Protein AF-A0A1E4RDW8-F1 (afdb_monomer)

Structure (mmCIF, N/CA/C/O backbone):
data_AF-A0A1E4RDW8-F1
#
_entry.id   AF-A0A1E4RDW8-F1
#
loop_
_atom_site.group_PDB
_atom_site.id
_atom_site.type_symbol
_atom_site.label_atom_id
_atom_site.label_alt_id
_atom_site.label_comp_id
_atom_site.label_asym_id
_atom_site.label_entity_id
_atom_site.label_seq_id
_atom_site.pdbx_PDB_ins_code
_atom_site.Cartn_x
_atom_site.Cartn_y
_atom_site.Cartn_z
_atom_site.occupancy
_atom_site.B_iso_or_equiv
_atom_site.auth_seq_id
_atom_site.auth_comp_id
_atom_site.auth_asym_id
_atom_site.auth_atom_id
_atom_site.pdbx_PDB_model_num
ATOM 1 N N . MET A 1 1 ? 14.165 28.467 3.053 1.00 40.53 1 MET A N 1
ATOM 2 C CA . MET A 1 1 ? 15.599 28.465 3.414 1.00 40.53 1 MET A CA 1
ATOM 3 C C . MET A 1 1 ? 16.100 27.040 3.279 1.00 40.53 1 MET A C 1
ATOM 5 O O . MET A 1 1 ? 15.473 26.153 3.844 1.00 40.53 1 MET A O 1
ATOM 9 N N . ALA A 1 2 ? 17.130 26.792 2.470 1.00 44.28 2 ALA A N 1
ATOM 10 C CA . ALA A 1 2 ? 17.708 25.456 2.365 1.00 44.28 2 ALA A CA 1
ATOM 11 C C . ALA A 1 2 ? 18.396 25.130 3.698 1.00 44.28 2 ALA A C 1
ATOM 13 O O . ALA A 1 2 ? 19.304 25.852 4.097 1.00 44.28 2 ALA A O 1
ATOM 14 N N . GLN A 1 3 ? 17.930 24.096 4.405 1.00 45.47 3 GLN A N 1
ATOM 15 C CA . GLN A 1 3 ? 18.648 23.565 5.564 1.00 45.47 3 GLN A CA 1
ATOM 16 C C . GLN A 1 3 ? 20.081 23.234 5.133 1.00 45.47 3 GLN A C 1
ATOM 18 O O . GLN A 1 3 ? 20.276 22.497 4.163 1.00 45.47 3 GLN A O 1
ATOM 23 N N . THR A 1 4 ? 21.070 23.790 5.830 1.00 51.22 4 THR A N 1
ATOM 24 C CA . THR A 1 4 ? 22.481 23.444 5.656 1.00 51.22 4 THR A CA 1
ATOM 25 C C . THR A 1 4 ? 22.629 21.947 5.925 1.00 51.22 4 THR A C 1
ATOM 27 O O . THR A 1 4 ? 22.450 21.496 7.054 1.00 51.22 4 THR A O 1
ATOM 30 N N . ARG A 1 5 ? 22.861 21.148 4.879 1.00 70.94 5 ARG A N 1
ATOM 31 C CA . ARG A 1 5 ? 23.023 19.693 5.005 1.00 70.94 5 ARG A CA 1
ATOM 32 C C . ARG A 1 5 ? 24.429 19.400 5.544 1.00 70.94 5 ARG A C 1
ATOM 34 O O . ARG A 1 5 ? 25.394 19.900 4.976 1.00 70.94 5 ARG A O 1
ATOM 41 N N . THR A 1 6 ? 24.530 18.608 6.614 1.00 83.88 6 THR A N 1
ATOM 42 C CA . THR A 1 6 ? 25.799 18.117 7.191 1.00 83.88 6 THR A CA 1
ATOM 43 C C . THR A 1 6 ? 26.046 16.649 6.809 1.00 83.88 6 THR A C 1
ATOM 45 O O . THR A 1 6 ? 25.102 15.926 6.486 1.00 83.88 6 THR A O 1
ATOM 48 N N . LEU A 1 7 ? 27.315 16.222 6.832 1.00 85.62 7 LEU A N 1
ATOM 49 C CA . LEU A 1 7 ? 27.731 14.814 6.751 1.00 85.62 7 LEU A CA 1
ATOM 50 C C . LEU A 1 7 ? 27.788 14.136 8.133 1.00 85.62 7 LEU A C 1
ATOM 52 O O . LEU A 1 7 ? 28.107 12.948 8.224 1.00 85.62 7 LEU A O 1
ATOM 56 N N . ASP A 1 8 ? 27.491 14.866 9.208 1.00 84.88 8 ASP A N 1
ATOM 57 C CA . ASP A 1 8 ? 27.353 14.296 10.546 1.00 84.88 8 ASP A CA 1
ATOM 58 C C . ASP A 1 8 ? 26.104 13.413 10.615 1.00 84.88 8 ASP A C 1
ATOM 60 O O . ASP A 1 8 ? 25.001 13.821 10.241 1.00 84.88 8 ASP A O 1
ATOM 64 N N . ARG A 1 9 ? 26.282 12.179 11.093 1.00 81.12 9 ARG A N 1
ATOM 65 C CA . ARG A 1 9 ? 25.223 11.175 11.216 1.00 81.12 9 ARG A CA 1
ATOM 66 C C . ARG A 1 9 ? 25.366 10.448 12.549 1.00 81.12 9 ARG A C 1
ATOM 68 O O . ARG A 1 9 ? 26.438 9.931 12.846 1.00 81.12 9 ARG A O 1
ATOM 75 N N . GLU A 1 10 ? 24.287 10.354 13.321 1.00 82.56 10 GLU A N 1
ATOM 76 C CA . GLU A 1 10 ? 24.226 9.408 14.441 1.00 82.56 10 GLU A CA 1
ATOM 77 C C . GLU A 1 10 ? 24.271 7.966 13.912 1.00 82.56 10 GLU A C 1
ATOM 79 O O . GLU A 1 10 ? 23.703 7.665 12.858 1.00 82.56 10 GLU A O 1
ATOM 84 N N . GLU A 1 11 ? 24.937 7.054 14.624 1.00 81.62 11 GLU A N 1
ATOM 85 C CA . GLU A 1 11 ? 24.958 5.649 14.205 1.00 81.62 11 GLU A CA 1
ATOM 86 C C . GLU A 1 11 ? 23.537 5.057 14.254 1.00 81.62 11 GLU A C 1
ATOM 88 O O . GLU A 1 11 ? 22.896 5.078 15.309 1.00 81.62 11 GLU A O 1
ATOM 93 N N . PRO A 1 12 ? 23.005 4.537 13.132 1.00 86.88 12 PRO A N 1
ATOM 94 C CA . PRO A 1 12 ? 21.623 4.087 13.072 1.00 86.88 12 PRO A CA 1
ATOM 95 C C . PRO A 1 12 ? 21.469 2.686 13.677 1.00 86.88 12 PRO A C 1
ATOM 97 O O . PRO A 1 12 ? 22.254 1.776 13.406 1.00 86.88 12 PRO A O 1
ATOM 100 N N . ASN A 1 13 ? 20.382 2.469 14.419 1.00 93.44 13 ASN A N 1
ATOM 101 C CA . ASN A 1 13 ? 20.019 1.153 14.950 1.00 93.44 13 ASN A CA 1
ATOM 102 C C . ASN A 1 13 ? 19.182 0.367 13.922 1.00 93.44 13 ASN A C 1
ATOM 104 O O . ASN A 1 13 ? 17.968 0.199 14.063 1.00 93.44 13 ASN A O 1
ATOM 108 N N . TYR A 1 14 ? 19.839 -0.077 12.848 1.00 94.38 14 TYR A N 1
ATOM 109 C CA . TYR A 1 14 ? 19.217 -0.809 11.741 1.00 94.38 14 TYR A CA 1
ATOM 110 C C . TYR A 1 14 ? 19.733 -2.252 11.652 1.00 94.38 14 TYR A C 1
ATOM 112 O O . TYR A 1 14 ? 20.933 -2.479 11.523 1.00 94.38 14 TYR A O 1
ATOM 120 N N . PHE A 1 15 ? 18.817 -3.224 11.663 1.00 95.38 15 PHE A N 1
ATOM 121 C CA . PHE A 1 15 ? 19.103 -4.667 11.726 1.00 95.38 15 PHE A CA 1
ATOM 122 C C . PHE A 1 15 ? 18.683 -5.437 10.463 1.00 95.38 15 PHE A C 1
ATOM 124 O O . PHE A 1 15 ? 18.470 -6.651 10.505 1.00 95.38 15 PHE A O 1
ATOM 131 N N . GLY A 1 16 ? 18.527 -4.745 9.333 1.00 92.94 16 GLY A N 1
ATOM 132 C CA . GLY A 1 16 ? 18.119 -5.365 8.073 1.00 92.94 16 GLY A CA 1
ATOM 133 C C . GLY A 1 16 ? 19.213 -6.231 7.442 1.00 92.94 16 GLY A C 1
ATOM 134 O O . GLY A 1 16 ? 20.399 -5.928 7.515 1.00 92.94 16 GLY A O 1
ATOM 135 N N . ALA A 1 17 ? 18.821 -7.287 6.724 1.00 87.81 17 ALA A N 1
ATOM 136 C CA . ALA A 1 17 ? 19.772 -8.200 6.077 1.00 87.81 17 ALA A CA 1
ATOM 137 C C . ALA A 1 17 ? 20.375 -7.706 4.755 1.00 87.81 17 ALA A C 1
ATOM 139 O O . ALA A 1 17 ? 20.931 -8.522 4.011 1.00 87.81 17 ALA A O 1
ATOM 140 N N . GLY A 1 18 ? 20.212 -6.437 4.400 1.00 80.88 18 GLY A N 1
ATOM 141 C CA . GLY A 1 18 ? 20.770 -5.872 3.176 1.00 80.88 18 GLY A CA 1
ATOM 142 C C . GLY A 1 18 ? 19.915 -4.746 2.577 1.00 80.88 18 GLY A C 1
ATOM 143 O O . GLY A 1 18 ? 18.688 -4.826 2.679 1.00 80.88 18 GLY A O 1
ATOM 144 N N . PRO A 1 19 ? 20.527 -3.757 1.895 1.00 83.12 19 PRO A N 1
ATOM 145 C CA . PRO A 1 19 ? 21.976 -3.527 1.796 1.00 83.12 19 PRO A CA 1
ATOM 146 C C . PRO A 1 19 ? 22.648 -3.283 3.163 1.00 83.12 19 PRO A C 1
ATOM 148 O O . PRO A 1 19 ? 21.964 -2.922 4.120 1.00 83.12 19 PRO A O 1
ATOM 151 N N . ALA A 1 20 ? 23.949 -3.565 3.268 1.00 83.38 20 ALA A N 1
ATOM 152 C CA . ALA A 1 20 ? 24.693 -3.563 4.526 1.00 83.38 20 ALA A CA 1
ATOM 153 C C . ALA A 1 20 ? 24.649 -2.188 5.196 1.00 83.38 20 ALA A C 1
ATOM 155 O O . ALA A 1 20 ? 24.786 -1.159 4.528 1.00 83.38 20 ALA A O 1
ATOM 156 N N . LEU A 1 21 ? 24.535 -2.173 6.526 1.00 91.44 21 LEU A N 1
ATOM 157 C CA . LEU A 1 21 ? 24.873 -0.976 7.280 1.00 91.44 21 LEU A CA 1
ATOM 158 C C . LEU A 1 21 ? 26.381 -0.720 7.138 1.00 91.44 21 LEU A C 1
ATOM 160 O O . LEU A 1 21 ? 27.179 -1.650 7.240 1.00 91.44 21 LEU A O 1
ATOM 164 N N . LEU A 1 22 ? 26.765 0.535 6.905 1.00 93.25 22 LEU A N 1
ATOM 165 C CA . LEU A 1 22 ? 28.161 0.951 6.785 1.00 93.25 22 LEU A CA 1
ATOM 166 C C . LEU A 1 22 ? 28.552 1.877 7.945 1.00 93.25 22 LEU A C 1
ATOM 168 O O . LEU A 1 22 ? 27.717 2.696 8.354 1.00 93.25 22 LEU A O 1
ATOM 172 N N . PRO A 1 23 ? 29.804 1.788 8.443 1.00 92.19 23 PRO A N 1
ATOM 173 C CA . PRO A 1 23 ? 30.302 2.686 9.481 1.00 92.19 23 PRO A CA 1
ATOM 174 C C . PRO A 1 23 ? 30.206 4.150 9.043 1.00 92.19 23 PRO A C 1
ATOM 176 O O . PRO A 1 23 ? 30.539 4.467 7.898 1.00 92.19 23 PRO A O 1
ATOM 179 N N . THR A 1 24 ? 29.814 5.054 9.945 1.00 91.75 24 THR A N 1
ATOM 180 C CA . THR A 1 24 ? 29.621 6.473 9.591 1.00 91.75 24 THR A CA 1
ATOM 181 C C . THR A 1 24 ? 30.886 7.106 9.018 1.00 91.75 24 THR A C 1
ATOM 183 O O . THR A 1 24 ? 30.816 7.764 7.984 1.00 91.75 24 THR A O 1
ATOM 186 N N . SER A 1 25 ? 32.057 6.818 9.592 1.00 91.81 25 SER A N 1
ATOM 187 C CA . SER A 1 25 ? 33.333 7.351 9.090 1.00 91.81 25 SER A CA 1
ATOM 188 C C . SER A 1 25 ? 33.637 6.926 7.647 1.00 91.81 25 SER A C 1
ATOM 190 O O . SER A 1 25 ? 34.225 7.685 6.885 1.00 91.81 25 SER A O 1
ATOM 192 N N . VAL A 1 26 ? 33.230 5.711 7.256 1.00 95.00 26 VAL A N 1
ATOM 193 C CA . VAL A 1 26 ? 33.410 5.214 5.884 1.00 95.00 26 VAL A CA 1
ATOM 194 C C . VAL A 1 26 ? 32.500 5.977 4.931 1.00 95.00 26 VAL A C 1
ATOM 196 O O . VAL A 1 26 ? 32.935 6.358 3.851 1.00 95.00 26 VAL A O 1
ATOM 199 N N . LEU A 1 27 ? 31.249 6.223 5.327 1.00 94.19 27 LEU A N 1
ATOM 200 C CA . LEU A 1 27 ? 30.297 6.979 4.511 1.00 94.19 27 LEU A CA 1
ATOM 201 C C . LEU A 1 27 ? 30.701 8.442 4.352 1.00 94.19 27 LEU A C 1
ATOM 203 O O . LEU A 1 27 ? 30.550 8.987 3.264 1.00 94.19 27 LEU A O 1
ATOM 207 N N . GLN A 1 28 ? 31.233 9.059 5.406 1.00 94.00 28 GLN A N 1
ATOM 208 C CA . GLN A 1 28 ? 31.757 10.421 5.353 1.00 94.00 28 GLN A CA 1
ATOM 209 C C . GLN A 1 28 ? 32.912 10.515 4.356 1.00 94.00 28 GLN A C 1
ATOM 211 O O . GLN A 1 28 ? 32.850 11.327 3.436 1.00 94.00 28 GLN A O 1
ATOM 216 N N . GLN A 1 29 ? 33.908 9.629 4.468 1.00 94.69 29 GLN A N 1
ATOM 217 C CA . GLN A 1 29 ? 35.024 9.602 3.522 1.00 94.69 29 GLN A CA 1
ATOM 218 C C . GLN A 1 29 ? 34.553 9.306 2.092 1.00 94.69 29 GLN A C 1
ATOM 220 O O . GLN A 1 29 ? 34.927 10.010 1.160 1.00 94.69 29 GLN A O 1
ATOM 225 N N . ALA A 1 30 ? 33.660 8.329 1.913 1.00 95.06 30 ALA A N 1
ATOM 226 C CA . ALA A 1 30 ? 33.104 8.003 0.605 1.00 95.06 30 ALA A CA 1
ATOM 227 C C . ALA A 1 30 ? 32.319 9.173 -0.014 1.00 95.06 30 ALA A C 1
ATOM 229 O O . ALA A 1 30 ? 32.339 9.326 -1.231 1.00 95.06 30 ALA A O 1
ATOM 230 N N . ALA A 1 31 ? 31.640 9.999 0.789 1.00 94.25 31 ALA A N 1
ATOM 231 C CA . ALA A 1 31 ? 30.944 11.188 0.305 1.00 94.25 31 ALA A CA 1
ATOM 232 C C . ALA A 1 31 ? 31.918 12.264 -0.198 1.00 94.25 31 ALA A C 1
ATOM 234 O O . ALA A 1 31 ? 31.657 12.861 -1.242 1.00 94.25 31 ALA A O 1
ATOM 235 N N . TYR A 1 32 ? 33.045 12.475 0.492 1.00 93.19 32 TYR A N 1
ATOM 236 C CA . TYR A 1 32 ? 34.114 13.355 0.008 1.00 93.19 32 TYR A CA 1
ATOM 237 C C . TYR A 1 32 ? 34.718 12.822 -1.292 1.00 93.19 32 TYR A C 1
ATOM 239 O O . TYR A 1 32 ? 34.739 13.530 -2.297 1.00 93.19 32 TYR A O 1
ATOM 247 N N . ASP A 1 33 ? 35.092 11.543 -1.307 1.00 95.19 33 ASP A N 1
ATOM 248 C CA . ASP A 1 33 ? 35.729 10.894 -2.454 1.00 95.19 33 ASP A CA 1
ATOM 249 C C . ASP A 1 33 ? 34.803 10.814 -3.679 1.00 95.19 33 ASP A C 1
ATOM 251 O O . ASP A 1 33 ? 35.267 10.775 -4.820 1.00 95.19 33 ASP A O 1
ATOM 255 N N . LEU A 1 34 ? 33.481 10.801 -3.470 1.00 95.00 34 LEU A N 1
ATOM 256 C CA . LEU A 1 34 ? 32.491 10.845 -4.547 1.00 95.00 34 LEU A CA 1
ATOM 257 C C . LEU A 1 34 ? 32.495 12.182 -5.293 1.00 95.00 34 LEU A C 1
ATOM 259 O O . LEU A 1 34 ? 32.147 12.201 -6.469 1.00 95.00 34 LEU A O 1
ATOM 263 N N . ILE A 1 35 ? 32.873 13.271 -4.625 1.00 92.62 35 ILE A N 1
ATOM 264 C CA . ILE A 1 35 ? 32.920 14.621 -5.201 1.00 92.62 35 ILE A CA 1
ATOM 265 C C . ILE A 1 35 ? 34.334 14.945 -5.685 1.00 92.62 35 ILE A C 1
ATOM 267 O O . ILE A 1 35 ? 34.505 15.531 -6.749 1.00 92.62 35 ILE A O 1
ATOM 271 N N . ASN A 1 36 ? 35.344 14.577 -4.901 1.00 91.56 36 ASN A N 1
ATOM 272 C CA . ASN A 1 36 ? 36.737 14.893 -5.168 1.00 91.56 36 ASN A CA 1
ATOM 273 C C . ASN A 1 36 ? 37.634 13.779 -4.617 1.00 91.56 36 ASN A C 1
ATOM 275 O O . ASN A 1 36 ? 37.887 13.707 -3.416 1.00 91.56 36 ASN A O 1
ATOM 279 N N . TYR A 1 37 ? 38.103 12.904 -5.499 1.00 93.12 37 TYR A N 1
ATOM 280 C CA . TYR A 1 37 ? 39.024 11.828 -5.163 1.00 93.12 37 TYR A CA 1
ATOM 281 C C . TYR A 1 37 ? 40.469 12.278 -5.394 1.00 93.12 37 TYR A C 1
ATOM 283 O O . TYR A 1 37 ? 40.802 12.744 -6.482 1.00 93.12 37 TYR A O 1
ATOM 291 N N . ASN A 1 38 ? 41.331 12.113 -4.385 1.00 87.19 38 ASN A N 1
ATOM 292 C CA . ASN A 1 38 ? 42.754 12.487 -4.428 1.00 87.19 38 ASN A CA 1
ATOM 293 C C . ASN A 1 38 ? 43.030 13.951 -4.832 1.00 87.19 38 ASN A C 1
ATOM 295 O O . ASN A 1 38 ? 44.058 14.237 -5.440 1.00 87.19 38 ASN A O 1
ATOM 299 N N . ASP A 1 39 ? 42.118 14.872 -4.512 1.00 83.56 39 ASP A N 1
ATOM 300 C CA . ASP A 1 39 ? 42.247 16.299 -4.834 1.00 83.56 39 ASP A CA 1
ATOM 301 C C . ASP A 1 39 ? 42.411 16.618 -6.333 1.00 83.56 39 ASP A C 1
ATOM 303 O O . ASP A 1 39 ? 42.896 17.685 -6.710 1.00 83.56 39 ASP A O 1
ATOM 307 N N . GLU A 1 40 ? 41.952 15.721 -7.212 1.00 83.81 40 GLU A N 1
ATOM 308 C CA . GLU A 1 40 ? 41.997 15.907 -8.669 1.00 83.81 40 GLU A CA 1
ATOM 309 C C . GLU A 1 40 ? 40.802 16.714 -9.215 1.00 83.81 40 GLU A C 1
ATOM 311 O O . GLU A 1 40 ? 40.680 16.900 -10.428 1.00 83.81 40 GLU A O 1
ATOM 316 N N . ASN A 1 41 ? 39.918 17.208 -8.336 1.00 85.94 41 ASN A N 1
ATOM 317 C CA . ASN A 1 41 ? 38.658 17.874 -8.687 1.00 85.94 41 ASN A CA 1
ATOM 318 C C . ASN A 1 41 ? 37.765 16.994 -9.591 1.00 85.94 41 ASN A C 1
ATOM 320 O O . ASN A 1 41 ? 37.103 17.482 -10.509 1.00 85.94 41 ASN A O 1
ATOM 324 N N . LEU A 1 42 ? 37.801 15.681 -9.339 1.00 90.88 42 LEU A N 1
ATOM 325 C CA . LEU A 1 42 ? 37.058 14.639 -10.044 1.00 90.88 42 LEU A CA 1
ATOM 326 C C . LEU A 1 42 ? 36.628 13.561 -9.043 1.00 90.88 42 LEU A C 1
ATOM 328 O O . LEU A 1 42 ? 37.445 13.090 -8.251 1.00 90.88 42 LEU A O 1
ATOM 332 N N . GLY A 1 43 ? 35.366 13.141 -9.075 1.00 93.69 43 GLY A N 1
ATOM 333 C CA . GLY A 1 43 ? 34.853 12.118 -8.170 1.00 93.69 43 GLY A CA 1
ATOM 334 C C . GLY A 1 43 ? 35.292 10.699 -8.538 1.00 93.69 43 GLY A C 1
ATOM 335 O O . GLY A 1 43 ? 35.398 10.342 -9.713 1.00 93.69 43 GLY A O 1
ATOM 336 N N . ILE A 1 44 ? 35.434 9.815 -7.544 1.00 93.81 44 ILE A N 1
ATOM 337 C CA . ILE A 1 44 ? 35.727 8.384 -7.774 1.00 93.81 44 ILE A CA 1
ATOM 338 C C . ILE A 1 44 ? 34.640 7.68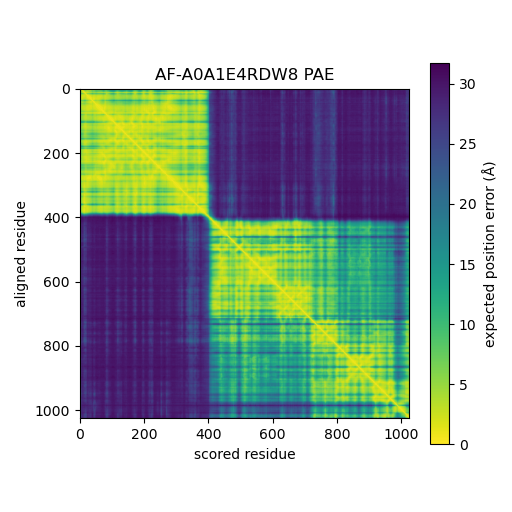8 -8.621 1.00 93.81 44 ILE A C 1
ATOM 340 O O . ILE A 1 44 ? 34.893 6.674 -9.265 1.00 93.81 44 ILE A O 1
ATOM 344 N N . GLY A 1 45 ? 33.414 8.221 -8.650 1.00 90.00 45 GLY A N 1
ATOM 345 C CA . GLY A 1 45 ? 32.336 7.718 -9.509 1.00 90.00 45 GLY A CA 1
ATOM 346 C C . GLY A 1 45 ? 32.486 8.092 -10.990 1.00 90.00 45 GLY A C 1
ATOM 347 O O . GLY A 1 45 ? 31.832 7.486 -11.836 1.00 90.00 45 GLY A O 1
ATOM 348 N N . GLU A 1 46 ? 33.336 9.071 -11.304 1.00 91.50 46 GLU A N 1
ATOM 349 C CA . GLU A 1 46 ? 33.513 9.639 -12.646 1.00 91.50 46 GLU A CA 1
ATOM 350 C C . GLU A 1 46 ? 34.755 9.087 -13.361 1.00 91.50 46 GLU A C 1
ATOM 352 O O . GLU A 1 46 ? 34.893 9.231 -14.580 1.00 91.50 46 GLU A O 1
ATOM 357 N N . ILE A 1 47 ? 35.652 8.412 -12.634 1.00 90.56 47 ILE A N 1
ATOM 358 C CA . ILE A 1 47 ? 36.852 7.817 -13.222 1.00 90.56 47 ILE A CA 1
ATOM 359 C C . ILE A 1 47 ? 36.527 6.551 -14.024 1.00 90.56 47 ILE A C 1
ATOM 361 O O . ILE A 1 47 ? 35.668 5.737 -13.681 1.00 90.56 47 ILE A O 1
ATOM 365 N N . SER A 1 48 ? 37.276 6.336 -15.107 1.00 90.44 48 SER A N 1
ATOM 366 C CA . SER A 1 48 ? 37.191 5.087 -15.869 1.00 90.44 48 SER A CA 1
ATOM 367 C C . SER A 1 48 ? 37.617 3.901 -15.001 1.00 90.44 48 SER A C 1
ATOM 369 O O . SER A 1 48 ? 38.691 3.931 -14.403 1.00 90.44 48 SER A O 1
ATOM 371 N N . HIS A 1 49 ? 36.853 2.807 -15.023 1.00 87.44 49 HIS A N 1
ATOM 372 C CA . HIS A 1 49 ? 37.190 1.546 -14.343 1.00 87.44 49 HIS A CA 1
ATOM 373 C C . HIS A 1 49 ? 38.500 0.890 -14.832 1.00 87.44 49 HIS A C 1
ATOM 375 O O . HIS A 1 49 ? 38.977 -0.057 -14.220 1.00 87.44 49 HIS A O 1
ATOM 381 N N . ARG A 1 50 ? 39.079 1.381 -15.939 1.00 90.19 50 ARG A N 1
ATOM 382 C CA . ARG A 1 50 ? 40.379 0.947 -16.492 1.00 90.19 50 ARG A CA 1
ATOM 383 C C . ARG A 1 50 ? 41.501 1.958 -16.252 1.00 90.19 50 ARG A C 1
ATOM 385 O O . ARG A 1 50 ? 42.610 1.776 -16.745 1.00 90.19 50 ARG A O 1
ATOM 392 N N . SER A 1 51 ? 41.205 3.064 -15.575 1.00 92.44 51 SER A N 1
ATOM 393 C CA . SER A 1 51 ? 42.204 4.073 -15.227 1.00 92.44 51 SER A CA 1
ATOM 394 C C . SER A 1 51 ? 43.142 3.553 -14.135 1.00 92.44 51 SER A C 1
ATOM 396 O O . SER A 1 51 ? 42.768 2.677 -13.355 1.00 92.44 51 SER A O 1
ATOM 398 N N . LYS A 1 52 ? 44.358 4.109 -14.051 1.00 92.31 52 LYS A N 1
ATOM 399 C CA . LYS A 1 52 ? 45.314 3.755 -12.988 1.00 92.31 52 LYS A CA 1
ATOM 400 C C . LYS A 1 52 ? 44.725 3.940 -11.576 1.00 92.31 52 LYS A C 1
ATOM 402 O O . LYS A 1 52 ? 44.872 3.009 -10.792 1.00 92.31 52 LYS A O 1
ATOM 407 N N . PRO A 1 53 ? 44.004 5.038 -11.253 1.00 92.50 53 PRO A N 1
ATOM 408 C CA . PRO A 1 53 ? 43.375 5.188 -9.937 1.00 92.50 53 PRO A CA 1
ATOM 409 C C . PRO A 1 53 ? 42.327 4.110 -9.631 1.00 92.50 53 PRO A C 1
ATOM 411 O O . PRO A 1 53 ? 42.277 3.608 -8.512 1.00 92.50 53 PRO A O 1
ATOM 414 N N . ALA A 1 54 ? 41.521 3.703 -10.619 1.00 92.81 54 ALA A N 1
ATOM 415 C CA . ALA A 1 54 ? 40.546 2.627 -10.436 1.00 92.81 54 ALA A CA 1
ATOM 416 C C . ALA A 1 54 ? 41.225 1.269 -10.200 1.00 92.81 54 ALA A C 1
ATOM 418 O O . ALA A 1 54 ? 40.813 0.512 -9.324 1.00 92.81 54 ALA A O 1
ATOM 419 N N . ILE A 1 55 ? 42.285 0.969 -10.954 1.00 95.06 55 ILE A N 1
ATOM 420 C CA . ILE A 1 55 ? 43.073 -0.255 -10.768 1.00 95.06 55 ILE A CA 1
ATOM 421 C C . ILE A 1 55 ? 43.711 -0.269 -9.374 1.00 95.06 55 ILE A C 1
ATOM 423 O O . ILE A 1 55 ? 43.615 -1.279 -8.686 1.00 95.06 55 ILE A O 1
ATOM 427 N N . GLN A 1 56 ? 44.247 0.865 -8.911 1.00 95.62 56 GLN A N 1
ATOM 428 C CA . GLN A 1 56 ? 44.795 0.980 -7.559 1.00 95.62 56 GLN A CA 1
ATOM 429 C C . GLN A 1 56 ? 43.741 0.671 -6.487 1.00 95.62 56 GLN A C 1
ATOM 431 O O . GLN A 1 56 ? 44.017 -0.085 -5.567 1.00 95.62 56 GLN A O 1
ATOM 436 N N . VAL A 1 57 ? 42.508 1.176 -6.627 1.00 96.56 57 VAL A N 1
ATOM 437 C CA . VAL A 1 57 ? 41.412 0.848 -5.694 1.00 96.56 57 VAL A CA 1
ATOM 438 C C . VAL A 1 57 ? 41.131 -0.656 -5.658 1.00 96.56 57 VAL A C 1
ATOM 440 O O . VAL A 1 57 ? 40.917 -1.211 -4.578 1.00 96.56 57 VAL A O 1
ATOM 443 N N . ILE A 1 58 ? 41.125 -1.324 -6.814 1.00 96.44 58 ILE A N 1
ATOM 444 C CA . ILE A 1 58 ? 40.936 -2.779 -6.907 1.00 96.44 58 ILE A CA 1
ATOM 445 C C . ILE A 1 58 ? 42.080 -3.502 -6.188 1.00 96.44 58 ILE A C 1
ATOM 447 O O . ILE A 1 58 ? 41.819 -4.376 -5.360 1.00 96.44 58 ILE A O 1
ATOM 451 N N . ASP A 1 59 ? 43.323 -3.122 -6.472 1.00 97.62 59 ASP A N 1
ATOM 452 C CA . ASP A 1 59 ? 44.521 -3.764 -5.932 1.00 97.62 59 ASP A CA 1
ATOM 453 C C . ASP A 1 59 ? 44.653 -3.554 -4.417 1.00 97.62 59 ASP A C 1
ATOM 455 O O . ASP A 1 59 ? 44.892 -4.519 -3.691 1.00 97.62 59 ASP A O 1
ATOM 459 N N . ASP A 1 60 ? 44.380 -2.346 -3.919 1.00 98.00 60 ASP A N 1
ATOM 460 C CA . ASP A 1 60 ? 44.328 -2.038 -2.485 1.00 98.00 60 ASP A CA 1
ATOM 461 C C . ASP A 1 60 ? 43.251 -2.875 -1.784 1.00 98.00 60 ASP A C 1
ATOM 463 O O . ASP A 1 60 ? 43.476 -3.450 -0.719 1.00 98.00 60 ASP A O 1
ATOM 467 N N . THR A 1 61 ? 42.073 -3.008 -2.404 1.00 98.00 61 THR A N 1
ATOM 468 C CA . THR A 1 61 ? 40.989 -3.833 -1.851 1.00 98.00 61 THR A CA 1
ATOM 469 C C . THR A 1 61 ? 41.406 -5.303 -1.778 1.00 98.00 61 THR A C 1
ATOM 471 O O . THR A 1 61 ? 41.163 -5.968 -0.768 1.00 98.00 61 THR A O 1
ATOM 474 N N . LYS A 1 62 ? 42.064 -5.826 -2.824 1.00 98.06 62 LYS A N 1
ATOM 475 C CA . LYS A 1 62 ? 42.617 -7.188 -2.825 1.00 98.06 62 LYS A CA 1
ATOM 476 C C . LYS A 1 62 ? 43.683 -7.358 -1.745 1.00 98.06 62 LYS A C 1
ATOM 478 O O . LYS A 1 62 ? 43.665 -8.373 -1.053 1.00 98.06 62 LYS A O 1
ATOM 483 N N . ALA A 1 63 ? 44.587 -6.392 -1.587 1.00 98.25 63 ALA A N 1
ATOM 484 C CA . ALA A 1 63 ? 45.639 -6.421 -0.576 1.00 98.25 63 ALA A CA 1
ATOM 485 C C . ALA A 1 63 ? 45.051 -6.460 0.842 1.00 98.25 63 ALA A C 1
ATOM 487 O O . ALA A 1 63 ? 45.433 -7.319 1.640 1.00 98.25 63 ALA A O 1
ATOM 488 N N . ASN A 1 64 ? 44.045 -5.627 1.121 1.00 98.38 64 ASN A N 1
ATOM 489 C CA . ASN A 1 64 ? 43.359 -5.625 2.410 1.00 98.38 64 ASN A CA 1
ATOM 490 C C . ASN A 1 64 ? 42.668 -6.965 2.692 1.00 98.38 64 ASN A C 1
ATOM 492 O O . ASN A 1 64 ? 42.786 -7.501 3.793 1.00 98.38 64 ASN A O 1
ATOM 496 N N . LEU A 1 65 ? 41.984 -7.547 1.698 1.00 98.00 65 LEU A N 1
ATOM 497 C CA . LEU A 1 65 ? 41.359 -8.868 1.834 1.00 98.00 65 LEU A CA 1
ATOM 498 C C . LEU A 1 65 ? 42.395 -9.973 2.078 1.00 98.00 65 LEU A C 1
ATOM 500 O O . LEU A 1 65 ? 42.184 -10.807 2.957 1.00 98.00 65 LEU A O 1
ATOM 504 N N . LYS A 1 66 ? 43.521 -9.960 1.349 1.00 97.25 66 LYS A N 1
ATOM 505 C CA . LYS A 1 66 ? 44.630 -10.906 1.554 1.00 97.25 66 LYS A CA 1
ATOM 506 C C . LYS A 1 66 ? 45.184 -10.819 2.971 1.00 97.25 66 LYS A C 1
ATOM 508 O O . LYS A 1 66 ? 45.362 -11.857 3.602 1.00 97.25 66 LYS A O 1
ATOM 513 N N . SER A 1 67 ? 45.386 -9.602 3.477 1.00 96.81 67 SER A N 1
ATOM 514 C CA . SER A 1 67 ? 45.880 -9.369 4.835 1.00 96.81 67 SER A CA 1
ATOM 515 C C . SER A 1 67 ? 44.874 -9.780 5.911 1.00 96.81 67 SER A C 1
ATOM 517 O O . SER A 1 67 ? 45.273 -10.358 6.914 1.00 96.81 67 SER A O 1
ATOM 519 N N . LEU A 1 68 ? 43.583 -9.480 5.740 1.00 97.31 68 LEU A N 1
ATOM 520 C CA . LEU A 1 68 ? 42.562 -9.790 6.747 1.00 97.31 68 LEU A CA 1
ATOM 521 C C . LEU A 1 68 ? 42.292 -11.294 6.856 1.00 97.31 68 LEU A C 1
ATOM 523 O O . LEU A 1 68 ? 42.116 -11.802 7.960 1.00 97.31 68 LEU A O 1
ATOM 527 N N . LEU A 1 69 ? 42.229 -11.993 5.720 1.00 96.69 69 LEU A N 1
ATOM 528 C CA . LEU A 1 69 ? 41.845 -13.407 5.647 1.00 96.69 69 LEU A CA 1
ATOM 529 C C . LEU A 1 69 ? 43.035 -14.372 5.582 1.00 96.69 69 LEU A C 1
ATOM 531 O O . LEU A 1 69 ? 42.810 -15.576 5.503 1.00 96.69 69 LEU A O 1
ATOM 535 N N . ASN A 1 70 ? 44.275 -13.870 5.597 1.00 96.06 70 ASN A N 1
ATOM 536 C CA . ASN A 1 70 ? 45.486 -14.670 5.383 1.00 96.06 70 ASN A CA 1
ATOM 537 C C . ASN A 1 70 ? 45.377 -15.553 4.126 1.00 96.06 70 ASN A C 1
ATOM 539 O O . ASN A 1 70 ? 45.587 -16.765 4.171 1.00 96.06 70 ASN A O 1
ATOM 543 N N . ILE A 1 71 ? 44.987 -14.943 3.004 1.00 97.75 71 ILE A N 1
ATOM 544 C CA . ILE A 1 71 ? 44.749 -15.667 1.748 1.00 97.75 71 ILE A CA 1
ATOM 545 C C . ILE A 1 71 ? 46.093 -16.187 1.213 1.00 97.75 71 ILE A C 1
ATOM 547 O O . ILE A 1 71 ? 46.982 -15.370 0.961 1.00 97.75 71 ILE A O 1
ATOM 551 N N . PRO A 1 72 ? 46.256 -17.506 1.007 1.00 96.81 72 PRO A N 1
ATOM 552 C CA . PRO A 1 72 ? 47.510 -18.070 0.517 1.00 96.81 72 PRO A CA 1
ATOM 553 C C . PRO A 1 72 ? 47.743 -17.733 -0.962 1.00 96.81 72 PRO A C 1
ATOM 555 O O . PRO A 1 72 ? 46.803 -17.521 -1.730 1.00 96.81 72 PRO A O 1
ATOM 558 N N . ASP A 1 73 ? 49.004 -17.770 -1.398 1.00 96.19 73 ASP A N 1
ATOM 559 C CA . ASP A 1 73 ? 49.390 -17.482 -2.790 1.00 96.19 73 ASP A CA 1
ATOM 560 C C . ASP A 1 73 ? 48.819 -18.477 -3.811 1.00 96.19 73 ASP A C 1
ATOM 562 O O . ASP A 1 73 ? 48.799 -18.201 -5.016 1.00 96.19 73 ASP A O 1
ATOM 566 N N . THR A 1 74 ? 48.322 -19.624 -3.345 1.00 97.12 74 THR A N 1
ATOM 567 C CA . THR A 1 74 ? 47.578 -20.599 -4.149 1.00 97.12 74 THR A CA 1
ATOM 568 C C . THR A 1 74 ? 46.222 -20.077 -4.618 1.00 97.12 74 THR A C 1
ATOM 570 O O . THR A 1 74 ? 45.625 -20.681 -5.510 1.00 97.12 74 THR A O 1
ATOM 573 N N . HIS A 1 75 ? 45.739 -18.964 -4.063 1.00 98.31 75 HIS A N 1
ATOM 574 C CA . HIS A 1 75 ? 44.434 -18.388 -4.361 1.00 98.31 75 HIS A CA 1
ATOM 575 C C . HIS A 1 75 ? 44.553 -17.012 -5.018 1.00 98.31 75 HIS A C 1
ATOM 577 O O . HIS A 1 75 ? 45.547 -16.298 -4.886 1.00 98.31 75 HIS A O 1
ATOM 583 N N . GLU A 1 76 ? 43.513 -16.644 -5.754 1.00 98.06 76 GLU A N 1
ATOM 584 C CA . GLU A 1 76 ? 43.337 -15.346 -6.385 1.00 98.06 76 GLU A CA 1
ATOM 585 C C . GLU A 1 76 ? 42.053 -14.693 -5.878 1.00 98.06 76 GLU A C 1
ATOM 587 O O . GLU A 1 76 ? 41.033 -15.356 -5.685 1.00 98.06 76 GLU A O 1
ATOM 592 N N . VAL A 1 77 ? 42.107 -13.377 -5.682 1.00 98.31 77 VAL A N 1
ATOM 593 C CA . VAL A 1 77 ? 40.948 -12.567 -5.305 1.00 98.31 77 VAL A CA 1
ATOM 594 C C . VAL A 1 77 ? 40.500 -11.794 -6.528 1.00 98.31 77 VAL A C 1
ATOM 596 O O . VAL A 1 77 ? 41.305 -11.109 -7.148 1.00 98.31 77 VAL A O 1
ATOM 599 N N . PHE A 1 78 ? 39.222 -11.845 -6.871 1.00 97.25 78 PHE A N 1
ATOM 600 C CA . PHE A 1 78 ? 38.671 -11.020 -7.941 1.00 97.25 78 PHE A CA 1
ATOM 601 C C . PHE A 1 78 ? 37.233 -10.619 -7.640 1.00 97.25 78 PHE A C 1
ATOM 603 O O . PHE A 1 78 ? 36.592 -11.135 -6.722 1.00 97.25 78 PHE A O 1
ATOM 610 N N . PHE A 1 79 ? 36.732 -9.663 -8.412 1.00 96.19 79 PHE A N 1
ATOM 611 C CA . PHE A 1 79 ? 35.410 -9.097 -8.212 1.00 96.19 79 PHE A CA 1
ATOM 612 C C . PHE A 1 79 ? 34.556 -9.251 -9.464 1.00 96.19 79 PHE A C 1
ATOM 614 O O . PHE A 1 79 ? 35.040 -9.140 -10.590 1.00 96.19 79 PHE A O 1
ATOM 621 N N . MET A 1 80 ? 33.258 -9.453 -9.266 1.00 94.12 80 MET A N 1
ATOM 622 C CA . MET A 1 80 ? 32.276 -9.406 -10.344 1.00 94.12 80 MET A CA 1
ATOM 623 C C . MET A 1 80 ? 31.083 -8.544 -9.953 1.00 94.12 80 MET A C 1
ATOM 625 O O . MET A 1 80 ? 30.759 -8.381 -8.775 1.00 94.12 80 MET A O 1
ATOM 629 N N . GLN A 1 81 ? 30.409 -8.008 -10.967 1.00 90.75 81 GLN A N 1
ATOM 630 C CA . GLN A 1 81 ? 29.167 -7.275 -10.781 1.00 90.75 81 GLN A CA 1
ATOM 631 C C . GLN A 1 81 ? 28.019 -8.234 -10.439 1.00 90.75 81 GLN A C 1
ATOM 633 O O . GLN A 1 81 ? 27.915 -9.314 -11.018 1.00 90.75 81 GLN A O 1
ATOM 638 N N . GLY A 1 82 ? 27.132 -7.813 -9.539 1.00 88.00 82 GLY A N 1
ATOM 639 C CA . GLY A 1 82 ? 25.933 -8.566 -9.162 1.00 88.00 82 GLY A CA 1
ATOM 640 C C . GLY A 1 82 ? 25.895 -8.921 -7.678 1.00 88.00 82 GLY A C 1
ATOM 641 O O . GLY A 1 82 ? 26.492 -8.234 -6.850 1.00 88.00 82 GLY A O 1
ATOM 642 N N . GLY A 1 83 ? 25.151 -9.974 -7.349 1.00 88.00 83 GLY A N 1
ATOM 643 C CA . GLY A 1 83 ? 25.000 -10.497 -5.989 1.00 88.00 83 GLY A CA 1
ATOM 644 C C . GLY A 1 83 ? 24.867 -12.021 -5.987 1.00 88.00 83 GLY A C 1
ATOM 645 O O . GLY A 1 83 ? 25.210 -12.672 -6.970 1.00 88.00 83 GLY A O 1
ATOM 646 N N . GLY A 1 84 ? 24.311 -12.587 -4.908 1.00 86.44 84 GLY A N 1
ATOM 647 C CA . GLY A 1 84 ? 24.266 -14.041 -4.698 1.00 86.44 84 GLY A CA 1
ATOM 648 C C . GLY A 1 84 ? 23.688 -14.839 -5.871 1.00 86.44 84 GLY A C 1
ATOM 649 O O . GLY A 1 84 ? 24.290 -15.819 -6.280 1.00 86.44 84 GLY A O 1
ATOM 650 N N . THR A 1 85 ? 22.596 -14.382 -6.495 1.00 89.31 85 THR A N 1
ATOM 651 C CA . THR A 1 85 ? 21.995 -15.084 -7.646 1.00 89.31 85 THR A CA 1
ATOM 652 C C . THR A 1 85 ? 22.921 -15.155 -8.855 1.00 89.31 85 THR A C 1
ATOM 654 O O . THR A 1 85 ? 22.993 -16.194 -9.496 1.00 89.31 85 THR A O 1
ATOM 657 N N . THR A 1 86 ? 23.661 -14.081 -9.146 1.00 90.44 86 THR A N 1
ATOM 658 C CA . THR A 1 86 ? 24.686 -14.087 -10.199 1.00 90.44 86 THR A CA 1
ATOM 659 C C . THR A 1 86 ? 25.802 -15.072 -9.860 1.00 90.44 86 THR A C 1
ATOM 661 O O . THR A 1 86 ? 26.255 -15.799 -10.740 1.00 90.44 86 THR A O 1
ATOM 664 N N . GLY A 1 87 ? 26.203 -15.127 -8.585 1.00 92.69 87 GLY A N 1
ATOM 665 C CA . GLY A 1 87 ? 27.200 -16.078 -8.104 1.00 92.69 87 GLY A CA 1
ATOM 666 C C . GLY A 1 87 ? 26.753 -17.533 -8.206 1.00 92.69 87 GLY A C 1
ATOM 667 O O . GLY A 1 87 ? 27.539 -18.376 -8.620 1.00 92.69 87 GLY A O 1
ATOM 668 N N . PHE A 1 88 ? 25.488 -17.841 -7.910 1.00 95.81 88 PHE A N 1
ATOM 669 C CA . PHE A 1 88 ? 24.956 -19.202 -8.047 1.00 95.81 88 PHE A CA 1
ATOM 670 C C . PHE A 1 88 ? 25.104 -19.714 -9.482 1.00 95.81 88 PHE A C 1
ATOM 672 O O . PHE A 1 88 ? 25.616 -20.813 -9.695 1.00 95.81 88 PHE A O 1
ATOM 679 N N . SER A 1 89 ? 24.751 -18.884 -10.468 1.00 94.81 89 SER A N 1
ATOM 680 C CA . SER A 1 89 ? 24.934 -19.229 -11.876 1.00 94.81 89 SER A CA 1
ATOM 681 C C . SER A 1 89 ? 26.418 -19.302 -12.259 1.00 94.81 89 SER A C 1
ATOM 683 O O . SER A 1 89 ? 26.831 -20.246 -12.923 1.00 94.81 89 SER A O 1
ATOM 685 N N . SER A 1 90 ? 27.254 -18.335 -11.859 1.00 95.62 90 SER A N 1
ATOM 686 C CA . SER A 1 90 ? 28.656 -18.299 -12.305 1.00 95.62 90 SER A CA 1
ATOM 687 C C . SER A 1 90 ? 29.492 -19.459 -11.764 1.00 95.62 90 SER A C 1
ATOM 689 O O . SER A 1 90 ? 30.358 -19.965 -12.478 1.00 95.62 90 SER A O 1
ATOM 691 N N . ILE A 1 91 ? 29.229 -19.899 -10.530 1.00 97.12 91 ILE A N 1
ATOM 692 C CA . ILE A 1 91 ? 29.944 -21.010 -9.890 1.00 97.12 91 ILE A CA 1
ATOM 693 C C . ILE A 1 91 ? 29.785 -22.287 -10.712 1.00 97.12 91 ILE A C 1
ATOM 695 O O . ILE A 1 91 ? 30.791 -22.892 -11.084 1.00 97.12 91 ILE A O 1
ATOM 699 N N . VAL A 1 92 ? 28.545 -22.667 -11.034 1.00 96.00 92 VAL A N 1
ATOM 700 C CA . VAL A 1 92 ? 28.280 -23.953 -11.688 1.00 96.00 92 VAL A CA 1
ATOM 701 C C . VAL A 1 92 ? 28.909 -24.020 -13.084 1.00 96.00 92 VAL A C 1
ATOM 703 O O . VAL A 1 92 ? 29.591 -24.994 -13.387 1.00 96.00 92 VAL A O 1
ATOM 706 N N . TYR A 1 93 ? 28.812 -22.953 -13.888 1.00 95.62 93 TYR A N 1
ATOM 707 C CA . TYR A 1 93 ? 29.437 -22.909 -15.217 1.00 95.62 93 TYR A CA 1
ATOM 708 C C . TYR A 1 93 ? 30.958 -23.105 -15.158 1.00 95.62 93 TYR A C 1
ATOM 710 O O . TYR A 1 93 ? 31.514 -23.916 -15.897 1.00 95.62 93 TYR A O 1
ATOM 718 N N . ASN A 1 94 ? 31.640 -22.367 -14.279 1.00 97.06 94 ASN A N 1
ATOM 719 C CA . ASN A 1 94 ? 33.103 -22.368 -14.243 1.00 97.06 94 ASN A CA 1
ATOM 720 C C . ASN A 1 94 ? 33.674 -23.643 -13.618 1.00 97.06 94 ASN A C 1
ATOM 722 O O . ASN A 1 94 ? 34.681 -24.162 -14.097 1.00 97.06 94 ASN A O 1
ATOM 726 N N . LEU A 1 95 ? 33.048 -24.162 -12.559 1.00 96.56 95 LEU A N 1
ATOM 727 C CA . LEU A 1 95 ? 33.566 -25.347 -11.879 1.00 96.56 95 LEU A CA 1
ATOM 728 C C . LEU A 1 95 ? 33.298 -26.634 -12.666 1.00 96.56 95 LEU A C 1
ATOM 730 O O . LEU A 1 95 ? 34.151 -27.516 -12.659 1.00 96.56 95 LEU A O 1
ATOM 734 N N . PHE A 1 96 ? 32.194 -26.727 -13.416 1.00 95.44 96 PHE A N 1
ATOM 735 C CA . PHE A 1 96 ? 32.003 -27.836 -14.360 1.00 95.44 96 PHE A CA 1
ATOM 736 C C . PHE A 1 96 ? 32.998 -27.775 -15.521 1.00 95.44 96 PHE A C 1
ATOM 738 O O . PHE A 1 96 ? 33.543 -28.809 -15.906 1.00 95.44 96 PHE A O 1
ATOM 745 N N . ALA A 1 97 ? 33.286 -26.581 -16.052 1.00 95.25 97 ALA A N 1
ATOM 746 C CA . ALA A 1 97 ? 34.311 -26.421 -17.082 1.00 95.25 97 ALA A CA 1
ATOM 747 C C . ALA A 1 97 ? 35.690 -26.878 -16.571 1.00 95.25 97 ALA A C 1
ATOM 749 O O . ALA A 1 97 ? 36.359 -27.680 -17.226 1.00 95.25 97 ALA A O 1
ATOM 750 N N . ASN A 1 98 ? 36.093 -26.449 -15.371 1.00 95.94 98 ASN A N 1
ATOM 751 C CA . ASN A 1 98 ? 37.340 -26.902 -14.751 1.00 95.94 98 ASN A CA 1
ATOM 752 C C . ASN A 1 98 ? 37.355 -28.420 -14.497 1.00 95.94 98 ASN A C 1
ATOM 754 O O . ASN A 1 98 ? 38.330 -29.096 -14.830 1.00 95.94 98 ASN A O 1
ATOM 758 N N . TYR A 1 99 ? 36.265 -28.979 -13.972 1.00 95.00 99 TYR A N 1
ATOM 759 C CA . TYR A 1 99 ? 36.161 -30.414 -13.728 1.00 95.00 99 TYR A CA 1
ATOM 760 C C . TYR A 1 99 ? 36.310 -31.230 -15.019 1.00 95.00 99 TYR A C 1
ATOM 762 O O . TYR A 1 99 ? 37.031 -32.231 -15.050 1.00 95.00 99 TYR A O 1
ATOM 770 N N . ALA A 1 100 ? 35.712 -30.767 -16.116 1.00 94.25 100 ALA A N 1
ATOM 771 C CA . ALA A 1 100 ? 35.870 -31.381 -17.428 1.00 94.25 100 ALA A CA 1
ATOM 772 C C . ALA A 1 100 ? 37.320 -31.362 -17.908 1.00 94.25 100 ALA A C 1
ATOM 774 O O . ALA A 1 100 ? 37.790 -32.343 -18.484 1.00 94.25 100 ALA A O 1
ATOM 775 N N . LYS A 1 101 ? 38.054 -30.275 -17.636 1.00 93.88 101 LYS A N 1
ATOM 776 C CA . LYS A 1 101 ? 39.488 -30.207 -17.934 1.00 93.88 101 LYS A CA 1
ATOM 777 C C . LYS A 1 101 ? 40.263 -31.260 -17.148 1.00 93.88 101 LYS A C 1
ATOM 779 O O . LYS A 1 101 ? 41.026 -32.016 -17.742 1.00 93.88 101 LYS A O 1
ATOM 784 N N . LYS A 1 102 ? 40.022 -31.344 -15.836 1.00 91.12 102 LYS A N 1
ATOM 785 C CA . LYS A 1 102 ? 40.688 -32.284 -14.919 1.00 91.12 102 LYS A CA 1
ATOM 786 C C . LYS A 1 102 ? 40.410 -33.752 -15.261 1.00 91.12 102 LYS A C 1
ATOM 788 O O . LYS A 1 102 ? 41.265 -34.604 -15.053 1.00 91.12 102 LYS A O 1
ATOM 793 N N . THR A 1 103 ? 39.224 -34.051 -15.786 1.00 91.88 103 THR A N 1
ATOM 794 C CA . THR A 1 103 ? 38.751 -35.425 -16.033 1.00 91.88 103 THR A CA 1
ATOM 795 C C . THR A 1 103 ? 38.740 -35.834 -17.504 1.00 91.88 103 THR A C 1
ATOM 797 O O . THR A 1 103 ? 38.206 -36.892 -17.840 1.00 91.88 103 THR A O 1
ATOM 800 N N . ASN A 1 104 ? 39.335 -35.021 -18.380 1.00 89.44 104 ASN A N 1
ATOM 801 C CA . ASN A 1 104 ? 39.385 -35.258 -19.822 1.00 89.44 104 ASN A CA 1
ATOM 802 C C . ASN A 1 104 ? 37.986 -35.427 -20.459 1.00 89.44 104 ASN A C 1
ATOM 804 O O . ASN A 1 104 ? 37.746 -36.343 -21.245 1.00 89.44 104 ASN A O 1
ATOM 808 N N . GLY A 1 105 ? 37.055 -34.538 -20.092 1.00 87.50 105 GLY A N 1
ATOM 809 C CA . GLY A 1 105 ? 35.745 -34.390 -20.728 1.00 87.50 105 GLY A CA 1
ATOM 810 C C . GLY A 1 105 ? 34.548 -34.997 -19.991 1.00 87.50 105 GLY A C 1
ATOM 811 O O . GLY A 1 105 ? 33.455 -35.021 -20.559 1.00 87.50 105 GLY A O 1
ATOM 812 N N . LYS A 1 106 ? 34.697 -35.481 -18.748 1.00 89.62 106 LYS A N 1
ATOM 813 C CA . LYS A 1 106 ? 33.535 -35.925 -17.954 1.00 89.62 106 LYS A CA 1
ATOM 814 C C . LYS A 1 106 ? 32.734 -34.712 -17.462 1.00 89.62 106 LYS A C 1
ATOM 816 O O . LYS A 1 106 ? 33.306 -33.691 -17.094 1.00 89.62 106 LYS A O 1
ATOM 821 N N . LYS A 1 107 ? 31.403 -34.843 -17.412 1.00 84.81 107 LYS A N 1
ATOM 822 C CA . LYS A 1 107 ? 30.507 -33.778 -16.925 1.00 84.81 107 LYS A CA 1
ATOM 823 C C . LYS A 1 107 ? 30.541 -33.616 -15.403 1.00 84.81 107 LYS A C 1
ATOM 825 O O . LYS A 1 107 ? 30.566 -32.492 -14.927 1.00 84.81 107 LYS A O 1
ATOM 830 N N . GLY A 1 108 ? 30.592 -34.720 -14.656 1.00 90.50 108 GLY A N 1
ATOM 831 C CA . GLY A 1 108 ? 30.519 -34.699 -13.190 1.00 90.50 108 GLY A CA 1
ATOM 832 C C . GLY A 1 108 ? 29.160 -34.231 -12.657 1.00 90.50 108 GLY A C 1
ATOM 833 O O . GLY A 1 108 ? 28.210 -34.058 -13.417 1.00 90.50 108 GLY A O 1
ATOM 834 N N . LYS A 1 109 ? 29.072 -34.049 -11.338 1.00 95.25 109 LYS A N 1
ATOM 835 C CA . LYS A 1 109 ? 27.897 -33.560 -10.603 1.00 95.25 109 LYS A CA 1
ATOM 836 C C . LYS A 1 109 ? 28.315 -32.531 -9.560 1.00 95.25 109 LYS A C 1
ATOM 838 O O . LYS A 1 109 ? 29.402 -32.636 -8.999 1.00 95.25 109 LYS A O 1
ATOM 843 N N . ALA A 1 110 ? 27.448 -31.580 -9.237 1.00 96.62 110 ALA A N 1
ATOM 844 C CA . ALA A 1 110 ? 27.658 -30.701 -8.089 1.00 96.62 110 ALA A CA 1
ATOM 845 C C . ALA A 1 110 ? 26.933 -31.232 -6.855 1.00 96.62 110 ALA A C 1
ATOM 847 O O . ALA A 1 110 ? 25.717 -31.427 -6.881 1.00 96.62 110 ALA A O 1
ATOM 848 N N . ALA A 1 111 ? 27.673 -31.424 -5.767 1.00 98.12 111 ALA A N 1
ATOM 849 C CA . ALA A 1 111 ? 27.107 -31.756 -4.472 1.00 98.12 111 ALA A CA 1
ATOM 850 C C . ALA A 1 111 ? 26.646 -30.477 -3.758 1.00 98.12 111 ALA A C 1
ATOM 852 O O . ALA A 1 111 ? 27.374 -29.487 -3.710 1.00 98.12 111 ALA A O 1
ATOM 853 N N . TYR A 1 112 ? 25.452 -30.494 -3.171 1.00 98.38 112 TYR A N 1
ATOM 854 C CA . TYR A 1 112 ? 24.896 -29.372 -2.412 1.00 98.38 112 TYR A CA 1
ATOM 855 C C . TYR A 1 112 ? 24.440 -29.814 -1.023 1.00 98.38 112 TYR A C 1
ATOM 857 O O . TYR A 1 112 ? 23.671 -30.769 -0.884 1.00 98.38 112 TYR A O 1
ATOM 865 N N . ALA A 1 113 ? 24.859 -29.068 -0.001 1.00 97.75 113 ALA A N 1
ATOM 866 C CA . ALA A 1 113 ? 24.291 -29.147 1.338 1.00 97.75 113 ALA A CA 1
ATOM 867 C C . ALA A 1 113 ? 23.157 -28.122 1.476 1.00 97.75 113 ALA A C 1
ATOM 869 O O . ALA A 1 113 ? 23.398 -26.918 1.571 1.00 97.75 113 ALA A O 1
ATOM 870 N N . VAL A 1 114 ? 21.907 -28.590 1.457 1.00 97.38 114 VAL A N 1
ATOM 871 C CA . VAL A 1 114 ? 20.712 -27.739 1.517 1.00 97.38 114 VAL A CA 1
ATOM 872 C C . VAL A 1 114 ? 20.265 -27.578 2.969 1.00 97.38 114 VAL A C 1
ATOM 874 O O . VAL A 1 114 ? 19.411 -28.311 3.469 1.00 97.38 114 VAL A O 1
ATOM 877 N N . THR A 1 115 ? 20.864 -26.599 3.645 1.00 95.12 115 THR A N 1
ATOM 878 C CA . THR A 1 115 ? 20.621 -26.272 5.063 1.00 95.12 115 THR A CA 1
ATOM 879 C C . THR A 1 115 ? 19.856 -24.962 5.270 1.00 95.12 115 THR A C 1
ATOM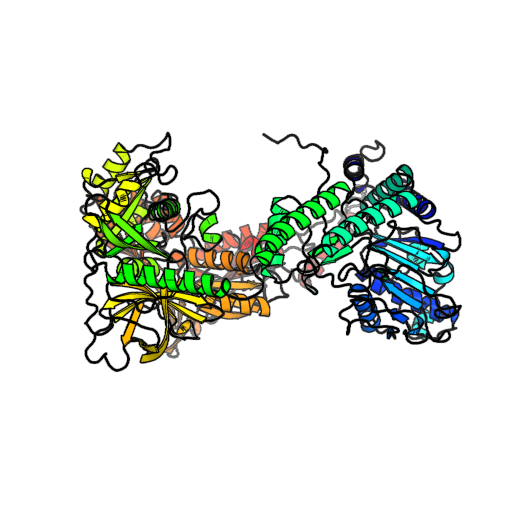 881 O O . THR A 1 115 ? 19.648 -24.522 6.401 1.00 95.12 115 THR A O 1
ATOM 884 N N . GLY A 1 116 ? 19.374 -24.351 4.186 1.00 94.06 116 GLY A N 1
ATOM 885 C CA . GLY A 1 116 ? 18.480 -23.201 4.227 1.00 94.06 116 GLY A CA 1
ATOM 886 C C . GLY A 1 116 ? 18.014 -22.736 2.849 1.00 94.06 116 GLY A C 1
ATOM 887 O O . GLY A 1 116 ? 18.031 -23.469 1.858 1.00 94.06 116 GLY A O 1
ATOM 888 N N . SER A 1 117 ? 17.537 -21.494 2.789 1.00 93.75 117 SER A N 1
ATOM 889 C CA . SER A 1 117 ? 16.900 -20.941 1.594 1.00 93.75 117 SER A CA 1
ATOM 890 C C . SER A 1 117 ? 17.898 -20.590 0.489 1.00 93.75 117 SER A C 1
ATOM 892 O O . SER A 1 117 ? 17.541 -20.680 -0.685 1.00 93.75 117 SER A O 1
ATOM 894 N N . TRP A 1 118 ? 19.114 -20.149 0.823 1.00 94.94 118 TRP A N 1
ATOM 895 C CA . TRP A 1 118 ? 20.099 -19.732 -0.181 1.00 94.94 118 TRP A CA 1
ATOM 896 C C . TRP A 1 118 ? 20.823 -20.923 -0.799 1.00 94.94 118 TRP A C 1
ATOM 898 O O . TRP A 1 118 ? 20.916 -20.992 -2.024 1.00 94.94 118 TRP A O 1
ATOM 908 N N . SER A 1 119 ? 21.216 -21.905 0.011 1.00 96.62 119 SER A N 1
ATOM 909 C CA . SER A 1 119 ? 21.734 -23.191 -0.469 1.00 96.62 119 SER A CA 1
ATOM 910 C C . SER A 1 119 ? 20.733 -23.911 -1.374 1.00 96.62 119 SER A C 1
ATOM 912 O O . SER A 1 119 ? 21.101 -24.351 -2.464 1.00 96.62 119 SER A O 1
ATOM 914 N N . LYS A 1 120 ? 19.445 -23.930 -0.995 1.00 96.38 120 LYS A N 1
ATOM 915 C CA . LYS A 1 120 ? 18.361 -24.460 -1.838 1.00 96.38 120 LYS A CA 1
ATOM 916 C C . LYS A 1 120 ? 18.270 -23.745 -3.185 1.00 96.38 120 LYS A C 1
ATOM 918 O O . LYS A 1 120 ? 18.234 -24.405 -4.216 1.00 96.38 120 LYS A O 1
ATOM 923 N N . LYS A 1 121 ? 18.259 -22.407 -3.185 1.00 96.25 121 LYS A N 1
ATOM 924 C CA . LYS A 1 121 ? 18.195 -21.611 -4.423 1.00 96.25 121 LYS A CA 1
ATOM 925 C C . LYS A 1 121 ? 19.405 -21.833 -5.324 1.00 96.25 121 LYS A C 1
ATOM 927 O O . LYS A 1 121 ? 19.244 -21.848 -6.536 1.00 96.25 121 LYS A O 1
ATOM 932 N N . SER A 1 122 ? 20.595 -21.993 -4.750 1.00 97.31 122 SER A N 1
ATOM 933 C CA . SER A 1 122 ? 21.811 -22.276 -5.517 1.00 97.31 122 SER A CA 1
ATOM 934 C C . SER A 1 122 ? 21.743 -23.654 -6.190 1.00 97.31 122 SER A C 1
ATOM 936 O O . SER A 1 122 ? 22.047 -23.774 -7.375 1.00 97.31 122 SER A O 1
ATOM 938 N N . ALA A 1 123 ? 21.248 -24.673 -5.477 1.00 98.00 123 ALA A N 1
ATOM 939 C CA . ALA A 1 123 ? 21.018 -26.007 -6.037 1.00 98.00 123 ALA A CA 1
ATOM 940 C C . ALA A 1 123 ? 19.950 -25.997 -7.149 1.00 98.00 123 ALA A C 1
ATOM 942 O O . ALA A 1 123 ? 20.154 -26.574 -8.216 1.00 98.00 123 ALA A O 1
ATOM 943 N N . GLU A 1 124 ? 18.830 -25.304 -6.923 1.00 97.69 124 GLU A N 1
ATOM 944 C CA . GLU A 1 124 ? 17.756 -25.143 -7.914 1.00 97.69 124 GLU A CA 1
ATOM 945 C C . GLU A 1 124 ? 18.236 -24.386 -9.157 1.00 97.69 124 GLU A C 1
ATOM 947 O O . GLU A 1 124 ? 17.848 -24.729 -10.269 1.00 97.69 124 GLU A O 1
ATOM 952 N N . GLU A 1 125 ? 19.102 -23.385 -8.991 1.00 97.25 125 GLU A N 1
ATOM 953 C CA . GLU A 1 125 ? 19.692 -22.651 -10.109 1.00 97.25 125 GLU A CA 1
ATOM 954 C C . GLU A 1 125 ? 20.603 -23.547 -10.955 1.00 97.25 125 GLU A C 1
ATOM 956 O O . GLU A 1 125 ? 20.482 -23.550 -12.178 1.00 97.25 125 GLU A O 1
ATOM 961 N N . ALA A 1 126 ? 21.462 -24.357 -10.330 1.00 96.38 126 ALA A N 1
ATOM 962 C CA . ALA A 1 126 ? 22.292 -25.322 -11.051 1.00 96.38 126 ALA A CA 1
ATOM 963 C C . ALA A 1 126 ? 21.443 -26.336 -11.842 1.00 96.38 126 ALA A C 1
ATOM 965 O O . ALA A 1 126 ? 21.697 -26.555 -13.028 1.00 96.38 126 ALA A O 1
ATOM 966 N N . GLN A 1 127 ? 20.379 -26.873 -11.232 1.00 96.38 127 GLN A N 1
ATOM 967 C CA . GLN A 1 127 ? 19.426 -27.760 -11.915 1.00 96.38 127 GLN A CA 1
ATOM 968 C C . GLN A 1 127 ? 18.712 -27.057 -13.074 1.00 96.38 127 GLN A C 1
ATOM 970 O O . GLN A 1 127 ? 18.614 -27.604 -14.171 1.00 96.38 127 GLN A O 1
ATOM 975 N N . ARG A 1 128 ? 18.241 -25.822 -12.859 1.00 96.56 128 ARG A N 1
ATOM 976 C CA . ARG A 1 128 ? 17.558 -25.010 -13.879 1.00 96.56 128 ARG A CA 1
ATOM 977 C C . ARG A 1 128 ? 18.453 -24.737 -15.088 1.00 96.56 128 ARG A C 1
ATOM 979 O O . ARG A 1 128 ? 17.953 -24.644 -16.205 1.00 96.56 128 ARG A O 1
ATOM 986 N N . LEU A 1 129 ? 19.759 -24.598 -14.866 1.00 94.50 129 LEU A N 1
ATOM 987 C CA . LEU A 1 129 ? 20.766 -24.412 -15.912 1.00 94.50 129 LEU A CA 1
ATOM 988 C C . LEU A 1 129 ? 21.173 -25.723 -16.614 1.00 94.50 129 LEU A C 1
ATOM 990 O O . LEU A 1 129 ? 21.967 -25.680 -17.551 1.00 94.50 129 LEU A O 1
ATOM 994 N N . GLY A 1 130 ? 20.609 -26.867 -16.212 1.00 93.38 130 GLY A N 1
ATOM 995 C CA . GLY A 1 130 ? 20.823 -28.164 -16.855 1.00 93.38 130 GLY A CA 1
ATOM 996 C C . GLY A 1 130 ? 22.045 -28.935 -16.354 1.00 93.38 130 GLY A C 1
ATOM 997 O O . GLY A 1 130 ? 22.507 -29.838 -17.050 1.00 93.38 130 GLY A O 1
ATOM 998 N N . PHE A 1 131 ? 22.579 -28.589 -15.179 1.00 94.62 131 PHE A N 1
ATOM 999 C CA . PHE A 1 131 ? 23.678 -29.322 -14.551 1.00 94.62 131 PHE A CA 1
ATOM 1000 C C . PHE A 1 131 ? 23.162 -30.401 -13.596 1.00 94.62 131 PHE A C 1
ATOM 1002 O O . PHE A 1 131 ? 22.158 -30.214 -12.904 1.00 94.62 131 PHE A O 1
ATOM 1009 N N . ASP A 1 132 ? 23.886 -31.519 -13.525 1.00 95.19 132 ASP A N 1
ATOM 1010 C CA . ASP A 1 132 ? 23.566 -32.603 -12.603 1.00 95.19 132 ASP A CA 1
ATOM 1011 C C . ASP A 1 132 ? 23.905 -32.201 -11.162 1.00 95.19 132 ASP A C 1
ATOM 1013 O O . ASP A 1 132 ? 25.032 -31.808 -10.845 1.00 95.19 132 ASP A O 1
ATOM 1017 N N . VAL A 1 133 ? 22.919 -32.325 -10.276 1.00 97.12 133 VAL A N 1
ATOM 1018 C CA . VAL A 1 133 ? 23.017 -31.933 -8.867 1.00 97.12 133 VAL A CA 1
ATOM 1019 C C . VAL A 1 133 ? 22.745 -33.133 -7.974 1.00 97.12 133 VAL A C 1
ATOM 1021 O O . VAL A 1 133 ? 21.747 -33.830 -8.154 1.00 97.12 133 VAL A O 1
ATOM 1024 N N . ASP A 1 134 ? 23.608 -33.336 -6.982 1.00 96.81 134 ASP A N 1
ATOM 1025 C CA . ASP A 1 134 ? 23.401 -34.290 -5.898 1.00 96.81 134 ASP A CA 1
ATOM 1026 C C . ASP A 1 134 ? 23.185 -33.543 -4.579 1.00 96.81 134 ASP A C 1
ATOM 1028 O O . ASP A 1 134 ? 23.965 -32.669 -4.204 1.00 96.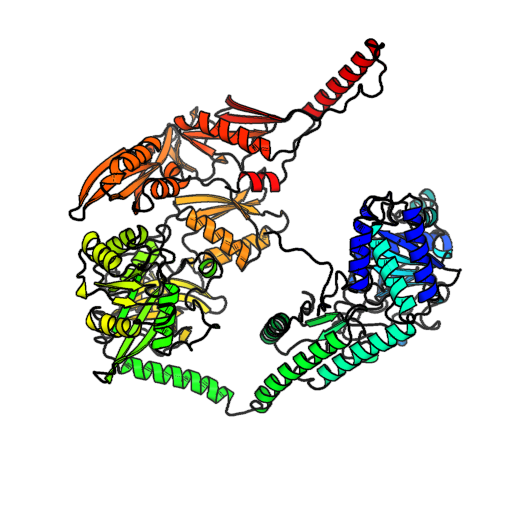81 134 ASP A O 1
ATOM 1032 N N . ILE A 1 135 ? 22.108 -33.866 -3.867 1.00 97.75 135 ILE A N 1
ATOM 1033 C CA . ILE A 1 135 ? 21.816 -33.250 -2.571 1.00 97.75 135 ILE A CA 1
ATOM 1034 C C . ILE A 1 135 ? 22.360 -34.173 -1.487 1.00 97.75 135 ILE A C 1
ATOM 1036 O O . ILE A 1 135 ? 21.772 -35.219 -1.213 1.00 97.75 135 ILE A O 1
ATOM 1040 N N . VAL A 1 136 ? 23.485 -33.791 -0.878 1.00 97.12 136 VAL A N 1
ATOM 1041 C CA . VAL A 1 136 ? 24.163 -34.635 0.123 1.00 97.12 136 VAL A CA 1
ATOM 1042 C C . VAL A 1 136 ? 23.510 -34.557 1.497 1.00 97.12 136 VAL A C 1
ATOM 1044 O O . VAL A 1 136 ? 23.548 -35.508 2.270 1.00 97.12 136 VAL A O 1
ATOM 1047 N N . VAL A 1 137 ? 22.854 -33.434 1.779 1.00 96.75 137 VAL A N 1
ATOM 1048 C CA . VAL A 1 137 ? 22.014 -33.240 2.956 1.00 96.75 137 VAL A CA 1
ATOM 1049 C C . VAL A 1 137 ? 20.906 -32.252 2.616 1.00 96.75 137 VAL A C 1
ATOM 1051 O O . VAL A 1 137 ? 21.123 -31.289 1.877 1.00 96.75 137 VAL A O 1
ATOM 1054 N N . ASN A 1 138 ? 19.708 -32.488 3.144 1.00 96.44 138 ASN A N 1
ATOM 1055 C CA . ASN A 1 138 ? 18.570 -31.592 2.995 1.00 96.44 138 ASN A CA 1
ATOM 1056 C C . ASN A 1 138 ? 17.808 -31.524 4.313 1.00 96.44 138 ASN A C 1
ATOM 1058 O O . ASN A 1 138 ? 17.182 -32.504 4.692 1.00 96.44 138 ASN A O 1
ATOM 1062 N N . THR A 1 139 ? 17.846 -30.379 4.994 1.00 93.94 139 THR A N 1
ATOM 1063 C CA . THR A 1 139 ? 17.180 -30.206 6.298 1.00 93.94 139 THR A CA 1
ATOM 1064 C C . THR A 1 139 ? 15.833 -29.491 6.188 1.00 93.94 139 THR A C 1
ATOM 1066 O O . THR A 1 139 ? 15.303 -28.969 7.171 1.00 93.94 139 THR A O 1
ATOM 1069 N N . LYS A 1 140 ? 15.248 -29.441 4.982 1.00 91.62 140 LYS A N 1
ATOM 1070 C CA . LYS A 1 140 ? 13.951 -28.793 4.727 1.00 91.62 140 LYS A CA 1
ATOM 1071 C C . LYS A 1 140 ? 12.807 -29.435 5.516 1.00 91.62 140 LYS A C 1
ATOM 1073 O O . LYS A 1 140 ? 11.911 -28.723 5.965 1.00 91.62 140 LYS A O 1
ATOM 1078 N N . ASP A 1 141 ? 12.826 -30.753 5.670 1.00 89.19 141 ASP A N 1
ATOM 1079 C CA . ASP A 1 141 ? 11.889 -31.530 6.494 1.00 89.19 141 ASP A CA 1
ATOM 1080 C C . ASP A 1 141 ? 11.937 -31.095 7.968 1.00 89.19 141 ASP A C 1
ATOM 1082 O O . ASP A 1 141 ? 10.898 -30.908 8.600 1.00 89.19 141 ASP A O 1
ATOM 1086 N N . LYS A 1 142 ? 13.137 -30.789 8.467 1.00 86.62 142 LYS A N 1
ATOM 1087 C CA . LYS A 1 142 ? 13.389 -30.197 9.786 1.00 86.62 142 LYS A CA 1
ATOM 1088 C C . LYS A 1 142 ? 13.233 -28.670 9.802 1.00 86.62 142 LYS A C 1
ATOM 1090 O O . LYS A 1 142 ? 13.733 -28.008 10.707 1.00 86.62 142 LYS A O 1
ATOM 1095 N N . LYS A 1 143 ? 12.568 -28.083 8.796 1.00 88.12 143 LYS A N 1
ATOM 1096 C CA . LYS A 1 143 ? 12.365 -26.629 8.622 1.00 88.12 143 LYS A CA 1
ATOM 1097 C C . LYS A 1 143 ? 13.659 -25.803 8.667 1.00 88.12 143 LYS A C 1
ATOM 1099 O O . LYS A 1 143 ? 13.618 -24.623 9.011 1.00 88.12 143 LYS A O 1
ATOM 1104 N N . PHE A 1 144 ? 14.786 -26.411 8.301 1.00 91.56 144 PHE A N 1
ATOM 1105 C CA . PHE A 1 144 ? 16.116 -25.817 8.407 1.00 91.56 144 PHE A CA 1
ATOM 1106 C C . PHE A 1 144 ? 16.474 -25.396 9.844 1.00 91.56 144 PHE A C 1
ATOM 1108 O O . PHE A 1 144 ? 17.082 -24.353 10.042 1.00 91.56 144 PHE A O 1
ATOM 1115 N N . ALA A 1 145 ? 16.070 -26.165 10.858 1.00 87.19 145 ALA A N 1
ATOM 1116 C CA . ALA A 1 145 ? 16.334 -25.842 12.266 1.00 87.19 145 ALA A CA 1
ATOM 1117 C C . ALA A 1 145 ? 17.745 -26.230 12.754 1.00 87.19 145 ALA A C 1
ATOM 1119 O O . ALA A 1 145 ? 18.142 -25.853 13.857 1.00 87.19 145 ALA A O 1
ATOM 1120 N N . GLU A 1 146 ? 18.492 -27.009 11.969 1.00 90.06 146 GLU A N 1
ATOM 1121 C CA . GLU A 1 146 ? 19.793 -27.551 12.363 1.00 90.06 146 GLU A CA 1
ATOM 1122 C C . GLU A 1 146 ? 20.693 -27.860 11.158 1.00 90.06 146 GLU A C 1
ATOM 1124 O O . GLU A 1 146 ? 20.234 -27.950 10.013 1.00 90.06 146 GLU A O 1
ATOM 1129 N N . ILE A 1 147 ? 21.981 -28.053 11.453 1.00 93.00 147 ILE A N 1
ATOM 1130 C CA . ILE A 1 147 ? 22.984 -28.632 10.557 1.00 93.00 147 ILE A CA 1
ATOM 1131 C C . ILE A 1 147 ? 23.383 -29.983 11.175 1.00 93.00 147 ILE A C 1
ATOM 1133 O O . ILE A 1 147 ? 23.986 -29.981 12.250 1.00 93.00 147 ILE A O 1
ATOM 1137 N N . PRO A 1 148 ? 23.020 -31.127 10.566 1.00 91.75 148 PRO A N 1
ATOM 1138 C CA . PRO A 1 148 ? 23.371 -32.438 11.101 1.00 91.75 148 PRO A CA 1
ATOM 1139 C C . PRO A 1 148 ? 24.876 -32.702 10.945 1.00 91.75 148 PRO A C 1
ATOM 1141 O O . PRO A 1 148 ? 25.504 -32.129 10.045 1.00 91.75 148 PRO A O 1
ATOM 1144 N N . PRO A 1 149 ? 25.461 -33.576 11.781 1.00 91.38 149 PRO A N 1
ATOM 1145 C CA . PRO A 1 149 ? 26.870 -33.943 11.675 1.00 91.38 149 PRO A CA 1
ATOM 1146 C C . PRO A 1 149 ? 27.177 -34.590 10.317 1.00 91.38 149 PRO A C 1
ATOM 1148 O O . PRO A 1 149 ? 26.338 -35.288 9.748 1.00 91.38 149 PRO A O 1
ATOM 1151 N N . TYR A 1 150 ? 28.401 -34.400 9.810 1.00 92.38 150 TYR A N 1
ATOM 1152 C CA . TYR A 1 150 ? 28.822 -34.898 8.489 1.00 92.38 150 TYR A CA 1
ATOM 1153 C C . TYR A 1 150 ? 28.674 -36.421 8.319 1.00 92.38 150 TYR A C 1
ATOM 1155 O O . TYR A 1 150 ? 28.470 -36.894 7.207 1.00 92.38 150 TYR A O 1
ATOM 1163 N N . SER A 1 151 ? 28.694 -37.192 9.411 1.00 90.38 151 SER A N 1
ATOM 1164 C CA . SER A 1 151 ? 28.450 -38.642 9.404 1.00 90.38 151 SER A CA 1
ATOM 1165 C C . SER A 1 151 ? 27.048 -39.045 8.931 1.00 90.38 151 SER A C 1
ATOM 1167 O O . SER A 1 151 ? 26.844 -40.191 8.542 1.00 90.38 151 SER A O 1
ATOM 1169 N N . GLU A 1 152 ? 26.074 -38.134 8.995 1.00 92.31 152 GLU A N 1
ATOM 1170 C CA . GLU A 1 152 ? 24.699 -38.362 8.528 1.00 92.31 152 GLU A CA 1
ATOM 1171 C C . GLU A 1 152 ? 24.488 -37.944 7.066 1.00 92.31 152 GLU A C 1
ATOM 1173 O O . GLU A 1 152 ? 23.421 -38.184 6.498 1.00 92.31 152 GLU A O 1
ATOM 1178 N N . TRP A 1 153 ? 25.472 -37.286 6.450 1.00 95.19 153 TRP A N 1
ATOM 1179 C CA . TRP A 1 153 ? 25.347 -36.805 5.082 1.00 95.19 153 TRP A CA 1
ATOM 1180 C C . TRP A 1 153 ? 25.611 -37.951 4.103 1.00 95.19 153 TRP A C 1
ATOM 1182 O O . TRP A 1 153 ? 26.378 -38.879 4.370 1.00 95.19 153 TRP A O 1
ATOM 1192 N N . LYS A 1 154 ? 24.978 -37.887 2.932 1.00 96.06 154 LYS A N 1
ATOM 1193 C CA . LYS A 1 154 ? 25.205 -38.858 1.863 1.00 96.06 154 LYS A CA 1
ATOM 1194 C C . LYS A 1 154 ? 26.684 -38.814 1.435 1.00 96.06 154 LYS A C 1
ATOM 1196 O O . LYS A 1 154 ? 27.173 -37.723 1.142 1.00 96.06 154 LYS A O 1
ATOM 1201 N N . PRO A 1 155 ? 27.374 -39.966 1.326 1.00 93.62 155 PRO A N 1
ATOM 1202 C CA . PRO A 1 155 ? 28.764 -40.010 0.886 1.00 93.62 155 PRO A CA 1
ATOM 1203 C C . PRO A 1 155 ? 28.978 -39.332 -0.470 1.00 93.62 155 PRO A C 1
ATOM 1205 O O . PRO A 1 155 ? 28.154 -39.464 -1.379 1.00 93.62 155 PRO A O 1
ATOM 1208 N N . ILE A 1 156 ? 30.110 -38.643 -0.605 1.00 95.06 156 ILE A N 1
ATOM 1209 C CA . ILE A 1 156 ? 30.529 -37.983 -1.842 1.00 95.06 156 ILE A CA 1
ATOM 1210 C C . ILE A 1 156 ? 31.399 -38.939 -2.659 1.00 95.06 156 ILE A C 1
ATOM 1212 O O . ILE A 1 156 ? 32.397 -39.461 -2.168 1.00 95.06 156 ILE A O 1
ATOM 1216 N N . ASP A 1 157 ? 31.047 -39.131 -3.929 1.00 92.00 157 ASP A N 1
ATOM 1217 C CA . ASP A 1 157 ? 31.872 -39.873 -4.883 1.00 92.00 157 ASP A CA 1
ATOM 1218 C C . ASP A 1 157 ? 32.938 -38.950 -5.493 1.00 92.00 157 ASP A C 1
ATOM 1220 O O . ASP A 1 157 ? 32.624 -38.043 -6.272 1.00 92.00 157 ASP A O 1
ATOM 1224 N N . ALA A 1 158 ? 34.202 -39.195 -5.141 1.00 88.88 158 ALA A N 1
ATOM 1225 C CA . ALA A 1 158 ? 35.354 -38.420 -5.597 1.00 88.88 158 ALA A CA 1
ATOM 1226 C C . ALA A 1 158 ? 35.547 -38.456 -7.123 1.00 88.88 158 ALA A C 1
ATOM 1228 O O . ALA A 1 158 ? 36.075 -37.506 -7.702 1.00 88.88 158 ALA A O 1
ATOM 1229 N N . GLU A 1 159 ? 35.114 -39.530 -7.792 1.00 88.69 159 GLU A N 1
ATOM 1230 C CA . GLU A 1 159 ? 35.318 -39.690 -9.232 1.00 88.69 159 GLU A CA 1
ATOM 1231 C C . GLU A 1 159 ? 34.262 -38.987 -10.079 1.00 88.69 159 GLU A C 1
ATOM 1233 O O . GLU A 1 159 ? 34.513 -38.755 -11.264 1.00 88.69 159 GLU A O 1
ATOM 1238 N N . SER A 1 160 ? 33.101 -38.655 -9.506 1.00 92.56 160 SER A N 1
ATOM 1239 C CA . SER A 1 160 ? 31.974 -38.054 -10.230 1.00 92.56 160 SER A CA 1
ATOM 1240 C C . SER A 1 160 ? 31.515 -36.700 -9.684 1.00 92.56 160 SER A C 1
ATOM 1242 O O . SER A 1 160 ? 30.687 -36.052 -10.323 1.00 92.56 160 SER A O 1
ATOM 1244 N N . THR A 1 161 ? 32.064 -36.224 -8.563 1.00 96.44 161 THR A N 1
ATOM 1245 C CA . THR A 1 161 ? 31.683 -34.939 -7.953 1.00 96.44 161 THR A CA 1
ATOM 1246 C C . THR A 1 161 ? 32.671 -33.827 -8.307 1.00 96.44 161 THR A C 1
ATOM 1248 O O . THR A 1 161 ? 33.868 -33.943 -8.063 1.00 96.44 161 THR A O 1
ATOM 1251 N N . ALA A 1 162 ? 32.165 -32.720 -8.851 1.00 94.88 162 ALA A N 1
ATOM 1252 C CA . ALA A 1 162 ? 32.956 -31.547 -9.206 1.00 94.88 162 ALA A CA 1
ATOM 1253 C C . ALA A 1 162 ? 33.307 -30.685 -7.987 1.00 94.88 162 ALA A C 1
ATOM 1255 O O . ALA A 1 162 ? 34.450 -30.260 -7.829 1.00 94.88 162 ALA A O 1
ATOM 1256 N N . TYR A 1 163 ? 32.326 -30.425 -7.124 1.00 97.56 163 TYR A N 1
ATOM 1257 C CA . TYR A 1 163 ? 32.493 -29.638 -5.904 1.00 97.56 163 TYR A CA 1
ATOM 1258 C C . TYR A 1 163 ? 31.375 -29.922 -4.899 1.00 97.56 163 TYR A C 1
ATOM 1260 O O . TYR A 1 163 ? 30.298 -30.383 -5.284 1.00 97.56 163 TYR A O 1
ATOM 1268 N N . LEU A 1 164 ? 31.620 -29.587 -3.629 1.00 98.19 164 LEU A N 1
ATOM 1269 C CA . LEU A 1 164 ? 30.610 -29.497 -2.574 1.00 98.19 164 LEU A CA 1
ATOM 1270 C C . LEU A 1 164 ? 30.294 -28.029 -2.290 1.00 98.19 164 LEU A C 1
ATOM 1272 O O . LEU A 1 164 ? 31.178 -27.271 -1.905 1.00 98.19 164 LEU A O 1
ATOM 1276 N N . TYR A 1 165 ? 29.033 -27.633 -2.438 1.00 98.44 165 TYR A N 1
ATOM 1277 C CA . TYR A 1 165 ? 28.559 -26.291 -2.123 1.00 98.44 165 TYR A CA 1
ATOM 1278 C C . TYR A 1 165 ? 27.862 -26.225 -0.767 1.00 98.44 165 TYR A C 1
ATOM 1280 O O . TYR A 1 165 ? 26.937 -26.996 -0.489 1.00 98.44 165 TYR A O 1
ATOM 1288 N N . VAL A 1 166 ? 28.244 -25.223 0.025 1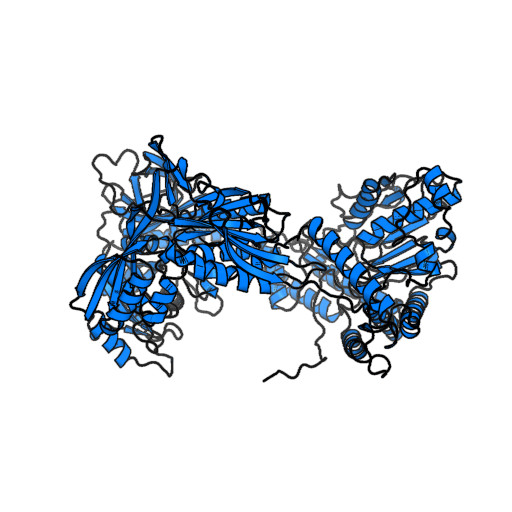.00 97.75 166 VAL A N 1
ATOM 1289 C CA . VAL A 1 166 ? 27.600 -24.844 1.285 1.00 97.75 166 VAL A CA 1
ATOM 1290 C C . VAL A 1 166 ? 27.266 -23.348 1.285 1.00 97.75 166 VAL A C 1
ATOM 1292 O O . VAL A 1 166 ? 28.016 -22.520 0.766 1.00 97.75 166 VAL A O 1
ATOM 1295 N N . CYS A 1 167 ? 26.136 -22.974 1.884 1.00 97.38 167 CYS A N 1
ATOM 1296 C CA . CYS A 1 167 ? 25.910 -21.589 2.299 1.00 97.38 167 CYS A CA 1
ATOM 1297 C C . CYS A 1 167 ? 26.385 -21.477 3.749 1.00 97.38 167 CYS A C 1
ATOM 1299 O O . CYS A 1 167 ? 25.730 -22.011 4.640 1.00 97.38 167 CYS A O 1
ATOM 1301 N N . ASP A 1 168 ? 27.536 -20.835 3.980 1.00 96.38 168 ASP A N 1
ATOM 1302 C CA . ASP A 1 168 ? 28.206 -20.840 5.290 1.00 96.38 168 ASP A CA 1
ATOM 1303 C C . ASP A 1 168 ? 27.339 -20.188 6.373 1.00 96.38 168 ASP A C 1
ATOM 1305 O O . ASP A 1 168 ? 27.377 -20.596 7.530 1.00 96.38 168 ASP A O 1
ATOM 1309 N N . ASN A 1 169 ? 26.522 -19.202 5.983 1.00 95.50 169 ASN A N 1
ATOM 1310 C CA . ASN A 1 169 ? 25.575 -18.531 6.863 1.00 95.50 169 ASN A CA 1
ATOM 1311 C C . ASN A 1 169 ? 24.245 -18.214 6.157 1.00 95.50 169 ASN A C 1
ATOM 1313 O O . ASN A 1 169 ? 24.124 -17.261 5.376 1.00 95.50 169 ASN A O 1
ATOM 1317 N N . GLU A 1 170 ? 23.213 -18.982 6.488 1.00 94.50 170 GLU A N 1
ATOM 1318 C CA . GLU A 1 170 ? 21.863 -18.888 5.941 1.00 94.50 170 GLU A CA 1
ATOM 1319 C C . GLU A 1 170 ? 21.093 -17.715 6.552 1.00 94.50 170 GLU A C 1
ATOM 1321 O O . GLU A 1 170 ? 20.422 -17.826 7.574 1.00 94.50 170 GLU A O 1
ATOM 1326 N N . THR A 1 171 ? 21.116 -16.566 5.878 1.00 92.00 171 THR A N 1
ATOM 1327 C CA . THR A 1 171 ? 20.502 -15.314 6.363 1.00 92.00 171 THR A CA 1
ATOM 1328 C C . THR A 1 171 ? 18.989 -15.386 6.620 1.00 92.00 171 THR A C 1
ATOM 1330 O O . THR A 1 171 ? 18.445 -14.535 7.321 1.00 92.00 171 THR A O 1
ATOM 1333 N N . VAL A 1 172 ? 18.273 -16.321 5.987 1.00 91.06 172 VAL A N 1
ATOM 1334 C CA . VAL A 1 172 ? 16.813 -16.458 6.154 1.00 91.06 172 VAL A CA 1
ATOM 1335 C C . VAL A 1 172 ? 16.469 -17.213 7.434 1.00 91.06 172 VAL A C 1
ATOM 1337 O O . VAL A 1 172 ? 15.537 -16.813 8.121 1.00 91.06 172 VAL A O 1
ATOM 1340 N N . HIS A 1 173 ? 17.218 -18.272 7.746 1.00 91.56 173 HIS A N 1
ATOM 1341 C CA . HIS A 1 173 ? 16.914 -19.177 8.858 1.00 91.56 173 HIS A CA 1
ATOM 1342 C C . HIS A 1 173 ? 17.809 -18.945 10.077 1.00 91.56 173 HIS A C 1
ATOM 1344 O O . HIS A 1 173 ? 17.389 -19.239 11.186 1.00 91.56 173 HIS A O 1
ATOM 1350 N N . GLY A 1 174 ? 18.994 -18.358 9.892 1.00 92.62 174 GLY A N 1
ATOM 1351 C CA . GLY A 1 174 ? 19.958 -18.111 10.961 1.00 92.62 174 GLY A CA 1
ATOM 1352 C C . GLY A 1 174 ? 20.892 -19.289 11.243 1.00 92.62 174 GLY A C 1
ATOM 1353 O O . GLY A 1 174 ? 21.428 -19.355 12.347 1.00 92.62 174 GLY A O 1
ATOM 1354 N N . ASN A 1 175 ? 21.098 -20.198 10.281 1.00 92.38 175 ASN A N 1
ATOM 1355 C CA . ASN A 1 175 ? 22.069 -21.292 10.413 1.00 92.38 175 ASN A CA 1
ATOM 1356 C C . ASN A 1 175 ? 23.463 -20.842 9.986 1.00 92.38 175 ASN A C 1
ATOM 1358 O O . ASN A 1 175 ? 23.596 -20.202 8.945 1.00 92.38 175 ASN A O 1
ATOM 1362 N N . GLU A 1 176 ? 24.490 -21.218 10.738 1.00 95.06 176 GLU A N 1
ATOM 1363 C CA . GLU A 1 176 ? 25.886 -20.945 10.413 1.00 95.06 176 GLU A CA 1
ATOM 1364 C C . GLU A 1 176 ? 26.778 -22.158 10.672 1.00 95.06 176 GLU A C 1
ATOM 1366 O O . GLU A 1 176 ? 26.752 -22.730 11.763 1.00 95.06 176 GLU A O 1
ATOM 1371 N N . TYR A 1 177 ? 27.628 -22.490 9.702 1.00 93.81 177 TYR A N 1
ATOM 1372 C CA . TYR A 1 177 ? 28.679 -23.492 9.859 1.00 93.81 177 TYR A CA 1
ATOM 1373 C C . TYR A 1 177 ? 29.794 -22.969 10.779 1.00 93.81 177 TYR A C 1
ATOM 1375 O O . TYR A 1 177 ? 30.287 -21.841 10.638 1.00 93.81 177 TYR A O 1
ATOM 1383 N N . LYS A 1 178 ? 30.199 -23.786 11.755 1.00 88.50 178 LYS A N 1
ATOM 1384 C CA . LYS A 1 178 ? 31.291 -23.460 12.694 1.00 88.50 178 LYS A CA 1
ATOM 1385 C C . LYS A 1 178 ? 32.610 -24.106 12.292 1.00 88.50 178 LYS A C 1
ATOM 1387 O O . LYS A 1 178 ? 33.671 -23.598 12.644 1.00 88.50 178 LYS A O 1
ATOM 1392 N N . ASP A 1 179 ? 32.529 -25.180 11.527 1.00 89.81 179 ASP A N 1
ATOM 1393 C CA . ASP A 1 179 ? 33.632 -26.004 11.079 1.00 89.81 179 ASP A CA 1
ATOM 1394 C C . ASP A 1 179 ? 33.455 -26.419 9.613 1.00 89.81 179 ASP A C 1
ATOM 1396 O O . ASP A 1 179 ? 32.356 -26.425 9.058 1.00 89.81 179 ASP A O 1
ATOM 1400 N N . THR A 1 180 ? 34.572 -26.754 8.977 1.00 91.56 180 THR A N 1
ATOM 1401 C CA . THR A 1 180 ? 34.605 -27.309 7.619 1.00 91.56 180 THR A CA 1
ATOM 1402 C C . THR A 1 180 ? 34.546 -28.832 7.672 1.00 91.56 180 THR A C 1
ATOM 1404 O O . THR A 1 180 ? 35.110 -29.396 8.613 1.00 91.56 180 THR A O 1
ATOM 1407 N N . PRO A 1 181 ? 33.998 -29.504 6.644 1.00 90.56 181 PRO A N 1
ATOM 1408 C CA . PRO A 1 181 ? 34.052 -30.956 6.560 1.00 90.56 181 PRO A CA 1
ATOM 1409 C C . PRO A 1 181 ? 35.491 -31.470 6.682 1.00 90.56 181 PRO A C 1
ATOM 1411 O O . PRO A 1 181 ? 36.418 -30.889 6.108 1.00 90.56 181 PRO A O 1
ATOM 1414 N N . ALA A 1 182 ? 35.676 -32.541 7.451 1.00 86.12 182 ALA A N 1
ATOM 1415 C CA . ALA A 1 182 ? 36.970 -33.189 7.603 1.00 86.12 182 ALA A CA 1
ATOM 1416 C C . ALA A 1 182 ? 37.303 -34.071 6.374 1.00 86.12 182 ALA A C 1
ATOM 1418 O O . ALA A 1 182 ? 36.407 -34.397 5.587 1.00 86.12 182 ALA A O 1
ATOM 1419 N N . PRO A 1 183 ? 38.589 -34.433 6.166 1.00 83.50 183 PRO A N 1
ATOM 1420 C CA . PRO A 1 183 ? 39.020 -35.214 4.998 1.00 83.50 183 PRO A CA 1
ATOM 1421 C C . PRO A 1 183 ? 38.407 -36.618 4.885 1.00 83.50 183 PRO A C 1
ATOM 1423 O O . PRO A 1 183 ? 38.456 -37.227 3.823 1.00 83.50 183 PRO A O 1
ATOM 1426 N N . ASP A 1 184 ? 37.856 -37.148 5.977 1.00 84.75 184 ASP A N 1
ATOM 1427 C CA . ASP A 1 184 ? 37.116 -38.412 6.009 1.00 84.75 184 ASP A CA 1
ATOM 1428 C C . ASP A 1 184 ? 35.752 -38.314 5.309 1.00 84.75 184 ASP A C 1
ATOM 1430 O O . ASP A 1 184 ? 35.290 -39.299 4.734 1.00 84.75 184 ASP A O 1
ATOM 1434 N N . TYR A 1 185 ? 35.126 -37.133 5.323 1.00 93.06 185 TYR A N 1
ATOM 1435 C CA . TYR A 1 185 ? 33.873 -36.875 4.618 1.00 93.06 185 TYR A CA 1
ATOM 1436 C C . TYR A 1 185 ? 34.076 -36.241 3.239 1.00 93.06 185 TYR A C 1
ATOM 1438 O O . TYR A 1 185 ? 33.423 -36.656 2.283 1.00 93.06 185 TYR A O 1
ATOM 1446 N N . LEU A 1 186 ? 34.933 -35.218 3.127 1.00 94.56 186 LEU A N 1
ATOM 1447 C CA . LEU A 1 186 ? 35.202 -34.534 1.859 1.00 94.56 186 LEU A CA 1
ATOM 1448 C C . LEU A 1 186 ? 36.457 -35.137 1.207 1.00 94.56 186 LEU A C 1
ATOM 1450 O O . LEU A 1 186 ? 37.564 -34.816 1.648 1.00 94.56 186 LEU A O 1
ATOM 1454 N N . PRO A 1 187 ? 36.316 -35.984 0.167 1.00 91.81 187 PRO A N 1
ATOM 1455 C CA . PRO A 1 187 ? 37.446 -36.704 -0.402 1.00 91.81 187 PRO A CA 1
ATOM 1456 C C . PRO A 1 187 ? 38.453 -35.765 -1.064 1.00 91.81 187 PRO A C 1
ATOM 1458 O O . PRO A 1 187 ? 38.086 -34.739 -1.650 1.00 91.81 187 PRO A O 1
ATOM 1461 N N . GLU A 1 188 ? 39.725 -36.161 -1.051 1.00 87.06 188 GLU A N 1
ATOM 1462 C CA . GLU A 1 188 ? 40.771 -35.430 -1.760 1.00 87.06 188 GLU A CA 1
ATOM 1463 C C . GLU A 1 188 ? 40.431 -35.313 -3.255 1.00 87.06 188 GLU A C 1
ATOM 1465 O O . GLU A 1 188 ? 40.108 -36.289 -3.933 1.00 87.06 188 GLU A O 1
ATOM 1470 N N . GLY A 1 189 ? 40.488 -34.088 -3.778 1.00 85.50 189 GLY A N 1
ATOM 1471 C CA . GLY A 1 189 ? 40.184 -33.792 -5.174 1.00 85.50 189 GLY A CA 1
ATOM 1472 C C . GLY A 1 189 ? 38.773 -33.261 -5.446 1.00 85.50 189 GLY A C 1
ATOM 1473 O O . GLY A 1 189 ? 38.560 -32.807 -6.575 1.00 85.50 189 GLY A O 1
ATOM 1474 N N . VAL A 1 190 ? 37.874 -33.247 -4.453 1.00 94.12 190 VAL A N 1
ATOM 1475 C CA . VAL A 1 190 ? 36.594 -32.518 -4.498 1.00 94.12 190 VAL A CA 1
ATOM 1476 C C . VAL A 1 190 ? 36.753 -31.179 -3.779 1.00 94.12 190 VAL A C 1
ATOM 1478 O O . VAL A 1 190 ? 37.184 -31.119 -2.631 1.00 94.12 190 VAL A O 1
ATOM 1481 N N . GLU A 1 191 ? 36.413 -30.084 -4.453 1.00 95.12 191 GLU A N 1
ATOM 1482 C CA . GLU A 1 191 ? 36.624 -28.736 -3.917 1.00 95.12 191 GLU A CA 1
ATOM 1483 C C . GLU A 1 191 ? 35.439 -28.277 -3.049 1.00 95.12 191 GLU A C 1
ATOM 1485 O O . GLU A 1 191 ? 34.276 -28.455 -3.421 1.00 95.12 191 GLU A O 1
ATOM 1490 N N . LEU A 1 192 ? 35.725 -27.642 -1.907 1.00 97.88 192 LEU A N 1
ATOM 1491 C CA . LEU A 1 192 ? 34.709 -26.995 -1.071 1.00 97.88 192 LEU A CA 1
ATOM 1492 C C . LEU A 1 192 ? 34.413 -25.582 -1.586 1.00 97.88 192 LEU A C 1
ATOM 1494 O O . LEU A 1 192 ? 35.317 -24.755 -1.732 1.00 97.88 192 LEU A O 1
ATOM 1498 N N . VAL A 1 193 ? 33.135 -25.296 -1.820 1.00 98.38 193 VAL A N 1
ATOM 1499 C CA . VAL A 1 193 ? 32.631 -24.007 -2.294 1.00 98.38 193 VAL A CA 1
ATOM 1500 C C . VAL A 1 193 ? 31.697 -23.416 -1.251 1.00 98.38 193 VAL A C 1
ATOM 1502 O O . VAL A 1 193 ? 30.716 -24.051 -0.871 1.00 98.38 193 VAL A O 1
ATOM 1505 N N . ALA A 1 194 ? 31.970 -22.189 -0.815 1.00 97.88 194 ALA A N 1
ATOM 1506 C CA . ALA A 1 194 ? 31.188 -21.532 0.225 1.00 97.88 194 ALA A CA 1
ATOM 1507 C C . ALA A 1 194 ? 30.609 -20.191 -0.237 1.00 97.88 194 ALA A C 1
ATOM 1509 O O . ALA A 1 194 ? 31.335 -19.317 -0.711 1.00 97.88 194 ALA A O 1
ATOM 1510 N N . ASP A 1 195 ? 29.303 -20.001 -0.038 1.00 97.62 195 ASP A N 1
ATOM 1511 C CA . ASP A 1 195 ? 28.698 -18.667 -0.005 1.00 97.62 195 ASP A CA 1
ATOM 1512 C C . ASP A 1 195 ? 28.805 -18.091 1.408 1.00 97.62 195 ASP A C 1
ATOM 1514 O O . ASP A 1 195 ? 28.119 -18.532 2.331 1.00 97.62 195 ASP A O 1
ATOM 1518 N N . MET A 1 196 ? 29.669 -17.089 1.554 1.00 96.94 196 MET A N 1
ATOM 1519 C CA . MET A 1 196 ? 29.933 -16.369 2.799 1.00 96.94 196 MET A CA 1
ATOM 1520 C C . MET A 1 196 ? 29.370 -14.946 2.766 1.00 96.94 196 MET A C 1
ATOM 1522 O O . MET A 1 196 ? 29.785 -14.092 3.544 1.00 96.94 196 MET A O 1
ATOM 1526 N N . SER A 1 197 ? 28.415 -14.639 1.879 1.00 95.69 197 SER A N 1
ATOM 1527 C CA . SER A 1 197 ? 27.912 -13.270 1.688 1.00 95.69 197 SER A CA 1
ATOM 1528 C C . SER A 1 197 ? 27.558 -12.575 3.006 1.00 95.69 197 SER A C 1
ATOM 1530 O O . SER A 1 197 ? 27.912 -11.419 3.222 1.00 95.69 197 SER A O 1
ATOM 1532 N N . SER A 1 198 ? 26.888 -13.277 3.921 1.00 94.94 198 SER A N 1
ATOM 1533 C CA . SER A 1 198 ? 26.380 -12.681 5.160 1.00 94.94 198 SER A CA 1
ATOM 1534 C C . SER A 1 198 ? 27.318 -12.760 6.369 1.00 94.94 198 SER A C 1
ATOM 1536 O O . SER A 1 198 ? 26.968 -12.242 7.426 1.00 94.94 198 SER A O 1
ATOM 1538 N N . ASN A 1 199 ? 28.496 -13.371 6.239 1.00 95.69 199 ASN A N 1
ATOM 1539 C CA . ASN A 1 199 ? 29.459 -13.495 7.337 1.00 95.69 199 ASN A CA 1
ATOM 1540 C C . ASN A 1 199 ? 30.938 -13.397 6.901 1.00 95.69 199 ASN A C 1
ATOM 1542 O O . ASN A 1 199 ? 31.839 -13.597 7.717 1.00 95.69 199 ASN A O 1
ATOM 1546 N N . ILE A 1 200 ? 31.218 -13.020 5.653 1.00 96.06 200 ILE A N 1
ATOM 1547 C CA . ILE A 1 200 ? 32.570 -12.703 5.184 1.00 96.06 200 ILE A CA 1
ATOM 1548 C C . ILE A 1 200 ? 33.180 -11.592 6.052 1.00 96.06 200 ILE A C 1
ATOM 1550 O O . ILE A 1 200 ? 32.506 -10.612 6.370 1.00 96.06 200 ILE A O 1
ATOM 1554 N N . LEU A 1 201 ? 34.442 -11.745 6.464 1.00 96.50 201 LEU A N 1
ATOM 1555 C CA . LEU A 1 201 ? 35.130 -10.844 7.409 1.00 96.50 201 LEU A CA 1
ATOM 1556 C C . LEU A 1 201 ? 34.443 -10.700 8.783 1.00 96.50 201 LEU A C 1
ATOM 1558 O O . LEU A 1 201 ? 34.644 -9.698 9.468 1.00 96.50 201 LEU A O 1
ATOM 1562 N N . SER A 1 202 ? 33.602 -11.654 9.194 1.00 95.44 202 SER A N 1
ATOM 1563 C CA . SER A 1 202 ? 32.993 -11.647 10.535 1.00 95.44 202 SER A CA 1
ATOM 1564 C C . SER A 1 202 ? 33.718 -12.529 11.552 1.00 95.44 202 SER A C 1
ATOM 1566 O O . SER A 1 202 ? 33.580 -12.294 12.752 1.00 95.44 202 SER A O 1
ATOM 1568 N N . LYS A 1 203 ? 34.459 -13.528 11.058 1.00 93.88 203 LYS A N 1
ATOM 1569 C CA . LYS A 1 203 ? 35.211 -14.538 11.807 1.00 93.88 203 LYS A CA 1
ATOM 1570 C C . LYS A 1 203 ? 36.476 -14.912 11.040 1.00 93.88 203 LYS A C 1
ATOM 1572 O O . LYS A 1 203 ? 36.526 -14.738 9.817 1.00 93.88 203 LYS A O 1
ATOM 1577 N N . LYS A 1 204 ? 37.476 -15.449 11.735 1.00 92.19 204 LYS A N 1
ATOM 1578 C CA . LYS A 1 204 ? 38.610 -16.101 11.081 1.00 92.19 204 LYS A CA 1
ATOM 1579 C C . LYS A 1 204 ? 38.158 -17.349 10.337 1.00 92.19 204 LYS A C 1
ATOM 1581 O O . LYS A 1 204 ? 37.343 -18.125 10.831 1.00 92.19 204 LYS A O 1
ATOM 1586 N N . ILE A 1 205 ? 38.741 -17.553 9.164 1.00 94.12 205 ILE A N 1
ATOM 1587 C CA . ILE A 1 205 ? 38.563 -18.758 8.361 1.00 94.12 205 ILE A CA 1
ATOM 1588 C C . ILE A 1 205 ? 39.920 -19.200 7.825 1.00 94.12 205 ILE A C 1
ATOM 1590 O O . ILE A 1 205 ? 40.795 -18.375 7.573 1.00 94.12 205 ILE A O 1
ATOM 1594 N N . ASP A 1 206 ? 40.077 -20.503 7.636 1.00 95.25 206 ASP A N 1
ATOM 1595 C CA . ASP A 1 206 ? 41.211 -21.061 6.911 1.00 95.25 206 ASP A CA 1
ATOM 1596 C C . ASP A 1 206 ? 40.858 -21.141 5.422 1.00 95.25 206 ASP A C 1
ATOM 1598 O O . ASP A 1 206 ? 40.166 -22.060 4.980 1.00 95.25 206 ASP A O 1
ATOM 1602 N N . VAL A 1 207 ? 41.305 -20.147 4.651 1.00 97.00 207 VAL A N 1
ATOM 1603 C CA . VAL A 1 207 ? 41.016 -20.034 3.211 1.00 97.00 207 VAL A CA 1
ATOM 1604 C C . VAL A 1 207 ? 41.586 -21.214 2.417 1.00 97.00 207 VAL A C 1
ATOM 1606 O O . VAL A 1 207 ? 41.032 -21.567 1.377 1.00 97.00 207 VAL A O 1
ATOM 1609 N N . SER A 1 208 ? 42.643 -21.873 2.911 1.00 95.44 208 SER A N 1
ATOM 1610 C CA . SER A 1 208 ? 43.289 -22.987 2.205 1.00 95.44 208 SER A CA 1
ATOM 1611 C C . SER A 1 208 ? 42.373 -24.205 2.022 1.00 95.44 208 SER A C 1
ATOM 1613 O O . SER A 1 208 ? 42.554 -24.966 1.072 1.00 95.44 208 SER A O 1
ATOM 1615 N N . LYS A 1 209 ? 41.350 -24.349 2.876 1.00 95.38 209 LYS A N 1
ATOM 1616 C CA . LYS A 1 209 ? 40.358 -25.435 2.824 1.00 95.38 209 LYS A CA 1
ATOM 1617 C C . LYS A 1 209 ? 39.281 -25.250 1.757 1.00 95.38 209 LYS A C 1
ATOM 1619 O O . LYS A 1 209 ? 38.522 -26.179 1.497 1.00 95.38 209 LYS A O 1
ATOM 1624 N N . TYR A 1 210 ? 39.182 -24.063 1.163 1.00 97.38 210 TYR A N 1
ATOM 1625 C CA . TYR A 1 210 ? 38.148 -23.741 0.186 1.00 97.38 210 TYR A CA 1
ATOM 1626 C C . TYR A 1 210 ? 38.745 -23.686 -1.214 1.00 97.38 210 TYR A C 1
ATOM 1628 O O . TYR A 1 210 ? 39.739 -22.999 -1.453 1.00 97.38 210 TYR A O 1
ATOM 1636 N N . GLY A 1 211 ? 38.098 -24.352 -2.166 1.00 97.44 211 GLY A N 1
ATOM 1637 C CA . GLY A 1 211 ? 38.387 -24.150 -3.582 1.00 97.44 211 GLY A CA 1
ATOM 1638 C C . GLY A 1 211 ? 37.857 -22.801 -4.060 1.00 97.44 211 GLY A C 1
ATOM 1639 O O . GLY A 1 211 ? 38.523 -22.103 -4.826 1.00 97.44 211 GLY A O 1
ATOM 1640 N N . LEU A 1 212 ? 36.679 -22.401 -3.568 1.00 98.38 212 LEU A N 1
ATOM 1641 C CA . LEU A 1 212 ? 36.073 -21.114 -3.888 1.00 98.38 212 LEU A CA 1
ATOM 1642 C C . LEU A 1 212 ? 35.242 -20.552 -2.727 1.00 98.38 212 LEU A C 1
ATOM 1644 O O . LEU A 1 212 ? 34.351 -21.217 -2.207 1.00 98.38 212 LEU A O 1
ATOM 1648 N N . ILE A 1 213 ? 35.462 -19.283 -2.396 1.00 98.50 213 ILE A N 1
ATOM 1649 C CA . ILE A 1 213 ? 34.579 -18.491 -1.534 1.00 98.50 213 ILE A CA 1
ATOM 1650 C C . ILE A 1 213 ? 33.922 -17.411 -2.389 1.00 98.50 213 ILE A C 1
ATOM 1652 O O . ILE A 1 213 ? 34.614 -16.674 -3.092 1.00 98.50 213 ILE A O 1
ATOM 1656 N N . MET A 1 214 ? 32.598 -17.298 -2.308 1.00 97.62 214 MET A N 1
ATOM 1657 C CA . MET A 1 214 ? 31.809 -16.236 -2.932 1.00 97.62 214 MET A CA 1
ATOM 1658 C C . MET A 1 214 ? 31.114 -15.412 -1.850 1.00 97.62 214 MET A C 1
ATOM 1660 O O . MET A 1 214 ? 30.537 -15.966 -0.917 1.00 97.62 214 MET A O 1
ATOM 1664 N N . ALA A 1 215 ? 31.165 -14.084 -1.955 1.00 97.00 215 ALA A N 1
ATOM 1665 C CA . ALA A 1 215 ? 30.490 -13.208 -1.007 1.00 97.00 215 ALA A CA 1
ATOM 1666 C C . ALA A 1 215 ? 29.988 -11.913 -1.656 1.00 97.00 215 ALA A C 1
ATOM 1668 O O . ALA A 1 215 ? 30.769 -11.076 -2.111 1.00 97.00 215 ALA A O 1
ATOM 1669 N N . GLY A 1 216 ? 28.671 -11.709 -1.661 1.00 95.38 216 GLY A N 1
ATOM 1670 C CA . GLY A 1 216 ? 28.065 -10.432 -2.032 1.00 95.38 216 GLY A CA 1
ATOM 1671 C C . GLY A 1 216 ? 28.362 -9.360 -0.983 1.00 95.38 216 GLY A C 1
ATOM 1672 O O . GLY A 1 216 ? 27.921 -9.479 0.163 1.00 95.38 216 GLY A O 1
ATOM 1673 N N . ALA A 1 217 ? 29.066 -8.292 -1.368 1.00 93.50 217 ALA A N 1
ATOM 1674 C CA . ALA A 1 217 ? 29.513 -7.253 -0.438 1.00 93.50 217 ALA A CA 1
ATOM 1675 C C . ALA A 1 217 ? 28.339 -6.575 0.292 1.00 93.50 217 ALA A C 1
ATOM 1677 O O . ALA A 1 217 ? 28.446 -6.227 1.467 1.00 93.50 217 ALA A O 1
ATOM 1678 N N . GLN A 1 218 ? 27.182 -6.480 -0.368 1.00 91.69 218 GLN A N 1
ATOM 1679 C CA . GLN A 1 218 ? 25.971 -5.796 0.093 1.00 91.69 218 GLN A CA 1
ATOM 1680 C C . GLN A 1 218 ? 25.299 -6.372 1.331 1.00 91.69 218 GLN A C 1
ATOM 1682 O O . GLN A 1 218 ? 24.265 -5.862 1.752 1.00 91.69 218 GLN A O 1
ATOM 1687 N N . LYS A 1 219 ? 25.800 -7.482 1.858 1.00 91.81 219 LYS A N 1
ATOM 1688 C CA . LYS A 1 219 ? 25.272 -8.087 3.073 1.00 91.81 219 LYS A CA 1
ATOM 1689 C C . LYS A 1 219 ? 25.997 -7.541 4.294 1.00 91.81 219 LYS A C 1
ATOM 1691 O O . LYS A 1 219 ? 25.368 -6.842 5.075 1.00 91.81 219 LYS A O 1
ATOM 1696 N N . ASN A 1 220 ? 27.294 -7.813 4.429 1.00 93.88 220 ASN A N 1
ATOM 1697 C CA . ASN A 1 220 ? 28.037 -7.504 5.653 1.00 93.88 220 ASN A CA 1
ATOM 1698 C C . ASN A 1 220 ? 28.988 -6.293 5.540 1.00 93.88 220 ASN A C 1
ATOM 1700 O O . ASN A 1 220 ? 29.235 -5.631 6.543 1.00 93.88 220 ASN A O 1
ATOM 1704 N N . ILE A 1 221 ? 29.554 -6.012 4.359 1.00 93.88 221 ILE A N 1
ATOM 1705 C CA . ILE A 1 221 ? 30.806 -5.227 4.255 1.00 93.88 221 ILE A CA 1
ATOM 1706 C C . ILE A 1 221 ? 30.831 -4.152 3.156 1.00 93.88 221 ILE A C 1
ATOM 1708 O O . ILE A 1 221 ? 31.865 -3.526 2.944 1.00 93.88 221 ILE A O 1
ATOM 1712 N N . GLY A 1 222 ? 29.736 -3.918 2.432 1.00 92.44 222 GLY A N 1
ATOM 1713 C CA . GLY A 1 222 ? 29.739 -2.998 1.293 1.00 92.44 222 GLY A CA 1
ATOM 1714 C C . GLY A 1 222 ? 28.356 -2.669 0.736 1.00 92.44 222 GLY A C 1
ATOM 1715 O O . GLY A 1 222 ? 27.330 -3.017 1.317 1.00 92.44 222 GLY A O 1
ATOM 1716 N N . LEU A 1 223 ? 28.330 -1.988 -0.414 1.00 92.19 223 LEU A N 1
ATOM 1717 C CA . LEU A 1 223 ? 27.097 -1.665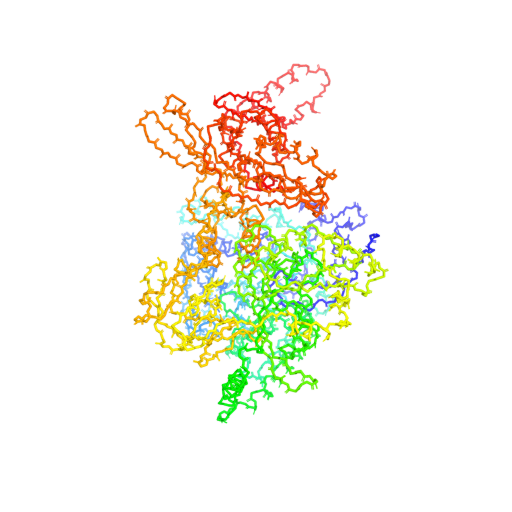 -1.140 1.00 92.19 223 LEU A CA 1
ATOM 1718 C C . LEU A 1 223 ? 26.689 -2.766 -2.132 1.00 92.19 223 LEU A C 1
ATOM 1720 O O . LEU A 1 223 ? 27.459 -3.664 -2.470 1.00 92.19 223 LEU A O 1
ATOM 1724 N N . ALA A 1 224 ? 25.451 -2.660 -2.623 1.00 91.38 224 ALA A N 1
ATOM 1725 C CA . ALA A 1 224 ? 24.925 -3.469 -3.720 1.00 91.38 224 ALA A CA 1
ATOM 1726 C C . ALA A 1 224 ? 25.771 -3.368 -4.996 1.00 91.38 224 ALA A C 1
ATOM 1728 O O . ALA A 1 224 ? 26.325 -2.320 -5.326 1.00 91.38 224 ALA A O 1
ATOM 1729 N N . GLY A 1 225 ? 25.814 -4.478 -5.737 1.00 91.12 225 GLY A N 1
ATOM 1730 C CA . GLY A 1 225 ? 26.371 -4.537 -7.086 1.00 91.12 225 GLY A CA 1
ATOM 1731 C C . GLY A 1 225 ? 27.785 -5.102 -7.197 1.00 91.12 225 GLY A C 1
ATOM 1732 O O . GLY A 1 225 ? 28.254 -5.228 -8.324 1.00 91.12 225 GLY A O 1
ATOM 1733 N N . LEU A 1 226 ? 28.439 -5.481 -6.093 1.00 93.38 226 LEU A N 1
ATOM 1734 C CA . LEU A 1 226 ? 29.777 -6.078 -6.096 1.00 93.38 226 LEU A CA 1
ATOM 1735 C C . LEU A 1 226 ? 29.799 -7.408 -5.332 1.00 93.38 226 LEU A C 1
ATOM 1737 O O . LEU A 1 226 ? 29.346 -7.490 -4.191 1.00 93.38 226 LEU A O 1
ATOM 1741 N N . THR A 1 227 ? 30.368 -8.438 -5.952 1.00 95.38 227 THR A N 1
ATOM 1742 C CA . THR A 1 227 ? 30.587 -9.758 -5.349 1.00 95.38 227 THR A CA 1
ATOM 1743 C C . THR A 1 227 ? 32.075 -10.086 -5.353 1.00 95.38 227 THR A C 1
ATOM 1745 O O . THR A 1 227 ? 32.757 -9.880 -6.357 1.00 95.38 227 THR A O 1
ATOM 1748 N N . ILE A 1 228 ? 32.561 -10.584 -4.222 1.00 97.12 228 ILE A N 1
ATOM 1749 C CA . ILE A 1 228 ? 33.941 -10.997 -3.979 1.00 97.12 228 ILE A CA 1
ATOM 1750 C C . ILE A 1 228 ? 34.051 -12.488 -4.271 1.00 97.12 228 ILE A C 1
ATOM 1752 O O . ILE A 1 228 ? 33.205 -13.264 -3.826 1.00 97.12 228 ILE A O 1
ATOM 1756 N N . TYR A 1 229 ? 35.108 -12.872 -4.977 1.00 98.19 229 TYR A N 1
ATOM 1757 C CA . TYR A 1 229 ? 35.481 -14.259 -5.203 1.00 98.19 229 TYR A CA 1
ATOM 1758 C C . TYR A 1 229 ? 36.918 -14.471 -4.736 1.00 98.19 229 TYR A C 1
ATOM 1760 O O . TYR A 1 229 ? 37.809 -13.704 -5.102 1.00 98.19 229 TYR A O 1
ATOM 1768 N N . ILE A 1 230 ? 37.136 -15.510 -3.934 1.00 98.56 230 ILE A N 1
ATOM 1769 C CA . ILE A 1 230 ? 38.463 -15.989 -3.536 1.00 98.56 230 ILE A CA 1
ATOM 1770 C C . ILE A 1 230 ? 38.567 -17.418 -4.050 1.00 98.56 230 ILE A C 1
ATOM 1772 O O . ILE A 1 230 ? 37.898 -18.305 -3.524 1.00 98.56 230 ILE A O 1
ATOM 1776 N N . ILE A 1 231 ? 39.343 -17.627 -5.109 1.00 98.38 231 ILE A N 1
ATOM 1777 C CA . ILE A 1 231 ? 39.386 -18.889 -5.851 1.00 98.38 231 ILE A CA 1
ATOM 1778 C C . ILE A 1 231 ? 40.788 -19.479 -5.844 1.00 98.38 231 ILE A C 1
ATOM 1780 O O . ILE A 1 231 ? 41.768 -18.765 -6.027 1.00 98.38 231 ILE A O 1
ATOM 1784 N N . LYS A 1 232 ? 40.902 -20.793 -5.695 1.00 97.88 232 LYS A N 1
ATOM 1785 C CA . LYS A 1 232 ? 42.155 -21.517 -5.899 1.00 97.88 232 LYS A CA 1
ATOM 1786 C C . LYS A 1 232 ? 42.572 -21.422 -7.370 1.00 97.88 232 LYS A C 1
ATOM 1788 O O . LYS A 1 232 ? 41.779 -21.704 -8.267 1.00 97.88 232 LYS A O 1
ATOM 1793 N N . LYS A 1 233 ? 43.821 -21.035 -7.641 1.00 97.69 233 LYS A N 1
ATOM 1794 C CA . LYS A 1 233 ? 44.315 -20.751 -9.003 1.00 97.69 233 LYS A CA 1
ATOM 1795 C C . LYS A 1 233 ? 44.191 -21.946 -9.952 1.00 97.69 233 LYS A C 1
ATOM 1797 O O . LYS A 1 233 ? 43.925 -21.744 -11.130 1.00 97.69 233 LYS A O 1
ATOM 1802 N N . SER A 1 234 ? 44.284 -23.176 -9.440 1.00 95.94 234 SER A N 1
ATOM 1803 C CA . SER A 1 234 ? 44.077 -24.404 -10.226 1.00 95.94 234 SER A CA 1
ATOM 1804 C C . SER A 1 234 ? 42.662 -24.540 -10.809 1.00 95.94 234 SER A C 1
ATOM 1806 O O . SER A 1 234 ? 42.463 -25.306 -11.745 1.00 95.94 234 SER A O 1
ATOM 1808 N N . LEU A 1 235 ? 41.674 -23.801 -10.288 1.00 96.50 235 LEU A N 1
ATOM 1809 C CA . LEU A 1 235 ? 40.292 -23.803 -10.789 1.00 96.50 235 LEU A CA 1
ATOM 1810 C C . LEU A 1 235 ? 40.062 -22.814 -11.942 1.00 96.50 235 LEU A C 1
ATOM 1812 O O . LEU A 1 235 ? 38.967 -22.755 -12.503 1.00 96.50 235 LEU A O 1
ATOM 1816 N N . LEU A 1 236 ? 41.087 -22.038 -12.310 1.00 96.88 236 LEU A N 1
ATOM 1817 C CA . LEU A 1 236 ? 41.062 -21.136 -13.464 1.00 96.88 236 LEU A CA 1
ATOM 1818 C C . LEU A 1 236 ? 41.463 -21.839 -14.769 1.00 96.88 236 LEU A C 1
ATOM 1820 O O . LEU A 1 236 ? 41.326 -21.262 -15.844 1.00 96.88 236 LEU A O 1
ATOM 1824 N N . GLU A 1 237 ? 41.942 -23.078 -14.704 1.00 94.69 237 GLU A N 1
ATOM 1825 C CA . GLU A 1 237 ? 42.235 -23.869 -15.896 1.00 94.69 237 GLU A CA 1
ATOM 1826 C C . GLU A 1 237 ? 40.940 -24.465 -16.456 1.00 94.69 237 GLU A C 1
ATOM 1828 O O . GLU A 1 237 ? 40.276 -25.265 -15.797 1.00 94.69 237 GLU A O 1
ATOM 1833 N N . GLN A 1 238 ? 40.562 -24.071 -17.673 1.00 94.31 238 GLN A N 1
ATOM 1834 C CA . GLN A 1 238 ? 39.345 -24.536 -18.346 1.00 94.31 238 GLN A CA 1
ATOM 1835 C C . GLN A 1 238 ? 39.664 -24.970 -19.794 1.00 94.31 238 GLN A C 1
ATOM 1837 O O . GLN A 1 238 ? 40.671 -24.525 -20.353 1.00 94.31 238 GLN A O 1
ATOM 1842 N N . PRO A 1 239 ? 38.872 -25.873 -20.405 1.00 92.69 239 PRO A N 1
ATOM 1843 C CA . PRO A 1 239 ? 39.001 -26.241 -21.815 1.00 92.69 239 PRO A CA 1
ATOM 1844 C C . PRO A 1 239 ? 38.622 -25.067 -22.729 1.00 92.69 239 PRO A C 1
ATOM 1846 O O . PRO A 1 239 ? 37.994 -24.107 -22.284 1.00 92.69 239 PRO A O 1
ATOM 1849 N N . SER A 1 240 ? 38.973 -25.148 -24.012 1.00 92.31 240 SER A N 1
ATOM 1850 C CA . SER A 1 240 ? 38.492 -24.176 -25.000 1.00 92.31 240 SER A CA 1
ATOM 1851 C C . SER A 1 240 ? 36.978 -24.298 -25.224 1.00 92.31 240 SER A C 1
ATOM 1853 O O . SER A 1 240 ? 36.379 -25.343 -24.957 1.00 92.31 240 SER A O 1
ATOM 1855 N N . ASP A 1 241 ? 36.355 -23.258 -25.786 1.00 93.25 241 ASP A N 1
ATOM 1856 C CA . ASP A 1 241 ? 34.932 -23.295 -26.149 1.00 93.25 241 ASP A CA 1
ATOM 1857 C C . ASP A 1 241 ? 34.607 -24.473 -27.092 1.00 93.25 241 ASP A C 1
ATOM 1859 O O . ASP A 1 241 ? 33.549 -25.094 -26.989 1.00 93.25 241 ASP A O 1
ATOM 1863 N N . GLU A 1 242 ? 35.525 -24.829 -27.996 1.00 93.69 242 GLU A N 1
ATOM 1864 C CA . GLU A 1 242 ? 35.382 -25.987 -28.891 1.00 93.69 242 GLU A CA 1
ATOM 1865 C C . GLU A 1 242 ? 35.391 -27.314 -28.117 1.00 93.69 242 GLU A C 1
ATOM 1867 O O . GLU A 1 242 ? 34.565 -28.193 -28.374 1.00 93.69 242 GLU A O 1
ATOM 1872 N N . GLU A 1 243 ? 36.291 -27.451 -27.139 1.00 93.12 243 GLU A N 1
ATOM 1873 C CA . GLU A 1 243 ? 36.372 -28.628 -26.271 1.00 93.12 243 GLU A CA 1
ATOM 1874 C C . GLU A 1 243 ? 35.120 -28.760 -25.389 1.00 93.12 243 GLU A C 1
ATOM 1876 O O . GLU A 1 243 ? 34.536 -29.841 -25.318 1.00 93.12 243 GLU A O 1
ATOM 1881 N N . LEU A 1 244 ? 34.654 -27.672 -24.766 1.00 92.75 244 LEU A N 1
ATOM 1882 C CA . LEU A 1 244 ? 33.439 -27.670 -23.939 1.00 92.75 244 LEU A CA 1
ATOM 1883 C C . LEU A 1 244 ? 32.197 -28.074 -24.741 1.00 92.75 244 LEU A C 1
ATOM 1885 O O . LEU A 1 244 ? 31.425 -28.930 -24.296 1.00 92.75 244 LEU A O 1
ATOM 1889 N N . ASN A 1 245 ? 32.046 -27.537 -25.956 1.00 92.88 245 ASN A N 1
ATOM 1890 C CA . ASN A 1 245 ? 30.977 -27.937 -26.870 1.00 92.88 245 ASN A CA 1
ATOM 1891 C C . ASN A 1 245 ? 31.064 -29.428 -27.227 1.00 92.88 245 ASN A C 1
ATOM 1893 O O . ASN A 1 245 ? 30.045 -30.120 -27.214 1.00 92.88 245 ASN A O 1
ATOM 1897 N N . LYS A 1 246 ? 32.272 -29.953 -27.482 1.00 92.94 246 LYS A N 1
ATOM 1898 C CA . LYS A 1 246 ? 32.495 -31.384 -27.753 1.00 92.94 246 LYS A CA 1
ATOM 1899 C C . LYS A 1 246 ? 32.112 -32.270 -26.563 1.00 92.94 246 LYS A C 1
ATOM 1901 O O . LYS A 1 246 ? 31.564 -33.350 -26.767 1.00 92.94 246 LYS A O 1
ATOM 1906 N N . TYR A 1 247 ? 32.368 -31.821 -25.336 1.00 91.31 247 TYR A N 1
ATOM 1907 C CA . TYR A 1 247 ? 31.976 -32.529 -24.111 1.00 91.31 247 TYR A CA 1
ATOM 1908 C C . TYR A 1 247 ? 30.489 -32.352 -23.754 1.00 91.31 247 TYR A C 1
ATOM 1910 O O . TYR A 1 247 ? 29.986 -32.979 -22.818 1.00 91.31 247 TYR A O 1
ATOM 1918 N N . GLY A 1 248 ? 29.756 -31.517 -24.500 1.00 89.94 248 GLY A N 1
ATOM 1919 C CA . GLY A 1 248 ? 28.362 -31.190 -24.217 1.00 89.94 248 GLY A CA 1
ATOM 1920 C C . GLY A 1 248 ? 28.196 -30.461 -22.883 1.00 89.94 248 GLY A C 1
ATOM 1921 O O . GLY A 1 248 ? 27.216 -30.708 -22.174 1.00 89.94 248 GLY A O 1
ATOM 1922 N N . ILE A 1 249 ? 29.176 -29.631 -22.520 1.00 89.69 249 ILE A N 1
ATOM 1923 C CA . ILE A 1 249 ? 29.185 -28.823 -21.302 1.00 89.69 249 ILE A CA 1
ATOM 1924 C C . ILE A 1 249 ? 28.834 -27.384 -21.684 1.00 89.69 249 ILE A C 1
ATOM 1926 O O . ILE A 1 249 ? 29.477 -26.827 -22.576 1.00 89.69 249 ILE A O 1
ATOM 1930 N N . PRO A 1 250 ? 27.817 -26.776 -21.048 1.00 90.69 250 PRO A N 1
ATOM 1931 C CA . PRO A 1 250 ? 27.416 -25.409 -21.349 1.00 90.69 250 PRO A CA 1
ATOM 1932 C C . PRO A 1 250 ? 28.570 -24.406 -21.212 1.00 90.69 250 PRO A C 1
ATOM 1934 O O . PRO A 1 250 ? 29.288 -24.406 -20.211 1.00 90.69 250 PRO A O 1
ATOM 1937 N N . LEU A 1 251 ? 28.714 -23.519 -22.201 1.00 91.06 251 LEU A N 1
ATOM 1938 C CA . LEU A 1 251 ? 29.728 -22.465 -22.179 1.00 91.06 251 LEU A CA 1
ATOM 1939 C C . LEU A 1 251 ? 29.424 -21.436 -21.078 1.00 91.06 251 LEU A C 1
ATOM 1941 O O . LEU A 1 251 ? 28.299 -20.925 -21.029 1.00 91.06 251 LEU A O 1
ATOM 1945 N N . PRO A 1 252 ? 30.409 -21.065 -20.240 1.00 90.88 252 PRO A N 1
ATOM 1946 C CA . PRO A 1 252 ? 30.262 -19.947 -19.321 1.00 90.88 252 PRO A CA 1
ATOM 1947 C C . PRO A 1 252 ? 30.009 -18.655 -20.110 1.00 90.88 252 PRO A C 1
ATOM 1949 O O . PRO A 1 252 ? 30.824 -18.294 -20.964 1.00 90.88 252 PRO A O 1
ATOM 1952 N N . PRO A 1 253 ? 28.925 -17.903 -19.835 1.00 92.31 253 PRO A N 1
ATOM 1953 C CA . PRO A 1 253 ? 28.763 -16.579 -20.417 1.00 92.31 253 PRO A CA 1
ATOM 1954 C C . PRO A 1 253 ? 30.004 -15.732 -20.138 1.00 92.31 253 PRO A C 1
ATOM 1956 O O . PRO A 1 253 ? 30.486 -15.697 -19.007 1.00 92.31 253 PRO A O 1
ATOM 1959 N N . ILE A 1 254 ? 30.503 -15.009 -21.142 1.00 90.31 254 ILE A N 1
ATOM 1960 C CA . ILE A 1 254 ? 31.801 -14.320 -21.037 1.00 90.31 254 ILE A CA 1
ATOM 1961 C C . ILE A 1 254 ? 31.870 -13.312 -19.877 1.00 90.31 254 ILE A C 1
ATOM 1963 O O . ILE A 1 254 ? 32.931 -13.084 -19.307 1.00 90.31 254 ILE A O 1
ATOM 1967 N N . ALA A 1 255 ? 30.729 -12.738 -19.480 1.00 86.25 255 ALA A N 1
ATOM 1968 C CA . ALA A 1 255 ? 30.626 -11.845 -18.325 1.00 86.25 255 ALA A CA 1
ATOM 1969 C C . ALA A 1 255 ? 30.887 -12.549 -16.977 1.00 86.25 255 ALA A C 1
ATOM 1971 O O . ALA A 1 255 ? 31.191 -11.878 -15.992 1.00 86.25 255 ALA A O 1
ATOM 1972 N N . PHE A 1 256 ? 30.758 -13.878 -16.935 1.00 90.12 256 PHE A N 1
ATOM 1973 C CA . PHE A 1 256 ? 30.947 -14.734 -15.764 1.00 90.12 256 PHE A CA 1
ATOM 1974 C C . PHE A 1 256 ? 32.138 -15.689 -15.895 1.00 90.12 256 PHE A C 1
ATOM 1976 O O . PHE A 1 256 ? 32.375 -16.477 -14.986 1.00 90.12 256 PHE A O 1
ATOM 1983 N N . HIS A 1 257 ? 32.883 -15.645 -17.000 1.00 95.31 257 HIS A N 1
ATOM 1984 C CA . HIS A 1 257 ? 34.015 -16.535 -17.240 1.00 95.31 257 HIS A CA 1
ATOM 1985 C C . HIS A 1 257 ? 35.216 -16.132 -16.366 1.00 95.31 257 HIS A C 1
ATOM 1987 O O . HIS A 1 257 ? 35.885 -15.128 -16.629 1.00 95.31 257 HIS A O 1
ATOM 1993 N N . TYR A 1 258 ? 35.484 -16.899 -15.304 1.00 96.75 258 TYR A N 1
ATOM 1994 C CA . TYR A 1 258 ? 36.465 -16.551 -14.267 1.00 96.75 258 TYR A CA 1
ATOM 1995 C C . TYR A 1 258 ? 37.878 -16.301 -14.812 1.00 96.75 258 TYR A C 1
ATOM 1997 O O . TYR A 1 258 ? 38.454 -15.274 -14.447 1.00 96.75 258 TYR A O 1
ATOM 2005 N N . PRO A 1 259 ? 38.438 -17.120 -15.725 1.00 96.94 259 PRO A N 1
ATOM 2006 C CA . PRO A 1 259 ? 39.772 -16.873 -16.278 1.00 96.94 259 PRO A CA 1
ATOM 2007 C C . PRO A 1 259 ? 39.866 -15.530 -17.017 1.00 96.94 259 PRO A C 1
ATOM 2009 O O . PRO A 1 259 ? 40.845 -14.792 -16.873 1.00 96.94 259 PRO A O 1
ATOM 2012 N N . THR A 1 260 ? 38.820 -15.153 -17.762 1.00 95.50 260 THR A N 1
ATOM 2013 C CA . THR A 1 260 ? 38.750 -13.845 -18.432 1.00 95.50 260 THR A CA 1
ATOM 2014 C C . THR A 1 260 ? 38.651 -12.703 -17.424 1.00 95.50 260 THR A C 1
ATOM 2016 O O . THR A 1 260 ? 39.344 -11.698 -17.571 1.00 95.50 260 THR A O 1
ATOM 2019 N N . VAL A 1 261 ? 37.831 -12.839 -16.381 1.00 95.00 261 VAL A N 1
ATOM 2020 C CA . VAL A 1 261 ? 37.695 -11.795 -15.353 1.00 95.00 261 VAL A CA 1
ATOM 2021 C C . VAL A 1 261 ? 39.008 -11.606 -14.583 1.00 95.00 261 VAL A C 1
ATOM 2023 O O . VAL A 1 261 ? 39.448 -10.468 -14.405 1.00 95.00 261 VAL A O 1
ATOM 2026 N N . VAL A 1 262 ? 39.669 -12.699 -14.188 1.00 96.25 262 VAL A N 1
ATOM 2027 C CA . VAL A 1 262 ? 40.949 -12.677 -13.462 1.00 96.25 262 VAL A CA 1
ATOM 2028 C C . VAL A 1 262 ? 42.068 -12.075 -14.311 1.00 96.25 262 VAL A C 1
ATOM 2030 O O . VAL A 1 262 ? 42.743 -11.155 -13.854 1.00 96.25 262 VAL A O 1
ATOM 2033 N N . SER A 1 263 ? 42.227 -12.514 -15.565 1.00 95.62 263 SER A N 1
ATOM 2034 C CA . SER A 1 263 ? 43.263 -11.987 -16.476 1.00 95.62 263 SER A CA 1
ATOM 2035 C C . SER A 1 263 ? 43.116 -10.491 -16.779 1.00 95.62 263 SER A C 1
ATOM 2037 O O . SER A 1 263 ? 44.086 -9.837 -17.148 1.00 95.62 263 SER A O 1
ATOM 2039 N N . ASN A 1 264 ? 41.919 -9.932 -16.584 1.00 94.31 264 ASN A N 1
ATOM 2040 C CA . ASN A 1 264 ? 41.629 -8.508 -16.754 1.00 94.31 264 ASN A CA 1
ATOM 2041 C C . ASN A 1 264 ? 41.542 -7.748 -15.418 1.00 94.31 264 ASN A C 1
ATOM 2043 O O . ASN A 1 264 ? 40.964 -6.663 -15.375 1.00 94.31 264 ASN A O 1
ATOM 2047 N N . ASN A 1 265 ? 42.060 -8.310 -14.322 1.00 94.25 265 ASN A N 1
ATOM 2048 C CA . ASN A 1 265 ? 42.023 -7.729 -12.977 1.00 94.25 265 ASN A CA 1
ATOM 2049 C C . ASN A 1 265 ? 40.618 -7.247 -12.551 1.00 94.25 265 ASN A C 1
ATOM 2051 O O . ASN A 1 265 ? 40.449 -6.152 -12.023 1.00 94.25 265 ASN A O 1
ATOM 2055 N N . SER A 1 266 ? 39.581 -8.051 -12.807 1.00 93.62 266 SER A N 1
ATOM 2056 C CA . SER A 1 266 ? 38.161 -7.716 -12.563 1.00 93.62 266 SER A CA 1
ATOM 2057 C C . SER A 1 266 ? 37.566 -6.620 -13.466 1.00 93.62 266 SER A C 1
ATOM 2059 O O . SER A 1 266 ? 36.361 -6.381 -13.420 1.00 93.62 266 SER A O 1
ATOM 2061 N N . ALA A 1 267 ? 38.364 -5.983 -14.328 1.00 89.88 267 ALA A N 1
ATOM 2062 C CA . ALA A 1 267 ? 37.958 -4.864 -15.182 1.00 89.88 267 ALA A CA 1
ATOM 2063 C C . ALA A 1 267 ? 37.503 -5.291 -16.593 1.00 89.88 267 ALA A C 1
ATOM 2065 O O . ALA A 1 267 ? 37.396 -4.452 -17.492 1.00 89.88 267 ALA A O 1
ATOM 2066 N N . TYR A 1 268 ? 37.247 -6.589 -16.816 1.00 88.81 268 TYR A N 1
ATOM 2067 C CA . TYR A 1 268 ? 36.683 -7.062 -18.085 1.00 88.81 268 TYR A CA 1
ATOM 2068 C C . TYR A 1 268 ? 35.292 -6.459 -18.319 1.00 88.81 268 TYR A C 1
ATOM 2070 O O . TYR A 1 268 ? 35.058 -5.814 -19.343 1.00 88.81 268 TYR A O 1
ATOM 2078 N N . ASN A 1 269 ? 34.401 -6.620 -17.335 1.00 85.62 269 ASN A N 1
ATOM 2079 C CA . ASN A 1 269 ? 33.125 -5.915 -17.275 1.00 85.62 269 ASN A CA 1
ATOM 2080 C C . ASN A 1 269 ? 33.291 -4.577 -16.526 1.00 85.62 269 ASN A C 1
ATOM 2082 O O . ASN A 1 269 ? 34.280 -4.359 -15.825 1.00 85.62 269 ASN A O 1
ATOM 2086 N N . THR A 1 270 ? 32.313 -3.679 -16.653 1.00 86.62 270 THR A N 1
ATOM 2087 C CA . THR A 1 270 ? 32.310 -2.403 -15.925 1.00 86.62 270 THR A CA 1
ATOM 2088 C C . THR A 1 270 ? 32.034 -2.654 -14.441 1.00 86.62 270 THR A C 1
ATOM 2090 O O . THR A 1 270 ? 30.885 -2.735 -14.012 1.00 86.62 270 THR A O 1
ATOM 2093 N N . ILE A 1 271 ? 33.098 -2.805 -13.653 1.00 88.50 271 ILE A N 1
ATOM 2094 C CA . ILE A 1 271 ? 33.023 -2.953 -12.197 1.00 88.50 271 ILE A CA 1
ATOM 2095 C C . ILE A 1 271 ? 32.533 -1.643 -11.548 1.00 88.50 271 ILE A C 1
ATOM 2097 O O . ILE A 1 271 ? 32.990 -0.564 -11.939 1.00 88.50 271 ILE A O 1
ATOM 2101 N N . PRO A 1 272 ? 31.612 -1.687 -10.562 1.00 91.75 272 PRO A N 1
ATOM 2102 C CA . PRO A 1 272 ? 31.173 -0.489 -9.853 1.00 91.75 272 PRO A CA 1
ATOM 2103 C C . PRO A 1 272 ? 32.294 0.015 -8.936 1.00 91.75 272 PRO A C 1
ATOM 2105 O O . PRO A 1 272 ? 32.407 -0.391 -7.778 1.00 91.75 272 PRO A O 1
ATOM 2108 N N . ILE A 1 273 ? 33.145 0.893 -9.472 1.00 93.81 273 ILE A N 1
ATOM 2109 C CA . ILE A 1 273 ? 34.383 1.303 -8.804 1.00 93.81 273 ILE A CA 1
ATOM 2110 C C . ILE A 1 273 ? 34.129 2.008 -7.469 1.00 93.81 273 ILE A C 1
ATOM 2112 O O . ILE A 1 273 ? 34.840 1.747 -6.506 1.00 93.81 273 ILE A O 1
ATOM 2116 N N . PHE A 1 274 ? 33.060 2.803 -7.360 1.00 95.25 274 PHE A N 1
ATOM 2117 C CA . PHE A 1 274 ? 32.667 3.429 -6.096 1.00 95.25 274 PHE A CA 1
ATOM 2118 C C . PHE A 1 274 ? 32.292 2.394 -5.024 1.00 95.25 274 PHE A C 1
ATOM 2120 O O . PHE A 1 274 ? 32.699 2.513 -3.871 1.00 95.25 274 PHE A O 1
ATOM 2127 N N . THR A 1 275 ? 31.584 1.325 -5.404 1.00 94.62 275 THR A N 1
ATOM 2128 C CA . THR A 1 275 ? 31.277 0.215 -4.489 1.00 94.62 275 THR A CA 1
ATOM 2129 C C . THR A 1 275 ? 32.550 -0.513 -4.052 1.00 94.62 275 THR A C 1
ATOM 2131 O O . THR A 1 275 ? 32.676 -0.867 -2.881 1.00 94.62 275 THR A O 1
ATOM 2134 N N . CYS A 1 276 ? 33.509 -0.708 -4.965 1.00 95.69 276 CYS A N 1
ATOM 2135 C CA . CYS A 1 276 ? 34.814 -1.290 -4.638 1.00 95.69 276 CYS A CA 1
ATOM 2136 C C . CYS A 1 276 ? 35.616 -0.384 -3.694 1.00 95.69 276 CYS A C 1
ATOM 2138 O O . CYS A 1 276 ? 36.215 -0.869 -2.743 1.00 95.69 276 CYS A O 1
ATOM 2140 N N . HIS A 1 277 ? 35.568 0.932 -3.900 1.00 96.62 277 HIS A N 1
ATOM 2141 C CA . HIS A 1 277 ? 36.216 1.910 -3.030 1.00 96.62 277 HIS A CA 1
ATOM 2142 C C . HIS A 1 277 ? 35.626 1.919 -1.616 1.00 96.62 277 HIS A C 1
ATOM 2144 O O . HIS A 1 277 ? 36.363 1.934 -0.637 1.00 96.62 277 HIS A O 1
ATOM 2150 N N . ILE A 1 278 ? 34.305 1.806 -1.473 1.00 97.00 278 ILE A N 1
ATOM 2151 C CA . ILE A 1 278 ? 33.685 1.637 -0.150 1.00 97.00 278 ILE A CA 1
ATOM 2152 C C . ILE A 1 278 ? 34.173 0.350 0.519 1.00 97.00 278 ILE A C 1
ATOM 2154 O O . ILE A 1 278 ? 34.512 0.370 1.699 1.00 97.00 278 ILE A O 1
ATOM 2158 N N . LEU A 1 279 ? 34.261 -0.755 -0.225 1.00 97.06 279 LEU A N 1
ATOM 2159 C CA . LEU A 1 279 ? 34.812 -2.002 0.301 1.00 97.06 279 LEU A CA 1
ATOM 2160 C C . LEU A 1 279 ? 36.287 -1.842 0.725 1.00 97.06 279 LEU A C 1
ATOM 2162 O O . LEU A 1 279 ? 36.672 -2.338 1.787 1.00 97.06 279 LEU A O 1
ATOM 2166 N N . LYS A 1 280 ? 37.096 -1.097 -0.040 1.00 97.69 280 LYS A N 1
ATOM 2167 C CA . LYS A 1 280 ? 38.464 -0.706 0.341 1.00 97.69 280 LYS A CA 1
ATOM 2168 C C . LYS A 1 280 ? 38.481 0.007 1.693 1.00 97.69 280 LYS A C 1
ATOM 2170 O O . LYS A 1 280 ? 39.222 -0.388 2.585 1.00 97.69 280 LYS A O 1
ATOM 2175 N N . LEU A 1 281 ? 37.630 1.018 1.874 1.00 98.00 281 LEU A N 1
ATOM 2176 C CA . LEU A 1 281 ? 37.541 1.790 3.118 1.00 98.00 281 LEU A CA 1
ATOM 2177 C C . LEU A 1 281 ? 37.060 0.938 4.306 1.00 98.00 281 LEU A C 1
ATOM 2179 O O . LEU A 1 281 ? 37.597 1.058 5.406 1.00 98.00 281 LEU A O 1
ATOM 2183 N N . VAL A 1 282 ? 36.076 0.053 4.101 1.00 97.69 282 VAL A N 1
ATOM 2184 C CA . VAL A 1 282 ? 35.600 -0.872 5.147 1.00 97.69 282 VAL A CA 1
ATOM 2185 C C . VAL A 1 282 ? 36.708 -1.834 5.569 1.00 97.69 282 VAL A C 1
ATOM 2187 O O . VAL A 1 282 ? 36.931 -2.026 6.762 1.00 97.69 282 VAL A O 1
ATOM 2190 N N . THR A 1 283 ? 37.409 -2.433 4.607 1.00 97.88 283 THR A N 1
ATOM 2191 C CA . THR A 1 283 ? 38.501 -3.374 4.890 1.00 97.88 283 THR A CA 1
ATOM 2192 C C . THR A 1 283 ? 39.701 -2.683 5.537 1.00 97.88 283 THR A C 1
ATOM 2194 O O . THR A 1 283 ? 40.259 -3.230 6.485 1.00 97.88 283 THR A O 1
ATOM 2197 N N . GLN A 1 284 ? 40.029 -1.454 5.127 1.00 97.94 284 GLN A N 1
ATOM 2198 C CA . GLN A 1 284 ? 41.056 -0.645 5.786 1.00 97.94 284 GLN A CA 1
ATOM 2199 C C . GLN A 1 284 ? 40.690 -0.371 7.246 1.00 97.94 284 GLN A C 1
ATOM 2201 O O . GLN A 1 284 ? 41.468 -0.654 8.148 1.00 97.94 284 GLN A O 1
ATOM 2206 N N . ARG A 1 285 ? 39.453 0.067 7.504 1.00 96.31 285 ARG A N 1
ATOM 2207 C CA . ARG A 1 285 ? 38.974 0.303 8.870 1.00 96.31 285 ARG A CA 1
ATOM 2208 C C . ARG A 1 285 ? 39.026 -0.958 9.737 1.00 96.31 285 ARG A C 1
ATOM 2210 O O . ARG A 1 285 ? 39.275 -0.857 10.935 1.00 96.31 285 ARG A O 1
ATOM 2217 N N . LEU A 1 286 ? 38.752 -2.137 9.173 1.00 96.62 286 LEU A N 1
ATOM 2218 C CA . LEU A 1 286 ? 38.886 -3.400 9.906 1.00 96.62 286 LEU A CA 1
ATOM 2219 C C . LEU A 1 286 ? 40.343 -3.665 10.301 1.00 96.62 286 LEU A C 1
ATOM 2221 O O . LEU A 1 286 ? 40.579 -4.061 11.439 1.00 96.62 286 LEU A O 1
ATOM 2225 N N . LEU A 1 287 ? 41.305 -3.412 9.406 1.00 96.81 287 LEU A N 1
ATOM 2226 C CA . LEU A 1 287 ? 42.735 -3.504 9.721 1.00 96.81 287 LEU A CA 1
ATOM 2227 C C . LEU A 1 287 ? 43.115 -2.529 10.842 1.00 96.81 287 LEU A C 1
ATOM 2229 O O . LEU A 1 287 ? 43.662 -2.957 11.859 1.00 96.81 287 LEU A O 1
ATOM 2233 N N . ASP A 1 288 ? 42.727 -1.260 10.708 1.00 96.25 288 ASP A N 1
ATOM 2234 C CA . ASP A 1 288 ? 43.026 -0.201 11.682 1.00 96.25 288 ASP A CA 1
ATOM 2235 C C . ASP A 1 288 ? 42.432 -0.504 13.069 1.00 96.25 288 ASP A C 1
ATOM 2237 O O . ASP A 1 288 ? 42.994 -0.145 14.104 1.00 96.25 288 ASP A O 1
ATOM 2241 N N . ASN A 1 289 ? 41.302 -1.214 13.107 1.00 93.81 289 ASN A N 1
ATOM 2242 C CA . ASN A 1 289 ? 40.616 -1.583 14.339 1.00 93.81 289 ASN A CA 1
ATOM 2243 C C . ASN A 1 289 ? 41.126 -2.882 14.982 1.00 93.81 289 ASN A C 1
ATOM 2245 O O . ASN A 1 289 ? 40.519 -3.322 15.957 1.00 93.81 289 ASN A O 1
ATOM 2249 N N . GLY A 1 290 ? 42.223 -3.479 14.511 1.00 92.38 290 GLY A N 1
ATOM 2250 C CA . GLY A 1 290 ? 42.797 -4.703 15.090 1.00 92.38 290 GLY A CA 1
ATOM 2251 C C . GLY A 1 290 ? 42.410 -5.997 14.365 1.00 92.38 290 GLY A C 1
ATOM 2252 O O . GLY A 1 290 ? 42.525 -7.081 14.935 1.00 92.38 290 GLY A O 1
ATOM 2253 N N . GLY A 1 291 ? 41.950 -5.897 13.115 1.00 95.00 291 GLY A N 1
ATOM 2254 C CA . GLY A 1 291 ? 41.723 -7.029 12.220 1.00 95.00 291 GLY A CA 1
ATOM 2255 C C . GLY A 1 291 ? 40.540 -7.929 12.596 1.00 95.00 291 GLY A C 1
ATOM 2256 O O . GLY A 1 291 ? 39.638 -7.558 13.352 1.00 95.00 291 GLY A O 1
ATOM 2257 N N . LEU A 1 292 ? 40.532 -9.144 12.034 1.00 95.19 292 LEU A N 1
ATOM 2258 C CA . LEU A 1 292 ? 39.419 -10.086 12.197 1.00 95.19 292 LEU A CA 1
ATOM 2259 C C . LEU A 1 292 ? 39.313 -10.692 13.599 1.00 95.19 292 LEU A C 1
ATOM 2261 O O . LEU A 1 292 ? 38.212 -11.056 13.988 1.00 95.19 292 LEU A O 1
ATOM 2265 N N . GLU A 1 293 ? 40.406 -10.775 14.365 1.00 93.50 293 GLU A N 1
ATOM 2266 C CA . GLU A 1 293 ? 40.376 -11.304 15.742 1.00 93.50 293 GLU A CA 1
ATOM 2267 C C . GLU A 1 293 ? 39.425 -10.500 16.622 1.00 93.50 293 GLU A C 1
ATOM 2269 O O . GLU A 1 293 ? 38.482 -11.039 17.203 1.00 93.50 293 GLU A O 1
ATOM 2274 N N . LYS A 1 294 ? 39.635 -9.183 16.651 1.00 95.06 294 LYS A N 1
ATOM 2275 C CA . LYS A 1 294 ? 38.809 -8.275 17.440 1.00 95.06 294 LYS A CA 1
ATOM 2276 C C . LYS A 1 294 ? 37.384 -8.200 16.898 1.00 95.06 294 LYS A C 1
ATOM 2278 O O . LYS A 1 294 ? 36.428 -8.146 17.668 1.00 95.06 294 LYS A O 1
ATOM 2283 N N . GLN A 1 295 ? 37.222 -8.209 15.573 1.00 96.25 295 GLN A N 1
ATOM 2284 C CA . GLN A 1 295 ? 35.895 -8.188 14.957 1.00 96.25 295 GLN A CA 1
ATOM 2285 C C . GLN A 1 295 ? 35.090 -9.453 15.295 1.00 96.25 295 GLN A C 1
ATOM 2287 O O . GLN A 1 295 ? 33.894 -9.356 15.574 1.00 96.25 295 GLN A O 1
ATOM 2292 N N . GLU A 1 296 ? 35.736 -10.621 15.314 1.00 96.25 296 GLU A N 1
ATOM 2293 C CA . GLU A 1 296 ? 35.122 -11.891 15.700 1.00 96.25 296 GLU A CA 1
ATOM 2294 C C . GLU A 1 296 ? 34.691 -11.886 17.167 1.00 96.25 296 GLU A C 1
ATOM 2296 O O . GLU A 1 296 ? 33.568 -12.290 17.471 1.00 96.25 296 GLU A O 1
ATOM 2301 N N . GLU A 1 297 ? 35.536 -11.381 18.070 1.00 96.56 297 GLU A N 1
ATOM 2302 C CA . GLU A 1 297 ? 35.199 -11.224 19.488 1.00 96.56 297 GLU A CA 1
ATOM 2303 C C . GLU A 1 297 ? 33.956 -10.338 19.674 1.00 96.56 297 GLU A C 1
ATOM 2305 O O . GLU A 1 297 ? 33.007 -10.719 20.365 1.00 96.56 297 GLU A O 1
ATOM 2310 N N . ILE A 1 298 ? 33.908 -9.191 18.986 1.00 96.31 298 ILE A N 1
ATOM 2311 C CA . ILE A 1 298 ? 32.762 -8.273 19.019 1.00 96.31 298 ILE A CA 1
ATOM 2312 C C . ILE A 1 298 ? 31.498 -8.954 18.480 1.00 96.31 298 ILE A C 1
ATOM 2314 O O . ILE A 1 298 ? 30.433 -8.848 19.089 1.00 96.31 298 ILE A O 1
ATOM 2318 N N . ASN A 1 299 ? 31.589 -9.655 17.348 1.00 97.00 299 ASN A N 1
ATOM 2319 C CA . ASN A 1 299 ? 30.444 -10.330 16.736 1.00 97.00 299 ASN A CA 1
ATOM 2320 C C . ASN A 1 299 ? 29.915 -11.475 17.612 1.00 97.00 299 ASN A C 1
ATOM 2322 O O . ASN A 1 299 ? 28.704 -11.570 17.812 1.00 97.00 299 ASN A O 1
ATOM 2326 N N . LYS A 1 300 ? 30.804 -12.283 18.209 1.00 96.12 300 LYS A N 1
ATOM 2327 C CA . LYS A 1 300 ? 30.427 -13.311 19.192 1.00 96.12 300 LYS A CA 1
ATOM 2328 C C . LYS A 1 300 ? 29.728 -12.691 20.393 1.00 96.12 300 LYS A C 1
ATOM 2330 O O . LYS A 1 300 ? 28.661 -13.164 20.769 1.00 96.12 300 LYS A O 1
ATOM 2335 N N . LYS A 1 301 ? 30.266 -11.595 20.940 1.00 97.50 301 LYS A N 1
ATOM 2336 C CA . LYS A 1 301 ? 29.654 -10.890 22.071 1.00 97.50 301 LYS A CA 1
ATOM 2337 C C . LYS A 1 301 ? 28.261 -10.357 21.727 1.00 97.50 301 LYS A C 1
ATOM 2339 O O . LYS A 1 301 ? 27.337 -10.571 22.505 1.00 97.50 301 LYS A O 1
ATOM 2344 N N . LYS A 1 302 ? 28.080 -9.727 20.557 1.00 97.94 302 LYS A N 1
ATOM 2345 C CA . LYS A 1 302 ? 26.766 -9.262 20.066 1.00 97.94 302 LYS A CA 1
ATOM 2346 C C . LYS A 1 302 ? 25.751 -10.405 19.981 1.00 97.94 302 LYS A C 1
ATOM 2348 O O . LYS A 1 302 ? 24.638 -10.277 20.485 1.00 97.94 302 LYS A O 1
ATOM 2353 N N . ALA A 1 303 ? 26.130 -11.517 19.354 1.00 97.19 303 ALA A N 1
ATOM 2354 C CA . ALA A 1 303 ? 25.253 -12.675 19.223 1.00 97.19 303 ALA A CA 1
ATOM 2355 C C . ALA A 1 303 ? 24.916 -13.277 20.592 1.00 97.19 303 ALA A C 1
ATOM 2357 O O . ALA A 1 303 ? 23.747 -13.523 20.880 1.00 97.19 303 ALA A O 1
ATOM 2358 N N . GLN A 1 304 ? 25.924 -13.448 21.450 1.00 96.31 304 GLN A N 1
ATOM 2359 C CA . GLN A 1 304 ? 25.782 -14.000 22.792 1.00 96.31 304 GLN A CA 1
ATOM 2360 C C . GLN A 1 304 ? 24.777 -13.203 23.627 1.00 96.31 304 GLN A C 1
ATOM 2362 O O . GLN A 1 304 ? 23.807 -13.783 24.107 1.00 96.31 304 GLN A O 1
ATOM 2367 N N . VAL A 1 305 ? 24.946 -11.880 23.758 1.00 97.25 305 VAL A N 1
ATOM 2368 C CA . VAL A 1 305 ? 24.046 -11.071 24.603 1.00 97.25 305 VAL A CA 1
ATOM 2369 C C . VAL A 1 305 ? 22.601 -11.095 24.104 1.00 97.25 305 VAL A C 1
ATOM 2371 O O . VAL A 1 305 ? 21.671 -11.080 24.915 1.00 97.25 305 VAL A O 1
ATOM 2374 N N . LEU A 1 306 ? 22.398 -11.173 22.784 1.00 97.31 306 LEU A N 1
ATOM 2375 C CA . LEU A 1 306 ? 21.069 -11.255 22.190 1.00 97.31 306 LEU A CA 1
ATOM 2376 C C . LEU A 1 306 ? 20.444 -12.639 22.395 1.00 97.31 306 LEU A C 1
ATOM 2378 O O . LEU A 1 306 ? 19.324 -12.719 22.896 1.00 97.31 306 LEU A O 1
ATOM 2382 N N . TYR A 1 307 ? 21.159 -13.726 22.091 1.00 96.50 307 TYR A N 1
ATOM 2383 C CA . TYR A 1 307 ? 20.657 -15.081 22.337 1.00 96.50 307 TYR A CA 1
ATOM 2384 C C . TYR A 1 307 ? 20.379 -15.325 23.820 1.00 96.50 307 TYR A C 1
ATOM 2386 O O . TYR A 1 307 ? 19.316 -15.845 24.143 1.00 96.50 307 TYR A O 1
ATOM 2394 N N . GLU A 1 308 ? 21.259 -14.898 24.730 1.00 94.81 308 GLU A N 1
ATOM 2395 C CA . GLU A 1 308 ? 21.035 -14.999 26.177 1.00 94.81 308 GLU A CA 1
ATOM 2396 C C . GLU A 1 308 ? 19.793 -14.216 26.623 1.00 94.81 308 GLU A C 1
ATOM 2398 O O . GLU A 1 308 ? 19.052 -14.660 27.501 1.00 94.81 308 GLU A O 1
ATOM 2403 N N . ALA A 1 309 ? 19.536 -13.044 26.034 1.00 94.25 309 ALA A N 1
ATOM 2404 C CA . ALA A 1 309 ? 18.347 -12.260 26.346 1.00 94.25 309 ALA A CA 1
ATOM 2405 C C . ALA A 1 309 ? 17.056 -12.927 25.855 1.00 94.25 309 ALA A C 1
ATOM 2407 O O . ALA A 1 309 ? 16.068 -12.927 26.590 1.00 94.25 309 ALA A O 1
ATOM 2408 N N . LEU A 1 310 ? 17.069 -13.503 24.651 1.00 94.31 310 LEU A N 1
ATOM 2409 C CA . LEU A 1 310 ? 15.920 -14.208 24.082 1.00 94.31 310 LEU A CA 1
ATOM 2410 C C . LEU A 1 310 ? 15.662 -15.536 24.815 1.00 94.31 310 LEU A C 1
ATOM 2412 O O . LEU A 1 310 ? 14.527 -15.824 25.190 1.00 94.31 310 LEU A O 1
ATOM 2416 N N . ALA A 1 311 ? 16.720 -16.298 25.110 1.00 90.88 311 ALA A N 1
ATOM 2417 C CA . ALA A 1 311 ? 16.655 -17.589 25.795 1.00 90.88 311 ALA A CA 1
ATOM 2418 C C . ALA A 1 311 ? 16.139 -17.495 27.241 1.00 90.88 311 ALA A C 1
ATOM 2420 O O . ALA A 1 311 ? 15.623 -18.478 27.765 1.00 90.88 311 ALA A O 1
ATOM 2421 N N . LYS A 1 312 ? 16.209 -16.316 27.881 1.00 90.31 312 LYS A N 1
ATOM 2422 C CA . LYS A 1 312 ? 15.571 -16.068 29.189 1.00 90.31 312 LYS A CA 1
ATOM 2423 C C . LYS A 1 312 ? 14.042 -16.151 29.148 1.00 90.31 312 LYS A C 1
ATOM 2425 O O . LYS A 1 312 ? 13.431 -16.328 30.199 1.00 90.31 312 LYS A O 1
ATOM 2430 N N . TYR A 1 313 ? 13.426 -16.035 27.970 1.00 89.56 313 TYR A N 1
ATOM 2431 C CA . TYR A 1 313 ? 11.972 -16.063 27.794 1.00 89.56 313 TYR A CA 1
ATOM 2432 C C . TYR A 1 313 ? 11.553 -17.065 26.700 1.00 89.56 313 TYR A C 1
ATOM 2434 O O . TYR A 1 313 ? 10.933 -16.670 25.713 1.00 89.56 313 TYR A O 1
ATOM 2442 N N . PRO A 1 314 ? 11.830 -18.374 26.862 1.00 84.12 314 PRO A N 1
ATOM 2443 C CA . PRO A 1 314 ? 11.688 -19.372 25.791 1.00 84.12 314 PRO A CA 1
ATOM 2444 C C . PRO A 1 314 ? 10.231 -19.623 25.362 1.00 84.12 314 PRO A C 1
ATOM 2446 O O . PRO A 1 314 ? 9.968 -20.061 24.245 1.00 84.12 314 PRO A O 1
ATOM 2449 N N . ASN A 1 315 ? 9.266 -19.313 26.235 1.00 81.31 315 ASN A N 1
ATOM 2450 C CA . ASN A 1 315 ? 7.835 -19.400 25.923 1.00 81.31 315 ASN A CA 1
ATOM 2451 C C . ASN A 1 315 ? 7.331 -18.206 25.096 1.00 81.31 315 ASN A C 1
ATOM 2453 O O . ASN A 1 315 ? 6.259 -18.292 24.500 1.00 81.31 315 ASN A O 1
ATOM 2457 N N . PHE A 1 316 ? 8.084 -17.102 25.076 1.00 86.81 316 PHE A N 1
ATOM 2458 C CA . PHE A 1 316 ? 7.730 -15.871 24.374 1.00 86.81 316 PHE A CA 1
ATOM 2459 C C . PHE A 1 316 ? 8.556 -15.698 23.097 1.00 86.81 316 PHE A C 1
ATOM 2461 O O . PHE A 1 316 ? 7.991 -15.473 22.035 1.00 86.81 316 PHE A O 1
ATOM 2468 N N . TYR A 1 317 ? 9.875 -15.884 23.167 1.00 92.69 317 TYR A N 1
ATOM 2469 C CA . TYR A 1 317 ? 10.747 -15.886 21.998 1.00 92.69 317 TYR A CA 1
ATOM 2470 C C . TYR A 1 317 ? 11.115 -17.310 21.611 1.00 92.69 317 TYR A C 1
ATOM 2472 O O . TYR A 1 317 ? 11.862 -17.990 22.315 1.00 92.69 317 TYR A O 1
ATOM 2480 N N . ARG A 1 318 ? 10.620 -17.753 20.456 1.00 91.81 318 ARG A N 1
ATOM 2481 C CA . ARG A 1 318 ? 10.976 -19.053 19.884 1.00 91.81 318 ARG A CA 1
ATOM 2482 C C . ARG A 1 318 ? 12.082 -18.874 18.858 1.00 91.81 318 ARG A C 1
ATOM 2484 O O . ARG A 1 318 ? 11.919 -18.128 17.893 1.00 91.81 318 ARG A O 1
ATOM 2491 N N . LEU A 1 319 ? 13.192 -19.577 19.059 1.00 91.94 319 LEU A N 1
ATOM 2492 C CA . LEU A 1 319 ? 14.318 -19.615 18.128 1.00 91.94 319 LEU A CA 1
ATOM 2493 C C . LEU A 1 319 ? 14.091 -20.751 17.116 1.00 91.94 319 LEU A C 1
ATOM 2495 O O . LEU A 1 319 ? 14.033 -21.906 17.538 1.00 91.94 319 LEU A O 1
ATOM 2499 N N . PRO A 1 320 ? 13.956 -20.468 15.803 1.00 87.50 320 PRO A N 1
ATOM 2500 C CA . PRO A 1 320 ? 13.767 -21.510 14.793 1.00 87.50 320 PRO A CA 1
ATOM 2501 C C . PRO A 1 320 ? 14.952 -22.472 14.691 1.00 87.50 320 PRO A C 1
ATOM 2503 O O . PRO A 1 320 ? 14.753 -23.649 14.409 1.00 87.50 320 PRO A O 1
ATOM 2506 N N . VAL A 1 321 ? 16.168 -21.979 14.946 1.00 90.19 321 VAL A N 1
ATOM 2507 C CA . VAL A 1 321 ? 17.384 -22.798 15.018 1.00 90.19 321 VAL A CA 1
ATOM 2508 C C . VAL A 1 321 ? 17.522 -23.352 16.430 1.00 90.19 321 VAL A C 1
ATOM 2510 O O . VAL A 1 321 ? 17.895 -22.642 17.374 1.00 90.19 321 VAL A O 1
ATOM 2513 N N . THR A 1 322 ? 17.175 -24.626 16.576 1.00 83.62 322 THR A N 1
ATOM 2514 C CA . THR A 1 322 ? 17.115 -25.315 17.869 1.00 83.62 322 THR A CA 1
ATOM 2515 C C . THR A 1 322 ? 18.505 -25.692 18.366 1.00 83.62 322 THR A C 1
ATOM 2517 O O . THR A 1 322 ? 18.779 -25.550 19.557 1.00 83.62 322 THR A O 1
ATOM 2520 N N . SER A 1 323 ? 19.395 -26.105 17.461 1.00 84.00 323 SER A N 1
ATOM 2521 C CA . SER A 1 323 ? 20.770 -26.476 17.791 1.00 84.00 323 SER A CA 1
ATOM 2522 C C . SER A 1 323 ? 21.645 -25.245 18.033 1.00 84.00 323 SER A C 1
ATOM 2524 O O . SER A 1 323 ? 21.852 -24.432 17.133 1.00 84.00 323 SER A O 1
ATOM 2526 N N . GLU A 1 324 ? 22.207 -25.111 19.238 1.00 84.94 324 GLU A N 1
ATOM 2527 C CA . GLU A 1 324 ? 23.070 -23.970 19.578 1.00 84.94 324 GLU A CA 1
ATOM 2528 C C . GLU A 1 324 ? 24.345 -23.924 18.735 1.00 84.94 324 GLU A C 1
ATOM 2530 O O . GLU A 1 324 ? 24.800 -22.840 18.372 1.00 84.94 324 GLU A O 1
ATOM 2535 N N . SER A 1 325 ? 24.886 -25.089 18.365 1.00 86.06 325 SER A N 1
ATOM 2536 C CA . SER A 1 325 ? 26.082 -25.182 17.525 1.00 86.06 325 SER A CA 1
ATOM 2537 C C . SER A 1 325 ? 25.843 -24.673 16.103 1.00 86.06 325 SER A C 1
ATOM 2539 O O . SER A 1 325 ? 26.787 -24.217 15.466 1.00 86.06 325 SER A O 1
ATOM 2541 N N . ALA A 1 326 ? 24.594 -24.675 15.627 1.00 90.44 326 ALA A N 1
ATOM 2542 C CA . ALA A 1 326 ? 24.223 -24.197 14.298 1.00 90.44 326 ALA A CA 1
ATOM 2543 C C . ALA A 1 326 ? 23.784 -22.721 14.275 1.00 90.44 326 ALA A C 1
ATOM 2545 O O . ALA A 1 326 ? 23.546 -22.179 13.199 1.00 90.44 326 ALA A O 1
ATOM 2546 N N . ARG A 1 327 ? 23.659 -22.041 15.424 1.00 94.06 327 ARG A N 1
ATOM 2547 C CA . ARG A 1 327 ? 23.158 -20.657 15.480 1.00 94.06 327 ARG A CA 1
ATOM 2548 C C . ARG A 1 327 ? 24.141 -19.662 14.870 1.00 94.06 327 ARG A C 1
ATOM 2550 O O . ARG A 1 327 ? 25.328 -19.641 15.198 1.00 94.06 327 ARG A O 1
ATOM 2557 N N . SER A 1 328 ? 23.623 -18.768 14.037 1.00 95.69 328 SER A N 1
ATOM 2558 C CA . SER A 1 328 ? 24.403 -17.704 13.412 1.00 95.69 328 SER A CA 1
ATOM 2559 C C . SER A 1 328 ? 24.847 -16.636 14.397 1.00 95.69 328 SER A C 1
ATOM 2561 O O . SER A 1 328 ? 24.033 -16.114 15.161 1.00 95.69 328 SER A O 1
ATOM 2563 N N . ASN A 1 329 ? 26.115 -16.236 14.290 1.00 95.69 329 ASN A N 1
ATOM 2564 C CA . ASN A 1 329 ? 26.655 -15.066 14.980 1.00 95.69 329 ASN A CA 1
ATOM 2565 C C . ASN A 1 329 ? 26.302 -13.736 14.291 1.00 95.69 329 ASN A C 1
ATOM 2567 O O . ASN A 1 329 ? 26.582 -12.673 14.836 1.00 95.69 329 ASN A O 1
ATOM 2571 N N . MET A 1 330 ? 25.704 -13.781 13.097 1.00 95.62 330 MET A N 1
ATOM 2572 C CA . MET A 1 330 ? 25.419 -12.590 12.286 1.00 95.62 330 MET A CA 1
ATOM 2573 C C . MET A 1 330 ? 23.925 -12.386 12.019 1.00 95.62 330 MET A C 1
ATOM 2575 O O . MET A 1 330 ? 23.499 -11.257 11.801 1.00 95.62 330 MET A O 1
ATOM 2579 N N . ASN A 1 331 ? 23.121 -13.451 12.022 1.00 95.75 331 ASN A N 1
ATOM 2580 C CA . ASN A 1 331 ? 21.692 -13.413 11.709 1.00 95.75 331 ASN A CA 1
ATOM 2581 C C . ASN A 1 331 ? 20.881 -14.140 12.780 1.00 95.75 331 ASN A C 1
ATOM 2583 O O . ASN A 1 331 ? 20.653 -15.344 12.685 1.00 95.75 331 ASN A O 1
ATOM 2587 N N . VAL A 1 332 ? 20.415 -13.394 13.778 1.00 96.19 332 VAL A N 1
ATOM 2588 C CA . VAL A 1 332 ? 19.602 -13.941 14.867 1.00 96.19 332 VAL A CA 1
ATOM 2589 C C . VAL A 1 332 ? 18.133 -13.907 14.461 1.00 96.19 332 VAL A C 1
ATOM 2591 O O . VAL A 1 332 ? 17.561 -12.829 14.299 1.00 96.19 332 VAL A O 1
ATOM 2594 N N . VAL A 1 333 ? 17.528 -15.079 14.272 1.00 94.88 333 VAL A N 1
ATOM 2595 C CA . VAL A 1 333 ? 16.115 -15.229 13.889 1.00 94.88 333 VAL A CA 1
ATOM 2596 C C . VAL A 1 333 ? 15.311 -15.711 15.090 1.00 94.88 333 VAL A C 1
ATOM 2598 O O . VAL A 1 333 ? 15.731 -16.622 15.802 1.00 94.88 333 VAL A O 1
ATOM 2601 N N . PHE A 1 334 ? 14.152 -15.102 15.314 1.00 94.69 334 PHE A N 1
ATOM 2602 C CA . PHE A 1 334 ? 13.231 -15.471 16.382 1.00 94.69 334 PHE A CA 1
ATOM 2603 C C . PHE A 1 334 ? 11.784 -15.198 15.959 1.00 94.69 334 PHE A C 1
ATOM 2605 O O . PHE A 1 334 ? 11.534 -14.444 15.025 1.00 94.69 334 PHE A O 1
ATOM 2612 N N . THR A 1 335 ? 10.828 -15.842 16.617 1.00 93.19 335 THR A N 1
ATOM 2613 C CA . THR A 1 335 ? 9.378 -15.705 16.376 1.00 93.19 335 THR A CA 1
ATOM 2614 C C . THR A 1 335 ? 8.671 -15.439 17.703 1.00 93.19 335 THR A C 1
ATOM 2616 O O . THR A 1 335 ? 9.195 -15.820 18.759 1.00 93.19 335 THR A O 1
ATOM 2619 N N . LEU A 1 336 ? 7.518 -14.766 17.661 1.00 91.31 336 LEU A N 1
ATOM 2620 C CA . LEU A 1 336 ? 6.636 -14.604 18.827 1.00 91.31 336 LEU A CA 1
ATOM 2621 C C . LEU A 1 336 ? 5.472 -15.613 18.756 1.00 91.31 336 LEU A C 1
ATOM 2623 O O . LEU A 1 336 ? 5.314 -16.309 17.754 1.00 91.31 336 LEU A O 1
ATOM 2627 N N . PRO A 1 337 ? 4.647 -15.756 19.813 1.00 88.06 337 PRO A N 1
ATOM 2628 C CA . PRO A 1 337 ? 3.573 -16.749 19.838 1.00 88.06 337 PRO A CA 1
ATOM 2629 C C . PRO A 1 337 ? 2.446 -16.511 18.820 1.00 88.06 337 PRO A C 1
ATOM 2631 O O . PRO A 1 337 ? 1.674 -17.435 18.572 1.00 88.06 337 PRO A O 1
ATOM 2634 N N . SER A 1 338 ? 2.331 -15.301 18.264 1.00 84.69 338 SER A N 1
ATOM 2635 C CA . SER A 1 338 ? 1.298 -14.921 17.296 1.00 84.69 338 SER A CA 1
ATOM 2636 C C . SER A 1 338 ? 1.767 -13.807 16.356 1.00 84.69 338 SER A C 1
ATOM 2638 O O . SER A 1 338 ? 2.541 -12.936 16.757 1.00 84.69 338 SER A O 1
ATOM 2640 N N . ASP A 1 339 ? 1.236 -13.795 15.132 1.00 83.50 339 ASP A N 1
ATOM 2641 C CA . ASP A 1 339 ? 1.554 -12.792 14.104 1.00 83.50 339 ASP A CA 1
ATOM 2642 C C . ASP A 1 339 ? 1.192 -11.362 14.550 1.00 83.50 339 ASP A C 1
ATOM 2644 O O . ASP A 1 339 ? 1.882 -10.400 14.212 1.00 83.50 339 ASP A O 1
ATOM 2648 N N . GLU A 1 340 ? 0.147 -11.208 15.372 1.00 82.69 340 GLU A N 1
ATOM 2649 C CA . GLU A 1 340 ? -0.228 -9.925 15.985 1.00 82.69 340 GLU A CA 1
ATOM 2650 C C . GLU A 1 340 ? 0.874 -9.387 16.906 1.00 82.69 340 GLU A C 1
ATOM 2652 O O . GLU A 1 340 ? 1.201 -8.198 16.874 1.00 82.69 340 GLU A O 1
ATOM 2657 N N . LEU A 1 341 ? 1.477 -10.264 17.717 1.00 84.25 341 LEU A N 1
ATOM 2658 C CA . LEU A 1 341 ? 2.583 -9.898 18.595 1.00 84.25 341 LEU A CA 1
ATOM 2659 C C . LEU A 1 341 ? 3.851 -9.584 17.798 1.00 84.25 341 LEU A C 1
ATOM 2661 O O . LEU A 1 341 ? 4.586 -8.678 18.181 1.00 84.25 341 LEU A O 1
ATOM 2665 N N . GLU A 1 342 ? 4.094 -10.274 16.683 1.00 89.44 342 GLU A N 1
ATOM 2666 C CA . GLU A 1 342 ? 5.197 -9.950 15.770 1.00 89.44 342 G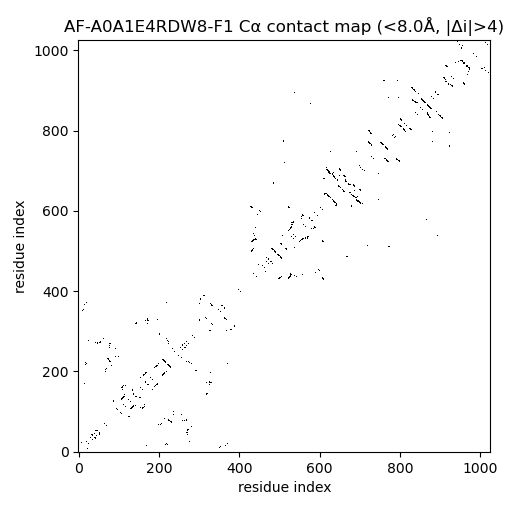LU A CA 1
ATOM 2667 C C . GLU A 1 342 ? 5.005 -8.573 15.120 1.00 89.44 342 GLU A C 1
ATOM 2669 O O . GLU A 1 342 ? 5.924 -7.750 15.121 1.00 89.44 342 GLU A O 1
ATOM 2674 N N . ALA A 1 343 ? 3.797 -8.273 14.629 1.00 87.12 343 ALA A N 1
ATOM 2675 C CA . ALA A 1 343 ? 3.460 -6.965 14.071 1.00 87.12 343 ALA A CA 1
ATOM 2676 C C . ALA A 1 343 ? 3.616 -5.847 15.114 1.00 87.12 343 ALA A C 1
ATOM 2678 O O . ALA A 1 343 ? 4.198 -4.797 14.823 1.00 87.12 343 ALA A O 1
ATOM 2679 N N . LYS A 1 344 ? 3.166 -6.098 16.350 1.00 88.06 344 LYS A N 1
ATOM 2680 C CA . LYS A 1 344 ? 3.333 -5.184 17.483 1.00 88.06 344 LYS A CA 1
ATOM 2681 C C . LYS A 1 344 ? 4.805 -4.974 17.843 1.00 88.06 344 LYS A C 1
ATOM 2683 O O . LYS A 1 344 ? 5.224 -3.827 17.970 1.00 88.06 344 LYS A O 1
ATOM 2688 N N . PHE A 1 345 ? 5.594 -6.047 17.945 1.00 92.00 345 PHE A N 1
ATOM 2689 C CA . PHE A 1 345 ? 7.035 -5.977 18.210 1.00 92.00 345 PHE A CA 1
ATOM 2690 C C . PHE A 1 345 ? 7.732 -5.089 17.178 1.00 92.00 345 PHE A C 1
ATOM 2692 O O . PHE A 1 345 ? 8.498 -4.204 17.542 1.00 92.00 345 PHE A O 1
ATOM 2699 N N . ILE A 1 346 ? 7.447 -5.296 15.887 1.00 92.50 346 ILE A N 1
ATOM 2700 C CA . ILE A 1 346 ? 8.057 -4.526 14.796 1.00 92.50 346 ILE A CA 1
ATOM 2701 C C . ILE A 1 346 ? 7.658 -3.049 14.871 1.00 92.50 346 ILE A C 1
ATOM 2703 O O . ILE A 1 346 ? 8.513 -2.180 14.688 1.00 92.50 346 ILE A O 1
ATOM 2707 N N . LYS A 1 347 ? 6.381 -2.760 15.146 1.00 91.38 347 LYS A N 1
ATOM 2708 C CA . LYS A 1 347 ? 5.881 -1.390 15.279 1.00 91.38 347 LYS A CA 1
ATOM 2709 C C . LYS A 1 347 ? 6.551 -0.663 16.448 1.00 91.38 347 LYS A C 1
ATOM 2711 O O . LYS A 1 347 ? 7.166 0.378 16.234 1.00 91.38 347 LYS A O 1
ATOM 2716 N N . GLU A 1 348 ? 6.508 -1.239 17.647 1.00 91.75 348 GLU A N 1
ATOM 2717 C CA . GLU A 1 348 ? 7.096 -0.632 18.850 1.00 91.75 348 GLU A CA 1
ATOM 2718 C C . GLU A 1 348 ? 8.625 -0.519 18.747 1.00 91.75 348 GLU A C 1
ATOM 2720 O O . GLU A 1 348 ? 9.208 0.483 19.163 1.00 91.75 348 GLU A O 1
ATOM 2725 N N . ALA A 1 349 ? 9.300 -1.499 18.137 1.00 92.00 349 ALA A N 1
ATOM 2726 C CA . ALA A 1 349 ? 10.732 -1.409 17.863 1.00 92.00 349 ALA A CA 1
ATOM 2727 C C . ALA A 1 349 ? 11.036 -0.223 16.932 1.00 92.00 349 ALA A C 1
ATOM 2729 O O . ALA A 1 349 ? 11.952 0.555 17.203 1.00 92.00 349 ALA A O 1
ATOM 2730 N N . SER A 1 350 ? 10.231 -0.028 15.880 1.00 91.81 350 SER A N 1
ATOM 2731 C CA . SER A 1 350 ? 10.370 1.101 14.955 1.00 91.81 350 SER A CA 1
ATOM 2732 C C . SER A 1 350 ? 10.155 2.453 15.642 1.00 91.81 350 SER A C 1
ATOM 2734 O O . SER A 1 350 ? 10.903 3.392 15.372 1.00 91.81 350 SER A O 1
ATOM 2736 N N . GLU A 1 351 ? 9.185 2.555 16.554 1.00 90.62 351 GLU A N 1
ATOM 2737 C CA . GLU A 1 351 ? 8.953 3.752 17.380 1.00 90.62 351 GLU A CA 1
ATOM 2738 C C . GLU A 1 351 ? 10.161 4.065 18.284 1.00 90.62 351 GLU A C 1
ATOM 2740 O O . GLU A 1 351 ? 10.497 5.228 18.500 1.00 90.62 351 GLU A O 1
ATOM 2745 N N . ASN A 1 352 ? 10.895 3.034 18.716 1.00 87.94 352 ASN A N 1
ATOM 2746 C CA . ASN A 1 352 ? 12.149 3.145 19.471 1.00 87.94 352 ASN A CA 1
ATOM 2747 C C . ASN A 1 352 ? 13.405 3.256 18.580 1.00 87.94 352 ASN A C 1
ATOM 2749 O O . ASN A 1 352 ? 14.527 3.062 19.050 1.00 87.94 352 ASN A O 1
ATOM 2753 N N . LYS A 1 353 ? 13.245 3.569 17.285 1.00 92.94 353 LYS A N 1
ATOM 2754 C CA . LYS A 1 353 ? 14.327 3.667 16.284 1.00 92.94 353 LYS A CA 1
ATOM 2755 C C . LYS A 1 353 ? 15.110 2.362 16.053 1.00 92.94 353 LYS A C 1
ATOM 2757 O O . LYS A 1 353 ? 16.182 2.407 15.456 1.00 92.94 353 LYS A O 1
ATOM 2762 N N . LEU A 1 354 ? 14.588 1.207 16.467 1.00 95.00 354 LEU A N 1
ATOM 2763 C CA . LEU A 1 354 ? 15.139 -0.126 16.203 1.00 95.00 354 LEU A CA 1
ATOM 2764 C C . LEU A 1 354 ? 14.466 -0.701 14.948 1.00 95.00 354 LEU A C 1
ATOM 2766 O O . LEU A 1 354 ? 13.398 -1.308 15.003 1.00 95.00 354 LEU A O 1
ATOM 2770 N N . THR A 1 355 ? 15.066 -0.480 13.783 1.00 94.69 355 THR A N 1
ATOM 2771 C CA . THR A 1 355 ? 14.421 -0.747 12.483 1.00 94.69 355 THR A CA 1
ATOM 2772 C C . THR A 1 355 ? 15.065 -1.921 11.739 1.00 94.69 355 THR A C 1
ATOM 2774 O O . THR A 1 355 ? 16.147 -2.386 12.085 1.00 94.69 355 THR A O 1
ATOM 2777 N N . GLY A 1 356 ? 14.396 -2.449 10.708 1.00 93.81 356 GLY A N 1
ATOM 2778 C CA . GLY A 1 356 ? 14.938 -3.537 9.875 1.00 93.81 356 GLY A CA 1
ATOM 2779 C C . GLY A 1 356 ? 14.792 -4.952 10.452 1.00 93.81 356 GLY A C 1
ATOM 2780 O O . GLY A 1 356 ? 15.368 -5.885 9.903 1.00 93.81 356 GLY A O 1
ATOM 2781 N N . LEU A 1 357 ? 14.003 -5.125 11.516 1.00 95.12 357 LEU A N 1
ATOM 2782 C CA . LEU A 1 357 ? 13.847 -6.399 12.232 1.00 95.12 357 LEU A CA 1
ATOM 2783 C C . LEU A 1 357 ? 12.867 -7.384 11.583 1.00 95.12 357 LEU A C 1
ATOM 2785 O O . LEU A 1 357 ? 12.817 -8.538 11.995 1.00 95.12 357 LEU A O 1
ATOM 2789 N N . LYS A 1 358 ? 12.079 -6.970 10.583 1.00 92.94 358 LYS A N 1
ATOM 2790 C CA . LYS A 1 358 ? 11.090 -7.849 9.939 1.00 92.94 358 LYS A CA 1
ATOM 2791 C C . LYS A 1 358 ? 11.776 -9.043 9.258 1.00 92.94 358 LYS A C 1
ATOM 2793 O O . LYS A 1 358 ? 12.704 -8.874 8.457 1.00 92.94 358 LYS A O 1
ATOM 2798 N N . GLY A 1 359 ? 11.301 -10.246 9.574 1.00 87.88 359 GLY A N 1
ATOM 2799 C CA . GLY A 1 359 ? 11.758 -11.503 8.994 1.00 87.88 359 GLY A CA 1
ATOM 2800 C C . GLY A 1 359 ? 11.451 -11.620 7.500 1.00 87.88 359 GLY A C 1
ATOM 2801 O O . GLY A 1 359 ? 10.762 -10.798 6.892 1.00 87.88 359 GLY A O 1
ATOM 2802 N N . HIS A 1 360 ? 12.005 -12.650 6.864 1.00 84.50 360 HIS A N 1
ATOM 2803 C CA . HIS A 1 360 ? 11.762 -12.891 5.443 1.00 84.50 360 HIS A CA 1
ATOM 2804 C C . HIS A 1 360 ? 10.371 -13.510 5.227 1.00 84.50 360 HIS A C 1
ATOM 2806 O O . HIS A 1 360 ? 9.955 -14.383 5.984 1.00 84.50 360 HIS A O 1
ATOM 2812 N N . ARG A 1 361 ? 9.685 -13.130 4.138 1.00 75.25 361 ARG A N 1
ATOM 2813 C CA . ARG A 1 361 ? 8.313 -13.580 3.805 1.00 75.25 361 ARG A CA 1
ATOM 2814 C C . ARG A 1 361 ? 8.088 -15.097 3.848 1.00 75.25 361 ARG A C 1
ATOM 2816 O O . ARG A 1 361 ? 6.972 -15.539 4.051 1.00 75.25 361 ARG A O 1
ATOM 2823 N N . SER A 1 362 ? 9.137 -15.888 3.613 1.00 68.12 362 SER A N 1
ATOM 2824 C CA . SER A 1 362 ? 9.055 -17.356 3.578 1.00 68.12 362 SER A CA 1
ATOM 2825 C C . SER A 1 362 ? 9.121 -18.026 4.950 1.00 68.12 362 SER A C 1
ATOM 2827 O O . SER A 1 362 ? 8.886 -19.226 5.022 1.00 68.12 362 SER A O 1
ATOM 2829 N N . VAL A 1 363 ? 9.511 -17.297 5.998 1.00 71.88 363 VAL A N 1
ATOM 2830 C CA . VAL A 1 363 ? 9.666 -17.831 7.363 1.00 71.88 363 VAL A CA 1
ATOM 2831 C C . VAL A 1 363 ? 8.852 -17.071 8.409 1.00 71.88 363 VAL A C 1
ATOM 2833 O O . VAL A 1 363 ? 8.600 -17.639 9.464 1.00 71.88 363 VAL A O 1
ATOM 2836 N N . GLY A 1 364 ? 8.419 -15.835 8.127 1.00 80.38 364 GLY A N 1
ATOM 2837 C CA . GLY A 1 364 ? 7.768 -14.983 9.131 1.00 80.38 364 GLY A CA 1
ATOM 2838 C C . GLY A 1 364 ? 8.752 -14.518 10.210 1.00 80.38 364 GLY A C 1
ATOM 2839 O O . GLY A 1 364 ? 9.969 -14.585 10.004 1.00 80.38 364 GLY A O 1
ATOM 2840 N N . GLY A 1 365 ? 8.251 -14.028 11.344 1.00 89.50 365 GLY A N 1
ATOM 2841 C CA . GLY A 1 365 ? 9.086 -13.691 12.492 1.00 89.50 365 GLY A CA 1
ATOM 2842 C C . GLY A 1 365 ? 9.902 -12.413 12.368 1.00 89.50 365 GLY A C 1
ATOM 2843 O O . GLY A 1 365 ? 9.692 -11.552 11.503 1.00 89.50 365 GLY A O 1
ATOM 2844 N N . MET A 1 366 ? 10.897 -12.323 13.248 1.00 94.56 366 MET A N 1
ATOM 2845 C CA . MET A 1 366 ? 11.893 -11.264 13.273 1.00 94.56 366 MET A CA 1
ATOM 2846 C C . MET A 1 366 ? 13.269 -11.840 12.969 1.00 94.56 366 MET A C 1
ATOM 2848 O O . MET A 1 366 ? 13.604 -12.982 13.287 1.00 94.56 366 MET A O 1
ATOM 2852 N N . ARG A 1 367 ? 14.103 -10.999 12.372 1.00 94.94 367 ARG A N 1
ATOM 2853 C CA . ARG A 1 367 ? 15.513 -11.269 12.146 1.00 94.94 367 ARG A CA 1
ATOM 2854 C C . ARG A 1 367 ? 16.312 -10.024 12.478 1.00 94.94 367 ARG A C 1
ATOM 2856 O O . ARG A 1 367 ? 16.158 -8.999 11.819 1.00 94.94 367 ARG A O 1
ATOM 2863 N N . ALA A 1 368 ? 17.230 -10.164 13.422 1.00 96.50 368 ALA A N 1
ATOM 2864 C CA . ALA A 1 368 ? 18.259 -9.179 13.687 1.00 96.50 368 ALA A CA 1
ATOM 2865 C C . ALA A 1 368 ? 19.547 -9.558 12.939 1.00 96.50 368 ALA A C 1
ATOM 2867 O O . ALA A 1 368 ? 20.280 -10.460 13.353 1.00 96.50 368 ALA A O 1
ATOM 2868 N N . SER A 1 369 ? 19.825 -8.876 11.825 1.00 96.75 369 SER A N 1
ATOM 2869 C CA . SER A 1 369 ? 21.109 -8.985 11.126 1.00 96.75 369 SER A CA 1
ATOM 2870 C C . SER A 1 369 ? 22.134 -8.064 11.787 1.00 96.75 369 SER A C 1
ATOM 2872 O O . SER A 1 369 ? 22.199 -6.870 11.509 1.00 96.75 369 SER A O 1
ATOM 2874 N N . ILE A 1 370 ? 22.935 -8.630 12.686 1.00 96.44 370 ILE A N 1
ATOM 2875 C CA . ILE A 1 370 ? 23.912 -7.938 13.541 1.00 96.44 370 ILE A CA 1
ATOM 2876 C C . ILE A 1 370 ? 25.297 -7.862 12.881 1.00 96.44 370 ILE A C 1
ATOM 2878 O O . ILE A 1 370 ? 26.322 -8.167 13.494 1.00 96.44 370 ILE A O 1
ATOM 2882 N N . TYR A 1 371 ? 25.312 -7.431 11.617 1.00 95.75 371 TYR A N 1
ATOM 2883 C CA . TYR A 1 371 ? 26.501 -7.312 10.769 1.00 95.75 371 TYR A CA 1
ATOM 2884 C C . TYR A 1 371 ? 27.619 -6.447 11.372 1.00 95.75 371 TYR A C 1
ATOM 2886 O O . TYR A 1 371 ? 27.417 -5.763 12.373 1.00 95.75 371 TYR A O 1
ATOM 2894 N N . ASN A 1 372 ? 28.820 -6.479 10.785 1.00 95.56 372 ASN A N 1
ATOM 2895 C CA . ASN A 1 372 ? 30.035 -5.887 11.366 1.00 95.56 372 ASN A CA 1
ATOM 2896 C C . ASN A 1 372 ? 29.858 -4.422 11.805 1.00 95.56 372 ASN A C 1
ATOM 2898 O O . ASN A 1 372 ? 30.339 -4.047 12.871 1.00 95.56 372 ASN A O 1
ATOM 2902 N N . ALA A 1 373 ? 29.142 -3.616 11.014 1.00 93.81 373 ALA A N 1
ATOM 2903 C CA . ALA A 1 373 ? 28.890 -2.206 11.313 1.00 93.81 373 ALA A CA 1
ATOM 2904 C C . ALA A 1 373 ? 27.829 -1.968 12.403 1.00 93.81 373 ALA A C 1
ATOM 2906 O O . ALA A 1 373 ? 27.774 -0.875 12.961 1.00 93.81 373 ALA A O 1
ATOM 2907 N N . VAL A 1 374 ? 26.992 -2.963 12.720 1.00 94.94 374 VAL A N 1
ATOM 2908 C CA . VAL A 1 374 ? 26.043 -2.873 13.836 1.00 94.94 374 VAL A CA 1
ATOM 2909 C C . VAL A 1 374 ? 26.836 -2.924 15.137 1.00 94.94 374 VAL A C 1
ATOM 2911 O O . VAL A 1 374 ? 27.561 -3.891 15.403 1.00 94.94 374 VAL A O 1
ATOM 2914 N N . THR A 1 375 ? 26.707 -1.869 15.939 1.00 94.31 375 THR A N 1
ATOM 2915 C CA . THR A 1 375 ? 27.466 -1.707 17.182 1.00 94.31 375 THR A CA 1
ATOM 2916 C C . THR A 1 375 ? 26.929 -2.607 18.295 1.00 94.31 375 THR A C 1
ATOM 2918 O O . THR A 1 375 ? 25.764 -3.009 18.278 1.00 94.31 375 THR A O 1
ATOM 2921 N N . LEU A 1 376 ? 27.766 -2.904 19.295 1.00 94.75 376 LEU A N 1
ATOM 2922 C CA . LEU A 1 376 ? 27.316 -3.619 20.494 1.00 94.75 376 LEU A CA 1
ATOM 2923 C C . LEU A 1 376 ? 26.209 -2.844 21.221 1.00 94.75 376 LEU A C 1
ATOM 2925 O O . LEU A 1 376 ? 25.210 -3.445 21.590 1.00 94.75 376 LEU A O 1
ATOM 2929 N N . ASN A 1 377 ? 26.338 -1.518 21.316 1.00 94.69 377 ASN A N 1
ATOM 2930 C CA . ASN A 1 377 ? 25.328 -0.647 21.914 1.00 94.69 377 ASN A CA 1
ATOM 2931 C C . ASN A 1 377 ? 23.965 -0.765 21.207 1.00 94.69 377 ASN A C 1
ATOM 2933 O O . ASN A 1 377 ? 22.935 -0.875 21.860 1.00 94.69 377 ASN A O 1
ATOM 2937 N N . SER A 1 378 ? 23.939 -0.818 19.869 1.00 95.38 378 SER A N 1
ATOM 2938 C CA . SER A 1 378 ? 22.695 -1.046 19.118 1.00 95.38 378 SER A CA 1
ATOM 2939 C C . SER A 1 378 ? 22.046 -2.382 19.498 1.00 95.38 378 SER A C 1
ATOM 2941 O O . SER A 1 378 ? 20.833 -2.452 19.689 1.00 95.38 378 SER A O 1
ATOM 2943 N N . VAL A 1 379 ? 22.846 -3.443 19.644 1.00 97.19 379 VAL A N 1
ATOM 2944 C CA . VAL A 1 379 ? 22.349 -4.759 20.077 1.00 97.19 379 VAL A CA 1
ATOM 2945 C C . VAL A 1 379 ? 21.876 -4.733 21.532 1.00 97.19 379 VAL A C 1
ATOM 2947 O O . VAL A 1 379 ? 20.848 -5.331 21.833 1.00 97.19 379 VAL A O 1
ATOM 2950 N N . GLU A 1 380 ? 22.561 -4.018 22.424 1.00 96.50 380 GLU A N 1
ATOM 2951 C CA . GLU A 1 380 ? 22.149 -3.835 23.823 1.00 96.50 380 GLU A CA 1
ATOM 2952 C C . GLU A 1 380 ? 20.804 -3.100 23.926 1.00 96.50 380 GLU A C 1
ATOM 2954 O O . GLU A 1 380 ? 19.921 -3.558 24.649 1.00 96.50 380 GLU A O 1
ATOM 2959 N N . LEU A 1 381 ? 20.578 -2.062 23.113 1.00 96.00 381 LEU A N 1
ATOM 2960 C CA . LEU A 1 381 ? 19.274 -1.393 23.013 1.00 96.00 381 LEU A CA 1
ATOM 2961 C C . LEU A 1 381 ? 18.165 -2.353 22.556 1.00 96.00 381 LEU A C 1
ATOM 2963 O O . LEU A 1 381 ? 17.064 -2.344 23.108 1.00 96.00 381 LEU A O 1
ATOM 2967 N N . LEU A 1 382 ? 18.452 -3.222 21.579 1.00 96.88 382 LEU A N 1
ATOM 2968 C CA . LEU A 1 382 ? 17.509 -4.258 21.147 1.00 96.88 382 LEU A CA 1
ATOM 2969 C C . LEU A 1 382 ? 17.252 -5.297 22.246 1.00 96.88 382 LEU A C 1
ATOM 2971 O O . LEU A 1 382 ? 16.120 -5.758 22.407 1.00 96.88 382 LEU A O 1
ATOM 2975 N N . VAL A 1 383 ? 18.279 -5.665 23.010 1.00 96.69 383 VAL A N 1
ATOM 2976 C CA . VAL A 1 383 ? 18.167 -6.567 24.161 1.00 96.69 383 VAL A CA 1
ATOM 2977 C C . VAL A 1 383 ? 17.282 -5.958 25.243 1.00 96.69 383 VAL A C 1
ATOM 2979 O O . VAL A 1 383 ? 16.395 -6.644 25.754 1.00 96.69 383 VAL A O 1
ATOM 2982 N N . ASP A 1 384 ? 17.480 -4.688 25.577 1.00 93.25 384 ASP A N 1
ATOM 2983 C CA . ASP A 1 384 ? 16.695 -3.998 26.598 1.00 93.25 384 ASP A CA 1
ATOM 2984 C C . ASP A 1 384 ? 15.239 -3.836 26.170 1.00 93.25 384 ASP A C 1
ATOM 2986 O O . ASP A 1 384 ? 14.338 -4.163 26.948 1.00 93.25 384 ASP A O 1
ATOM 2990 N N . PHE A 1 385 ? 14.999 -3.474 24.908 1.00 94.31 385 PHE A N 1
ATOM 2991 C CA . PHE A 1 385 ? 13.663 -3.477 24.315 1.00 94.31 385 PHE A CA 1
ATOM 2992 C C . PHE A 1 385 ? 13.010 -4.867 24.396 1.00 94.31 385 PHE A C 1
ATOM 2994 O O . PHE A 1 385 ? 11.897 -5.018 24.905 1.00 94.31 385 PHE A O 1
ATOM 3001 N N . SER A 1 386 ? 13.736 -5.914 23.991 1.00 91.88 386 SER A N 1
ATOM 3002 C CA . SER A 1 386 ? 13.234 -7.295 24.004 1.00 91.88 386 SER A CA 1
ATOM 3003 C C . SER A 1 386 ? 12.926 -7.783 25.426 1.00 91.88 386 SER A C 1
ATOM 3005 O O . SER A 1 386 ? 11.954 -8.516 25.642 1.00 91.88 386 SER A O 1
ATOM 3007 N N . ARG A 1 387 ? 13.717 -7.368 26.422 1.00 88.75 387 ARG A N 1
ATOM 3008 C CA . ARG A 1 387 ? 13.479 -7.663 27.843 1.00 88.75 387 ARG A CA 1
ATOM 3009 C C . ARG A 1 387 ? 12.281 -6.902 28.388 1.00 88.75 387 ARG A C 1
ATOM 3011 O O . ARG A 1 387 ? 11.507 -7.499 29.130 1.00 88.75 387 ARG A O 1
ATOM 3018 N N . LEU A 1 388 ? 12.131 -5.622 28.052 1.00 84.56 388 LEU A N 1
ATOM 3019 C CA . LEU A 1 388 ? 11.012 -4.796 28.499 1.00 84.56 388 LEU A CA 1
ATOM 3020 C C . LEU A 1 388 ? 9.690 -5.375 27.997 1.00 84.56 388 LEU A C 1
ATOM 3022 O O . LEU A 1 388 ? 8.789 -5.626 28.796 1.00 84.56 388 LEU A O 1
ATOM 3026 N N . LEU A 1 389 ? 9.614 -5.683 26.700 1.00 82.25 389 LEU A N 1
ATOM 3027 C CA . LEU A 1 389 ? 8.423 -6.270 26.098 1.00 82.25 389 LEU A CA 1
ATOM 3028 C C . LEU A 1 389 ? 8.094 -7.631 26.720 1.00 82.25 389 LEU A C 1
ATOM 3030 O O . LEU A 1 389 ? 6.943 -7.889 27.063 1.00 82.25 389 LEU A O 1
ATOM 3034 N N . SER A 1 390 ? 9.111 -8.467 26.954 1.00 78.12 390 SER A N 1
ATOM 3035 C CA . SER A 1 390 ? 8.919 -9.767 27.608 1.00 78.12 390 SER A CA 1
ATOM 3036 C C . SER A 1 390 ? 8.516 -9.638 29.063 1.00 78.12 390 SER A C 1
ATOM 3038 O O . SER A 1 390 ? 7.719 -10.432 29.523 1.00 78.12 390 SER A O 1
ATOM 3040 N N . ARG A 1 391 ? 9.022 -8.658 29.817 1.00 72.19 391 ARG A N 1
ATOM 3041 C CA . ARG A 1 391 ? 8.609 -8.434 31.212 1.00 72.19 391 ARG A CA 1
ATOM 3042 C C . ARG A 1 391 ? 7.183 -7.921 31.293 1.00 72.19 391 ARG A C 1
ATOM 3044 O O . ARG A 1 391 ? 6.442 -8.375 32.155 1.00 72.19 391 ARG A O 1
ATOM 3051 N N . SER A 1 392 ? 6.783 -7.043 30.380 1.00 64.44 392 SER A N 1
ATOM 3052 C CA . SER A 1 392 ? 5.391 -6.616 30.241 1.00 64.44 392 SER A CA 1
ATOM 3053 C C . SER A 1 392 ? 4.498 -7.801 29.866 1.00 64.44 392 SER A C 1
ATOM 3055 O O . SER A 1 392 ? 3.487 -8.033 30.523 1.00 64.44 392 SER A O 1
ATOM 3057 N N . ALA A 1 393 ? 4.911 -8.620 28.894 1.00 56.81 393 ALA A N 1
ATOM 3058 C CA . ALA A 1 393 ? 4.183 -9.807 28.452 1.00 56.81 393 ALA A CA 1
ATOM 3059 C C . ALA A 1 393 ? 4.159 -10.941 29.494 1.00 56.81 393 ALA A C 1
ATOM 3061 O O . ALA A 1 393 ? 3.141 -11.602 29.636 1.00 56.81 393 ALA A O 1
ATOM 3062 N N . VAL A 1 394 ? 5.230 -11.145 30.265 1.00 52.59 394 VAL A N 1
ATOM 3063 C CA . VAL A 1 394 ? 5.337 -12.142 31.346 1.00 52.59 394 VAL A CA 1
ATOM 3064 C C . VAL A 1 394 ? 4.667 -11.646 32.624 1.00 52.59 394 VAL A C 1
ATOM 3066 O O . VAL A 1 394 ? 4.110 -12.454 33.345 1.00 52.59 394 VAL A O 1
ATOM 3069 N N . SER A 1 395 ? 4.613 -10.340 32.888 1.00 45.19 395 SER A N 1
ATOM 3070 C CA . SER A 1 395 ? 3.731 -9.749 33.911 1.00 45.19 395 SER A CA 1
ATOM 3071 C C . SER A 1 395 ? 2.251 -9.941 33.541 1.00 45.19 395 SER A C 1
ATOM 3073 O O . SER A 1 395 ? 1.420 -10.240 34.398 1.00 45.19 395 SER A O 1
ATOM 3075 N N . LEU A 1 396 ? 1.932 -9.870 32.243 1.00 39.00 396 LEU A N 1
ATOM 3076 C CA . LEU A 1 396 ? 0.617 -10.196 31.678 1.00 39.00 396 LEU A CA 1
ATOM 3077 C C . LEU A 1 396 ? 0.333 -11.717 31.620 1.00 39.00 396 LEU A C 1
ATOM 3079 O O . LEU A 1 396 ? -0.828 -12.111 31.719 1.00 39.00 396 LEU A O 1
ATOM 3083 N N . ALA A 1 397 ? 1.362 -12.568 31.501 1.00 34.88 397 ALA A N 1
ATOM 3084 C CA . ALA A 1 397 ? 1.252 -14.033 31.427 1.00 34.88 397 ALA A CA 1
ATOM 3085 C C . ALA A 1 397 ? 1.375 -14.736 32.793 1.00 34.88 397 ALA A C 1
ATOM 3087 O O . ALA A 1 397 ? 0.782 -15.787 32.989 1.00 34.88 397 ALA A O 1
ATOM 3088 N N . ALA A 1 398 ? 2.049 -14.141 33.782 1.00 36.41 398 ALA A N 1
ATOM 3089 C CA . ALA A 1 398 ? 1.988 -14.551 35.189 1.00 36.41 398 ALA A CA 1
ATOM 3090 C C . ALA A 1 398 ? 0.604 -14.262 35.793 1.00 36.41 398 ALA A C 1
ATOM 3092 O O . ALA A 1 398 ? 0.217 -14.882 36.778 1.00 36.41 398 ALA A O 1
ATOM 3093 N N . LYS A 1 399 ? -0.167 -13.373 35.154 1.00 37.38 399 LYS A N 1
ATOM 3094 C CA . LYS A 1 399 ? -1.609 -13.229 35.377 1.00 37.38 399 LYS A CA 1
ATOM 3095 C C . LYS A 1 399 ? -2.455 -14.275 34.633 1.00 37.38 399 LYS A C 1
ATOM 3097 O O . LYS A 1 399 ? -3.641 -14.368 34.896 1.00 37.38 399 LYS A O 1
ATOM 3102 N N . ASN A 1 400 ? -1.875 -15.103 33.756 1.00 35.94 400 ASN A N 1
ATOM 3103 C CA . ASN A 1 400 ? -2.619 -16.050 32.919 1.00 35.94 400 ASN A CA 1
ATOM 3104 C C . ASN A 1 400 ? -1.906 -17.404 32.735 1.00 35.94 400 ASN A C 1
ATOM 3106 O O . ASN A 1 400 ? -1.390 -17.706 31.662 1.00 35.94 400 ASN A O 1
ATOM 3110 N N . VAL A 1 401 ? -1.975 -18.270 33.755 1.00 32.94 401 VAL A N 1
ATOM 3111 C CA . VAL A 1 401 ? -2.026 -19.732 33.560 1.00 32.94 401 VAL A CA 1
ATOM 3112 C C . VAL A 1 401 ? -3.150 -20.312 34.427 1.00 32.94 401 VAL A C 1
ATOM 3114 O O . VAL A 1 401 ? -2.992 -20.587 35.609 1.00 32.94 401 VAL A O 1
ATOM 3117 N N . VAL A 1 402 ? -4.276 -20.492 33.736 1.00 33.12 402 VAL A N 1
ATOM 3118 C CA . VAL A 1 402 ? -5.465 -21.320 33.985 1.00 33.12 402 VAL A CA 1
ATOM 3119 C C . VAL A 1 402 ? -6.421 -20.956 35.133 1.00 33.12 402 VAL A C 1
ATOM 3121 O O . VAL A 1 402 ? -6.170 -21.132 36.320 1.00 33.12 402 VAL A O 1
ATOM 3124 N N . SER A 1 403 ? -7.642 -20.679 34.661 1.00 36.31 403 SER A N 1
ATOM 3125 C CA . SER A 1 403 ? -8.939 -20.573 35.329 1.00 36.31 403 SER A CA 1
ATOM 3126 C C . SER A 1 403 ? -9.227 -19.225 35.992 1.00 36.31 403 SER A C 1
ATOM 3128 O O . SER A 1 403 ? -8.477 -18.735 36.819 1.00 36.31 403 SER A O 1
ATOM 3130 N N . VAL A 1 404 ? -10.374 -18.651 35.620 1.00 36.31 404 VAL A N 1
ATOM 3131 C CA . VAL A 1 404 ? -10.987 -17.396 36.091 1.00 36.31 404 VAL A CA 1
ATOM 3132 C C . VAL A 1 404 ? -10.772 -16.161 35.201 1.00 36.31 404 VAL A C 1
ATOM 3134 O O . VAL A 1 404 ? -11.787 -15.554 34.888 1.00 36.31 404 VAL A O 1
ATOM 3137 N N . GLU A 1 405 ? -9.579 -15.797 34.707 1.00 35.41 405 GLU A N 1
ATOM 3138 C CA . GLU A 1 405 ? -9.391 -14.462 34.074 1.00 35.41 405 GLU A CA 1
ATOM 3139 C C . GLU A 1 405 ? -9.840 -14.289 32.604 1.00 35.41 405 GLU A C 1
ATOM 3141 O O . GLU A 1 405 ? -10.465 -13.279 32.289 1.00 35.41 405 GLU A O 1
ATOM 3146 N N . GLU A 1 406 ? -9.674 -15.275 31.714 1.00 34.66 406 GLU A N 1
ATOM 3147 C CA . GLU A 1 406 ? -10.306 -15.224 30.375 1.00 34.66 406 GLU A CA 1
ATOM 3148 C C . GLU A 1 406 ? -11.822 -15.388 30.465 1.00 34.66 406 GLU A C 1
ATOM 3150 O O . GLU A 1 406 ? -12.556 -14.631 29.838 1.00 34.66 406 GLU A O 1
ATOM 3155 N N . LYS A 1 407 ? -12.307 -16.263 31.359 1.00 33.06 407 LYS A N 1
ATOM 3156 C CA . LYS A 1 407 ? -13.727 -16.281 31.725 1.00 33.06 407 LYS A CA 1
ATOM 3157 C C . LYS A 1 407 ? -14.177 -14.937 32.278 1.00 33.06 407 LYS A C 1
ATOM 3159 O O . LYS A 1 407 ? -15.314 -14.613 32.016 1.00 33.06 407 LYS A O 1
ATOM 3164 N N . LYS A 1 408 ? -13.333 -14.172 32.983 1.00 33.06 408 LYS A N 1
ATOM 3165 C CA . LYS A 1 408 ? -13.623 -12.823 33.500 1.00 33.06 408 LYS A CA 1
ATOM 3166 C C . LYS A 1 408 ? -13.535 -11.731 32.451 1.00 33.06 408 LYS A C 1
ATOM 3168 O O . LYS A 1 408 ? -14.225 -10.760 32.652 1.00 33.06 408 LYS A O 1
ATOM 3173 N N . LYS A 1 409 ? -12.746 -11.849 31.377 1.00 36.62 409 LYS A N 1
ATOM 3174 C CA . LYS A 1 409 ? -12.735 -10.885 30.257 1.00 36.62 409 LYS A CA 1
ATOM 3175 C C . LYS A 1 409 ? -13.864 -11.137 29.265 1.00 36.62 409 LYS A C 1
ATOM 3177 O O . LYS A 1 409 ? -14.442 -10.183 28.761 1.00 36.62 409 LYS A O 1
ATOM 3182 N N . THR A 1 410 ? -14.204 -12.400 29.007 1.00 39.53 410 THR A N 1
ATOM 3183 C CA . THR A 1 410 ? -15.427 -12.749 28.277 1.00 39.53 410 THR A CA 1
ATOM 3184 C C . THR A 1 410 ? -16.652 -12.488 29.152 1.00 39.53 410 THR A C 1
ATOM 3186 O O . THR A 1 410 ? -17.570 -11.860 28.656 1.00 39.53 410 THR A O 1
ATOM 3189 N N . LEU A 1 411 ? -16.633 -12.797 30.464 1.00 41.72 411 LEU A N 1
ATOM 3190 C CA . LEU A 1 411 ? -17.655 -12.304 31.404 1.00 41.72 411 LEU A CA 1
ATOM 3191 C C . LEU A 1 411 ? -17.636 -10.784 31.498 1.00 41.72 411 LEU A C 1
ATOM 3193 O O . LEU A 1 411 ? -18.710 -10.253 31.607 1.00 41.72 411 LEU A O 1
ATOM 3197 N N . ASP A 1 412 ? -16.510 -10.068 31.498 1.00 55.03 412 ASP A N 1
ATOM 3198 C CA . ASP A 1 412 ? -16.506 -8.597 31.609 1.00 55.03 412 ASP A CA 1
ATOM 3199 C C . ASP A 1 412 ? -17.053 -7.981 30.338 1.00 55.03 412 ASP A C 1
ATOM 3201 O O . ASP A 1 412 ? -17.764 -6.998 30.421 1.00 55.03 412 ASP A O 1
ATOM 3205 N N . ARG A 1 413 ? -16.762 -8.548 29.163 1.00 57.81 413 ARG A N 1
ATOM 3206 C CA . ARG A 1 413 ? -17.325 -8.069 27.899 1.00 57.81 413 ARG A CA 1
ATOM 3207 C C . ARG A 1 413 ? -18.793 -8.464 27.750 1.00 57.81 413 ARG A C 1
ATOM 3209 O O . ARG A 1 413 ? -19.565 -7.645 27.275 1.00 57.81 413 ARG A O 1
ATOM 3216 N N . ASP A 1 414 ? -19.185 -9.661 28.183 1.00 63.97 414 ASP A N 1
ATOM 3217 C CA . ASP A 1 414 ? -20.578 -10.120 28.193 1.00 63.97 414 ASP A CA 1
ATOM 3218 C C . ASP A 1 414 ? -21.390 -9.411 29.286 1.00 63.97 414 ASP A C 1
ATOM 3220 O O . ASP A 1 414 ? -22.543 -9.072 29.052 1.00 63.97 414 ASP A O 1
ATOM 3224 N N . ASN A 1 415 ? -20.799 -9.133 30.452 1.00 69.44 415 ASN A N 1
ATOM 3225 C CA . ASN A 1 415 ? -21.378 -8.334 31.535 1.00 69.44 415 ASN A CA 1
ATOM 3226 C C . ASN A 1 415 ? -21.445 -6.873 31.114 1.00 69.44 415 ASN A C 1
ATOM 3228 O O . ASN A 1 415 ? -22.485 -6.278 31.293 1.00 69.44 415 ASN A O 1
ATOM 3232 N N . PHE A 1 416 ? -20.415 -6.315 30.477 1.00 77.81 416 PHE A N 1
ATOM 3233 C CA . PHE A 1 416 ? -20.451 -4.959 29.932 1.00 77.81 416 PHE A CA 1
ATOM 3234 C C . PHE A 1 416 ? -21.494 -4.834 28.819 1.00 77.81 416 PHE A C 1
ATOM 3236 O O . PHE A 1 416 ? -22.299 -3.913 28.835 1.00 77.81 416 PHE A O 1
ATOM 3243 N N . ALA A 1 417 ? -21.553 -5.783 27.879 1.00 79.06 417 ALA A N 1
ATOM 3244 C CA . ALA A 1 417 ? -22.596 -5.822 26.855 1.00 79.06 417 ALA A CA 1
ATOM 3245 C C . ALA A 1 417 ? -23.988 -5.983 27.481 1.00 79.06 417 ALA A C 1
ATOM 3247 O O . ALA A 1 417 ? -24.941 -5.347 27.038 1.00 79.06 417 ALA A O 1
ATOM 3248 N N . LYS A 1 418 ? -24.110 -6.789 28.541 1.00 81.56 418 LYS A N 1
ATOM 3249 C CA . LYS A 1 418 ? -25.347 -6.951 29.306 1.00 81.56 418 LYS A CA 1
ATOM 3250 C C . LYS A 1 418 ? -25.721 -5.681 30.071 1.00 81.56 418 LYS A C 1
ATOM 3252 O O . LYS A 1 418 ? -26.883 -5.309 30.023 1.00 81.56 418 LYS A O 1
ATOM 3257 N N . ASP A 1 419 ? -24.776 -4.992 30.697 1.00 84.06 419 ASP A N 1
ATOM 3258 C CA . ASP A 1 419 ? -24.976 -3.733 31.418 1.00 84.06 419 ASP A CA 1
ATOM 3259 C C . ASP A 1 419 ? -25.404 -2.630 30.446 1.00 84.06 419 ASP A C 1
ATOM 3261 O O . ASP A 1 419 ? -26.352 -1.892 30.710 1.00 84.06 419 ASP A O 1
ATOM 3265 N N . VAL A 1 420 ? -24.764 -2.565 29.275 1.00 85.56 420 VAL A N 1
ATOM 3266 C CA . VAL A 1 420 ? -25.145 -1.665 28.183 1.00 85.56 420 VAL A CA 1
ATOM 3267 C C . VAL A 1 420 ? -26.543 -2.010 27.660 1.00 85.56 420 VAL A C 1
ATOM 3269 O O . VAL A 1 420 ? -27.375 -1.116 27.522 1.00 85.56 420 VAL A O 1
ATOM 3272 N N . GLN A 1 421 ? -26.852 -3.287 27.425 1.00 85.56 421 GLN A N 1
ATOM 3273 C CA . GLN A 1 421 ? -28.185 -3.736 27.007 1.00 85.56 421 GLN A CA 1
ATOM 3274 C C . GLN A 1 421 ? -29.255 -3.407 28.060 1.00 85.56 421 GLN A C 1
ATOM 3276 O O . GLN A 1 421 ? -30.344 -2.956 27.708 1.00 85.56 421 GLN A O 1
ATOM 3281 N N . GLU A 1 422 ? -28.969 -3.637 29.342 1.00 86.81 422 GLU A N 1
ATOM 3282 C CA . GLU A 1 422 ? -29.862 -3.316 30.455 1.00 86.81 422 GLU A CA 1
ATOM 3283 C C . GLU A 1 422 ? -30.072 -1.807 30.579 1.00 86.81 422 GLU A C 1
ATOM 3285 O O . GLU A 1 422 ? -31.192 -1.376 30.849 1.00 86.81 422 GLU A O 1
ATOM 3290 N N . ARG A 1 423 ? -29.032 -1.001 30.336 1.00 89.50 423 ARG A N 1
ATOM 3291 C CA . ARG A 1 423 ? -29.142 0.457 30.280 1.00 89.50 423 ARG A CA 1
ATOM 3292 C C . ARG A 1 423 ? -30.028 0.896 29.117 1.00 89.50 423 ARG A C 1
ATOM 3294 O O . ARG A 1 423 ? -30.993 1.609 29.356 1.00 89.50 423 ARG A O 1
ATOM 3301 N N . ILE A 1 424 ? -29.785 0.405 27.897 1.00 89.19 424 ILE A N 1
ATOM 3302 C CA . ILE A 1 424 ? -30.624 0.690 26.714 1.00 89.19 424 ILE A CA 1
ATOM 3303 C C . ILE A 1 424 ? -32.089 0.327 26.978 1.00 89.19 424 ILE A C 1
ATOM 3305 O O . ILE A 1 424 ? -32.978 1.104 26.644 1.00 89.19 424 ILE A O 1
ATOM 3309 N N . ALA A 1 425 ? -32.346 -0.826 27.603 1.00 86.88 425 ALA A N 1
ATOM 3310 C CA . ALA A 1 425 ? -33.699 -1.292 27.901 1.00 86.88 425 ALA A CA 1
ATOM 3311 C C . ALA A 1 425 ? -34.449 -0.414 28.921 1.00 86.88 425 ALA A C 1
ATOM 3313 O O . ALA A 1 425 ? -35.677 -0.456 28.963 1.00 86.88 425 ALA A O 1
ATOM 3314 N N . ARG A 1 426 ? -33.734 0.361 29.750 1.00 90.00 426 ARG A N 1
ATOM 3315 C CA . ARG A 1 426 ? -34.322 1.324 30.699 1.00 90.00 426 ARG A CA 1
ATOM 3316 C C . ARG A 1 426 ? -34.567 2.696 30.076 1.00 90.00 426 ARG A C 1
ATOM 3318 O O . ARG A 1 426 ? -35.356 3.458 30.625 1.00 90.00 426 ARG A O 1
ATOM 3325 N N . ILE A 1 427 ? -33.898 3.014 28.968 1.00 92.00 427 ILE A N 1
ATOM 3326 C CA . ILE A 1 427 ? -34.055 4.293 28.278 1.00 92.00 427 ILE A CA 1
ATOM 3327 C C . ILE A 1 427 ? -35.301 4.201 27.382 1.00 92.00 427 ILE A C 1
ATOM 3329 O O . ILE A 1 427 ? -35.329 3.367 26.471 1.00 92.00 427 ILE A O 1
ATOM 3333 N N . PRO A 1 428 ? -36.335 5.031 27.608 1.00 91.31 428 PRO A N 1
ATOM 3334 C CA . PRO A 1 428 ? -37.506 5.057 26.740 1.00 91.31 428 PRO A CA 1
ATOM 3335 C C . PRO A 1 428 ? -37.136 5.597 25.352 1.00 91.31 428 PRO A C 1
ATOM 3337 O O . PRO A 1 428 ? -36.226 6.412 25.218 1.00 91.31 428 PRO A O 1
ATOM 3340 N N . ILE A 1 429 ? -37.879 5.202 24.313 1.00 90.81 429 ILE A N 1
ATOM 3341 C CA . ILE A 1 429 ? -37.627 5.667 22.935 1.00 90.81 429 ILE A CA 1
ATOM 3342 C C . ILE A 1 429 ? -37.718 7.200 22.799 1.00 90.81 429 ILE A C 1
ATOM 3344 O O . ILE A 1 429 ? -37.021 7.799 21.984 1.00 90.81 429 ILE A O 1
ATOM 3348 N N . SER A 1 430 ? -38.500 7.858 23.666 1.00 92.44 430 SER A N 1
ATOM 3349 C CA . SER A 1 430 ? -38.567 9.323 23.783 1.00 92.44 430 SER A CA 1
ATOM 3350 C C . SER A 1 430 ? -37.223 9.974 24.122 1.00 92.44 430 SER A C 1
ATOM 3352 O O . SER A 1 430 ? -37.039 11.161 23.856 1.00 92.44 430 SER A O 1
ATOM 3354 N N . ASN A 1 431 ? -36.280 9.204 24.667 1.00 95.00 431 ASN A N 1
ATOM 3355 C CA . ASN A 1 431 ? -34.944 9.641 25.066 1.00 95.00 431 ASN A CA 1
ATOM 3356 C C . ASN A 1 431 ? -33.866 9.140 24.083 1.00 95.00 431 ASN A C 1
ATOM 3358 O O . ASN A 1 431 ? -32.674 9.159 24.394 1.00 95.00 431 ASN A O 1
ATOM 3362 N N . TYR A 1 432 ? -34.260 8.679 22.890 1.00 95.31 432 TYR A N 1
ATOM 3363 C CA . TYR A 1 432 ? -33.325 8.347 21.811 1.00 95.31 432 TYR A CA 1
ATOM 3364 C C . TYR A 1 432 ? -33.141 9.563 20.901 1.00 95.31 432 TYR A C 1
ATOM 3366 O O . TYR A 1 432 ? -34.106 10.276 20.624 1.00 95.31 432 TYR A O 1
ATOM 3374 N N . ARG A 1 433 ? -31.925 9.815 20.409 1.00 96.00 433 ARG A N 1
ATOM 3375 C CA . ARG A 1 433 ? -31.659 10.844 19.389 1.00 96.00 433 ARG A CA 1
ATOM 3376 C C . ARG A 1 433 ? -30.761 10.281 18.304 1.00 96.00 433 ARG A C 1
ATOM 3378 O O . ARG A 1 433 ? -29.639 9.873 18.590 1.00 96.00 433 ARG A O 1
ATOM 3385 N N . ASN A 1 434 ? -31.231 10.326 17.064 1.00 94.75 434 ASN A N 1
ATOM 3386 C CA . ASN A 1 434 ? -30.436 9.958 15.897 1.00 94.75 434 ASN A CA 1
ATOM 3387 C C . ASN A 1 434 ? -30.080 11.235 15.157 1.00 94.75 434 ASN A C 1
ATOM 3389 O O . ASN A 1 434 ? -30.981 11.975 14.747 1.00 94.75 434 ASN A O 1
ATOM 3393 N N . PHE A 1 435 ? -28.792 11.509 14.999 1.00 94.69 435 PHE A N 1
ATOM 3394 C CA . PHE A 1 435 ? -28.354 12.722 14.333 1.00 94.69 435 PHE A CA 1
ATOM 3395 C C . PHE A 1 435 ? -27.098 12.508 13.506 1.00 94.69 435 PHE A C 1
ATOM 3397 O O . PHE A 1 435 ? -26.270 11.644 13.795 1.00 94.69 435 PHE A O 1
ATOM 3404 N N . SER A 1 436 ? -26.956 13.323 12.468 1.00 92.12 436 SER A N 1
ATOM 3405 C CA . SER A 1 436 ? -25.755 13.359 11.643 1.00 92.12 436 SER A CA 1
ATOM 3406 C C . SER A 1 436 ? -24.968 14.648 11.848 1.00 92.12 436 SER A C 1
ATOM 3408 O O . SER A 1 436 ? -25.409 15.580 12.525 1.00 92.12 436 SER A O 1
ATOM 3410 N N . ILE A 1 437 ? -23.773 14.705 11.268 1.00 89.75 437 ILE A N 1
ATOM 3411 C CA . ILE A 1 437 ? -22.995 15.939 11.179 1.00 89.75 437 ILE A CA 1
ATOM 3412 C C . ILE A 1 437 ? -22.887 16.347 9.716 1.00 89.75 437 ILE A C 1
ATOM 3414 O O . ILE A 1 437 ? -22.497 15.553 8.858 1.00 89.75 437 ILE A O 1
ATOM 3418 N N . VAL A 1 438 ? -23.204 17.613 9.461 1.00 86.31 438 VAL A N 1
ATOM 3419 C CA . VAL A 1 438 ? -23.159 18.268 8.160 1.00 86.31 438 VAL A CA 1
ATOM 3420 C C . VAL A 1 438 ? -22.119 19.373 8.215 1.00 86.31 438 VAL A C 1
ATOM 3422 O O . VAL A 1 438 ? -22.220 20.299 9.014 1.00 86.31 438 VAL A O 1
ATOM 3425 N N . ALA A 1 439 ? -21.104 19.296 7.364 1.00 83.69 439 ALA A N 1
ATOM 3426 C CA . ALA A 1 439 ? -20.025 20.273 7.347 1.00 83.69 439 ALA A CA 1
ATOM 3427 C C . ALA A 1 439 ? -19.423 20.401 5.945 1.00 83.69 439 ALA A C 1
ATOM 3429 O O . ALA A 1 439 ? -19.507 19.474 5.138 1.00 83.69 439 ALA A O 1
ATOM 3430 N N . HIS A 1 440 ? -18.776 21.533 5.673 1.00 77.00 440 HIS A N 1
ATOM 3431 C CA . HIS A 1 440 ? -17.819 21.621 4.571 1.00 77.00 440 HIS A CA 1
ATOM 3432 C C . HIS A 1 440 ? -16.536 20.856 4.929 1.00 77.00 440 HIS A C 1
ATOM 3434 O O . HIS A 1 440 ? -16.256 20.615 6.111 1.00 77.00 440 HIS A O 1
ATOM 3440 N N . VAL A 1 441 ? -15.747 20.489 3.913 1.00 72.25 441 VAL A N 1
ATOM 3441 C CA . VAL A 1 441 ? -14.397 19.946 4.127 1.00 72.25 441 VAL A CA 1
ATOM 3442 C C . VAL A 1 441 ? -13.607 20.893 5.035 1.00 72.25 441 VAL A C 1
ATOM 3444 O O . VAL A 1 441 ? -13.750 22.112 4.971 1.00 72.25 441 VAL A O 1
ATOM 3447 N N . ASP A 1 442 ? -12.830 20.312 5.945 1.00 75.50 442 ASP A N 1
ATOM 3448 C CA . ASP A 1 442 ? -12.013 21.012 6.938 1.00 75.50 442 ASP A CA 1
ATOM 3449 C C . ASP A 1 442 ? -12.751 21.870 7.974 1.00 75.50 442 ASP A C 1
ATOM 3451 O O . ASP A 1 442 ? -12.095 22.411 8.860 1.00 75.50 442 ASP A O 1
ATOM 3455 N N . HIS A 1 443 ? -14.086 21.944 8.003 1.00 86.81 443 HIS A N 1
ATOM 3456 C CA . HIS A 1 443 ? -14.810 22.662 9.072 1.00 86.81 443 HIS A CA 1
ATOM 3457 C C . HIS A 1 443 ? -14.753 21.954 10.443 1.00 86.81 443 HIS A C 1
ATOM 3459 O O . HIS A 1 443 ? -15.236 22.488 11.442 1.00 86.81 443 HIS A O 1
ATOM 3465 N N . GLY A 1 444 ? -14.120 20.778 10.527 1.00 85.38 444 GLY A N 1
ATOM 3466 C CA . GLY A 1 444 ? -13.830 20.079 11.783 1.00 85.38 444 GLY A CA 1
ATOM 3467 C C . GLY A 1 444 ? -14.861 19.027 12.199 1.00 85.38 444 GLY A C 1
ATOM 3468 O O . GLY A 1 444 ? -15.023 18.799 13.394 1.00 85.38 444 GLY A O 1
ATOM 3469 N N . LYS A 1 445 ? -15.533 18.376 11.237 1.00 87.31 445 LYS A N 1
ATOM 3470 C CA . LYS A 1 445 ? -16.506 17.285 11.457 1.00 87.31 445 LYS A CA 1
ATOM 3471 C C . LYS A 1 445 ? -15.941 16.107 12.256 1.00 87.31 445 LYS A C 1
ATOM 3473 O O . LYS A 1 445 ? -16.471 15.792 13.321 1.00 87.31 445 LYS A O 1
ATOM 3478 N N . SER A 1 446 ? -14.847 15.498 11.793 1.00 85.31 446 SER A N 1
ATOM 3479 C CA . SER A 1 446 ? -14.241 14.345 12.475 1.00 85.31 446 SER A CA 1
ATOM 3480 C C . SER A 1 446 ? -13.731 14.726 13.867 1.00 85.31 446 SER A C 1
ATOM 3482 O O . SER A 1 446 ? -13.993 14.029 14.840 1.00 85.31 446 SER A O 1
ATOM 3484 N N . THR A 1 447 ? -13.100 15.899 13.999 1.00 87.94 447 THR A N 1
ATOM 3485 C CA . THR A 1 447 ? -12.620 16.402 15.295 1.00 87.94 447 THR A CA 1
ATOM 3486 C C . THR A 1 447 ? -13.764 16.643 16.277 1.00 87.94 447 THR A C 1
ATOM 3488 O O . THR A 1 447 ? -13.626 16.337 17.457 1.00 87.94 447 THR A O 1
ATOM 3491 N N . LEU A 1 448 ? -14.897 17.186 15.815 1.00 90.75 448 LEU A N 1
ATOM 3492 C CA . LEU A 1 448 ? -16.061 17.374 16.679 1.00 90.75 448 LEU A CA 1
ATOM 3493 C C . LEU A 1 448 ? -16.650 16.027 17.105 1.00 90.75 448 LEU A C 1
ATOM 3495 O O . LEU A 1 448 ? -16.975 15.859 18.276 1.00 90.75 448 LEU A O 1
ATOM 3499 N N . SER A 1 449 ? -16.727 15.068 16.181 1.00 90.62 449 SER A N 1
ATOM 3500 C CA . SER A 1 449 ? -17.186 13.704 16.464 1.00 90.62 449 SER A CA 1
ATOM 3501 C C . SER A 1 449 ? -16.361 13.059 17.575 1.00 90.62 449 SER A C 1
ATOM 3503 O O . SER A 1 449 ? -16.934 12.578 18.548 1.00 90.62 449 SER A O 1
ATOM 3505 N N . ASP A 1 450 ? -15.028 13.129 17.495 1.00 88.62 450 ASP A N 1
ATOM 3506 C CA . ASP A 1 450 ? -14.145 12.603 18.542 1.00 88.62 450 ASP A CA 1
ATOM 3507 C C . ASP A 1 450 ? -14.428 13.252 19.903 1.00 88.62 450 ASP A C 1
ATOM 3509 O O . ASP A 1 450 ? -14.535 12.552 20.908 1.00 88.62 450 ASP A O 1
ATOM 3513 N N . ARG A 1 451 ? -14.622 14.579 19.952 1.00 90.00 451 ARG A N 1
ATOM 3514 C CA . ARG A 1 451 ? -14.945 15.265 21.214 1.00 90.00 451 ARG A CA 1
ATOM 3515 C C . ARG A 1 451 ? -16.278 14.821 21.802 1.00 90.00 451 ARG A C 1
ATOM 3517 O O . ARG A 1 451 ? -16.376 14.684 23.017 1.00 90.00 451 ARG A O 1
ATOM 3524 N N . LEU A 1 452 ? -17.292 14.569 20.976 1.00 92.19 452 LEU A N 1
ATOM 3525 C CA . LEU A 1 452 ? -18.567 14.024 21.454 1.00 92.19 452 LEU A CA 1
ATOM 3526 C C . LEU A 1 452 ? -18.386 12.611 22.037 1.00 92.19 452 LEU A C 1
ATOM 3528 O O . LEU A 1 452 ? -18.947 12.301 23.090 1.00 92.19 452 LEU A O 1
ATOM 3532 N N . LEU A 1 453 ? -17.553 11.779 21.406 1.00 90.50 453 LEU A N 1
ATOM 3533 C CA . LEU A 1 453 ? -17.223 10.438 21.897 1.00 90.50 453 LEU A CA 1
ATOM 3534 C C . LEU A 1 453 ? -16.422 10.470 23.209 1.00 90.50 453 LEU A C 1
ATOM 3536 O O . LEU A 1 453 ? -16.654 9.643 24.090 1.00 90.50 453 LEU A O 1
ATOM 3540 N N . GLU A 1 454 ? -15.497 11.418 23.364 1.00 89.12 454 GLU A N 1
ATOM 3541 C CA . GLU A 1 454 ? -14.742 11.618 24.608 1.00 89.12 454 GLU A CA 1
ATOM 3542 C C . GLU A 1 454 ? -15.652 12.091 25.747 1.00 89.12 454 GLU A C 1
ATOM 3544 O O . GLU A 1 454 ? -15.598 11.545 26.848 1.00 89.12 454 GLU A O 1
ATOM 3549 N N . LEU A 1 455 ? -16.523 13.073 25.482 1.00 88.62 455 LEU A N 1
ATOM 3550 C CA . LEU A 1 455 ? -17.452 13.623 26.476 1.00 88.62 455 LEU A CA 1
ATOM 3551 C C . LEU A 1 455 ? -18.445 12.581 26.994 1.00 88.62 455 LEU A C 1
ATOM 3553 O O . LEU A 1 455 ? -18.836 12.620 28.158 1.00 88.62 455 LEU A O 1
ATOM 3557 N N . THR A 1 456 ? -18.842 11.639 26.142 1.00 88.44 456 THR A N 1
ATOM 3558 C CA . THR A 1 456 ? -19.742 10.538 26.513 1.00 88.44 456 THR A CA 1
ATOM 3559 C C . THR A 1 456 ? -19.007 9.319 27.075 1.00 88.44 456 THR A C 1
ATOM 3561 O O . THR A 1 456 ? -19.640 8.334 27.455 1.00 88.44 456 THR A O 1
ATOM 3564 N N . GLY A 1 457 ? -17.674 9.378 27.176 1.00 84.12 457 GLY A N 1
ATOM 3565 C CA . GLY A 1 457 ? -16.842 8.309 27.725 1.00 84.12 457 GLY A CA 1
ATOM 3566 C C . GLY A 1 457 ? -16.737 7.072 26.829 1.00 84.12 457 GLY A C 1
ATOM 3567 O O . GLY A 1 457 ? -16.303 6.020 27.299 1.00 84.12 457 GLY A O 1
ATOM 3568 N N . VAL A 1 458 ? -17.128 7.176 25.553 1.00 85.56 458 VAL A N 1
ATOM 3569 C CA . VAL A 1 458 ? -16.982 6.097 24.562 1.00 85.56 458 VAL A CA 1
ATOM 3570 C C . VAL A 1 458 ? -15.509 5.878 24.223 1.00 85.56 458 VAL A C 1
ATOM 3572 O O . VAL A 1 458 ? -15.076 4.737 24.062 1.00 85.56 458 VAL A O 1
ATOM 3575 N N . ILE A 1 459 ? -14.728 6.960 24.153 1.00 85.19 459 ILE A N 1
ATOM 3576 C CA . ILE A 1 459 ? -13.277 6.917 23.938 1.00 85.19 459 ILE A CA 1
ATOM 3577 C C . ILE A 1 459 ? -12.536 7.691 25.032 1.00 85.19 459 ILE A C 1
ATOM 3579 O O . ILE A 1 459 ? -13.072 8.613 25.640 1.00 85.19 459 ILE A O 1
ATOM 3583 N N . GLN A 1 460 ? -11.286 7.303 25.292 1.00 79.31 460 GLN A N 1
ATOM 3584 C CA . GLN A 1 460 ? -10.422 7.996 26.251 1.00 79.31 460 GLN A CA 1
ATOM 3585 C C . GLN A 1 460 ? -9.773 9.232 25.600 1.00 79.31 460 GLN A C 1
ATOM 3587 O O . GLN A 1 460 ? -9.267 9.093 24.479 1.00 79.31 460 GLN A O 1
ATOM 3592 N N . PRO A 1 461 ? -9.708 10.387 26.294 1.00 72.62 461 PRO A N 1
ATOM 3593 C CA . PRO A 1 461 ? -9.029 11.579 25.787 1.00 72.62 461 PRO A CA 1
ATOM 3594 C C . PRO A 1 461 ? -7.527 11.345 25.554 1.00 72.62 461 PRO A C 1
ATOM 3596 O O . PRO A 1 461 ? -6.839 10.820 26.431 1.00 72.62 461 PRO A O 1
ATOM 3599 N N . GLY A 1 462 ? -6.988 11.770 24.405 1.00 63.78 462 GLY A N 1
ATOM 3600 C CA . GLY A 1 462 ? -5.538 11.753 24.150 1.00 63.78 462 GLY A CA 1
ATOM 3601 C C . GLY A 1 462 ? -5.119 11.691 22.676 1.00 63.78 462 GLY A C 1
ATOM 3602 O O . GLY A 1 462 ? -5.915 11.396 21.791 1.00 63.78 462 GLY A O 1
ATOM 3603 N N . ASP A 1 463 ? -3.828 11.930 22.405 1.00 54.69 463 ASP A N 1
ATOM 3604 C CA . ASP A 1 463 ? -3.266 11.996 21.040 1.00 54.69 463 ASP A CA 1
ATOM 3605 C C . ASP A 1 463 ? -3.295 10.665 20.265 1.00 54.69 463 ASP A C 1
ATOM 3607 O O . ASP A 1 463 ? -3.147 10.668 19.043 1.00 54.69 463 ASP A O 1
ATOM 3611 N N . ALA A 1 464 ? -3.497 9.536 20.951 1.00 52.19 464 ALA A N 1
ATOM 3612 C CA . ALA A 1 464 ? -3.537 8.206 20.342 1.00 52.19 464 ALA A CA 1
ATOM 3613 C C . ALA A 1 464 ? -4.845 7.905 19.575 1.00 52.19 464 ALA A C 1
ATOM 3615 O O . ALA A 1 464 ? -4.860 6.968 18.781 1.00 52.19 464 ALA A O 1
ATOM 3616 N N . ASN A 1 465 ? -5.911 8.694 19.785 1.00 57.66 465 ASN A N 1
ATOM 3617 C CA . ASN A 1 465 ? -7.270 8.438 19.282 1.00 57.66 465 ASN A CA 1
ATOM 3618 C C . ASN A 1 465 ? -7.834 9.629 18.481 1.00 57.66 465 ASN A C 1
ATOM 3620 O O . ASN A 1 465 ? -8.936 10.096 18.752 1.00 57.66 465 ASN A O 1
ATOM 3624 N N . LYS A 1 466 ? -7.077 10.159 17.513 1.00 68.94 466 LYS A N 1
ATOM 3625 C CA . LYS A 1 466 ? -7.581 11.202 16.601 1.00 68.94 466 LYS A CA 1
ATOM 3626 C C . LYS A 1 466 ? -8.331 10.573 15.426 1.00 68.94 466 LYS A C 1
ATOM 3628 O O . LYS A 1 466 ? -7.818 9.633 14.823 1.00 68.94 466 LYS A O 1
ATOM 3633 N N . GLN A 1 467 ? -9.485 11.140 15.087 1.00 71.69 467 GLN A N 1
ATOM 3634 C CA . GLN A 1 467 ? -10.355 10.772 13.971 1.00 71.69 467 GLN A CA 1
ATOM 3635 C C . GLN A 1 467 ? -10.780 9.296 14.029 1.00 71.69 467 GLN A C 1
ATOM 3637 O O . GLN A 1 467 ? -10.496 8.508 13.128 1.00 71.69 467 GLN A O 1
ATOM 3642 N N . VAL A 1 468 ? -11.440 8.896 15.123 1.00 76.75 468 VAL A N 1
ATOM 3643 C CA . VAL A 1 468 ? -11.762 7.482 15.421 1.00 76.75 468 VAL A CA 1
ATOM 3644 C C . VAL A 1 468 ? -12.751 6.883 14.419 1.00 76.75 468 VAL A C 1
ATOM 3646 O O . VAL A 1 468 ? -12.688 5.681 14.131 1.00 76.75 468 VAL A O 1
ATOM 3649 N N . LEU A 1 469 ? -13.653 7.713 13.890 1.00 80.44 469 LEU A N 1
ATOM 3650 C CA . LEU A 1 469 ? -14.631 7.312 12.879 1.00 80.44 469 LEU A CA 1
ATOM 3651 C C . LEU A 1 469 ? -14.024 7.239 11.471 1.00 80.44 469 LEU A C 1
ATOM 3653 O O . LEU A 1 469 ? -14.506 6.449 10.671 1.00 80.44 469 LEU A O 1
ATOM 3657 N N . ASP A 1 470 ? -12.927 7.950 11.191 1.00 80.44 470 ASP A N 1
ATOM 3658 C CA . ASP A 1 470 ? -12.218 7.839 9.912 1.00 80.44 470 ASP A CA 1
ATOM 3659 C C . ASP A 1 470 ? -11.378 6.550 9.933 1.00 80.44 470 ASP A C 1
ATOM 3661 O O . ASP A 1 470 ? -10.252 6.498 10.455 1.00 80.44 470 ASP A O 1
ATOM 3665 N N . LYS A 1 471 ? -11.972 5.460 9.435 1.00 75.00 471 LYS A N 1
ATOM 3666 C CA . LYS A 1 471 ? -11.388 4.109 9.466 1.00 75.00 471 LYS A CA 1
ATOM 3667 C C . LYS A 1 471 ? -10.439 3.866 8.290 1.00 75.00 471 LYS A C 1
ATOM 3669 O O . LYS A 1 471 ? -9.577 2.996 8.407 1.00 75.00 471 LYS A O 1
ATOM 3674 N N . LEU A 1 472 ? -10.577 4.601 7.183 1.00 74.38 472 LEU A N 1
ATOM 3675 C CA . LEU A 1 472 ? -9.725 4.451 6.001 1.00 74.38 472 LEU A CA 1
ATOM 3676 C C . LEU A 1 472 ? -8.573 5.469 6.006 1.00 74.38 472 LEU A C 1
ATOM 3678 O O . LEU A 1 472 ? -8.767 6.651 6.279 1.00 74.38 472 LEU A O 1
ATOM 3682 N N . ASP A 1 473 ? -7.373 5.048 5.600 1.00 70.94 473 ASP A N 1
ATOM 3683 C CA . ASP A 1 473 ? -6.207 5.949 5.523 1.00 70.94 473 ASP A CA 1
ATOM 3684 C C . ASP A 1 473 ? -6.425 7.117 4.541 1.00 70.94 473 ASP A C 1
ATOM 3686 O O . ASP A 1 473 ? -5.944 8.230 4.759 1.00 70.94 473 ASP A O 1
ATOM 3690 N N . VAL A 1 474 ? -7.194 6.887 3.470 1.00 75.00 474 VAL A N 1
ATOM 3691 C CA . VAL A 1 474 ? -7.573 7.930 2.501 1.00 75.00 474 VAL A CA 1
ATOM 3692 C C . VAL A 1 474 ? -8.489 9.001 3.102 1.00 75.00 474 VAL A C 1
ATOM 3694 O O . VAL A 1 474 ? -8.415 10.152 2.676 1.00 75.00 474 VAL A O 1
ATOM 3697 N N . GLU A 1 475 ? -9.321 8.648 4.089 1.00 73.38 475 GLU A N 1
ATOM 3698 C CA . GLU A 1 475 ? -10.220 9.593 4.767 1.00 73.38 475 GLU A CA 1
ATOM 3699 C C . GLU A 1 475 ? -9.409 10.576 5.614 1.00 73.38 475 GLU A C 1
ATOM 3701 O O . GLU A 1 475 ? -9.572 11.793 5.505 1.00 73.38 475 GLU A O 1
ATOM 3706 N N . ARG A 1 476 ? -8.437 10.046 6.366 1.00 73.50 476 ARG A N 1
ATOM 3707 C CA . ARG A 1 476 ? -7.549 10.828 7.238 1.00 73.50 476 ARG A CA 1
ATOM 3708 C C . ARG A 1 476 ? -6.652 11.790 6.467 1.00 73.50 476 ARG A C 1
ATOM 3710 O O . ARG A 1 476 ? -6.473 12.927 6.890 1.00 73.50 476 ARG A O 1
ATOM 3717 N N . GLU A 1 477 ? -6.084 11.354 5.342 1.00 70.62 477 GLU A N 1
ATOM 3718 C CA . GLU A 1 477 ? -5.179 12.196 4.547 1.00 70.62 477 GLU A CA 1
ATOM 3719 C C . GLU A 1 477 ? -5.899 13.304 3.779 1.00 70.62 477 GLU A C 1
ATOM 3721 O O . GLU A 1 477 ? -5.390 14.421 3.693 1.00 70.62 477 GLU A O 1
ATOM 3726 N N . ARG A 1 478 ? -7.070 13.001 3.207 1.00 66.69 478 ARG A N 1
ATOM 3727 C CA . ARG A 1 478 ? -7.847 13.983 2.442 1.00 66.69 478 ARG A CA 1
ATOM 3728 C C . ARG A 1 478 ? -8.764 14.838 3.320 1.00 66.69 478 ARG A C 1
ATOM 3730 O O . ARG A 1 478 ? -9.339 15.790 2.802 1.00 66.69 478 ARG A O 1
ATOM 3737 N N . GLY A 1 479 ? -8.927 14.502 4.602 1.00 64.06 479 GLY A N 1
ATOM 3738 C CA . GLY A 1 479 ? -9.848 15.194 5.507 1.00 64.06 479 GLY A CA 1
ATOM 3739 C C . GLY A 1 479 ? -11.317 15.051 5.090 1.00 64.06 479 GLY A C 1
ATOM 3740 O O . GLY A 1 479 ? -12.123 15.948 5.343 1.00 64.06 479 GLY A O 1
ATOM 3741 N N . ILE A 1 480 ? -11.663 13.952 4.411 1.00 68.81 480 ILE A N 1
ATOM 3742 C CA . ILE A 1 480 ? -13.020 13.660 3.933 1.00 68.81 480 ILE A CA 1
ATOM 3743 C C . ILE A 1 480 ? -13.496 12.334 4.508 1.00 68.81 480 ILE A C 1
ATOM 3745 O O . ILE A 1 480 ? -12.711 11.409 4.654 1.00 68.81 480 ILE A O 1
ATOM 3749 N N . THR A 1 481 ? -14.797 12.211 4.726 1.00 65.38 481 THR A N 1
ATOM 3750 C CA . THR A 1 481 ? -15.425 10.922 5.031 1.00 65.38 481 THR A CA 1
ATOM 3751 C C . THR A 1 481 ? -15.964 10.340 3.738 1.00 65.38 481 THR A C 1
ATOM 3753 O O . THR A 1 481 ? -16.663 11.031 2.991 1.00 65.38 481 THR A O 1
ATOM 3756 N N . VAL A 1 482 ? -15.584 9.099 3.449 1.00 65.25 482 VAL A N 1
ATOM 3757 C CA . VAL A 1 482 ? -15.947 8.384 2.223 1.00 65.25 482 VAL A CA 1
ATOM 3758 C C . VAL A 1 482 ? -17.107 7.441 2.498 1.00 65.25 482 VAL A C 1
ATOM 3760 O O . VAL A 1 482 ? -17.966 7.310 1.639 1.00 65.25 482 VAL A O 1
ATOM 3763 N N . LYS A 1 483 ? -17.163 6.828 3.687 1.00 73.44 483 LYS A N 1
ATOM 3764 C CA . LYS A 1 483 ? -18.263 5.942 4.086 1.00 73.44 483 LYS A CA 1
ATOM 3765 C C . LYS A 1 483 ? -18.991 6.432 5.320 1.00 73.44 483 LYS A C 1
ATOM 3767 O O . LYS A 1 483 ? -18.378 6.973 6.234 1.00 73.44 483 LYS A O 1
ATOM 3772 N N . ALA A 1 484 ? -20.294 6.170 5.370 1.00 69.75 484 ALA A N 1
ATOM 3773 C CA . ALA A 1 484 ? -21.069 6.442 6.565 1.00 69.75 484 ALA A CA 1
ATOM 3774 C C . ALA A 1 484 ? -20.568 5.578 7.734 1.00 69.75 484 ALA A C 1
ATOM 3776 O O . ALA A 1 484 ? -20.479 4.355 7.631 1.00 69.75 484 ALA A O 1
ATOM 3777 N N . GLN A 1 485 ? -20.237 6.210 8.855 1.00 79.19 485 GLN A N 1
ATOM 3778 C CA . GLN A 1 485 ? -19.811 5.521 10.073 1.00 79.19 485 GLN A CA 1
ATOM 3779 C C . GLN A 1 485 ? -20.766 5.884 11.192 1.00 79.19 485 GLN A C 1
ATOM 3781 O O . GLN A 1 485 ? -21.136 7.044 11.344 1.00 79.19 485 GLN A O 1
ATOM 3786 N N . THR A 1 486 ? -21.188 4.904 11.987 1.00 85.81 486 THR A N 1
ATOM 3787 C CA . THR A 1 486 ? -22.056 5.173 13.134 1.00 85.81 486 THR A CA 1
ATOM 3788 C C . THR A 1 486 ? -21.352 4.871 14.440 1.00 85.81 486 THR A C 1
ATOM 3790 O O . THR A 1 486 ? -20.558 3.935 14.532 1.00 85.81 486 THR A O 1
ATOM 3793 N N . CYS A 1 487 ? -21.684 5.641 15.468 1.00 91.25 487 CYS A N 1
ATOM 3794 C CA . CYS A 1 487 ? -21.312 5.343 16.833 1.00 91.25 487 CYS A CA 1
ATOM 3795 C C . CYS A 1 487 ? -22.470 5.680 17.767 1.00 91.25 487 CYS A C 1
ATOM 3797 O O . CYS A 1 487 ? -23.114 6.723 17.645 1.00 91.25 487 CYS A O 1
ATOM 3799 N N . SER A 1 488 ? -22.742 4.776 18.698 1.00 94.06 488 SER A N 1
ATOM 3800 C CA . SER A 1 488 ? -23.708 4.991 19.765 1.00 94.06 488 SER A CA 1
ATOM 3801 C C . SER A 1 488 ? -23.005 5.622 20.959 1.00 94.06 488 SER A C 1
ATOM 3803 O O . SER A 1 488 ? -21.864 5.289 21.267 1.00 94.06 488 SER A O 1
ATOM 3805 N N . MET A 1 489 ? -23.691 6.514 21.653 1.00 94.50 489 MET A N 1
ATOM 3806 C CA . MET A 1 489 ? -23.201 7.194 22.841 1.00 94.50 489 MET A CA 1
ATOM 3807 C C . MET A 1 489 ? -24.284 7.173 23.913 1.00 94.50 489 MET A C 1
ATOM 3809 O O . MET A 1 489 ? -25.476 7.265 23.611 1.00 94.50 489 MET A O 1
ATOM 3813 N N . PHE A 1 490 ? -23.864 7.088 25.172 1.00 93.56 490 PHE A N 1
ATOM 3814 C CA . PHE A 1 490 ? -24.762 7.260 26.305 1.00 93.56 490 PHE A CA 1
ATOM 3815 C C . PHE A 1 490 ? -24.485 8.594 26.966 1.00 93.56 490 PHE A C 1
ATOM 3817 O O . PHE A 1 490 ? -23.342 8.896 27.309 1.00 93.56 490 PHE A O 1
ATOM 3824 N N . TYR A 1 491 ? -25.541 9.357 27.202 1.00 93.38 491 TYR A N 1
ATOM 3825 C CA . TYR A 1 491 ? -25.450 10.604 27.938 1.00 93.38 491 TYR A CA 1
ATOM 3826 C C . TYR A 1 491 ? -26.384 10.552 29.132 1.00 93.38 491 TYR A C 1
ATOM 3828 O O . TYR A 1 491 ? -27.547 10.183 28.995 1.00 93.38 491 TYR A O 1
ATOM 3836 N N . LYS A 1 492 ? -25.854 10.896 30.301 1.00 90.50 492 LYS A N 1
ATOM 3837 C CA . LYS A 1 492 ? -26.649 11.057 31.508 1.00 90.50 492 LYS A CA 1
ATOM 3838 C C . LYS A 1 492 ? -26.786 12.544 31.766 1.00 90.50 492 LYS A C 1
ATOM 3840 O O . LYS A 1 492 ? -25.783 13.200 32.043 1.00 90.50 492 LYS A O 1
ATOM 3845 N N . ASP A 1 493 ? -28.000 13.052 31.641 1.00 88.88 493 ASP A N 1
ATOM 3846 C CA . ASP A 1 493 ? -28.272 14.468 31.831 1.00 88.88 493 ASP A CA 1
ATOM 3847 C C . ASP A 1 493 ? -28.032 14.841 33.307 1.00 88.88 493 ASP A C 1
ATOM 3849 O O . ASP A 1 493 ? -28.652 14.249 34.194 1.00 88.88 493 ASP A O 1
ATOM 3853 N N . PRO A 1 494 ? -27.108 15.769 33.611 1.00 84.19 494 PRO A N 1
ATOM 3854 C CA . PRO A 1 494 ? -26.815 16.160 34.984 1.00 84.19 494 PRO A CA 1
ATOM 3855 C C . PRO A 1 494 ? -27.968 16.916 35.662 1.00 84.19 494 PRO A C 1
ATOM 3857 O O . PRO A 1 494 ? -28.020 16.920 36.892 1.00 84.19 494 PRO A O 1
ATOM 3860 N N . GLU A 1 495 ? -28.878 17.538 34.906 1.00 83.81 495 GLU A N 1
ATOM 3861 C CA . GLU A 1 495 ? -30.000 18.307 35.456 1.00 83.81 495 GLU A CA 1
ATOM 3862 C C . GLU A 1 495 ? -31.198 17.410 35.779 1.00 83.81 495 GLU A C 1
ATOM 3864 O O . GLU A 1 495 ? -31.740 17.462 36.885 1.00 83.81 495 GLU A O 1
ATOM 3869 N N . THR A 1 496 ? -31.596 16.556 34.833 1.00 85.69 496 THR A N 1
ATOM 3870 C CA . THR A 1 496 ? -32.757 15.661 34.989 1.00 85.69 496 THR A CA 1
ATOM 3871 C C . THR A 1 496 ? -32.392 14.294 35.573 1.00 85.69 496 THR A C 1
ATOM 3873 O O . THR A 1 496 ? -33.263 13.574 36.061 1.00 85.69 496 THR A O 1
ATOM 3876 N N . ASN A 1 497 ? -31.102 13.933 35.569 1.00 86.31 497 ASN A N 1
ATOM 3877 C CA . ASN A 1 497 ? -30.579 12.616 35.948 1.00 86.31 497 ASN A CA 1
ATOM 3878 C C . ASN A 1 497 ? -31.150 11.459 35.095 1.00 86.31 497 ASN A C 1
ATOM 3880 O O . ASN A 1 497 ? -31.037 10.291 35.482 1.00 86.31 497 ASN A O 1
ATOM 3884 N N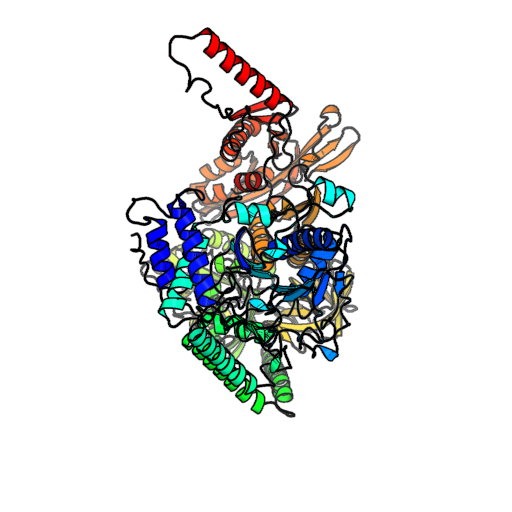 . GLU A 1 498 ? -31.722 11.773 33.928 1.00 89.50 498 GLU A N 1
ATOM 3885 C CA . GLU A 1 498 ? -32.203 10.809 32.939 1.00 89.50 498 GLU A CA 1
ATOM 3886 C C . GLU A 1 498 ? -31.076 10.336 32.009 1.00 89.50 498 GLU A C 1
ATOM 3888 O O . GLU A 1 498 ? -30.140 11.073 31.693 1.00 89.50 498 GLU A O 1
ATOM 3893 N N . ASP A 1 499 ? -31.173 9.085 31.555 1.00 92.69 499 ASP A N 1
ATOM 3894 C CA . ASP A 1 499 ? -30.269 8.523 30.553 1.00 92.69 499 ASP A CA 1
ATOM 3895 C C . ASP A 1 499 ? -30.846 8.707 29.140 1.00 92.69 499 ASP A C 1
ATOM 3897 O O . ASP A 1 499 ? -32.041 8.511 28.909 1.00 92.69 499 ASP A O 1
ATOM 3901 N N . TYR A 1 500 ? -29.966 9.022 28.192 1.00 95.06 500 TYR A N 1
ATOM 3902 C CA . TYR A 1 500 ? -30.252 9.196 26.771 1.00 95.06 500 TYR A CA 1
ATOM 3903 C C . TYR A 1 500 ? -29.356 8.288 25.927 1.00 95.06 500 TYR A C 1
ATOM 3905 O O . TYR A 1 500 ? -28.171 8.100 26.229 1.00 95.06 500 TYR A O 1
ATOM 3913 N N . LEU A 1 501 ? -29.926 7.747 24.847 1.00 95.19 501 LEU A N 1
ATOM 3914 C CA . LEU A 1 501 ? -29.200 6.990 23.827 1.00 95.19 501 LEU A CA 1
ATOM 3915 C C . LEU A 1 501 ? -29.064 7.854 22.577 1.00 95.19 501 LEU A C 1
ATOM 3917 O O . LEU A 1 501 ? -30.055 8.263 21.976 1.00 95.19 501 LEU A O 1
ATOM 3921 N N . LEU A 1 502 ? -27.828 8.123 22.182 1.00 95.75 502 LEU A N 1
ATOM 3922 C CA . LEU A 1 502 ? -27.517 8.995 21.064 1.00 95.75 502 LEU A CA 1
ATOM 3923 C C . LEU A 1 502 ? -26.843 8.174 19.966 1.00 95.75 502 LEU A C 1
ATOM 3925 O O . LEU A 1 502 ? -25.828 7.528 20.215 1.00 95.75 502 LEU A O 1
ATOM 3929 N N . HIS A 1 503 ? -27.380 8.207 18.754 1.00 94.56 503 HIS A N 1
ATOM 3930 C CA . HIS A 1 503 ? -26.768 7.603 17.579 1.00 94.56 503 HIS A CA 1
ATOM 3931 C C . HIS A 1 503 ? -26.206 8.711 16.692 1.00 94.56 503 HIS A C 1
ATOM 3933 O O . HIS A 1 503 ? -26.961 9.476 16.092 1.00 94.56 503 HIS A O 1
ATOM 3939 N N . LEU A 1 504 ? -24.876 8.788 16.620 1.00 93.25 504 LEU A N 1
ATOM 3940 C CA . LEU A 1 504 ? -24.176 9.638 15.667 1.00 93.25 504 LEU A CA 1
ATOM 3941 C C . LEU A 1 504 ? -24.002 8.865 14.360 1.00 93.25 504 LEU A C 1
ATOM 3943 O O . LEU A 1 504 ? -23.480 7.748 14.367 1.00 93.25 504 LEU A O 1
ATOM 3947 N N . VAL A 1 505 ? -24.423 9.465 13.251 1.00 88.88 505 VAL A N 1
ATOM 3948 C CA . VAL A 1 505 ? -24.172 8.976 11.891 1.00 88.88 505 VAL A CA 1
ATOM 3949 C C . VAL A 1 505 ? -23.275 9.982 11.182 1.00 88.88 505 VAL A C 1
ATOM 3951 O O . VAL A 1 505 ? -23.708 11.065 10.787 1.00 88.88 505 VAL A O 1
ATOM 3954 N N . ASP A 1 506 ? -22.000 9.644 11.047 1.00 84.25 506 ASP A N 1
ATOM 3955 C CA . ASP A 1 506 ? -21.042 10.465 10.329 1.00 84.25 506 ASP A CA 1
ATOM 3956 C C . ASP A 1 506 ? -21.211 10.271 8.820 1.00 84.25 506 ASP A C 1
ATOM 3958 O O . ASP A 1 506 ? -21.176 9.143 8.335 1.00 84.25 506 ASP A O 1
ATOM 3962 N N . THR A 1 507 ? -21.437 11.360 8.079 1.00 75.75 507 THR A N 1
ATOM 3963 C CA . THR A 1 507 ? -21.840 11.300 6.660 1.00 75.75 507 THR A CA 1
ATOM 3964 C C . THR A 1 507 ? -20.766 11.840 5.717 1.00 75.75 507 THR A C 1
ATOM 3966 O O . THR A 1 507 ? -20.030 12.758 6.102 1.00 75.75 507 THR A O 1
ATOM 3969 N N . PRO A 1 508 ? -20.652 11.318 4.481 1.00 72.31 508 PRO A N 1
ATOM 3970 C CA . PRO A 1 508 ? -19.800 11.915 3.458 1.00 72.31 508 PRO A CA 1
ATOM 3971 C C . PRO A 1 508 ? -20.182 13.371 3.147 1.00 72.31 508 PRO A C 1
ATOM 3973 O O . PRO A 1 508 ? -21.346 13.750 3.195 1.00 72.31 508 PRO A O 1
ATOM 3976 N N . GLY A 1 509 ? -19.199 14.212 2.815 1.00 62.69 509 GLY A N 1
ATOM 3977 C CA . GLY A 1 509 ? -19.425 15.642 2.533 1.00 62.69 509 GLY A CA 1
ATOM 3978 C C . GLY A 1 509 ? -19.514 16.011 1.045 1.00 62.69 509 GLY A C 1
ATOM 3979 O O . GLY A 1 509 ? -19.693 17.187 0.722 1.00 62.69 509 GLY A O 1
ATOM 3980 N N . HIS A 1 510 ? -19.334 15.045 0.135 1.00 69.12 510 HIS A N 1
ATOM 3981 C CA . HIS A 1 510 ? -19.158 15.285 -1.303 1.00 69.12 510 HIS A CA 1
ATOM 3982 C C . HIS A 1 510 ? -20.333 14.770 -2.151 1.00 69.12 510 HIS A C 1
ATOM 3984 O O . HIS A 1 510 ? -20.919 13.734 -1.849 1.00 69.12 510 HIS A O 1
ATOM 3990 N N . VAL A 1 511 ? -20.622 15.463 -3.261 1.00 60.44 511 VAL A N 1
ATOM 3991 C CA . VAL A 1 511 ? -21.764 15.195 -4.160 1.00 60.44 511 VAL A CA 1
ATOM 3992 C C . VAL A 1 511 ? -21.744 13.799 -4.796 1.00 60.44 511 VAL A C 1
ATOM 3994 O O . VAL A 1 511 ? -22.788 13.166 -4.883 1.00 60.44 511 VAL A O 1
ATOM 3997 N N . ASP A 1 512 ? -20.567 13.273 -5.158 1.00 66.75 512 ASP A N 1
ATOM 3998 C CA . ASP A 1 512 ? -20.401 11.899 -5.676 1.00 66.75 512 ASP A CA 1
ATOM 3999 C C . ASP A 1 512 ? -20.968 10.809 -4.741 1.00 66.75 512 ASP A C 1
ATOM 4001 O O . ASP A 1 512 ? -21.284 9.720 -5.213 1.00 66.75 512 ASP A O 1
ATOM 4005 N N . PHE A 1 513 ? -21.128 11.097 -3.442 1.00 71.12 513 PHE A N 1
ATOM 4006 C CA . PHE A 1 513 ? -21.681 10.175 -2.441 1.00 71.12 513 PHE A CA 1
ATOM 4007 C C . PHE A 1 513 ? -23.093 10.577 -1.983 1.00 71.12 513 PHE A C 1
ATOM 4009 O O . PHE A 1 513 ? -23.570 10.108 -0.952 1.00 71.12 513 PHE A O 1
ATOM 4016 N N . ARG A 1 514 ? -23.804 11.430 -2.736 1.00 69.75 514 ARG A N 1
ATOM 4017 C CA . ARG A 1 514 ? -25.135 11.953 -2.368 1.00 69.75 514 ARG A CA 1
ATOM 4018 C C . ARG A 1 514 ? -26.139 10.860 -2.004 1.00 69.75 514 ARG A C 1
ATOM 4020 O O . ARG A 1 514 ? -26.870 11.017 -1.029 1.00 69.75 514 ARG A O 1
ATOM 4027 N N . ALA A 1 515 ? -26.159 9.753 -2.747 1.00 69.44 515 ALA A N 1
ATOM 4028 C CA . ALA A 1 515 ? -27.053 8.635 -2.457 1.00 69.44 515 ALA A CA 1
ATOM 4029 C C . ALA A 1 515 ? -26.790 8.035 -1.059 1.00 69.44 515 ALA A C 1
ATOM 4031 O O . ALA A 1 515 ? -27.725 7.676 -0.350 1.00 69.44 515 ALA A O 1
ATOM 4032 N N . GLU A 1 516 ? -25.530 7.974 -0.619 1.00 74.44 516 GLU A N 1
ATOM 4033 C CA . GLU A 1 516 ? -25.165 7.537 0.737 1.00 74.44 516 GLU A CA 1
ATOM 4034 C C . GLU A 1 516 ? -25.512 8.588 1.795 1.00 74.44 516 GLU A C 1
ATOM 4036 O O . GLU A 1 516 ? -26.014 8.246 2.868 1.00 74.44 516 GLU A O 1
ATOM 4041 N N . VAL A 1 517 ? -25.304 9.870 1.480 1.00 77.25 517 VAL A N 1
ATOM 4042 C CA . VAL A 1 517 ? -25.643 10.995 2.363 1.00 77.25 517 VAL A CA 1
ATOM 4043 C C . VAL A 1 517 ? -27.145 11.044 2.638 1.00 77.25 517 VAL A C 1
ATOM 4045 O O . VAL A 1 517 ? -27.554 11.073 3.796 1.00 77.25 517 VAL A O 1
ATOM 4048 N N . SER A 1 518 ? -27.971 10.971 1.592 1.00 77.12 518 SER A N 1
ATOM 4049 C CA . SER A 1 518 ? -29.431 10.976 1.719 1.00 77.12 518 SER A CA 1
ATOM 4050 C C . SER A 1 518 ? -29.928 9.797 2.561 1.00 77.12 518 SER A C 1
ATOM 4052 O O . SER A 1 518 ? -30.703 9.984 3.496 1.00 77.12 518 SER A O 1
ATOM 4054 N N . ARG A 1 519 ? -29.416 8.581 2.335 1.00 77.12 519 ARG A N 1
ATOM 4055 C CA . ARG A 1 519 ? -29.813 7.411 3.141 1.00 77.12 519 ARG A CA 1
ATOM 4056 C C . ARG A 1 519 ? -29.367 7.504 4.595 1.00 77.12 519 ARG A C 1
ATOM 4058 O O . ARG A 1 519 ? -30.095 7.077 5.488 1.00 77.12 519 ARG A O 1
ATOM 4065 N N . SER A 1 520 ? -28.205 8.100 4.845 1.00 82.12 520 SER A N 1
ATOM 4066 C CA . SER A 1 520 ? -27.747 8.372 6.207 1.00 82.12 520 SER A CA 1
ATOM 4067 C C . SER A 1 520 ? -28.667 9.376 6.906 1.00 82.12 520 SER A C 1
ATOM 4069 O O . SER A 1 520 ? -29.046 9.165 8.055 1.00 82.12 520 SER A O 1
ATOM 4071 N N . TYR A 1 521 ? -29.100 10.425 6.201 1.00 85.31 521 TYR A N 1
ATOM 4072 C CA . TYR A 1 521 ? -30.066 11.404 6.711 1.00 85.31 521 TYR A CA 1
ATOM 4073 C C . TYR A 1 521 ? -31.430 10.780 6.997 1.00 85.31 521 TYR A C 1
ATOM 4075 O O . TYR A 1 521 ? -32.030 11.107 8.014 1.00 85.31 521 TYR A O 1
ATOM 4083 N N . ALA A 1 522 ? -31.874 9.818 6.185 1.00 82.44 522 ALA A N 1
ATOM 4084 C CA . ALA A 1 522 ? -33.120 9.087 6.418 1.00 82.44 522 ALA A CA 1
ATOM 4085 C C . ALA A 1 522 ? -33.129 8.274 7.731 1.00 82.44 522 ALA A C 1
ATOM 4087 O O . ALA A 1 522 ? -34.196 7.903 8.212 1.00 82.44 522 ALA A O 1
ATOM 4088 N N . SER A 1 523 ? -31.961 8.003 8.328 1.00 85.94 523 SER A N 1
ATOM 4089 C CA . SER A 1 523 ? -31.849 7.347 9.641 1.00 85.94 523 SER A CA 1
ATOM 4090 C C . SER A 1 523 ? -31.834 8.315 10.836 1.00 85.94 523 SER A C 1
ATOM 4092 O O . SER A 1 523 ? -31.821 7.871 11.990 1.00 85.94 523 SER A O 1
ATOM 4094 N N . CYS A 1 524 ? -31.851 9.627 10.575 1.00 91.00 524 CYS A N 1
ATOM 4095 C CA . CYS A 1 524 ? -31.687 10.695 11.559 1.00 91.00 524 CYS A CA 1
ATOM 4096 C C . CYS A 1 524 ? -32.963 11.538 11.718 1.00 91.00 524 CYS A C 1
ATOM 4098 O O . CYS A 1 524 ? -33.743 11.687 10.786 1.00 91.00 524 CYS A O 1
ATOM 4100 N N . GLY A 1 525 ? -33.155 12.130 12.902 1.00 90.19 525 GLY A N 1
ATOM 4101 C CA . GLY A 1 525 ? -34.191 13.144 13.160 1.00 90.19 525 GLY A CA 1
ATOM 4102 C C . GLY A 1 525 ? -33.667 14.584 13.082 1.00 90.19 525 GLY A C 1
ATOM 4103 O O . GLY A 1 525 ? -34.440 15.538 13.015 1.00 90.19 525 GLY A O 1
ATOM 4104 N N . GLY A 1 526 ? -32.345 14.764 13.089 1.00 93.69 526 GLY A N 1
ATOM 4105 C CA . GLY A 1 526 ? -31.706 16.070 12.977 1.00 93.69 526 GLY A CA 1
ATOM 4106 C C . GLY A 1 526 ? -30.235 15.980 12.592 1.00 93.69 526 GLY A C 1
ATOM 4107 O O . GLY A 1 526 ? -29.689 14.887 12.434 1.00 93.69 526 GLY A O 1
ATOM 4108 N N . ALA A 1 527 ? -29.585 17.129 12.433 1.00 93.31 527 ALA A N 1
ATOM 4109 C CA . ALA A 1 527 ? -28.167 17.192 12.114 1.00 93.31 527 ALA A CA 1
ATOM 4110 C C . ALA A 1 527 ? -27.472 18.427 12.700 1.00 93.31 527 ALA A C 1
ATOM 4112 O O . ALA A 1 527 ? -28.061 19.502 12.819 1.00 93.31 527 ALA A O 1
ATOM 4113 N N . LEU A 1 528 ? -26.190 18.278 13.032 1.00 94.62 528 LEU A N 1
ATOM 4114 C CA . LEU A 1 528 ? -25.319 19.383 13.426 1.00 94.62 528 LEU A CA 1
ATOM 4115 C C . LEU A 1 528 ? -24.756 20.058 12.172 1.00 94.62 528 LEU A C 1
ATOM 4117 O O . LEU A 1 528 ? -23.999 19.435 11.431 1.00 94.62 528 LEU A O 1
ATOM 4121 N N . LEU A 1 529 ? -25.097 21.325 11.947 1.00 93.31 529 LEU A N 1
ATOM 4122 C CA . LEU A 1 529 ? -24.601 22.127 10.830 1.00 93.31 529 LEU A CA 1
ATOM 4123 C C . LEU A 1 529 ? -23.342 22.891 11.255 1.00 93.31 529 LEU A C 1
ATOM 4125 O O . LEU A 1 529 ? -23.431 23.928 11.908 1.00 93.31 529 LEU A O 1
ATOM 4129 N N . ILE A 1 530 ? -22.165 22.389 10.885 1.00 93.31 530 ILE A N 1
ATOM 4130 C CA . ILE A 1 530 ? -20.885 22.976 11.286 1.00 93.31 530 ILE A CA 1
ATOM 4131 C C . ILE A 1 530 ? -20.429 24.061 10.303 1.00 93.31 530 ILE A C 1
ATOM 4133 O O . ILE A 1 530 ? -20.178 23.813 9.115 1.00 93.31 530 ILE A O 1
ATOM 4137 N N . VAL A 1 531 ? -20.204 25.256 10.842 1.00 91.19 531 VAL A N 1
ATOM 4138 C CA . VAL A 1 531 ? -19.641 26.414 10.143 1.00 91.19 531 VAL A CA 1
ATOM 4139 C C . VAL A 1 531 ? -18.345 26.834 10.826 1.00 91.19 531 VAL A C 1
ATOM 4141 O O . VAL A 1 531 ? -18.308 27.009 12.038 1.00 91.19 531 VAL A O 1
ATOM 4144 N N . ASP A 1 532 ? -17.264 26.982 10.067 1.00 91.12 532 ASP A N 1
ATOM 4145 C CA . ASP A 1 532 ? -15.983 27.462 10.588 1.00 91.12 532 ASP A CA 1
ATOM 4146 C C . ASP A 1 532 ? -16.072 28.968 10.897 1.00 91.12 532 ASP A C 1
ATOM 4148 O O . ASP A 1 532 ? -16.462 29.760 10.042 1.00 91.12 532 ASP A O 1
ATOM 4152 N N . ALA A 1 533 ? -15.703 29.381 12.110 1.00 91.62 533 ALA A N 1
ATOM 4153 C CA . ALA A 1 533 ? -15.754 30.773 12.546 1.00 91.62 533 ALA A CA 1
ATOM 4154 C C . ALA A 1 533 ? -14.817 31.702 11.755 1.00 91.62 533 ALA A C 1
ATOM 4156 O O . ALA A 1 533 ? -15.080 32.899 11.663 1.00 91.62 533 ALA A O 1
ATOM 4157 N N . ALA A 1 534 ? -13.712 31.189 11.209 1.00 87.38 534 ALA A N 1
ATOM 4158 C CA . ALA A 1 534 ? -12.759 31.966 10.418 1.00 87.38 534 ALA A CA 1
ATOM 4159 C C . ALA A 1 534 ? -13.166 32.041 8.938 1.00 87.38 534 ALA A C 1
ATOM 4161 O O . ALA A 1 534 ? -13.011 33.086 8.303 1.00 87.38 534 ALA A O 1
ATOM 4162 N N . GLN A 1 535 ? -13.689 30.942 8.385 1.00 82.69 535 GLN A N 1
ATOM 4163 C CA . GLN A 1 535 ? -14.045 30.861 6.961 1.00 82.69 535 GLN A CA 1
ATOM 4164 C C . GLN A 1 535 ? -15.491 31.276 6.668 1.00 82.69 535 GLN A C 1
ATOM 4166 O O . GLN A 1 535 ? -15.778 31.756 5.571 1.00 82.69 535 GLN A O 1
ATOM 4171 N N . GLY A 1 536 ? -16.396 31.113 7.631 1.00 83.38 536 GLY A N 1
ATOM 4172 C CA . GLY A 1 536 ? -17.820 31.360 7.454 1.00 83.38 536 GLY A CA 1
ATOM 4173 C C . GLY A 1 536 ? -18.535 30.268 6.657 1.00 83.38 536 GLY A C 1
ATOM 4174 O O . GLY A 1 536 ? -18.033 29.153 6.486 1.00 83.38 536 GLY A O 1
ATOM 4175 N N . VAL A 1 537 ? -19.737 30.581 6.171 1.00 82.56 537 VAL A N 1
ATOM 4176 C CA . VAL A 1 537 ? -20.544 29.646 5.373 1.00 82.56 537 VAL A CA 1
ATOM 4177 C C . VAL A 1 537 ? -19.861 29.369 4.033 1.00 82.56 537 VAL A C 1
ATOM 4179 O O . VAL A 1 537 ? -19.620 30.277 3.241 1.00 82.56 537 VAL A O 1
ATOM 4182 N N . GLN A 1 538 ? -19.570 28.093 3.779 1.00 78.94 538 GLN A N 1
ATOM 4183 C CA . GLN A 1 538 ? -18.969 27.615 2.538 1.00 78.94 538 GLN A CA 1
ATOM 4184 C C . GLN A 1 538 ? -20.000 26.885 1.682 1.00 78.94 538 GLN A C 1
ATOM 4186 O O . GLN A 1 538 ? -21.059 26.454 2.133 1.00 78.94 538 GLN A O 1
ATOM 4191 N N . ALA A 1 539 ? -19.674 26.684 0.417 1.00 65.44 539 ALA A N 1
ATOM 4192 C CA . ALA A 1 539 ? -20.639 26.188 -0.547 1.00 65.44 539 ALA A CA 1
ATOM 4193 C C . ALA A 1 539 ? -21.176 24.771 -0.319 1.00 65.44 539 ALA A C 1
ATOM 4195 O O . ALA A 1 539 ? -22.335 24.497 -0.615 1.00 65.44 539 ALA A O 1
ATOM 4196 N N . GLN A 1 540 ? -20.345 23.843 0.170 1.00 68.56 540 GLN A N 1
ATOM 4197 C CA . GLN A 1 540 ? -20.837 22.494 0.482 1.00 68.56 540 GLN A CA 1
ATOM 4198 C C . GLN A 1 540 ? -21.743 22.514 1.716 1.00 68.56 540 GLN A C 1
ATOM 4200 O O . GLN A 1 540 ? -22.691 21.738 1.768 1.00 68.56 540 GLN A O 1
ATOM 4205 N N . THR A 1 541 ? -21.500 23.427 2.667 1.00 74.50 541 THR A N 1
ATOM 4206 C CA . THR A 1 541 ? -22.416 23.666 3.790 1.00 74.50 541 THR A CA 1
ATOM 4207 C C . THR A 1 541 ? -23.798 24.040 3.267 1.00 74.50 541 THR A C 1
ATOM 4209 O O . THR A 1 541 ? -24.783 23.490 3.738 1.00 74.50 541 THR A O 1
ATOM 4212 N N . VAL A 1 542 ? -23.870 24.901 2.247 1.00 75.75 542 VAL A N 1
ATOM 4213 C CA . VAL A 1 542 ? -25.139 25.310 1.631 1.00 75.75 542 VAL A CA 1
ATOM 4214 C C . VAL A 1 542 ? -25.837 24.149 0.918 1.00 75.75 542 VAL A C 1
ATOM 4216 O O . VAL A 1 542 ? -27.016 23.903 1.152 1.00 75.75 542 VAL A O 1
ATOM 4219 N N . ALA A 1 543 ? -25.112 23.392 0.091 1.00 70.44 543 ALA A N 1
ATOM 4220 C CA . ALA A 1 543 ? -25.687 22.253 -0.627 1.00 70.44 543 ALA A CA 1
ATOM 4221 C C . ALA A 1 543 ? -26.241 21.176 0.326 1.00 70.44 543 ALA A C 1
ATOM 4223 O O . ALA A 1 543 ? -27.363 20.701 0.151 1.00 70.44 543 ALA A O 1
ATOM 4224 N N . ASN A 1 544 ? -25.476 20.820 1.362 1.00 76.62 544 ASN A N 1
ATOM 4225 C CA . ASN A 1 544 ? -25.896 19.807 2.328 1.00 76.62 544 ASN A CA 1
ATOM 4226 C C . ASN A 1 544 ? -26.988 20.324 3.277 1.00 76.62 544 ASN A C 1
ATOM 4228 O O . ASN A 1 544 ? -27.838 19.538 3.691 1.00 76.62 544 ASN A O 1
ATOM 4232 N N . PHE A 1 545 ? -27.006 21.628 3.585 1.00 83.56 545 PHE A N 1
ATOM 4233 C CA . PHE A 1 545 ? -28.097 22.267 4.322 1.00 83.56 545 PHE A CA 1
ATOM 4234 C C . PHE A 1 545 ? -29.434 22.044 3.615 1.00 83.56 545 PHE A C 1
ATOM 4236 O O . PHE A 1 545 ? -30.350 21.497 4.221 1.00 83.56 545 PHE A O 1
ATOM 4243 N N . PHE A 1 546 ? -29.536 22.395 2.328 1.00 78.19 546 PHE A N 1
ATOM 4244 C CA . PHE A 1 546 ? -30.795 22.250 1.593 1.00 78.19 546 PHE A CA 1
ATOM 4245 C C . PHE A 1 546 ? -31.218 20.789 1.439 1.00 78.19 546 PHE A C 1
ATOM 4247 O O . PHE A 1 546 ? -32.405 20.490 1.547 1.00 78.19 546 PHE A O 1
ATOM 4254 N N . LEU A 1 547 ? -30.263 19.868 1.265 1.00 75.94 547 LEU A N 1
ATOM 4255 C CA . LEU A 1 547 ? -30.562 18.438 1.255 1.00 75.94 547 LEU A CA 1
ATOM 4256 C C . LEU A 1 547 ? -31.160 17.991 2.597 1.00 75.94 547 LEU A C 1
ATOM 4258 O O . LEU A 1 547 ? -32.248 17.423 2.618 1.00 75.94 547 LEU A O 1
ATOM 4262 N N . ALA A 1 548 ? -30.499 18.292 3.715 1.00 83.25 548 ALA A N 1
ATOM 4263 C CA . ALA A 1 548 ? -30.982 17.922 5.043 1.00 83.25 548 ALA A CA 1
ATOM 4264 C C . ALA A 1 548 ? -32.331 18.587 5.384 1.00 83.25 548 ALA A C 1
ATOM 4266 O O . ALA A 1 548 ? -33.218 17.938 5.938 1.00 83.25 548 ALA A O 1
ATOM 4267 N N . TYR A 1 549 ? -32.511 19.849 4.988 1.00 83.81 549 TYR A N 1
ATOM 4268 C CA . TYR A 1 549 ? -33.757 20.596 5.147 1.00 83.81 549 TYR A CA 1
ATOM 4269 C C . TYR A 1 549 ? -34.908 19.972 4.347 1.00 83.81 549 TYR A C 1
ATOM 4271 O O . TYR A 1 549 ? -35.990 19.761 4.890 1.00 83.81 549 TYR A O 1
ATOM 4279 N N . SER A 1 550 ? -34.669 19.590 3.085 1.00 79.38 550 SER A N 1
ATOM 4280 C CA . SER A 1 550 ? -35.672 18.918 2.240 1.00 79.38 550 SER A CA 1
ATOM 4281 C C . SER A 1 550 ? -36.118 17.561 2.796 1.00 79.38 550 SER A C 1
ATOM 4283 O O . SER A 1 550 ? -37.233 17.119 2.535 1.00 79.38 550 SER A O 1
ATOM 4285 N N . MET A 1 551 ? -35.265 16.924 3.605 1.00 81.56 551 MET A N 1
ATOM 4286 C CA . MET A 1 551 ? -35.549 15.665 4.296 1.00 81.56 551 MET A CA 1
ATOM 4287 C C . MET A 1 551 ? -36.197 15.865 5.675 1.00 81.56 551 MET A C 1
ATOM 4289 O O . MET A 1 551 ? -36.413 14.893 6.395 1.00 81.56 551 MET A O 1
ATOM 4293 N N . GLY A 1 552 ? -36.515 17.108 6.054 1.00 86.06 552 GLY A N 1
ATOM 4294 C CA . GLY A 1 552 ? -37.205 17.429 7.303 1.00 86.06 552 GLY A CA 1
ATOM 4295 C C . GLY A 1 552 ? -36.347 17.287 8.563 1.00 86.06 552 GLY A C 1
ATOM 4296 O O . GLY A 1 552 ? -36.898 17.172 9.657 1.00 86.06 552 GLY A O 1
ATOM 4297 N N . LEU A 1 553 ? -35.014 17.284 8.442 1.00 90.81 553 LEU A N 1
ATOM 4298 C CA . LEU A 1 553 ? -34.120 17.204 9.597 1.00 90.81 553 LEU A CA 1
ATOM 4299 C C . LEU A 1 553 ? -34.106 18.523 10.382 1.00 90.81 553 LEU A C 1
ATOM 4301 O O . LEU A 1 553 ? -33.947 19.597 9.800 1.00 90.81 553 LEU A O 1
ATOM 4305 N N . LYS A 1 554 ? -34.173 18.455 11.720 1.00 93.88 554 LYS A N 1
ATOM 4306 C CA . LYS A 1 554 ? -33.883 19.627 12.565 1.00 93.88 554 LYS A CA 1
ATOM 4307 C C . LYS A 1 554 ? -32.385 19.932 12.522 1.00 93.88 554 LYS A C 1
ATOM 4309 O O . LYS A 1 554 ? -31.566 19.098 12.904 1.00 93.88 554 LYS A O 1
ATOM 4314 N N . LEU A 1 555 ? -32.031 21.135 12.081 1.00 93.19 555 LEU A N 1
ATOM 4315 C CA . LEU A 1 555 ? -30.644 21.577 11.960 1.00 93.19 555 LEU A CA 1
ATOM 4316 C C . LEU A 1 555 ? -30.232 22.423 13.164 1.00 93.19 555 LEU A C 1
ATOM 4318 O O . LEU A 1 555 ? -30.908 23.395 13.490 1.00 93.19 555 LEU A O 1
ATOM 4322 N N . ILE A 1 556 ? -29.122 22.052 13.804 1.00 95.38 556 ILE A N 1
ATOM 4323 C CA . ILE A 1 556 ? -28.522 22.792 14.923 1.00 95.38 556 ILE A CA 1
ATOM 4324 C C . ILE A 1 556 ? -27.230 23.454 14.424 1.00 95.38 556 ILE A C 1
ATOM 4326 O O . ILE A 1 556 ? -26.274 22.736 14.108 1.00 95.38 556 ILE A O 1
ATOM 4330 N N . PRO A 1 557 ? -27.163 24.794 14.337 1.00 95.25 557 PRO A N 1
ATOM 4331 C CA . PRO A 1 557 ? -25.975 25.488 13.856 1.00 95.25 557 PRO A CA 1
ATOM 4332 C C . PRO A 1 557 ? -24.851 25.501 14.903 1.00 95.25 557 PRO A C 1
ATOM 4334 O O . PRO A 1 557 ? -25.007 25.991 16.020 1.00 95.25 557 PRO A O 1
ATOM 4337 N N . VAL A 1 558 ? -23.677 24.995 14.522 1.00 96.56 558 VAL A N 1
ATOM 4338 C CA . VAL A 1 558 ? -22.473 24.928 15.361 1.00 96.56 558 VAL A CA 1
ATOM 4339 C C . VAL A 1 558 ? -21.359 25.749 14.714 1.00 96.56 558 VAL A C 1
ATOM 4341 O O . VAL A 1 558 ? -20.873 25.416 13.634 1.00 96.56 558 VAL A O 1
ATOM 4344 N N . ILE A 1 559 ? -20.923 26.814 15.387 1.00 96.56 559 ILE A N 1
ATOM 4345 C CA . ILE A 1 559 ? -19.849 27.696 14.919 1.00 96.56 559 ILE A CA 1
ATOM 4346 C C . ILE A 1 559 ? -18.522 27.194 15.493 1.00 96.56 559 ILE A C 1
ATOM 4348 O O . ILE A 1 559 ? -18.214 27.431 16.656 1.00 96.56 559 ILE A O 1
ATOM 4352 N N . ASN A 1 560 ? -17.751 26.456 14.700 1.00 95.31 560 ASN A N 1
ATOM 4353 C CA . ASN A 1 560 ? -16.545 25.756 15.140 1.00 95.31 560 ASN A CA 1
ATOM 4354 C C . ASN A 1 560 ? -15.262 26.586 14.938 1.00 95.31 560 ASN A C 1
ATOM 4356 O O . ASN A 1 560 ? -15.254 27.580 14.219 1.00 95.31 560 ASN A O 1
ATOM 4360 N N . LYS A 1 561 ? -14.148 26.140 15.531 1.00 94.38 561 LYS A N 1
ATOM 4361 C CA . LYS A 1 561 ? -12.809 26.762 15.458 1.00 94.38 561 LYS A CA 1
ATOM 4362 C C . LYS A 1 561 ? -12.728 28.187 16.011 1.00 94.38 561 LYS A C 1
ATOM 4364 O O . LYS A 1 561 ? -11.940 29.006 15.538 1.00 94.38 561 LYS A O 1
ATOM 4369 N N . ILE A 1 562 ? -13.491 28.473 17.064 1.00 95.00 562 ILE A N 1
ATOM 4370 C CA . ILE A 1 562 ? -13.418 29.764 17.770 1.00 95.00 562 ILE A CA 1
ATOM 4371 C C . ILE A 1 562 ? -12.059 30.022 18.448 1.00 95.00 562 ILE A C 1
ATOM 4373 O O . ILE A 1 562 ? -11.827 31.118 18.941 1.00 95.00 562 ILE A O 1
ATOM 4377 N N . ASP A 1 563 ? -11.176 29.019 18.502 1.00 92.12 563 ASP A N 1
ATOM 4378 C CA . ASP A 1 563 ? -9.814 29.128 19.035 1.00 92.12 563 ASP A CA 1
ATOM 4379 C C . ASP A 1 563 ? -8.819 29.803 18.080 1.00 92.12 563 ASP A C 1
ATOM 4381 O O . ASP A 1 563 ? -7.708 30.120 18.496 1.00 92.12 563 ASP A O 1
ATOM 4385 N N . LEU A 1 564 ? -9.174 29.998 16.807 1.00 90.38 564 LEU A N 1
ATOM 4386 C CA . LEU A 1 564 ? -8.287 30.628 15.832 1.00 90.38 564 LEU A CA 1
ATOM 4387 C C . LEU A 1 564 ? -8.267 32.152 15.997 1.00 90.38 564 LEU A C 1
ATOM 4389 O O . LEU A 1 564 ? -9.316 32.780 16.064 1.00 90.38 564 LEU A O 1
ATOM 4393 N N . ASP A 1 565 ? -7.084 32.766 15.899 1.00 87.88 565 ASP A N 1
ATOM 4394 C CA . ASP A 1 565 ? -6.934 34.235 15.929 1.00 87.88 565 ASP A CA 1
ATOM 4395 C C . ASP A 1 565 ? -7.706 34.946 14.800 1.00 87.88 565 ASP A C 1
ATOM 4397 O O . ASP A 1 565 ? -8.048 36.121 14.899 1.00 87.88 565 ASP A O 1
ATOM 4401 N N . SER A 1 566 ? -7.976 34.228 13.706 1.00 89.44 566 SER A N 1
ATOM 4402 C CA . SER A 1 566 ? -8.753 34.712 12.557 1.00 89.44 566 SER A CA 1
ATOM 4403 C C . SER A 1 566 ? -10.264 34.479 12.686 1.00 89.44 566 SER A C 1
ATOM 4405 O O . SER A 1 566 ? -11.010 34.880 11.791 1.00 89.44 566 SER A O 1
ATOM 4407 N N . ALA A 1 567 ? -10.730 33.839 13.764 1.00 91.44 567 ALA A N 1
ATOM 4408 C CA . ALA A 1 567 ? -12.140 33.536 13.969 1.00 91.44 567 ALA A CA 1
ATOM 4409 C C . ALA A 1 567 ? -12.973 34.818 14.121 1.00 91.44 567 ALA A C 1
ATOM 4411 O O . ALA A 1 567 ? -12.697 35.673 14.962 1.00 91.44 567 ALA A O 1
ATOM 4412 N N . ASN A 1 568 ? -14.046 34.927 13.340 1.00 90.62 568 ASN A N 1
ATOM 4413 C CA . ASN A 1 568 ? -15.019 36.007 13.427 1.00 90.62 568 ASN A CA 1
ATOM 4414 C C . ASN A 1 568 ? -16.410 35.430 13.717 1.00 90.62 568 ASN A C 1
ATOM 4416 O O . ASN A 1 568 ? -17.240 35.248 12.825 1.00 90.62 568 ASN A O 1
ATOM 4420 N N . ILE A 1 569 ? -16.650 35.150 14.999 1.00 93.31 569 ILE A N 1
ATOM 4421 C CA . ILE A 1 569 ? -17.886 34.523 15.486 1.00 93.31 569 ILE A CA 1
ATOM 4422 C C . ILE A 1 569 ? -19.134 35.343 15.106 1.00 93.31 569 ILE A C 1
ATOM 4424 O O . ILE A 1 569 ? -20.051 34.750 14.538 1.00 93.31 569 ILE A O 1
ATOM 4428 N N . PRO A 1 570 ? -19.195 36.679 15.332 1.00 93.44 570 PRO A N 1
ATOM 4429 C CA . PRO A 1 570 ? -20.381 37.462 14.979 1.00 93.44 570 PRO A CA 1
ATOM 4430 C C . PRO A 1 570 ? -20.726 37.384 13.491 1.00 93.44 570 PRO A C 1
ATOM 4432 O O . PRO A 1 570 ? -21.890 37.205 13.143 1.00 93.44 570 PRO A O 1
ATOM 4435 N N . LYS A 1 571 ? -19.714 37.449 12.618 1.00 88.56 571 LYS A N 1
ATOM 4436 C CA . LYS A 1 571 ? -19.909 37.352 11.169 1.00 88.56 571 LYS A CA 1
ATOM 4437 C C . LYS A 1 571 ? -20.382 35.961 10.745 1.00 88.56 571 LYS A C 1
ATOM 4439 O O . LYS A 1 571 ? -21.244 35.858 9.882 1.00 88.56 571 LYS A O 1
ATOM 4444 N N . ALA A 1 572 ? -19.832 34.895 11.326 1.00 88.88 572 ALA A N 1
ATOM 4445 C CA . ALA A 1 572 ? -20.264 33.533 11.013 1.00 88.88 572 ALA A CA 1
ATOM 4446 C C . ALA A 1 572 ? -21.728 33.292 11.429 1.00 88.88 572 ALA A C 1
ATOM 4448 O O . ALA A 1 572 ? -22.487 32.706 10.662 1.00 88.88 572 ALA A O 1
ATOM 4449 N N . ILE A 1 573 ? -22.141 33.804 12.595 1.00 93.25 573 ILE A N 1
ATOM 4450 C CA . ILE A 1 573 ? -23.539 33.763 13.058 1.00 93.25 573 ILE A CA 1
ATOM 4451 C C . ILE A 1 573 ? -24.450 34.566 12.123 1.00 93.25 573 ILE A C 1
ATOM 4453 O O . ILE A 1 573 ? -25.492 34.071 11.707 1.00 93.25 573 ILE A O 1
ATOM 4457 N N . GLU A 1 574 ? -24.042 35.780 11.745 1.00 88.81 574 GLU A N 1
ATOM 4458 C CA . GLU A 1 574 ? -24.779 36.610 10.786 1.00 88.81 574 GLU A CA 1
ATOM 4459 C C . GLU A 1 574 ? -24.963 35.904 9.440 1.00 88.81 574 GLU A C 1
ATOM 4461 O O . GLU A 1 574 ? -26.045 35.945 8.862 1.00 88.81 574 GLU A O 1
ATOM 4466 N N . GLN A 1 575 ? -23.936 35.208 8.950 1.00 82.06 575 GLN A N 1
ATOM 4467 C CA . GLN A 1 575 ? -24.035 34.437 7.715 1.00 82.06 575 GLN A CA 1
ATOM 4468 C C . GLN A 1 575 ? -24.983 33.245 7.839 1.00 82.06 575 GLN A C 1
ATOM 4470 O O . GLN A 1 575 ? -25.711 32.976 6.888 1.00 82.06 575 GLN A O 1
ATOM 4475 N N . VAL A 1 576 ? -24.988 32.539 8.974 1.00 89.00 576 VAL A N 1
ATOM 4476 C CA . VAL A 1 576 ? -25.932 31.439 9.226 1.00 89.00 576 VAL A CA 1
ATOM 4477 C C . VAL A 1 576 ? -27.369 31.954 9.234 1.00 89.00 576 VAL A C 1
ATOM 4479 O O . VAL A 1 576 ? -28.211 31.394 8.540 1.00 89.00 576 VAL A O 1
ATOM 4482 N N . GLU A 1 577 ? -27.632 33.053 9.935 1.00 88.69 577 GLU A N 1
ATOM 4483 C CA . GLU A 1 577 ? -28.951 33.690 9.965 1.00 88.69 577 GLU A CA 1
ATOM 4484 C C . GLU A 1 577 ? -29.382 34.168 8.572 1.00 88.69 577 GLU A C 1
ATOM 4486 O O . GLU A 1 577 ? -30.474 33.851 8.119 1.00 88.69 577 GLU A O 1
ATOM 4491 N N . THR A 1 578 ? -28.509 34.876 7.854 1.00 81.44 578 THR A N 1
ATOM 4492 C CA . THR A 1 578 ? -28.860 35.478 6.556 1.00 81.44 578 THR A CA 1
ATOM 4493 C C . THR A 1 578 ? -28.994 34.433 5.444 1.00 81.44 578 THR A C 1
ATOM 4495 O O . THR A 1 578 ? -29.824 34.586 4.556 1.00 81.44 578 THR A O 1
ATOM 4498 N N . THR A 1 579 ? -28.169 33.380 5.459 1.00 80.44 579 THR A N 1
ATOM 4499 C CA . THR A 1 579 ? -28.131 32.376 4.375 1.00 80.44 579 THR A CA 1
ATOM 4500 C C . THR A 1 579 ? -29.132 31.247 4.596 1.00 80.44 579 THR A C 1
ATOM 4502 O O . THR A 1 579 ? -29.677 30.714 3.632 1.00 80.44 579 THR A O 1
ATOM 4505 N N . PHE A 1 580 ? -29.332 30.841 5.853 1.00 83.62 580 PHE A N 1
ATOM 4506 C CA . PHE A 1 580 ? -30.119 29.658 6.211 1.00 83.62 580 PHE A CA 1
ATOM 4507 C C . PHE A 1 580 ? -31.397 29.982 6.984 1.00 83.62 580 PHE A C 1
ATOM 4509 O O . PHE A 1 580 ? -32.147 29.060 7.292 1.00 83.62 580 PHE A O 1
ATOM 4516 N N . GLU A 1 581 ? -31.630 31.255 7.317 1.00 85.88 581 GLU A N 1
ATOM 4517 C CA . GLU A 1 581 ? -32.783 31.716 8.105 1.00 85.88 581 GLU A CA 1
ATOM 4518 C C . GLU A 1 581 ? -32.885 31.020 9.477 1.00 85.88 581 GLU A C 1
ATOM 4520 O O . GLU A 1 581 ? -33.963 30.878 10.054 1.00 85.88 581 GLU A O 1
ATOM 4525 N N . LEU A 1 582 ? -31.742 30.577 10.018 1.00 88.44 582 LEU A N 1
ATOM 4526 C CA . LEU A 1 582 ? -31.660 29.955 11.338 1.00 88.44 582 LEU A CA 1
ATOM 4527 C C . LEU A 1 582 ? -31.458 31.028 12.424 1.00 88.44 582 LEU A C 1
ATOM 4529 O O . LEU A 1 582 ? -30.592 31.892 12.254 1.00 88.44 582 LEU A O 1
ATOM 4533 N N . PRO A 1 583 ? -32.191 30.977 13.555 1.00 89.62 583 PRO A N 1
ATOM 4534 C CA . PRO A 1 583 ? -32.082 31.987 14.606 1.00 89.62 583 PRO A CA 1
ATOM 4535 C C . PRO A 1 583 ? -30.668 32.088 15.187 1.00 89.62 583 PRO A C 1
ATOM 4537 O O . PRO A 1 583 ? -30.008 31.078 15.460 1.00 89.62 583 PRO A O 1
ATOM 4540 N N . ARG A 1 584 ? -30.212 33.318 15.445 1.00 91.94 584 ARG A N 1
ATOM 4541 C CA . ARG A 1 584 ? -28.887 33.582 16.032 1.00 91.94 584 ARG A CA 1
ATOM 4542 C C . ARG A 1 584 ? -28.715 32.929 17.395 1.00 91.94 584 ARG A C 1
ATOM 4544 O O . ARG A 1 584 ? -27.613 32.519 17.749 1.00 91.94 584 ARG A O 1
ATOM 4551 N N . GLU A 1 585 ? -29.798 32.843 18.156 1.00 89.31 585 GLU A N 1
ATOM 4552 C CA . GLU A 1 585 ? -29.832 32.289 19.506 1.00 89.31 585 GLU A CA 1
ATOM 4553 C C . GLU A 1 585 ? -29.630 30.766 19.518 1.00 89.31 585 GLU A C 1
ATOM 4555 O O . GLU A 1 585 ? -29.214 30.217 20.538 1.00 89.31 585 GLU A O 1
ATOM 4560 N N . GLU A 1 586 ? -29.881 30.086 18.392 1.00 89.81 586 GLU A N 1
ATOM 4561 C CA . GLU A 1 586 ? -29.649 28.643 18.232 1.00 89.81 586 GLU A CA 1
ATOM 4562 C C . GLU A 1 586 ? -28.181 28.318 17.887 1.00 89.81 586 GLU A C 1
ATOM 4564 O O . GLU A 1 586 ? -27.779 27.155 17.939 1.00 89.81 586 GLU A O 1
ATOM 4569 N N . CYS A 1 587 ? -27.354 29.320 17.558 1.00 93.56 587 CYS A N 1
ATOM 4570 C CA . CYS A 1 587 ? -25.957 29.117 17.172 1.00 93.56 587 CYS A CA 1
ATOM 4571 C C . CYS A 1 587 ? -25.061 28.802 18.377 1.00 93.56 587 CYS A C 1
ATOM 4573 O O . CYS A 1 587 ? -24.913 29.613 19.293 1.00 93.56 587 CYS A O 1
ATOM 4575 N N . ILE A 1 588 ? -24.378 27.654 18.338 1.00 95.81 588 ILE A N 1
ATOM 4576 C CA . ILE A 1 588 ? -23.471 27.210 19.405 1.00 95.81 588 ILE A CA 1
ATOM 4577 C C . ILE A 1 588 ? -22.009 27.465 18.998 1.00 95.81 588 ILE A C 1
ATOM 4579 O O . ILE A 1 588 ? -21.474 26.724 18.169 1.00 95.81 588 ILE A O 1
ATOM 4583 N N . PRO A 1 589 ? -21.320 28.475 19.564 1.00 95.94 589 PRO A N 1
ATOM 4584 C CA . PRO A 1 589 ? -19.896 28.684 19.324 1.00 95.94 589 PRO A CA 1
ATOM 4585 C C . PRO A 1 589 ? -19.046 27.678 20.107 1.00 95.94 589 PRO A C 1
ATOM 4587 O O . PRO A 1 589 ? -19.135 27.603 21.335 1.00 95.94 589 PRO A O 1
ATOM 4590 N N . VAL A 1 590 ? -18.194 26.931 19.401 1.00 96.62 590 VAL A N 1
ATOM 4591 C CA . VAL A 1 590 ? -17.352 25.867 19.962 1.00 96.62 590 VAL A CA 1
ATOM 4592 C C . VAL A 1 590 ? -15.947 25.838 19.358 1.00 96.62 590 VAL A C 1
ATOM 4594 O O . VAL A 1 590 ? -15.695 26.295 18.244 1.00 96.62 590 VAL A O 1
ATOM 4597 N N . SER A 1 591 ? -15.006 25.228 20.074 1.00 94.75 591 SER A N 1
ATOM 4598 C CA . SER A 1 591 ? -13.750 24.746 19.502 1.00 94.75 591 SER A CA 1
ATOM 4599 C C . SER A 1 591 ? -13.662 23.241 19.701 1.00 94.75 591 SER A C 1
ATOM 4601 O O . SER A 1 591 ? -13.362 22.762 20.793 1.00 94.75 591 SER A O 1
ATOM 4603 N N . ALA A 1 592 ? -13.859 22.477 18.625 1.00 90.94 592 ALA A N 1
ATOM 4604 C CA . ALA A 1 592 ? -13.623 21.034 18.635 1.00 90.94 592 ALA A CA 1
ATOM 4605 C C . ALA A 1 592 ? -12.157 20.689 18.969 1.00 90.94 592 ALA A C 1
ATOM 4607 O O . ALA A 1 592 ? -11.859 19.637 19.531 1.00 90.94 592 ALA A O 1
ATOM 4608 N N . LYS A 1 593 ? -11.214 21.586 18.659 1.00 88.88 593 LYS A N 1
ATOM 4609 C CA . LYS A 1 593 ? -9.791 21.365 18.926 1.00 88.88 593 LYS A CA 1
ATOM 4610 C C . LYS A 1 593 ? -9.474 21.430 20.418 1.00 88.88 593 LYS A C 1
ATOM 4612 O O . LYS A 1 593 ? -8.800 20.532 20.919 1.00 88.88 593 LYS A O 1
ATOM 4617 N N . THR A 1 594 ? -9.949 22.458 21.121 1.00 88.00 594 THR A N 1
ATOM 4618 C CA . THR A 1 594 ? -9.675 22.645 22.558 1.00 88.00 594 THR A CA 1
ATOM 4619 C C . THR A 1 594 ? -10.729 22.008 23.462 1.00 88.00 594 THR A C 1
ATOM 4621 O O . THR A 1 594 ? -10.467 21.808 24.643 1.00 88.00 594 THR A O 1
ATOM 4624 N N . GLY A 1 595 ? -11.902 21.674 22.918 1.00 87.38 595 GLY A N 1
ATOM 4625 C CA . GLY A 1 595 ? -13.069 21.197 23.662 1.00 87.38 595 GLY A CA 1
ATOM 4626 C C . GLY A 1 595 ? -13.964 22.320 24.201 1.00 87.38 595 GLY A C 1
ATOM 4627 O O . GLY A 1 595 ? -15.005 22.035 24.789 1.00 87.38 595 GLY A O 1
ATOM 4628 N N . LEU A 1 596 ? -13.603 23.593 24.001 1.00 92.44 596 LEU A N 1
ATOM 4629 C CA . LEU A 1 596 ? -14.359 24.733 24.524 1.00 92.44 596 LEU A CA 1
ATOM 4630 C C . LEU A 1 596 ? -15.780 24.781 23.937 1.00 92.44 596 LEU A C 1
ATOM 4632 O O . LEU A 1 596 ? -15.939 24.852 22.720 1.00 92.44 596 LEU A O 1
ATOM 4636 N N . GLY A 1 597 ? -16.803 24.777 24.796 1.00 90.19 597 GLY A N 1
ATOM 4637 C CA . GLY A 1 597 ? -18.215 24.926 24.419 1.00 90.19 597 GLY A CA 1
ATOM 4638 C C . GLY A 1 597 ? -18.875 23.672 23.835 1.00 90.19 597 GLY A C 1
ATOM 4639 O O . GLY A 1 597 ? -20.080 23.687 23.587 1.00 90.19 597 GLY A O 1
ATOM 4640 N N . VAL A 1 598 ? -18.120 22.587 23.625 1.00 91.88 598 VAL A N 1
ATOM 4641 C CA . VAL A 1 598 ? -18.640 21.327 23.061 1.00 91.88 598 VAL A CA 1
ATOM 4642 C C . VAL A 1 598 ? -19.612 20.638 24.028 1.00 91.88 598 VAL A C 1
ATOM 4644 O O . VAL A 1 598 ? -20.556 19.980 23.595 1.00 91.88 598 VAL A O 1
ATOM 4647 N N . ASP A 1 599 ? -19.448 20.855 25.333 1.00 90.56 599 ASP A N 1
ATOM 4648 C CA . ASP A 1 599 ? -20.330 20.373 26.402 1.00 90.56 599 ASP A CA 1
ATOM 4649 C C . ASP A 1 599 ? -21.799 20.800 26.225 1.00 90.56 599 ASP A C 1
ATOM 4651 O O . ASP A 1 599 ? -22.702 20.097 26.673 1.00 90.56 599 ASP A O 1
ATOM 4655 N N . LYS A 1 600 ? -22.053 21.897 25.498 1.00 93.00 600 LYS A N 1
ATOM 4656 C CA . LYS A 1 600 ? -23.400 22.418 25.211 1.00 93.00 600 LYS A CA 1
ATOM 4657 C C . LYS A 1 600 ? -24.114 21.702 24.063 1.00 93.00 600 LYS A C 1
ATOM 4659 O O . LYS A 1 600 ? -25.331 21.831 23.925 1.00 93.00 600 LYS A O 1
ATOM 4664 N N . ILE A 1 601 ? -23.385 20.959 23.227 1.00 95.12 601 ILE A N 1
ATOM 4665 C CA . ILE A 1 601 ? -23.945 20.346 22.015 1.00 95.12 601 ILE A CA 1
ATOM 4666 C C . ILE A 1 601 ? -24.914 19.220 22.368 1.00 95.12 601 ILE A C 1
ATOM 4668 O O . ILE A 1 601 ? -26.034 19.217 21.870 1.00 95.12 601 ILE A O 1
ATOM 4672 N N . ILE A 1 602 ? -24.516 18.285 23.237 1.00 94.44 602 ILE A N 1
ATOM 4673 C CA . ILE A 1 602 ? -25.360 17.133 23.593 1.00 94.44 602 ILE A CA 1
ATOM 4674 C C . ILE A 1 602 ? -26.682 17.564 24.258 1.00 94.44 602 ILE A C 1
ATOM 4676 O O . ILE A 1 602 ? -27.729 17.102 23.802 1.00 94.44 602 ILE A O 1
ATOM 4680 N N . PRO A 1 603 ? -26.689 18.481 25.248 1.00 93.75 603 PRO A N 1
ATOM 4681 C CA . PRO A 1 603 ? -27.934 19.036 25.780 1.00 93.75 603 PRO A CA 1
ATOM 4682 C C . PRO A 1 603 ? -28.834 19.648 24.699 1.00 93.75 603 PRO A C 1
ATOM 4684 O O . PRO A 1 603 ? -30.044 19.430 24.697 1.00 93.75 603 PRO A O 1
ATOM 4687 N N . THR A 1 604 ? -28.247 20.365 23.736 1.00 94.19 604 THR A N 1
ATOM 4688 C CA . THR A 1 604 ? -29.007 20.982 22.638 1.00 94.19 604 THR A CA 1
ATOM 4689 C C . THR A 1 604 ? -29.588 19.933 21.687 1.00 94.19 604 THR A C 1
ATOM 4691 O O . THR A 1 604 ? -30.751 20.025 21.307 1.00 94.19 604 THR A O 1
ATOM 4694 N N . VAL A 1 605 ? -28.825 18.882 21.367 1.00 94.94 605 VAL A N 1
ATOM 4695 C CA . VAL A 1 605 ? -29.306 17.719 20.601 1.00 94.94 605 VAL A CA 1
ATOM 4696 C C . VAL A 1 605 ? -30.498 17.058 21.292 1.00 94.94 605 VAL A C 1
ATOM 4698 O O . VAL A 1 605 ? -31.488 16.742 20.638 1.00 94.94 605 VAL A O 1
ATOM 4701 N N . ILE A 1 606 ? -30.432 16.868 22.609 1.00 94.19 606 ILE A N 1
ATOM 4702 C CA . ILE A 1 606 ? -31.522 16.267 23.386 1.00 94.19 606 ILE A CA 1
ATOM 4703 C C . ILE A 1 606 ? -32.780 17.141 23.349 1.00 94.19 606 ILE A C 1
ATOM 4705 O O . ILE A 1 606 ? -33.881 16.613 23.169 1.00 94.19 606 ILE A O 1
ATOM 4709 N N . ARG A 1 607 ? -32.616 18.460 23.485 1.00 92.44 607 ARG A N 1
ATOM 4710 C CA . ARG A 1 607 ? -33.716 19.430 23.495 1.00 92.44 607 ARG A CA 1
ATOM 4711 C C . ARG A 1 607 ? -34.395 19.576 22.131 1.00 92.44 607 ARG A C 1
ATOM 4713 O O . ARG A 1 607 ? -35.620 19.563 22.072 1.00 92.44 607 ARG A O 1
ATOM 4720 N N . ASP A 1 608 ? -33.610 19.721 21.064 1.00 93.12 608 ASP A N 1
ATOM 4721 C CA . ASP A 1 608 ? -34.118 20.218 19.779 1.00 93.12 608 ASP A CA 1
ATOM 4722 C C . ASP A 1 608 ? -34.367 19.112 18.748 1.00 93.12 608 ASP A C 1
ATOM 4724 O O . ASP A 1 608 ? -35.281 19.237 17.932 1.00 93.12 608 ASP A O 1
ATOM 4728 N N . ILE A 1 609 ? -33.584 18.026 18.757 1.00 94.81 609 ILE A N 1
ATOM 4729 C CA . ILE A 1 609 ? -33.780 16.922 17.806 1.00 94.81 609 ILE A CA 1
ATOM 4730 C C . ILE A 1 609 ? -34.941 16.045 18.296 1.00 94.81 609 ILE A C 1
ATOM 4732 O O . ILE A 1 609 ? -34.947 15.648 19.462 1.00 94.81 609 ILE A O 1
ATOM 4736 N N . PRO A 1 610 ? -35.927 15.709 17.446 1.00 94.06 610 PRO A N 1
ATOM 4737 C CA . PRO A 1 610 ? -37.043 14.866 17.858 1.00 94.06 610 PRO A CA 1
ATOM 4738 C C . PRO A 1 610 ? -36.594 13.418 18.131 1.00 94.06 610 PRO A C 1
ATOM 4740 O O . PRO A 1 610 ? -35.656 12.924 17.495 1.00 94.06 610 PRO A O 1
ATOM 4743 N N . PRO A 1 611 ? -37.267 12.698 19.049 1.00 94.31 611 PRO A N 1
ATOM 4744 C CA . PRO A 1 611 ? -37.073 11.261 19.188 1.00 94.31 611 PRO A CA 1
ATOM 4745 C C . PRO A 1 611 ? -37.558 10.503 17.942 1.00 94.31 611 PRO A C 1
ATOM 4747 O O . PRO A 1 611 ? -38.459 10.975 17.242 1.00 94.31 611 PRO A O 1
ATOM 4750 N N . PRO A 1 612 ? -37.016 9.303 17.673 1.00 91.69 612 PRO A N 1
ATOM 4751 C CA . PRO A 1 612 ? -37.536 8.437 16.622 1.00 91.69 612 PRO A CA 1
ATOM 4752 C C . PRO A 1 612 ? -38.981 8.002 16.924 1.00 91.69 612 PRO A C 1
ATOM 4754 O O . PRO A 1 612 ? -39.354 7.778 18.074 1.00 91.69 612 PRO A O 1
ATOM 4757 N N . THR A 1 613 ? -39.800 7.864 15.879 1.00 84.94 613 THR A N 1
ATOM 4758 C CA . THR A 1 613 ? -41.260 7.641 15.963 1.00 84.94 613 THR A CA 1
ATOM 4759 C C . THR A 1 613 ? -41.690 6.167 15.943 1.00 84.94 613 THR A C 1
ATOM 4761 O O . THR A 1 613 ? -42.885 5.870 15.922 1.00 84.94 613 THR A O 1
ATOM 4764 N N . GLY A 1 614 ? -40.726 5.247 15.926 1.00 85.69 614 GLY A N 1
ATOM 4765 C CA . GLY A 1 614 ? -40.941 3.809 15.782 1.00 85.69 614 GLY A CA 1
ATOM 4766 C C . GLY A 1 614 ? -41.628 3.127 16.964 1.00 85.69 614 GLY A C 1
ATOM 4767 O O . GLY A 1 614 ? -41.532 3.585 18.100 1.00 85.69 614 GLY A O 1
ATOM 4768 N N . ASP A 1 615 ? -42.280 1.988 16.720 1.00 88.12 615 ASP A N 1
ATOM 4769 C CA . ASP A 1 615 ? -42.888 1.170 17.780 1.00 88.12 615 ASP A CA 1
ATOM 4770 C C . ASP A 1 615 ? -42.249 -0.234 17.848 1.00 88.12 615 ASP A C 1
ATOM 4772 O O . ASP A 1 615 ? -42.372 -1.012 16.894 1.00 88.12 615 ASP A O 1
ATOM 4776 N N . PRO A 1 616 ? -41.605 -0.618 18.971 1.00 88.25 616 PRO A N 1
ATOM 4777 C CA . PRO A 1 616 ? -41.022 -1.950 19.151 1.00 88.25 616 PRO A CA 1
ATOM 4778 C C . PRO A 1 616 ? -42.017 -3.119 19.051 1.00 88.25 616 PRO A C 1
ATOM 4780 O O . PRO A 1 616 ? -41.583 -4.257 18.850 1.00 88.25 616 PRO A O 1
ATOM 4783 N N . LEU A 1 617 ? -43.322 -2.864 19.214 1.00 88.56 617 LEU A N 1
ATOM 4784 C CA . LEU A 1 617 ? -44.392 -3.868 19.165 1.00 88.56 617 LEU A CA 1
ATOM 4785 C C . LEU A 1 617 ? -44.976 -4.076 17.762 1.00 88.56 617 LEU A C 1
ATOM 4787 O O . LEU A 1 617 ? -45.660 -5.077 17.532 1.00 88.56 617 LEU A O 1
ATOM 4791 N N . LYS A 1 618 ? -44.722 -3.162 16.821 1.00 92.00 618 LYS A N 1
ATOM 4792 C CA . LYS A 1 618 ? -45.182 -3.300 15.434 1.00 92.00 618 LYS A CA 1
ATOM 4793 C C . LYS A 1 618 ? -44.393 -4.376 14.673 1.00 92.00 618 LYS A C 1
ATOM 4795 O O . LYS A 1 618 ? -43.301 -4.771 15.092 1.00 92.00 618 LYS A O 1
ATOM 4800 N N . PRO A 1 619 ? -44.927 -4.872 13.540 1.00 92.50 619 PRO A N 1
ATOM 4801 C CA . PRO A 1 619 ? -44.174 -5.733 12.637 1.00 92.50 619 PRO A CA 1
ATOM 4802 C C . PRO A 1 619 ? -42.838 -5.103 12.226 1.00 92.50 619 PRO A C 1
ATOM 4804 O O . PRO A 1 619 ? -42.759 -3.903 11.974 1.00 92.50 619 PRO A O 1
ATOM 4807 N N . LEU A 1 620 ? -41.795 -5.933 12.156 1.00 94.81 620 LEU A N 1
ATOM 4808 C CA . LEU A 1 620 ? -40.427 -5.485 11.912 1.00 94.81 620 LEU A CA 1
ATOM 4809 C C . LEU A 1 620 ? -40.291 -4.769 10.562 1.00 94.81 620 LEU A C 1
ATOM 4811 O O . LEU A 1 620 ? -40.571 -5.376 9.527 1.00 94.81 620 LEU A O 1
ATOM 4815 N N . LYS A 1 621 ? -39.759 -3.543 10.583 1.00 94.25 621 LYS A N 1
ATOM 4816 C CA . LYS A 1 621 ? -39.274 -2.820 9.400 1.00 94.25 621 LYS A CA 1
ATOM 4817 C C . LYS A 1 621 ? -37.866 -2.290 9.648 1.00 94.25 621 LYS A C 1
ATOM 4819 O O . LYS A 1 621 ? -37.645 -1.483 10.551 1.00 94.25 621 LYS A O 1
ATOM 4824 N N . LEU A 1 622 ? -36.921 -2.738 8.830 1.00 92.62 622 LEU A N 1
ATOM 4825 C CA . LEU A 1 622 ? -35.525 -2.308 8.859 1.00 92.62 622 LEU A CA 1
ATOM 4826 C C . LEU A 1 622 ? -35.181 -1.586 7.565 1.00 92.62 622 LEU A C 1
ATOM 4828 O O . LEU A 1 622 ? -35.394 -2.156 6.500 1.00 92.62 622 LEU A O 1
ATOM 4832 N N . LEU A 1 623 ? -34.589 -0.401 7.659 1.00 91.44 623 LEU A N 1
ATOM 4833 C CA . LEU A 1 623 ? -33.965 0.269 6.521 1.00 91.44 623 LEU A CA 1
ATOM 4834 C C . LEU A 1 623 ? -32.482 -0.103 6.466 1.00 91.44 623 LEU A C 1
ATOM 4836 O O . LEU A 1 623 ? -31.770 0.104 7.450 1.00 91.44 623 LEU A O 1
ATOM 4840 N N . LEU A 1 624 ? -32.004 -0.620 5.333 1.00 90.12 624 LEU A N 1
ATOM 4841 C CA . LEU A 1 624 ? -30.575 -0.834 5.104 1.00 90.12 624 LEU A CA 1
ATOM 4842 C C . LEU A 1 624 ? -29.888 0.496 4.755 1.00 90.12 624 LEU A C 1
ATOM 4844 O O . LEU A 1 624 ? -30.058 1.015 3.653 1.00 90.12 624 LEU A O 1
ATOM 4848 N N . VAL A 1 625 ? -29.109 1.036 5.694 1.00 85.94 625 VAL A N 1
ATOM 4849 C CA . VAL A 1 625 ? -28.441 2.346 5.582 1.00 85.94 625 VAL A CA 1
ATOM 4850 C C . VAL A 1 625 ? -27.104 2.232 4.850 1.00 85.94 625 VAL A C 1
ATOM 4852 O O . VAL A 1 625 ? -26.835 3.025 3.951 1.00 85.94 625 VAL A O 1
ATOM 4855 N N . ASP A 1 626 ? -26.287 1.235 5.208 1.00 84.75 626 ASP A N 1
ATOM 4856 C CA . ASP A 1 626 ? -25.006 0.927 4.554 1.00 84.75 626 ASP A CA 1
ATOM 4857 C C . ASP A 1 626 ? -24.631 -0.558 4.743 1.00 84.75 626 ASP A C 1
ATOM 4859 O O . ASP A 1 626 ? -25.238 -1.275 5.541 1.00 84.75 626 ASP A O 1
ATOM 4863 N N . SER A 1 627 ? -23.630 -1.051 4.013 1.00 85.81 627 SER A N 1
ATOM 4864 C CA . SER A 1 627 ? -23.093 -2.403 4.182 1.00 85.81 627 SER A CA 1
ATOM 4865 C C . SER A 1 627 ? -21.603 -2.498 3.854 1.00 85.81 627 SER A C 1
ATOM 4867 O O . SER A 1 627 ? -21.060 -1.749 3.038 1.00 85.81 627 SER A O 1
ATOM 4869 N N . TRP A 1 628 ? -20.930 -3.465 4.475 1.00 84.12 628 TRP A N 1
ATOM 4870 C CA . TRP A 1 628 ? -19.548 -3.815 4.153 1.00 84.12 628 TRP A CA 1
ATOM 4871 C C . TRP A 1 628 ? -19.310 -5.319 4.288 1.00 84.12 628 TRP A C 1
ATOM 4873 O O . TRP A 1 628 ? -20.086 -6.043 4.917 1.00 84.12 628 TRP A O 1
ATOM 4883 N N . HIS A 1 629 ? -18.227 -5.798 3.682 1.00 83.31 629 HIS A N 1
ATOM 4884 C CA . HIS A 1 629 ? -17.835 -7.197 3.728 1.00 83.31 629 HIS A CA 1
ATOM 4885 C C . HIS A 1 629 ? -16.773 -7.433 4.809 1.00 83.31 629 HIS A C 1
ATOM 4887 O O . HIS A 1 629 ? -15.724 -6.789 4.828 1.00 83.31 629 HIS A O 1
ATOM 4893 N N . ASP A 1 630 ? -17.029 -8.396 5.691 1.00 82.31 630 ASP A N 1
ATOM 4894 C CA . ASP A 1 630 ? -16.089 -8.898 6.689 1.00 82.31 630 ASP A CA 1
ATOM 4895 C C . ASP A 1 630 ? -15.626 -10.317 6.284 1.00 82.31 630 ASP A C 1
ATOM 4897 O O . ASP A 1 630 ? -16.472 -11.189 6.056 1.00 82.31 630 ASP A O 1
ATOM 4901 N N . PRO A 1 631 ? -14.307 -10.590 6.196 1.00 73.00 631 PRO A N 1
ATOM 4902 C CA . PRO A 1 631 ? -13.778 -11.881 5.743 1.00 73.00 631 PRO A CA 1
ATOM 4903 C C . PRO A 1 631 ? -14.265 -13.107 6.524 1.00 73.00 631 PRO A C 1
ATOM 4905 O O . PRO A 1 631 ? -14.260 -14.212 5.981 1.00 73.00 631 PRO A O 1
ATOM 4908 N N . TYR A 1 632 ? -14.654 -12.940 7.790 1.00 80.75 632 TYR A N 1
ATOM 4909 C CA . TYR A 1 632 ? -15.003 -14.055 8.671 1.00 80.75 632 TYR A CA 1
ATOM 4910 C C . TYR A 1 632 ? -16.510 -14.280 8.768 1.00 80.75 632 TYR A C 1
ATOM 4912 O O . TYR A 1 632 ? -16.964 -15.425 8.817 1.00 80.75 632 TYR A O 1
ATOM 4920 N N . VAL A 1 633 ? -17.288 -13.197 8.815 1.00 84.81 633 VAL A N 1
ATOM 4921 C CA . VAL A 1 633 ? -18.741 -13.259 9.052 1.00 84.81 633 VAL A CA 1
ATOM 4922 C C . VAL A 1 633 ? -19.580 -12.977 7.803 1.00 84.81 633 VAL A C 1
ATOM 4924 O O . VAL A 1 633 ? -20.793 -13.194 7.831 1.00 84.81 633 VAL A O 1
ATOM 4927 N N . GLY A 1 634 ? -18.950 -12.566 6.699 1.00 87.94 634 GLY A N 1
ATOM 4928 C CA . GLY A 1 634 ? -19.615 -12.193 5.454 1.00 87.94 634 GLY A CA 1
ATOM 4929 C C . GLY A 1 634 ? -20.108 -10.750 5.490 1.00 87.94 634 GLY A C 1
ATOM 4930 O O . GLY A 1 634 ? -19.431 -9.858 5.994 1.00 87.94 634 GLY A O 1
ATOM 4931 N N . VAL A 1 635 ? -21.292 -10.498 4.939 1.00 88.94 635 VAL A N 1
ATOM 4932 C CA . VAL A 1 635 ? -21.861 -9.146 4.894 1.00 88.94 635 VAL A CA 1
ATOM 4933 C C . VAL A 1 635 ? -22.294 -8.695 6.287 1.00 88.94 635 VAL A C 1
ATOM 4935 O O . VAL A 1 635 ? -23.060 -9.386 6.965 1.00 88.94 635 VAL A O 1
ATOM 4938 N N . VAL A 1 636 ? -21.871 -7.492 6.668 1.00 91.06 636 VAL A N 1
ATOM 4939 C CA . VAL A 1 636 ? -22.397 -6.753 7.815 1.00 91.06 636 VAL A CA 1
ATOM 4940 C C . VAL A 1 636 ? -23.250 -5.599 7.294 1.00 91.06 636 VAL A C 1
ATOM 4942 O O . VAL A 1 636 ? -22.823 -4.839 6.427 1.00 91.06 636 VAL A O 1
ATOM 4945 N N . MET A 1 637 ? -24.474 -5.496 7.802 1.00 91.75 637 MET A N 1
ATOM 4946 C CA . MET A 1 637 ? -25.443 -4.469 7.425 1.00 91.75 637 MET A CA 1
ATOM 4947 C C . MET A 1 637 ? -25.553 -3.430 8.533 1.00 91.75 637 MET A C 1
ATOM 4949 O O . MET A 1 637 ? -25.809 -3.806 9.674 1.00 91.75 637 MET A O 1
ATOM 4953 N N . LEU A 1 638 ? -25.424 -2.150 8.198 1.00 91.00 638 LEU A N 1
ATOM 4954 C CA . LEU A 1 638 ? -25.836 -1.040 9.048 1.00 91.00 638 LEU A CA 1
ATOM 4955 C C . LEU A 1 638 ? -27.304 -0.731 8.766 1.00 91.00 638 LEU A C 1
ATOM 4957 O O . LEU A 1 638 ? -27.668 -0.430 7.631 1.00 91.00 638 LEU A O 1
ATOM 4961 N N . VAL A 1 639 ? -28.149 -0.802 9.785 1.00 92.88 639 VAL A N 1
ATOM 4962 C CA . VAL A 1 639 ? -29.594 -0.637 9.644 1.00 92.88 639 VAL A CA 1
ATOM 4963 C C . VAL A 1 639 ? -30.141 0.420 10.588 1.00 92.88 639 VAL A C 1
ATOM 4965 O O . VAL A 1 639 ? -29.641 0.609 11.698 1.00 92.88 639 VAL A O 1
ATOM 4968 N N . HIS A 1 640 ? -31.228 1.052 10.164 1.00 93.38 640 HIS A N 1
ATOM 4969 C CA . HIS A 1 640 ? -32.114 1.802 11.039 1.00 93.38 640 HIS A CA 1
ATOM 4970 C C . HIS A 1 640 ? -33.368 0.966 11.308 1.00 93.38 640 HIS A C 1
ATOM 4972 O O . HIS A 1 640 ? -34.057 0.541 10.374 1.00 93.38 640 HIS A O 1
ATOM 4978 N N . VAL A 1 641 ? -33.643 0.683 12.581 1.00 94.69 641 VAL A N 1
ATOM 4979 C CA . VAL A 1 641 ? -34.835 -0.068 12.985 1.00 94.69 641 VAL A CA 1
ATOM 4980 C C . VAL A 1 641 ? -36.004 0.906 13.069 1.00 94.69 641 VAL A C 1
ATOM 4982 O O . VAL A 1 641 ? -36.109 1.653 14.036 1.00 94.69 641 VAL A O 1
ATOM 4985 N N . VAL A 1 642 ? -36.873 0.914 12.057 1.00 93.06 642 VAL A N 1
ATOM 4986 C CA . VAL A 1 642 ? -38.032 1.820 12.021 1.00 93.06 642 VAL A CA 1
ATOM 4987 C C . VAL A 1 642 ? -39.123 1.314 12.951 1.00 93.06 642 VAL A C 1
ATOM 4989 O O . VAL A 1 642 ? -39.584 2.054 13.804 1.00 93.06 642 VAL A O 1
ATOM 4992 N N . ASP A 1 643 ? -39.490 0.040 12.837 1.00 93.75 643 ASP A N 1
ATOM 4993 C CA . ASP A 1 643 ? -40.522 -0.592 13.662 1.00 93.75 643 ASP A CA 1
ATOM 4994 C C . ASP A 1 643 ? -40.082 -1.997 14.074 1.00 93.75 643 ASP A C 1
ATOM 4996 O O . ASP A 1 643 ? -39.318 -2.659 13.366 1.00 93.75 643 ASP A O 1
ATOM 5000 N N . GLY A 1 644 ? -40.600 -2.478 15.202 1.00 93.88 644 GLY A N 1
ATOM 5001 C CA . GLY A 1 644 ? -40.386 -3.832 15.693 1.00 93.88 644 GLY A CA 1
ATOM 5002 C C . GLY A 1 644 ? -39.038 -4.061 16.380 1.00 93.88 644 GLY A C 1
ATOM 5003 O O . GLY A 1 644 ? -38.369 -3.143 16.853 1.00 93.88 644 GLY A O 1
ATOM 5004 N N . THR A 1 645 ? -38.659 -5.336 16.488 1.00 94.00 645 THR A N 1
ATOM 5005 C CA . THR A 1 645 ? -37.454 -5.789 17.200 1.00 94.00 645 THR A CA 1
ATOM 5006 C C . THR A 1 645 ? -36.768 -6.918 16.431 1.00 94.00 645 THR A C 1
ATOM 5008 O O . THR A 1 645 ? -37.434 -7.816 15.915 1.00 94.00 645 THR A O 1
ATOM 5011 N N . VAL A 1 646 ? -35.432 -6.923 16.408 1.00 94.81 646 VAL A N 1
ATOM 5012 C CA . VAL A 1 646 ? -34.603 -7.988 15.820 1.00 94.81 646 VAL A CA 1
ATOM 5013 C C . VAL A 1 646 ? -33.769 -8.662 16.896 1.00 94.81 646 VAL A C 1
ATOM 5015 O O . VAL A 1 646 ? -33.164 -8.004 17.737 1.00 94.81 646 VAL A O 1
ATOM 5018 N N . LYS A 1 647 ? -33.670 -9.989 16.839 1.00 94.31 647 LYS A N 1
ATOM 5019 C CA . LYS A 1 647 ? -32.767 -10.786 17.676 1.00 94.31 647 LYS A CA 1
ATOM 5020 C C . LYS A 1 647 ? -32.069 -11.862 16.857 1.00 94.31 647 LYS A C 1
ATOM 5022 O O . LYS A 1 647 ? -32.547 -12.278 15.799 1.00 94.31 647 LYS A O 1
ATOM 5027 N N . LYS A 1 648 ? -30.967 -12.375 17.402 1.00 93.44 648 LYS A N 1
ATOM 5028 C CA . LYS A 1 648 ? -30.275 -13.553 16.870 1.00 93.44 648 LYS A CA 1
ATOM 5029 C C . LYS A 1 648 ? -31.251 -14.717 16.644 1.00 93.44 648 LYS A C 1
ATOM 5031 O O . LYS A 1 648 ? -32.077 -15.024 17.503 1.00 93.44 648 LYS A O 1
ATOM 5036 N N . GLY A 1 649 ? -31.134 -15.368 15.489 1.00 91.56 649 GLY A N 1
ATOM 5037 C CA . GLY A 1 649 ? -31.973 -16.489 15.065 1.00 91.56 649 GLY A CA 1
ATOM 5038 C C . GLY A 1 649 ? -33.283 -16.096 14.374 1.00 91.56 649 GLY A C 1
ATOM 5039 O O . GLY A 1 649 ? -33.981 -16.983 13.887 1.00 91.56 649 GLY A O 1
ATOM 5040 N N . MET A 1 650 ? -33.628 -14.805 14.303 1.00 94.25 650 MET A N 1
ATOM 5041 C CA . MET A 1 650 ? -34.746 -14.359 13.468 1.00 94.25 650 MET A CA 1
ATOM 5042 C C . MET A 1 650 ? -34.430 -14.532 11.984 1.00 94.25 650 MET A C 1
ATOM 5044 O O . MET A 1 650 ? -33.278 -14.435 11.561 1.00 94.25 650 MET A O 1
ATOM 5048 N N . LYS A 1 651 ? -35.482 -14.765 11.201 1.00 94.38 651 LYS A N 1
ATOM 5049 C CA . LYS A 1 651 ? -35.407 -14.846 9.746 1.00 94.38 651 LYS A CA 1
ATOM 5050 C C . LYS A 1 651 ? -35.866 -13.528 9.149 1.00 94.38 651 LYS A C 1
ATOM 5052 O O . LYS A 1 651 ? -36.996 -13.112 9.409 1.00 94.38 651 LYS A O 1
ATOM 5057 N N . LEU A 1 652 ? -34.999 -12.895 8.373 1.00 94.75 652 LEU A N 1
ATOM 5058 C CA . LEU A 1 652 ? -35.303 -11.676 7.637 1.00 94.75 652 LEU A CA 1
ATOM 5059 C C . LEU A 1 652 ? -35.697 -12.006 6.200 1.00 94.75 652 LEU A C 1
ATOM 5061 O O . LEU A 1 652 ? -35.203 -12.982 5.631 1.00 94.75 652 LEU A O 1
ATOM 5065 N N . LEU A 1 653 ? -36.572 -11.185 5.631 1.00 93.75 653 LEU A N 1
ATOM 5066 C CA . LEU A 1 653 ? -36.962 -11.199 4.226 1.00 93.75 653 LEU A CA 1
ATOM 5067 C C . LEU A 1 653 ? -36.642 -9.828 3.626 1.00 93.75 653 LEU A C 1
ATOM 5069 O O . LEU A 1 653 ? -37.073 -8.819 4.177 1.00 93.75 653 LEU A O 1
ATOM 5073 N N . SER A 1 654 ? -35.888 -9.807 2.531 1.00 92.81 654 SER A N 1
ATOM 5074 C CA . SER A 1 654 ? -35.661 -8.599 1.725 1.00 92.81 654 SER A CA 1
ATOM 5075 C C . SER A 1 654 ? -36.926 -8.271 0.933 1.00 92.81 654 SER A C 1
ATOM 5077 O O . SER A 1 654 ? -37.436 -9.146 0.234 1.00 92.81 654 SER A O 1
ATOM 5079 N N . ALA A 1 655 ? -37.419 -7.035 1.042 1.00 90.44 655 ALA A N 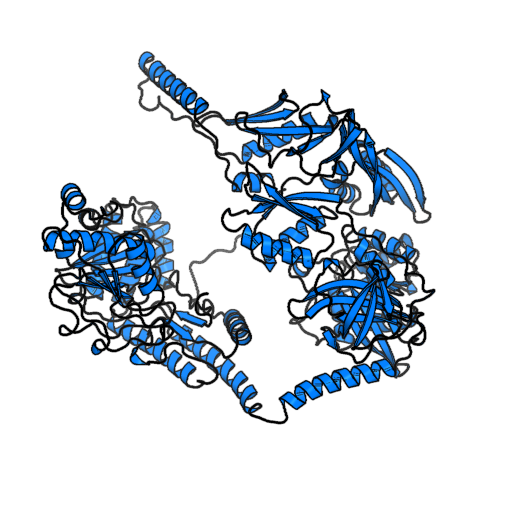1
ATOM 5080 C CA . ALA A 1 655 ? -38.594 -6.560 0.315 1.00 90.44 655 ALA A CA 1
ATOM 5081 C C . ALA A 1 655 ? -38.339 -6.467 -1.193 1.00 90.44 655 ALA A C 1
ATOM 5083 O O . ALA A 1 655 ? -39.250 -6.676 -1.986 1.00 90.44 655 ALA A O 1
ATOM 5084 N N . HIS A 1 656 ? -37.102 -6.155 -1.586 1.00 86.94 656 HIS A N 1
ATOM 5085 C CA . HIS A 1 656 ? -36.740 -6.026 -2.991 1.00 86.94 656 HIS A CA 1
ATOM 5086 C C . HIS A 1 656 ? -36.466 -7.372 -3.679 1.00 86.94 656 HIS A C 1
ATOM 5088 O O . HIS A 1 656 ? -36.883 -7.592 -4.813 1.00 86.94 656 HIS A O 1
ATOM 5094 N N . SER A 1 657 ? -35.720 -8.270 -3.026 1.00 87.06 657 SER A N 1
ATOM 5095 C CA . SER A 1 657 ? -35.216 -9.499 -3.662 1.00 87.06 657 SER A CA 1
ATOM 5096 C C . SER A 1 657 ? -35.992 -10.770 -3.305 1.00 87.06 657 SER A C 1
ATOM 5098 O O . SER A 1 657 ? -35.665 -11.837 -3.828 1.00 87.06 657 SER A O 1
ATOM 5100 N N . ASP A 1 658 ? -36.948 -10.691 -2.372 1.00 88.44 658 ASP A N 1
ATOM 5101 C CA . ASP A 1 658 ? -37.681 -11.825 -1.783 1.00 88.44 658 ASP A CA 1
ATOM 5102 C C . ASP A 1 658 ? -36.784 -12.920 -1.167 1.00 88.44 658 ASP A C 1
ATOM 5104 O O . ASP A 1 658 ? -37.203 -14.055 -0.897 1.00 88.44 658 ASP A O 1
ATOM 5108 N N . ARG A 1 659 ? -35.514 -12.594 -0.901 1.00 90.94 659 ARG A N 1
ATOM 5109 C CA . ARG A 1 659 ? -34.543 -13.527 -0.323 1.00 90.94 659 ARG A CA 1
ATOM 5110 C C . ARG A 1 659 ? -34.609 -13.550 1.192 1.00 90.94 659 ARG A C 1
ATOM 5112 O O . ARG A 1 659 ? -34.860 -12.543 1.853 1.00 90.94 659 ARG A O 1
ATOM 5119 N N . ARG A 1 660 ? -34.337 -14.736 1.736 1.00 93.12 660 ARG A N 1
ATOM 5120 C CA . ARG A 1 660 ? -34.431 -15.041 3.165 1.00 93.12 660 ARG A CA 1
ATOM 5121 C C . ARG A 1 660 ? -33.047 -15.172 3.776 1.00 93.12 660 ARG A C 1
ATOM 5123 O O . ARG A 1 660 ? -32.202 -15.874 3.224 1.00 93.12 660 ARG A O 1
ATOM 5130 N N . TYR A 1 661 ? -32.865 -14.583 4.952 1.00 94.06 661 TYR A N 1
ATOM 5131 C CA . TYR A 1 661 ? -31.592 -14.598 5.667 1.00 94.06 661 TYR A CA 1
ATOM 5132 C C . TYR A 1 661 ? -31.778 -14.917 7.150 1.00 94.06 661 TYR A C 1
ATOM 5134 O O . TYR A 1 661 ? -32.745 -14.477 7.770 1.00 94.06 661 TYR A O 1
ATOM 5142 N N . ASP A 1 662 ? -30.842 -15.669 7.731 1.00 93.31 662 ASP A N 1
ATOM 5143 C CA . ASP A 1 662 ? -30.871 -16.054 9.144 1.00 93.31 662 ASP A CA 1
ATOM 5144 C C . ASP A 1 662 ? -29.925 -15.163 9.955 1.00 93.31 662 ASP A C 1
ATOM 5146 O O . ASP A 1 662 ? -28.701 -15.294 9.859 1.00 93.31 662 ASP A O 1
ATOM 5150 N N . VAL A 1 663 ? -30.479 -14.317 10.824 1.00 95.19 663 VAL A N 1
ATOM 5151 C CA . VAL A 1 663 ? -29.703 -13.397 11.665 1.00 95.19 663 VAL A CA 1
ATOM 5152 C C . VAL A 1 663 ? -28.763 -14.171 12.588 1.00 95.19 663 VAL A C 1
ATOM 5154 O O . VAL A 1 663 ? -29.197 -14.900 13.484 1.00 95.19 663 VAL A O 1
ATOM 5157 N N . LYS A 1 664 ? -27.456 -13.997 12.389 1.00 94.50 664 LYS A N 1
ATOM 5158 C CA . LYS A 1 664 ? -26.393 -14.610 13.197 1.00 94.50 664 LYS A CA 1
ATOM 5159 C C . LYS A 1 664 ? -26.033 -13.763 14.407 1.00 94.50 664 LYS A C 1
ATOM 5161 O O . LYS A 1 664 ? -25.763 -14.322 15.471 1.00 94.50 664 LYS A O 1
ATOM 5166 N N . GLU A 1 665 ? -26.078 -12.447 14.249 1.00 94.81 665 GLU A N 1
ATOM 5167 C CA . GLU A 1 665 ? -25.719 -11.472 15.274 1.00 94.81 665 GLU A CA 1
ATOM 5168 C C . GLU A 1 665 ? -26.432 -10.143 15.014 1.00 94.81 665 GLU A C 1
ATOM 5170 O O . GLU A 1 665 ? -26.718 -9.799 13.865 1.00 94.81 665 GLU A O 1
ATOM 5175 N N . VAL A 1 666 ? -26.714 -9.416 16.091 1.00 95.44 666 VAL A N 1
ATOM 5176 C CA . VAL A 1 666 ? -27.165 -8.022 16.074 1.00 95.44 666 VAL A CA 1
ATOM 5177 C C . VAL A 1 666 ? -26.367 -7.256 17.120 1.00 95.44 666 VAL A C 1
ATOM 5179 O O . VAL A 1 666 ? -25.949 -7.847 18.118 1.00 95.44 666 VAL A O 1
ATOM 5182 N N . GLY A 1 667 ? -26.167 -5.960 16.927 1.00 94.50 667 GLY A N 1
ATOM 5183 C CA . GLY A 1 667 ? -25.461 -5.136 17.901 1.00 94.50 667 GLY A CA 1
ATOM 5184 C C . GLY A 1 667 ? -25.429 -3.663 17.534 1.00 94.50 667 GLY A C 1
ATOM 5185 O O . GLY A 1 667 ? -26.021 -3.248 16.544 1.00 94.50 667 GLY A O 1
ATOM 5186 N N . ILE A 1 668 ? -24.719 -2.872 18.329 1.00 93.31 668 ILE A N 1
ATOM 5187 C CA . ILE A 1 668 ? -24.469 -1.449 18.056 1.00 93.31 668 ILE A CA 1
ATOM 5188 C C . ILE A 1 668 ? -22.968 -1.200 17.898 1.00 93.31 668 ILE A C 1
ATOM 5190 O O . ILE A 1 668 ? -22.145 -2.017 18.315 1.00 93.31 668 ILE A O 1
ATOM 5194 N N . MET A 1 669 ? -22.608 -0.064 17.311 1.00 90.75 669 MET A N 1
ATOM 5195 C CA . MET A 1 669 ? -21.221 0.406 17.258 1.00 90.75 669 MET A CA 1
ATOM 5196 C C . MET A 1 669 ? -20.923 1.241 18.513 1.00 90.75 669 MET A C 1
ATOM 5198 O O . MET A 1 669 ? -21.617 2.230 18.743 1.00 90.75 669 MET A O 1
ATOM 5202 N N . TYR A 1 670 ? -19.955 0.833 19.344 1.00 88.25 670 TYR A N 1
ATOM 5203 C CA . TYR A 1 670 ? -19.611 1.486 20.621 1.00 88.25 670 TYR A CA 1
ATOM 5204 C C . TYR A 1 670 ? -18.124 1.303 21.032 1.00 88.25 670 TYR A C 1
ATOM 5206 O O . TYR A 1 670 ? -17.810 0.460 21.874 1.00 88.25 670 TYR A O 1
ATOM 5214 N N . PRO A 1 671 ? -17.166 2.057 20.456 1.00 79.44 671 PRO A N 1
ATOM 5215 C CA . PRO A 1 671 ? -17.200 2.592 19.094 1.00 79.44 671 PRO A CA 1
ATOM 5216 C C . PRO A 1 671 ? -17.030 1.485 18.036 1.00 79.44 671 PRO A C 1
ATOM 5218 O O . PRO A 1 671 ? -17.412 1.662 16.884 1.00 79.44 671 PRO A O 1
ATOM 5221 N N . ASP A 1 672 ? -16.505 0.321 18.429 1.00 84.88 672 ASP A N 1
ATOM 5222 C CA . ASP A 1 672 ? -16.441 -0.883 17.598 1.00 84.88 672 ASP A CA 1
ATOM 5223 C C . ASP A 1 672 ? -17.661 -1.794 17.848 1.00 84.88 672 ASP A C 1
ATOM 5225 O O . ASP A 1 672 ? -18.511 -1.508 18.692 1.00 84.88 672 ASP A O 1
ATOM 5229 N N . LYS A 1 673 ? -17.767 -2.912 17.117 1.00 88.81 673 LYS A N 1
ATOM 5230 C CA . LYS A 1 673 ? -18.907 -3.842 17.210 1.00 88.81 673 LYS A CA 1
ATOM 5231 C C . LYS A 1 673 ? -19.109 -4.361 18.645 1.00 88.81 673 LYS A C 1
ATOM 5233 O O . LYS A 1 673 ? -18.283 -5.120 19.168 1.00 88.81 673 LYS A O 1
ATOM 5238 N N . LEU A 1 674 ? -20.250 -4.013 19.244 1.00 90.62 674 LEU A N 1
ATOM 5239 C CA . LEU A 1 674 ? -20.720 -4.523 20.532 1.00 90.62 674 LEU A CA 1
ATOM 5240 C C . LEU A 1 674 ? -21.969 -5.398 20.314 1.00 90.62 674 LEU A C 1
ATOM 5242 O O . LEU A 1 674 ? -23.037 -4.860 20.009 1.00 90.62 674 LEU A O 1
ATOM 5246 N N . PRO A 1 675 ? -21.849 -6.739 20.396 1.00 91.75 675 PRO A N 1
ATOM 5247 C CA . PRO A 1 675 ? -22.982 -7.650 20.234 1.00 91.75 675 PRO A CA 1
ATOM 5248 C C . PRO A 1 675 ? -24.069 -7.415 21.284 1.00 91.75 675 PRO A C 1
ATOM 5250 O O . PRO A 1 675 ? -23.775 -7.253 22.466 1.00 91.75 675 PRO A O 1
ATOM 5253 N N . MET A 1 676 ? -25.324 -7.445 20.842 1.00 91.19 676 MET A N 1
ATOM 5254 C CA . MET A 1 676 ? -26.517 -7.238 21.661 1.00 91.19 676 MET A CA 1
ATOM 5255 C C . MET A 1 676 ? -27.439 -8.455 21.604 1.00 91.19 676 MET A C 1
ATOM 5257 O O . MET A 1 676 ? -27.410 -9.265 20.674 1.00 91.19 676 MET A O 1
ATOM 5261 N N . LYS A 1 677 ? -28.305 -8.592 22.611 1.00 90.75 677 LYS A N 1
ATOM 5262 C CA . LYS A 1 677 ? -29.330 -9.646 22.638 1.00 90.75 677 LYS A CA 1
ATOM 5263 C C . LYS A 1 677 ? -30.424 -9.367 21.610 1.00 90.75 677 LYS A C 1
ATOM 5265 O O . LYS A 1 677 ? -30.920 -10.291 20.957 1.00 90.75 677 LYS A O 1
ATOM 5270 N N . ASN A 1 678 ? -30.821 -8.106 21.509 1.00 92.88 678 ASN A N 1
ATOM 5271 C CA . ASN A 1 678 ? -31.766 -7.604 20.529 1.00 92.88 678 ASN A CA 1
ATOM 5272 C C . ASN A 1 678 ? -31.467 -6.135 20.212 1.00 92.88 678 ASN A C 1
ATOM 5274 O O . ASN A 1 678 ? -30.764 -5.458 20.961 1.00 92.88 678 ASN A O 1
ATOM 5278 N N . ILE A 1 679 ? -32.020 -5.680 19.097 1.00 94.19 679 ILE A N 1
ATOM 5279 C CA . ILE A 1 679 ? -32.105 -4.273 18.711 1.00 94.19 679 ILE A CA 1
ATOM 5280 C C . ILE A 1 679 ? -33.571 -3.961 18.404 1.00 94.19 679 ILE A C 1
ATOM 5282 O O . ILE A 1 679 ? -34.295 -4.837 17.923 1.00 94.19 679 ILE A O 1
ATOM 5286 N N . GLN A 1 680 ? -34.023 -2.754 18.713 1.00 94.62 680 GLN A N 1
ATOM 5287 C CA . GLN A 1 680 ? -35.433 -2.359 18.690 1.00 94.62 680 GLN A CA 1
ATOM 5288 C C . GLN A 1 680 ? -35.647 -1.035 17.956 1.00 94.62 680 GLN A C 1
ATOM 5290 O O . GLN A 1 680 ? -34.684 -0.340 17.626 1.00 94.62 680 GLN A O 1
ATOM 5295 N N . ALA A 1 681 ? -36.916 -0.712 17.704 1.00 94.81 681 ALA A N 1
ATOM 5296 C CA . ALA A 1 681 ? -37.336 0.502 17.018 1.00 94.81 681 ALA A CA 1
ATOM 5297 C C . ALA A 1 681 ? -36.634 1.763 17.555 1.00 94.81 681 ALA A C 1
ATOM 5299 O O . ALA A 1 681 ? -36.446 1.939 18.760 1.00 94.81 681 ALA A O 1
ATOM 5300 N N . GLY A 1 682 ? -36.224 2.624 16.628 1.00 91.75 682 GLY A N 1
ATOM 5301 C CA . GLY A 1 682 ? -35.476 3.850 16.871 1.00 91.75 682 GLY A CA 1
ATOM 5302 C C . GLY A 1 682 ? -33.954 3.701 16.845 1.00 91.75 682 GLY A C 1
ATOM 5303 O O . GLY A 1 682 ? -33.274 4.708 16.664 1.00 91.75 682 GLY A O 1
ATOM 5304 N N . GLN A 1 683 ? -33.396 2.491 16.965 1.00 94.31 683 GLN A N 1
ATOM 5305 C CA . GLN A 1 683 ? -31.941 2.307 17.002 1.00 94.31 683 GLN A CA 1
ATOM 5306 C C . GLN A 1 683 ? -31.294 2.317 15.610 1.00 94.31 683 GLN A C 1
ATOM 5308 O O . GLN A 1 683 ? -31.852 1.798 14.638 1.00 94.31 683 GLN A O 1
ATOM 5313 N N . VAL A 1 684 ? -30.069 2.845 15.538 1.00 93.25 684 VAL A N 1
ATOM 5314 C CA . VAL A 1 684 ? -29.140 2.633 14.417 1.00 93.25 684 VAL A CA 1
ATOM 5315 C C . VAL A 1 684 ? -28.112 1.587 14.853 1.00 93.25 684 VAL A C 1
ATOM 5317 O O . VAL A 1 684 ? -27.420 1.755 15.857 1.00 93.25 684 VAL A O 1
ATOM 5320 N N . ALA A 1 685 ? -28.066 0.461 14.147 1.00 94.00 685 ALA A N 1
ATOM 5321 C CA . ALA A 1 685 ? -27.449 -0.771 14.633 1.00 94.00 685 ALA A CA 1
ATOM 5322 C C . ALA A 1 685 ? -26.851 -1.603 13.493 1.00 94.00 685 ALA A C 1
ATOM 5324 O O . ALA A 1 685 ? -27.214 -1.422 12.336 1.00 94.00 685 ALA A O 1
ATOM 5325 N N . TYR A 1 686 ? -25.969 -2.554 13.810 1.00 94.44 686 TYR A N 1
ATOM 5326 C CA . TYR A 1 686 ? -25.482 -3.522 12.829 1.00 94.44 686 TYR A CA 1
ATOM 5327 C C . TYR A 1 686 ? -26.201 -4.873 12.948 1.00 94.44 686 TYR A C 1
ATOM 5329 O O . TYR A 1 686 ? -26.577 -5.321 14.035 1.00 94.44 686 TYR A O 1
ATOM 5337 N N . ILE A 1 687 ? -26.353 -5.553 11.812 1.00 95.25 687 ILE A N 1
ATOM 5338 C CA . ILE A 1 687 ? -26.886 -6.911 11.699 1.00 95.25 687 ILE A CA 1
ATOM 5339 C C . ILE A 1 687 ? -25.929 -7.753 10.857 1.00 95.25 687 ILE A C 1
ATOM 5341 O O . ILE A 1 687 ? -25.472 -7.325 9.798 1.00 95.25 687 ILE A O 1
ATOM 5345 N N . ILE A 1 688 ? -25.684 -8.989 11.292 1.00 94.94 688 ILE A N 1
ATOM 5346 C CA . ILE A 1 688 ? -25.016 -10.023 10.495 1.00 94.94 688 ILE A CA 1
ATOM 5347 C C . ILE A 1 688 ? -26.083 -11.040 10.066 1.00 94.94 688 ILE A C 1
ATOM 5349 O O . ILE A 1 688 ? -26.415 -11.945 10.838 1.00 94.94 688 ILE A O 1
ATOM 5353 N N . PRO A 1 689 ? -26.654 -10.923 8.853 1.00 91.19 689 PRO A N 1
ATOM 5354 C CA . PRO A 1 689 ? -27.745 -11.782 8.385 1.00 91.19 689 PRO A CA 1
ATOM 5355 C C . PRO A 1 689 ? -27.267 -13.153 7.860 1.00 91.19 689 PRO A C 1
ATOM 5357 O O . PRO A 1 689 ? -28.062 -13.931 7.338 1.00 91.19 689 PRO A O 1
ATOM 5360 N N . GLY A 1 690 ? -25.966 -13.464 7.943 1.00 85.69 690 GLY A N 1
ATOM 5361 C CA . GLY A 1 690 ? -25.389 -14.675 7.343 1.00 85.69 690 GLY A CA 1
ATOM 5362 C C . GLY A 1 690 ? -25.352 -14.644 5.809 1.00 85.69 690 GLY A C 1
ATOM 5363 O O . GLY A 1 690 ? -25.202 -15.686 5.169 1.00 85.69 690 GLY A O 1
ATOM 5364 N N . MET A 1 691 ? -25.500 -13.455 5.225 1.00 88.25 691 MET A N 1
ATOM 5365 C CA . MET A 1 691 ? -25.399 -13.208 3.793 1.00 88.25 691 MET A CA 1
ATOM 5366 C C . MET A 1 691 ? -23.930 -13.302 3.363 1.00 88.25 691 MET A C 1
ATOM 5368 O O . MET A 1 691 ? -23.058 -12.645 3.932 1.00 88.25 691 MET A O 1
ATOM 5372 N N . ARG A 1 692 ? -23.648 -14.151 2.369 1.00 82.62 692 ARG A N 1
ATOM 5373 C CA . ARG A 1 692 ? -22.278 -14.399 1.881 1.00 82.62 692 ARG A CA 1
ATOM 5374 C C . ARG A 1 692 ? -21.884 -13.518 0.709 1.00 82.62 692 ARG A C 1
ATOM 5376 O O . ARG A 1 692 ? -20.704 -13.268 0.517 1.00 82.62 692 ARG A O 1
ATOM 5383 N N . ASN A 1 693 ? -22.858 -13.106 -0.093 1.00 81.00 693 ASN A N 1
ATOM 5384 C CA . ASN A 1 693 ? -22.626 -12.342 -1.304 1.00 81.00 693 ASN A CA 1
ATOM 5385 C C . ASN A 1 693 ? -23.005 -10.873 -1.061 1.00 81.00 693 ASN A C 1
ATOM 5387 O O . ASN A 1 693 ? -24.195 -10.579 -0.946 1.00 81.00 693 ASN A O 1
ATOM 5391 N N . PRO A 1 694 ? -22.036 -9.943 -1.026 1.00 76.56 694 PRO A N 1
ATOM 5392 C CA . PRO A 1 694 ? -22.295 -8.509 -0.873 1.00 76.56 694 PRO A CA 1
ATOM 5393 C C . PRO A 1 694 ? -23.253 -7.923 -1.911 1.00 76.56 694 PRO A C 1
ATOM 5395 O O . PRO A 1 694 ? -23.963 -6.967 -1.612 1.00 76.56 694 PRO A O 1
ATOM 5398 N N . LYS A 1 695 ? -23.364 -8.532 -3.104 1.00 77.25 695 LYS A N 1
ATOM 5399 C CA . LYS A 1 695 ? -24.324 -8.108 -4.141 1.00 77.25 695 LYS A CA 1
ATOM 5400 C C . LYS A 1 695 ? -25.792 -8.269 -3.724 1.00 77.25 695 LYS A C 1
ATOM 5402 O O . LYS A 1 695 ? -26.682 -7.752 -4.394 1.00 77.25 695 LYS A O 1
ATOM 5407 N N . GLU A 1 696 ? -26.060 -8.964 -2.626 1.00 82.88 696 GLU A N 1
ATOM 5408 C CA . GLU A 1 696 ? -27.407 -9.174 -2.096 1.00 82.88 696 GLU A CA 1
ATOM 5409 C C . GLU A 1 696 ? -27.814 -8.109 -1.063 1.00 82.88 696 GLU A C 1
ATOM 5411 O O . GLU A 1 696 ? -29.000 -7.954 -0.790 1.00 82.88 696 GLU A O 1
ATOM 5416 N N . ALA A 1 697 ? -26.861 -7.334 -0.531 1.00 83.88 697 ALA A N 1
ATOM 5417 C CA . ALA A 1 697 ? -27.112 -6.246 0.418 1.00 83.88 697 ALA A CA 1
ATOM 5418 C C . ALA A 1 697 ? -27.375 -4.939 -0.325 1.00 83.88 697 ALA A C 1
ATOM 5420 O O . ALA A 1 697 ? -26.446 -4.177 -0.609 1.00 83.88 697 ALA A O 1
ATOM 5421 N N . MET A 1 698 ? -28.609 -4.726 -0.766 1.00 80.56 698 MET A N 1
ATOM 5422 C CA . MET A 1 698 ? -28.947 -3.559 -1.577 1.00 80.56 698 MET A CA 1
ATOM 5423 C C . MET A 1 698 ? -29.283 -2.368 -0.683 1.00 80.56 698 MET A C 1
ATOM 5425 O O . MET A 1 698 ? -30.273 -2.378 0.040 1.00 80.56 698 MET A O 1
ATOM 5429 N N . ILE A 1 699 ? -28.432 -1.346 -0.704 1.00 82.81 699 ILE A N 1
ATOM 5430 C CA . ILE A 1 699 ? -28.584 -0.187 0.174 1.00 82.81 699 ILE A CA 1
ATOM 5431 C C . ILE A 1 699 ? -29.898 0.544 -0.153 1.00 82.81 699 ILE A C 1
ATOM 5433 O O . ILE A 1 699 ? -30.197 0.776 -1.320 1.00 82.81 699 ILE A O 1
ATOM 5437 N N . GLY A 1 700 ? -30.681 0.889 0.872 1.00 82.06 700 GLY A N 1
ATOM 5438 C CA . GLY A 1 700 ? -32.046 1.407 0.738 1.00 82.06 700 GLY A CA 1
ATOM 5439 C C . GLY A 1 700 ? -33.139 0.330 0.754 1.00 82.06 700 GLY A C 1
ATOM 5440 O O . GLY A 1 700 ? -34.316 0.671 0.807 1.00 82.06 700 GLY A O 1
ATOM 5441 N N . ASP A 1 701 ? -32.788 -0.962 0.736 1.00 88.69 701 ASP A N 1
ATOM 5442 C CA . ASP A 1 701 ? -33.771 -2.045 0.849 1.00 88.69 701 ASP A CA 1
ATOM 5443 C C . ASP A 1 701 ? -34.428 -2.068 2.237 1.00 88.69 701 ASP A C 1
ATOM 5445 O O . ASP A 1 701 ? -33.843 -1.666 3.252 1.00 88.69 701 ASP A O 1
ATOM 5449 N N . THR A 1 702 ? -35.659 -2.573 2.268 1.00 92.44 702 THR A N 1
ATOM 5450 C CA . THR A 1 702 ? -36.420 -2.801 3.493 1.00 92.44 702 THR A CA 1
ATOM 5451 C C . THR A 1 702 ? -36.372 -4.277 3.857 1.00 92.44 702 THR A C 1
ATOM 5453 O O . THR A 1 702 ? -36.710 -5.131 3.043 1.00 92.44 702 THR A O 1
ATOM 5456 N N . PHE A 1 703 ? -36.008 -4.600 5.097 1.00 93.81 703 PHE A N 1
ATOM 5457 C CA . PHE A 1 703 ? -36.086 -5.974 5.596 1.00 93.81 703 PHE A CA 1
ATOM 5458 C C . PHE A 1 703 ? -37.243 -6.140 6.579 1.00 93.81 703 PHE A C 1
ATOM 5460 O O . PHE A 1 703 ? -37.393 -5.363 7.525 1.00 93.81 703 PHE A O 1
ATOM 5467 N N . TYR A 1 704 ? -38.016 -7.207 6.381 1.00 94.38 704 TYR A N 1
ATOM 5468 C CA . TYR A 1 704 ? -39.102 -7.629 7.263 1.00 94.38 704 TYR A CA 1
ATOM 5469 C C . TYR A 1 704 ? -38.750 -8.895 8.033 1.00 94.38 704 TYR A C 1
ATOM 5471 O O . TYR A 1 704 ? -37.815 -9.621 7.693 1.00 94.38 704 TYR A O 1
ATOM 5479 N N . GLN A 1 705 ? -39.571 -9.230 9.026 1.00 93.31 705 GLN A N 1
ATOM 5480 C CA . GLN A 1 705 ? -39.570 -10.572 9.595 1.00 93.31 705 GLN A CA 1
ATOM 5481 C C . GLN A 1 705 ? -40.282 -11.550 8.648 1.00 93.31 705 GLN A C 1
ATOM 5483 O O . GLN A 1 705 ? -41.457 -11.387 8.309 1.00 93.31 705 GLN A O 1
ATOM 5488 N N . TYR A 1 706 ? -39.594 -12.628 8.273 1.00 89.62 706 TYR A N 1
ATOM 5489 C CA . TYR A 1 706 ? -40.180 -13.687 7.459 1.00 89.62 706 TYR A CA 1
ATOM 5490 C C . TYR A 1 706 ? -41.398 -14.314 8.162 1.00 89.62 706 TYR A C 1
ATOM 5492 O O . TYR A 1 706 ? -41.317 -14.715 9.325 1.00 89.62 706 TYR A O 1
ATOM 5500 N N . GLY A 1 707 ? -42.520 -14.406 7.442 1.00 86.50 707 GLY A N 1
ATOM 5501 C CA . GLY A 1 707 ? -43.801 -14.898 7.966 1.00 86.50 707 GLY A CA 1
ATOM 5502 C C . GLY A 1 707 ? -44.632 -13.875 8.755 1.00 86.50 707 GLY A C 1
ATOM 5503 O O . GLY A 1 707 ? -45.709 -14.231 9.214 1.00 86.50 707 GLY A O 1
ATOM 5504 N N . ASN A 1 708 ? -44.168 -12.627 8.904 1.00 86.12 708 ASN A N 1
ATOM 5505 C CA . ASN A 1 708 ? -44.911 -11.537 9.553 1.00 86.12 708 ASN A CA 1
ATOM 5506 C C . ASN A 1 708 ? -44.754 -10.218 8.766 1.00 86.12 708 ASN A C 1
ATOM 5508 O O . ASN A 1 708 ? -44.268 -9.221 9.295 1.00 86.12 708 ASN A O 1
ATOM 5512 N N . HIS A 1 709 ? -45.066 -10.264 7.469 1.00 82.69 709 HIS A N 1
ATOM 5513 C CA . HIS A 1 709 ? -44.828 -9.168 6.516 1.00 82.69 709 HIS A CA 1
ATOM 5514 C C . HIS A 1 709 ? -46.015 -8.892 5.579 1.00 82.69 709 HIS A C 1
ATOM 5516 O O . HIS A 1 709 ? -45.948 -7.979 4.760 1.00 82.69 709 HIS A O 1
ATOM 5522 N N . GLU A 1 710 ? -47.098 -9.670 5.676 1.00 81.75 710 GLU A N 1
ATOM 5523 C CA . GLU A 1 710 ? -48.270 -9.500 4.816 1.00 81.75 710 GLU A CA 1
ATOM 5524 C C . GLU A 1 710 ? -48.918 -8.128 5.057 1.00 81.75 710 GLU A C 1
ATOM 5526 O O . GLU A 1 710 ? -49.191 -7.750 6.195 1.00 81.75 710 GLU A O 1
ATOM 5531 N N . GLY A 1 711 ? -49.137 -7.370 3.978 1.00 79.88 711 GLY A N 1
ATOM 5532 C CA . GLY A 1 711 ? -49.715 -6.023 4.033 1.00 79.88 711 GLY A CA 1
ATOM 5533 C C . GLY A 1 711 ? -48.746 -4.906 4.444 1.00 79.88 711 GLY A C 1
ATOM 5534 O O . GLY A 1 711 ? -49.186 -3.770 4.610 1.00 79.88 711 GLY A O 1
ATOM 5535 N N . LEU A 1 712 ? -47.445 -5.185 4.606 1.00 86.75 712 LEU A N 1
ATOM 5536 C CA . LEU A 1 712 ? -46.443 -4.147 4.861 1.00 86.75 712 LEU A CA 1
ATOM 5537 C C . LEU A 1 712 ? -45.914 -3.558 3.552 1.00 86.75 712 LEU A C 1
ATOM 5539 O O . LEU A 1 712 ? -45.362 -4.272 2.722 1.00 86.75 712 LEU A O 1
ATOM 5543 N N . GLU A 1 713 ? -46.004 -2.238 3.411 1.00 87.06 713 GLU A N 1
ATOM 5544 C CA . GLU A 1 713 ? -45.335 -1.525 2.319 1.00 87.06 713 GLU A CA 1
ATOM 5545 C C . GLU A 1 713 ? -43.838 -1.307 2.622 1.00 87.06 713 GLU A C 1
ATOM 5547 O O . GLU A 1 713 ? -43.478 -1.081 3.797 1.00 87.06 713 GLU A O 1
ATOM 5552 N N . PRO A 1 714 ? -42.958 -1.397 1.601 1.00 88.44 714 PRO A N 1
ATOM 5553 C CA . PRO A 1 714 ? -41.541 -1.048 1.709 1.00 88.44 714 PRO A CA 1
ATOM 5554 C C . PRO A 1 714 ? -41.344 0.406 2.111 1.00 88.44 714 PRO A C 1
ATOM 5556 O O . PRO A 1 714 ? -42.164 1.269 1.802 1.00 88.44 714 PRO A O 1
ATOM 5559 N N . LEU A 1 715 ? -40.250 0.677 2.817 1.00 86.88 715 LEU A N 1
ATOM 5560 C CA . LEU A 1 715 ? -39.851 2.046 3.102 1.00 86.88 715 LEU A CA 1
ATOM 5561 C C . LEU A 1 715 ? -39.432 2.730 1.788 1.00 86.88 715 LEU A C 1
ATOM 5563 O O . LEU A 1 715 ? -38.850 2.077 0.915 1.00 86.88 715 LEU A O 1
ATOM 5567 N N . PRO A 1 716 ? -39.727 4.030 1.623 1.00 76.81 716 PRO A N 1
ATOM 5568 C CA . PRO A 1 716 ? -39.277 4.785 0.461 1.00 76.81 716 PRO A CA 1
ATOM 5569 C C . PRO A 1 716 ? -37.744 4.899 0.444 1.00 76.81 716 PRO A C 1
ATOM 5571 O O . PRO A 1 716 ? -37.100 4.846 1.490 1.00 76.81 716 PRO A O 1
ATOM 5574 N N . GLY A 1 717 ? -37.162 5.110 -0.742 1.00 63.62 717 GLY A N 1
ATOM 5575 C CA . GLY A 1 717 ? -35.729 5.407 -0.887 1.00 63.62 717 GLY A CA 1
ATOM 5576 C C . GLY A 1 717 ? -34.850 4.267 -1.412 1.00 63.62 717 GLY A C 1
ATOM 5577 O O . GLY A 1 717 ? -33.625 4.385 -1.371 1.00 63.62 717 GLY A O 1
ATOM 5578 N N . PHE A 1 718 ? -35.439 3.184 -1.928 1.00 64.56 718 PHE A N 1
ATOM 5579 C CA . PHE A 1 718 ? -34.690 2.203 -2.712 1.00 64.56 718 PHE A CA 1
ATOM 5580 C C . PHE A 1 718 ? -34.428 2.733 -4.127 1.00 64.56 718 PHE A C 1
ATOM 5582 O O . PHE A 1 718 ? -35.352 2.846 -4.932 1.00 64.56 718 PHE A O 1
ATOM 5589 N N . GLU A 1 719 ? -33.163 2.998 -4.447 1.00 64.62 719 GLU A N 1
ATOM 5590 C CA . GLU A 1 719 ? -32.713 3.266 -5.812 1.00 64.62 719 GLU A CA 1
ATOM 5591 C C . GLU A 1 719 ? -31.323 2.658 -6.025 1.00 64.62 719 GLU A C 1
ATOM 5593 O O . GLU A 1 719 ? -30.399 2.891 -5.238 1.00 64.62 719 GLU A O 1
ATOM 5598 N N . GLU A 1 720 ? -31.167 1.848 -7.078 1.00 64.25 720 GLU A N 1
ATOM 5599 C CA . GLU A 1 720 ? -29.870 1.253 -7.387 1.00 64.25 720 GLU A CA 1
ATOM 5600 C C . GLU A 1 720 ? -28.913 2.307 -7.964 1.00 64.25 720 GLU A C 1
ATOM 5602 O O . GLU A 1 720 ? -29.232 2.944 -8.974 1.00 64.25 720 GLU A O 1
ATOM 5607 N N . PRO A 1 721 ? -27.709 2.465 -7.384 1.00 67.31 721 PRO A N 1
ATOM 5608 C CA . PRO A 1 721 ? -26.710 3.377 -7.918 1.00 67.31 721 PRO A CA 1
ATOM 5609 C C . PRO A 1 721 ? -26.259 2.912 -9.308 1.00 67.31 721 PRO A C 1
ATOM 5611 O O . PRO A 1 721 ? -25.643 1.855 -9.451 1.00 67.31 721 PRO A O 1
ATOM 5614 N N . LYS A 1 722 ? -26.541 3.714 -10.340 1.00 69.94 722 LYS A N 1
ATOM 5615 C CA . LYS A 1 722 ? -26.084 3.450 -11.711 1.00 69.94 722 LYS A CA 1
ATOM 5616 C C . LYS A 1 722 ? -24.730 4.122 -11.962 1.00 69.94 722 LYS A C 1
ATOM 5618 O O . LYS A 1 722 ? -24.611 5.327 -11.740 1.00 69.94 722 LYS A O 1
ATOM 5623 N N . PRO A 1 723 ? -23.713 3.394 -12.457 1.00 75.25 723 PRO A N 1
ATOM 5624 C CA . PRO A 1 723 ? -22.440 3.999 -12.827 1.00 75.25 723 PRO A CA 1
ATOM 5625 C C . PRO A 1 723 ? -22.618 4.897 -14.056 1.00 75.25 723 PRO A C 1
ATOM 5627 O O . PRO A 1 723 ? -23.102 4.464 -15.102 1.00 75.25 723 PRO A O 1
ATOM 5630 N N . MET A 1 724 ? -22.189 6.148 -13.928 1.00 73.50 724 MET A N 1
ATOM 5631 C CA . MET A 1 724 ? -22.304 7.178 -14.966 1.00 73.50 724 MET A CA 1
ATOM 5632 C C . MET A 1 724 ? -20.961 7.461 -15.655 1.00 73.50 724 MET A C 1
ATOM 5634 O O . MET A 1 724 ? -20.923 8.008 -16.759 1.00 73.50 724 MET A O 1
ATOM 5638 N N . VAL A 1 725 ? -19.848 7.057 -15.034 1.00 81.06 725 VAL A N 1
ATOM 5639 C CA . VAL A 1 725 ? -18.480 7.311 -15.502 1.00 81.06 725 VAL A CA 1
ATOM 5640 C C . VAL A 1 725 ? -17.730 6.006 -15.672 1.00 81.06 725 VAL A C 1
ATOM 5642 O O . VAL A 1 725 ? -17.590 5.259 -14.716 1.00 81.06 725 VAL A O 1
ATOM 5645 N N . PHE A 1 726 ? -17.174 5.751 -16.852 1.00 83.62 726 PHE A N 1
ATOM 5646 C CA . PHE A 1 726 ? -16.411 4.536 -17.124 1.00 83.62 726 PHE A CA 1
ATOM 5647 C C . PHE A 1 726 ? -14.971 4.843 -17.523 1.00 83.62 726 PHE A C 1
ATOM 5649 O O . PHE A 1 726 ? -14.720 5.711 -18.361 1.00 83.62 726 PHE A O 1
ATOM 5656 N N . VAL A 1 727 ? -14.026 4.089 -16.970 1.00 86.69 727 VAL A N 1
ATOM 5657 C CA . VAL A 1 727 ? -12.590 4.172 -17.267 1.00 86.69 727 VAL A CA 1
ATOM 5658 C C . VAL A 1 727 ? -12.041 2.777 -17.551 1.00 86.69 727 VAL A C 1
ATOM 5660 O O . VAL A 1 727 ? -12.469 1.795 -16.949 1.00 86.69 727 VAL A O 1
ATOM 5663 N N . GLY A 1 728 ? -11.072 2.686 -18.457 1.00 88.00 728 GLY A N 1
ATOM 5664 C CA . GLY A 1 728 ? -10.200 1.520 -18.541 1.00 88.00 728 GLY A CA 1
ATOM 5665 C C . GLY A 1 728 ? -9.145 1.607 -17.439 1.00 88.00 728 GLY A C 1
ATOM 5666 O O . GLY A 1 728 ? -8.538 2.659 -17.244 1.00 88.00 728 GLY A O 1
ATOM 5667 N N . ALA A 1 729 ? -8.931 0.522 -16.711 1.00 88.81 729 ALA A N 1
ATOM 5668 C CA . ALA A 1 729 ? -7.944 0.378 -15.654 1.00 88.81 729 ALA A CA 1
ATOM 5669 C C . ALA A 1 729 ? -6.976 -0.745 -16.027 1.00 88.81 729 ALA A C 1
ATOM 5671 O O . ALA A 1 729 ? -7.395 -1.868 -16.286 1.00 88.81 729 ALA A O 1
ATOM 5672 N N . PHE A 1 730 ? -5.678 -0.460 -16.049 1.00 86.75 730 PHE A N 1
ATOM 5673 C CA . PHE A 1 730 ? -4.661 -1.420 -16.479 1.00 86.75 730 PHE A CA 1
ATOM 5674 C C . PHE A 1 730 ? -3.540 -1.540 -15.444 1.00 86.75 730 PHE A C 1
ATOM 5676 O O . PHE A 1 730 ? -3.192 -0.533 -14.819 1.00 86.75 730 PHE A O 1
ATOM 5683 N N . PRO A 1 731 ? -2.942 -2.733 -15.267 1.00 85.62 731 PRO A N 1
ATOM 5684 C CA . PRO A 1 731 ? -1.747 -2.903 -14.453 1.00 85.62 731 PRO A CA 1
ATOM 5685 C C . PRO A 1 731 ? -0.638 -1.932 -14.862 1.00 85.62 731 PRO A C 1
ATOM 5687 O O . PRO A 1 731 ? -0.287 -1.861 -16.040 1.00 85.62 731 PRO A O 1
ATOM 5690 N N . ALA A 1 732 ? -0.051 -1.213 -13.900 1.00 75.81 732 ALA A N 1
ATOM 5691 C CA . ALA A 1 732 ? 1.156 -0.430 -14.172 1.00 75.81 732 ALA A CA 1
ATOM 5692 C C . ALA A 1 732 ? 2.378 -1.330 -14.437 1.00 75.81 732 ALA A C 1
ATOM 5694 O O . ALA A 1 732 ? 3.253 -0.940 -15.202 1.00 75.81 732 ALA A O 1
ATOM 5695 N N . ASP A 1 733 ? 2.395 -2.533 -13.848 1.00 70.31 733 ASP A N 1
ATOM 5696 C CA . ASP A 1 733 ? 3.432 -3.550 -14.011 1.00 70.31 733 ASP A CA 1
ATOM 5697 C C . ASP A 1 733 ? 2.811 -4.837 -14.593 1.00 70.31 733 ASP A C 1
ATOM 5699 O O . ASP A 1 733 ? 1.881 -5.417 -14.030 1.00 70.31 733 ASP A O 1
ATOM 5703 N N . GLY A 1 734 ? 3.311 -5.312 -15.739 1.00 55.38 734 GLY A N 1
ATOM 5704 C CA . GLY A 1 734 ? 2.692 -6.397 -16.526 1.00 55.38 734 GLY A CA 1
ATOM 5705 C C . GLY A 1 734 ? 2.696 -7.810 -15.912 1.00 55.38 734 GLY A C 1
ATOM 5706 O O . GLY A 1 734 ? 2.345 -8.761 -16.606 1.00 55.38 734 GLY A O 1
ATOM 5707 N N . GLY A 1 735 ? 3.113 -7.980 -14.652 1.00 57.09 735 GLY A N 1
ATOM 5708 C CA . GLY A 1 735 ? 3.294 -9.285 -13.999 1.00 57.09 735 GLY A CA 1
ATOM 5709 C C . GLY A 1 735 ? 2.163 -9.749 -13.071 1.00 57.09 735 GLY A C 1
ATOM 5710 O O . GLY A 1 735 ? 2.202 -10.892 -12.624 1.00 57.09 735 GLY A O 1
ATOM 5711 N N . GLU A 1 736 ? 1.171 -8.903 -12.767 1.00 67.31 736 GLU A N 1
ATOM 5712 C CA . GLU A 1 736 ? 0.278 -9.112 -11.606 1.00 67.31 736 GLU A CA 1
ATOM 5713 C C . GLU A 1 736 ? -1.229 -9.015 -11.917 1.00 67.31 736 GLU A C 1
ATOM 5715 O O . GLU A 1 736 ? -2.025 -8.723 -11.029 1.00 67.31 736 GLU A O 1
ATOM 5720 N N . PHE A 1 737 ? -1.667 -9.290 -13.155 1.00 81.50 737 PHE A N 1
ATOM 5721 C CA . PHE A 1 737 ? -3.095 -9.192 -13.517 1.00 81.50 737 PHE A CA 1
ATOM 5722 C C . PHE A 1 737 ? -4.011 -10.019 -12.597 1.00 81.50 737 PHE A C 1
ATOM 5724 O O . PHE A 1 737 ? -5.022 -9.510 -12.136 1.00 81.50 737 PHE A O 1
ATOM 5731 N N . ASN A 1 738 ? -3.651 -11.269 -12.282 1.00 81.38 738 ASN A N 1
ATOM 5732 C CA . ASN A 1 738 ? -4.497 -12.134 -11.447 1.00 81.38 738 ASN A CA 1
ATOM 5733 C C . ASN A 1 738 ? -4.584 -11.644 -9.994 1.00 81.38 738 ASN A C 1
ATOM 5735 O O . ASN A 1 738 ? -5.674 -11.553 -9.449 1.00 81.38 738 ASN A O 1
ATOM 5739 N N . VAL A 1 739 ? -3.450 -11.265 -9.397 1.00 82.00 739 VAL A N 1
ATOM 5740 C CA . VAL A 1 739 ? -3.403 -10.744 -8.019 1.00 82.00 739 VAL A CA 1
ATOM 5741 C C . VAL A 1 739 ? -4.215 -9.451 -7.911 1.00 82.00 739 VAL A C 1
ATOM 5743 O O . VAL A 1 739 ? -4.988 -9.259 -6.979 1.00 82.00 739 VAL A O 1
ATOM 5746 N N . MET A 1 740 ? -4.100 -8.582 -8.913 1.00 83.00 740 MET A N 1
ATOM 5747 C CA . MET A 1 740 ? -4.845 -7.332 -8.952 1.00 83.00 740 MET A CA 1
ATOM 5748 C C . MET A 1 740 ? -6.322 -7.520 -9.291 1.00 83.00 740 MET A C 1
ATOM 5750 O O . MET A 1 740 ? -7.140 -6.751 -8.799 1.00 83.00 740 MET A O 1
ATOM 5754 N N . ASN A 1 741 ? -6.681 -8.553 -10.057 1.00 86.38 741 ASN A N 1
ATOM 5755 C CA . ASN A 1 741 ? -8.074 -8.950 -10.240 1.00 86.38 741 ASN A CA 1
ATOM 5756 C C . ASN A 1 741 ? -8.701 -9.314 -8.891 1.00 86.38 741 ASN A C 1
ATOM 5758 O O . ASN A 1 741 ? -9.777 -8.818 -8.583 1.00 86.38 741 ASN A O 1
ATOM 5762 N N . ASP A 1 742 ? -8.007 -10.108 -8.072 1.00 82.81 742 ASP A N 1
ATOM 5763 C CA . ASP A 1 742 ? -8.493 -10.505 -6.747 1.00 82.81 742 ASP A CA 1
ATOM 5764 C C . ASP A 1 742 ? -8.632 -9.288 -5.811 1.00 82.81 742 ASP A C 1
ATOM 5766 O O . ASP A 1 742 ? -9.630 -9.153 -5.102 1.00 82.81 742 ASP A O 1
ATOM 5770 N N . HIS A 1 743 ? -7.671 -8.354 -5.840 1.00 85.81 743 HIS A N 1
ATOM 5771 C CA . HIS A 1 743 ? -7.739 -7.107 -5.066 1.00 85.81 743 HIS A CA 1
ATOM 5772 C C . HIS A 1 743 ? -8.874 -6.182 -5.514 1.00 85.81 743 HIS A C 1
ATOM 5774 O O . HIS A 1 743 ? -9.584 -5.632 -4.675 1.00 85.81 743 HIS A O 1
ATOM 5780 N N . LEU A 1 744 ? -9.068 -6.022 -6.825 1.00 86.50 744 LEU A N 1
ATOM 5781 C CA . LEU A 1 744 ? -10.157 -5.224 -7.381 1.00 86.50 744 LEU A CA 1
ATOM 5782 C C . LEU A 1 744 ? -11.518 -5.844 -7.069 1.00 86.50 744 LEU A C 1
ATOM 5784 O O . LEU A 1 744 ? -12.411 -5.131 -6.624 1.00 86.50 744 LEU A O 1
ATOM 5788 N N . GLU A 1 745 ? -11.674 -7.158 -7.253 1.00 83.31 745 GLU A N 1
ATOM 5789 C CA . GLU A 1 745 ? -12.901 -7.867 -6.888 1.00 83.31 745 GLU A CA 1
ATOM 5790 C C . GLU A 1 745 ? -13.210 -7.667 -5.403 1.00 83.31 745 GLU A C 1
ATOM 5792 O O . GLU A 1 745 ? -14.332 -7.296 -5.067 1.00 83.31 745 GLU A O 1
ATOM 5797 N N . TYR A 1 746 ? -12.213 -7.804 -4.525 1.00 80.44 746 TYR A N 1
ATOM 5798 C CA . TYR A 1 746 ? -12.377 -7.587 -3.089 1.00 80.44 746 TYR A CA 1
ATOM 5799 C C . TYR A 1 746 ? -12.717 -6.132 -2.724 1.00 80.44 746 TYR A C 1
ATOM 5801 O O . TYR A 1 746 ? -13.551 -5.890 -1.848 1.00 80.44 746 TYR A O 1
ATOM 5809 N N . LEU A 1 747 ? -12.120 -5.144 -3.395 1.00 82.94 747 LEU A N 1
ATOM 5810 C CA . LEU A 1 747 ? -12.439 -3.736 -3.157 1.00 82.94 747 LEU A CA 1
ATOM 5811 C C . LEU A 1 747 ? -13.869 -3.404 -3.617 1.00 82.94 747 LEU A C 1
ATOM 5813 O O . LEU A 1 747 ? -14.604 -2.747 -2.881 1.00 82.94 747 LEU A O 1
ATOM 5817 N N . VAL A 1 748 ? -14.301 -3.943 -4.763 1.00 83.44 748 VAL A N 1
ATOM 5818 C CA . VAL A 1 748 ? -15.680 -3.826 -5.280 1.00 83.44 748 VAL A CA 1
ATOM 5819 C C . VAL A 1 748 ? -16.701 -4.501 -4.355 1.00 83.44 748 VAL A C 1
ATOM 5821 O O . VAL A 1 748 ? -17.829 -4.025 -4.246 1.00 83.44 748 VAL A O 1
ATOM 5824 N N . LEU A 1 749 ? -16.337 -5.556 -3.611 1.00 74.62 749 LEU A N 1
ATOM 5825 C CA . LEU A 1 749 ? -17.234 -6.131 -2.590 1.00 74.62 749 LEU A CA 1
ATOM 5826 C C . LEU A 1 749 ? -17.635 -5.112 -1.515 1.00 74.62 749 LEU A C 1
ATOM 5828 O O . LEU A 1 749 ? -18.720 -5.219 -0.946 1.00 74.62 749 LEU A O 1
ATOM 5832 N N . ASN A 1 750 ? -16.761 -4.145 -1.235 1.00 72.44 750 ASN A N 1
ATOM 5833 C CA . ASN A 1 750 ? -17.003 -3.083 -0.268 1.00 72.44 750 ASN A CA 1
ATOM 5834 C C . ASN A 1 750 ? -17.547 -1.801 -0.910 1.00 72.44 750 ASN A C 1
ATOM 5836 O O . ASN A 1 750 ? -17.962 -0.908 -0.175 1.00 72.44 750 ASN A O 1
ATOM 5840 N N . ASP A 1 751 ? -17.554 -1.698 -2.238 1.00 78.31 751 ASP A N 1
ATOM 5841 C CA . ASP A 1 751 ? -17.983 -0.518 -2.984 1.00 78.31 751 ASP A CA 1
ATOM 5842 C C . ASP A 1 751 ? -18.913 -0.919 -4.136 1.00 78.31 751 ASP A C 1
ATOM 5844 O O . ASP A 1 751 ? -18.506 -1.156 -5.276 1.00 78.31 751 ASP A O 1
ATOM 5848 N N . ARG A 1 752 ? -20.201 -1.048 -3.805 1.00 71.06 752 ARG A N 1
ATOM 5849 C CA . ARG A 1 752 ? -21.219 -1.584 -4.717 1.00 71.06 752 ARG A CA 1
ATOM 5850 C C . ARG A 1 752 ? -21.540 -0.682 -5.898 1.00 71.06 752 ARG A C 1
ATOM 5852 O O . ARG A 1 752 ? -22.118 -1.165 -6.869 1.00 71.06 752 ARG A O 1
ATOM 5859 N N . ALA A 1 753 ? -21.224 0.603 -5.804 1.00 76.69 753 ALA A N 1
ATOM 5860 C CA . ALA A 1 753 ? -21.468 1.532 -6.891 1.00 76.69 753 ALA A CA 1
ATOM 5861 C C . ALA A 1 753 ? -20.424 1.391 -8.014 1.00 76.69 753 ALA A C 1
ATOM 5863 O O . ALA A 1 753 ? -20.590 1.984 -9.083 1.00 76.69 753 ALA A O 1
ATOM 5864 N N . VAL A 1 754 ? -19.374 0.587 -7.790 1.00 85.50 754 VAL A N 1
ATOM 5865 C CA . VAL A 1 754 ? -18.366 0.258 -8.795 1.00 85.50 754 VAL A CA 1
ATOM 5866 C C . VAL A 1 754 ? -18.757 -0.989 -9.580 1.00 85.50 754 VAL A C 1
ATOM 5868 O O . VAL A 1 754 ? -19.026 -2.051 -9.020 1.00 85.50 754 VAL A O 1
ATOM 5871 N N . THR A 1 755 ? -18.734 -0.882 -10.906 1.00 85.38 755 THR A N 1
ATOM 5872 C CA . THR A 1 755 ? -18.842 -2.045 -11.803 1.00 85.38 755 THR A CA 1
ATOM 5873 C C . THR A 1 755 ? -17.466 -2.445 -12.306 1.00 85.38 755 THR A C 1
ATOM 5875 O O . THR A 1 755 ? -16.616 -1.586 -12.525 1.00 85.38 755 THR A O 1
ATOM 5878 N N . LEU A 1 756 ? -17.240 -3.750 -12.468 1.00 88.50 756 LEU A N 1
ATOM 5879 C CA . LEU A 1 756 ? -15.967 -4.312 -12.906 1.00 88.50 756 LEU A CA 1
ATOM 5880 C C . LEU A 1 756 ? -16.204 -5.356 -13.994 1.00 88.50 756 LEU A C 1
ATOM 5882 O O . LEU A 1 756 ? -16.861 -6.370 -13.759 1.00 88.50 756 LEU A O 1
ATOM 5886 N N . GLU A 1 757 ? -15.627 -5.117 -15.166 1.00 88.31 757 GLU A N 1
ATOM 5887 C CA . GLU A 1 757 ? -15.617 -6.043 -16.300 1.00 88.31 757 GLU A CA 1
ATOM 5888 C C . GLU A 1 757 ? -14.181 -6.204 -16.807 1.00 88.31 757 GLU A C 1
ATOM 5890 O O . GLU A 1 757 ? -13.371 -5.293 -16.684 1.00 88.31 757 GLU A O 1
ATOM 5895 N N . LYS A 1 758 ? -13.816 -7.365 -17.356 1.00 88.75 758 LYS A N 1
ATOM 5896 C CA . LYS A 1 758 ? -12.459 -7.585 -17.889 1.00 88.75 758 LYS A CA 1
ATOM 5897 C C . LYS A 1 758 ? -12.345 -6.981 -19.288 1.00 88.75 758 LYS A C 1
ATOM 5899 O O . LYS A 1 758 ? -13.237 -7.166 -20.108 1.00 88.75 758 LYS A O 1
ATOM 5904 N N . GLU A 1 759 ? -11.232 -6.312 -19.568 1.00 85.44 759 GLU A N 1
ATOM 5905 C CA . GLU A 1 759 ? -10.970 -5.626 -20.838 1.00 85.44 759 GLU A CA 1
ATOM 5906 C C . GLU A 1 759 ? -9.564 -5.965 -21.361 1.00 85.44 759 GLU A C 1
ATOM 5908 O O . GLU A 1 759 ? -8.659 -6.304 -20.597 1.00 85.44 759 GLU A O 1
ATOM 5913 N N . THR A 1 760 ? -9.360 -5.880 -22.676 1.00 83.06 760 THR A N 1
ATOM 5914 C CA . THR A 1 760 ? -8.048 -6.073 -23.306 1.00 83.06 760 THR A CA 1
ATOM 5915 C C . THR A 1 760 ? -7.688 -4.884 -24.182 1.00 83.06 760 THR A C 1
ATOM 5917 O O . THR A 1 760 ? -8.439 -4.555 -25.095 1.00 83.06 760 THR A O 1
ATOM 5920 N N . SER A 1 761 ? -6.513 -4.301 -23.952 1.00 81.38 761 SER A N 1
ATOM 5921 C CA . SER A 1 761 ? -5.923 -3.246 -24.774 1.00 81.38 761 SER A CA 1
ATOM 5922 C C . SER A 1 761 ? -4.714 -3.772 -25.551 1.00 81.38 761 SER A C 1
ATOM 5924 O O . SER A 1 761 ? -3.866 -4.489 -25.018 1.00 81.38 761 SER A O 1
ATOM 5926 N N . ASN A 1 762 ? -4.590 -3.359 -26.810 1.00 76.69 762 ASN A N 1
ATOM 5927 C CA . ASN A 1 762 ? -3.411 -3.574 -27.641 1.00 76.69 762 ASN A CA 1
ATOM 5928 C C . ASN A 1 762 ? -2.179 -2.824 -27.106 1.00 76.69 762 ASN A C 1
ATOM 5930 O O . ASN A 1 762 ? -1.063 -3.331 -27.233 1.00 76.69 762 ASN A O 1
ATOM 5934 N N . ALA A 1 763 ? -2.357 -1.628 -26.530 1.00 74.06 763 ALA A N 1
ATOM 5935 C CA . ALA A 1 763 ? -1.260 -0.833 -25.978 1.00 74.06 763 ALA A CA 1
ATOM 5936 C C . ALA A 1 763 ? -0.893 -1.209 -24.534 1.00 74.06 763 ALA A C 1
ATOM 5938 O O . ALA A 1 763 ? 0.292 -1.219 -24.197 1.00 74.06 763 ALA A O 1
ATOM 5939 N N . LEU A 1 764 ? -1.884 -1.487 -23.679 1.00 77.75 764 LEU A N 1
ATOM 5940 C CA . LEU A 1 764 ? -1.678 -1.681 -22.235 1.00 77.75 764 LEU A CA 1
ATOM 5941 C C . LEU A 1 764 ? -1.830 -3.135 -21.761 1.00 77.75 764 LEU A C 1
ATOM 5943 O O . LEU A 1 764 ? -1.452 -3.438 -20.631 1.00 77.75 764 LEU A O 1
ATOM 5947 N N . GLY A 1 765 ? -2.296 -4.046 -22.618 1.00 82.81 765 GLY A N 1
ATOM 5948 C CA . GLY A 1 765 ? -2.486 -5.458 -22.286 1.00 82.81 765 GLY A CA 1
ATOM 5949 C C . GLY A 1 765 ? -3.819 -5.737 -21.587 1.00 82.81 765 GLY A C 1
ATOM 5950 O O . GLY A 1 765 ? -4.821 -5.072 -21.841 1.00 82.81 765 GLY A O 1
ATOM 5951 N N . LEU A 1 766 ? -3.850 -6.761 -20.732 1.00 86.62 766 LEU A N 1
ATOM 5952 C CA . LEU A 1 766 ? -5.047 -7.136 -19.970 1.00 86.62 766 LEU A CA 1
ATOM 5953 C C . LEU A 1 766 ? -5.343 -6.097 -18.881 1.00 86.62 766 LEU A C 1
ATOM 5955 O O . LEU A 1 766 ? -4.437 -5.694 -18.154 1.00 86.62 766 LEU A O 1
ATOM 5959 N N . GLY A 1 767 ? -6.607 -5.711 -18.742 1.00 89.00 767 GLY A N 1
ATOM 5960 C CA . GLY A 1 767 ? -7.081 -4.766 -17.737 1.00 89.00 767 GLY A CA 1
ATOM 5961 C C . GLY A 1 767 ? -8.556 -4.968 -17.403 1.00 89.00 767 GLY A C 1
ATOM 5962 O O . GLY A 1 767 ? -9.119 -6.051 -17.590 1.00 89.00 767 GLY A O 1
ATOM 5963 N N . TRP A 1 768 ? -9.177 -3.911 -16.899 1.00 91.75 768 TRP A N 1
ATOM 5964 C CA . TRP A 1 768 ? -10.566 -3.887 -16.469 1.00 91.75 768 TRP A CA 1
ATOM 5965 C C . TRP A 1 768 ? -11.257 -2.636 -16.972 1.00 91.75 768 TRP A C 1
ATOM 5967 O O . TRP A 1 768 ? -10.685 -1.551 -16.978 1.00 91.75 768 TRP A O 1
ATOM 5977 N N . ARG A 1 769 ? -12.527 -2.779 -17.304 1.00 90.12 769 ARG A N 1
ATOM 5978 C CA . ARG A 1 769 ? -13.455 -1.683 -17.467 1.00 90.12 769 ARG A CA 1
ATOM 5979 C C . ARG A 1 769 ? -14.129 -1.430 -16.125 1.00 90.12 769 ARG A C 1
ATOM 5981 O O . ARG A 1 769 ? -14.846 -2.296 -15.627 1.00 90.12 769 ARG A O 1
ATOM 5988 N N . LEU A 1 770 ? -13.875 -0.265 -15.536 1.00 90.38 770 LEU A N 1
ATOM 5989 C CA . LEU A 1 770 ? -14.455 0.134 -14.256 1.00 90.38 770 LEU A CA 1
ATOM 5990 C C . LEU A 1 770 ? -15.502 1.228 -14.467 1.00 90.38 770 LEU A C 1
ATOM 5992 O O . LEU A 1 770 ? -15.217 2.221 -15.138 1.00 90.38 770 LEU A O 1
ATOM 5996 N N . GLY A 1 771 ? -16.693 1.056 -13.898 1.00 87.75 771 GLY A N 1
ATOM 5997 C CA . GLY A 1 771 ? -17.741 2.079 -13.868 1.00 87.75 771 GLY A CA 1
ATOM 5998 C C . GLY A 1 771 ? -17.911 2.664 -12.469 1.00 87.75 771 GLY A C 1
ATOM 5999 O O . GLY A 1 771 ? -17.911 1.911 -11.507 1.00 87.75 771 GLY A O 1
ATOM 6000 N N . PHE A 1 772 ? -18.078 3.979 -12.363 1.00 84.62 772 PHE A N 1
ATOM 6001 C CA . PHE A 1 772 ? -18.137 4.769 -11.133 1.00 84.62 772 PHE A CA 1
ATOM 6002 C C . PHE A 1 772 ? -19.316 5.752 -11.161 1.00 84.62 772 PHE A C 1
ATOM 6004 O O . PHE A 1 772 ? -19.826 6.107 -12.226 1.00 84.62 772 PHE A O 1
ATOM 6011 N N . LEU A 1 773 ? -19.701 6.255 -9.985 1.00 76.75 773 LEU A N 1
ATOM 6012 C CA . LEU A 1 773 ? -20.692 7.339 -9.841 1.00 76.75 773 LEU A CA 1
ATOM 6013 C C . LEU A 1 773 ? -20.187 8.681 -10.383 1.00 76.75 773 LEU A C 1
ATOM 6015 O O . LEU A 1 773 ? -20.967 9.492 -10.869 1.00 76.75 773 LEU A O 1
ATOM 6019 N N . GLY A 1 774 ? -18.877 8.914 -10.305 1.00 73.81 774 GLY A N 1
ATOM 6020 C CA . GLY A 1 774 ? -18.259 10.188 -10.643 1.00 73.81 774 GLY A CA 1
ATOM 6021 C C . GLY A 1 774 ? -16.734 10.114 -10.657 1.00 73.81 774 GLY A C 1
ATOM 6022 O O . GLY A 1 774 ? -16.127 9.084 -10.342 1.00 73.81 774 GLY A O 1
ATOM 6023 N N . SER A 1 775 ? -16.101 11.219 -11.046 1.00 71.69 775 SER A N 1
ATOM 6024 C CA . SER A 1 775 ? -14.644 11.306 -11.184 1.00 71.69 775 SER A CA 1
ATOM 6025 C C . SER A 1 775 ? -13.916 11.314 -9.831 1.00 71.69 775 SER A C 1
ATOM 6027 O O . SER A 1 775 ? -12.809 10.772 -9.745 1.00 71.69 775 SER A O 1
ATOM 6029 N N . LEU A 1 776 ? -14.511 11.867 -8.757 1.00 75.00 776 LEU A N 1
ATOM 6030 C CA . LEU A 1 776 ? -13.904 11.783 -7.423 1.00 75.00 776 LEU A CA 1
ATOM 6031 C C . LEU A 1 776 ? -13.966 10.343 -6.923 1.00 75.00 776 LEU A C 1
ATOM 6033 O O . LEU A 1 776 ? -12.944 9.843 -6.450 1.00 75.00 776 LEU A O 1
ATOM 6037 N N . HIS A 1 777 ? -15.113 9.677 -7.089 1.00 80.75 777 HIS A N 1
ATOM 6038 C CA . HIS A 1 777 ? -15.273 8.268 -6.737 1.00 80.75 777 HIS A CA 1
ATOM 6039 C C . HIS A 1 777 ? -14.189 7.399 -7.415 1.00 80.75 777 HIS A C 1
ATOM 6041 O O . HIS A 1 777 ? -13.463 6.682 -6.726 1.00 80.75 777 HIS A O 1
ATOM 6047 N N . ALA A 1 778 ? -13.953 7.567 -8.723 1.00 82.50 778 ALA A N 1
ATOM 6048 C CA . ALA A 1 778 ? -12.869 6.871 -9.428 1.00 82.50 778 ALA A CA 1
ATOM 6049 C C . ALA A 1 778 ? -11.472 7.152 -8.828 1.00 82.50 778 ALA A C 1
ATOM 6051 O O . ALA A 1 778 ? -10.641 6.249 -8.702 1.00 82.50 778 ALA A O 1
ATOM 6052 N N . SER A 1 779 ? -11.203 8.403 -8.430 1.00 80.50 779 SER A N 1
ATOM 6053 C CA . SER A 1 779 ? -9.921 8.790 -7.822 1.00 80.50 779 SER A CA 1
ATOM 6054 C C . SER A 1 779 ? -9.706 8.184 -6.429 1.00 80.50 779 SER A C 1
ATOM 6056 O O . SER A 1 779 ? -8.593 7.761 -6.118 1.00 80.50 779 SER A O 1
ATOM 6058 N N . VAL A 1 780 ? -10.761 8.124 -5.608 1.00 83.19 780 VAL A N 1
ATOM 6059 C CA . VAL A 1 780 ? -10.727 7.545 -4.257 1.00 83.19 780 VAL A CA 1
ATOM 6060 C C . VAL A 1 780 ? -10.545 6.038 -4.355 1.00 83.19 780 VAL A C 1
ATOM 6062 O O . VAL A 1 780 ? -9.675 5.489 -3.686 1.00 83.19 780 VAL A O 1
ATOM 6065 N N . PHE A 1 781 ? -11.291 5.377 -5.242 1.00 86.69 781 PHE A N 1
ATOM 6066 C CA . PHE A 1 781 ? -11.157 3.943 -5.480 1.00 86.69 781 PHE A CA 1
ATOM 6067 C C . PHE A 1 781 ? -9.730 3.564 -5.898 1.00 86.69 781 PHE A C 1
ATOM 6069 O O . PHE A 1 781 ? -9.148 2.625 -5.356 1.00 86.69 781 PHE A O 1
ATOM 6076 N N . LYS A 1 782 ? -9.122 4.340 -6.806 1.00 86.19 782 LYS A N 1
ATOM 6077 C CA . LYS A 1 782 ? -7.721 4.155 -7.201 1.00 86.19 782 LYS A CA 1
ATOM 6078 C C . LYS A 1 782 ? -6.760 4.274 -6.015 1.00 86.19 782 LYS A C 1
ATOM 6080 O O . LYS A 1 782 ? -5.880 3.434 -5.861 1.00 86.19 782 LYS A O 1
ATOM 6085 N N . GLU A 1 783 ? -6.899 5.315 -5.200 1.00 84.50 783 GLU A N 1
ATOM 6086 C CA . GLU A 1 783 ? -5.998 5.548 -4.066 1.00 84.50 783 GLU A CA 1
ATOM 6087 C C . GLU A 1 783 ? -6.146 4.469 -2.986 1.00 84.50 783 GLU A C 1
ATOM 6089 O O . GLU A 1 783 ? -5.149 4.019 -2.421 1.00 84.50 783 GLU A O 1
ATOM 6094 N N . ARG A 1 784 ? -7.376 3.997 -2.748 1.00 85.75 784 ARG A N 1
ATOM 6095 C CA . ARG A 1 784 ? -7.640 2.851 -1.870 1.00 85.75 784 ARG A CA 1
ATOM 6096 C C . ARG A 1 784 ? -6.954 1.594 -2.382 1.00 85.75 784 ARG A C 1
ATOM 6098 O O . ARG A 1 784 ? -6.282 0.925 -1.606 1.00 85.75 784 ARG A O 1
ATOM 6105 N N . LEU A 1 785 ? -7.043 1.310 -3.681 1.00 84.81 785 LEU A N 1
ATOM 6106 C CA . LEU A 1 785 ? -6.351 0.169 -4.280 1.00 84.81 785 LEU A CA 1
ATOM 6107 C C . LEU A 1 785 ? -4.821 0.258 -4.093 1.00 84.81 785 LEU A C 1
ATOM 6109 O O . LEU A 1 785 ? -4.179 -0.729 -3.725 1.00 84.81 785 LEU A O 1
ATOM 6113 N N . GLU A 1 786 ? -4.248 1.450 -4.284 1.00 84.31 786 GLU A N 1
ATOM 6114 C CA . GLU A 1 786 ? -2.811 1.707 -4.119 1.00 84.31 786 GLU A CA 1
ATOM 6115 C C . GLU A 1 786 ? -2.345 1.587 -2.660 1.00 84.31 786 GLU A C 1
ATOM 6117 O O . GLU A 1 786 ? -1.268 1.045 -2.413 1.00 84.31 786 GLU A O 1
ATOM 6122 N N . LYS A 1 787 ? -3.130 2.066 -1.689 1.00 80.19 787 LYS A N 1
ATOM 6123 C CA . LYS A 1 787 ? -2.754 2.060 -0.265 1.00 80.19 787 LYS A CA 1
ATOM 6124 C C . LYS A 1 787 ? -3.065 0.750 0.444 1.00 80.19 787 LYS A C 1
ATOM 6126 O O . LYS A 1 787 ? -2.204 0.229 1.147 1.00 80.19 787 LYS A O 1
ATOM 6131 N N . GLU A 1 788 ? -4.269 0.216 0.257 1.00 79.69 788 GLU A N 1
ATOM 6132 C CA . GLU A 1 788 ? -4.722 -0.996 0.948 1.00 79.69 788 GLU A CA 1
ATOM 6133 C C . GLU A 1 788 ? -4.009 -2.248 0.412 1.00 79.69 788 GLU A C 1
ATOM 6135 O O . GLU A 1 788 ? -3.669 -3.140 1.188 1.00 79.69 788 GLU A O 1
ATOM 6140 N N . TYR A 1 789 ? -3.738 -2.305 -0.899 1.00 80.69 789 TYR A N 1
ATOM 6141 C CA . TYR A 1 789 ? -3.186 -3.501 -1.554 1.00 80.69 789 TYR A CA 1
ATOM 6142 C C . TYR A 1 789 ? -1.812 -3.275 -2.201 1.00 80.69 789 TYR A C 1
ATOM 6144 O O . TYR A 1 789 ? -1.218 -4.220 -2.715 1.00 80.69 789 TYR A O 1
ATOM 6152 N N . GLY A 1 790 ? -1.276 -2.047 -2.194 1.00 75.44 790 GLY A N 1
ATOM 6153 C CA . GLY A 1 790 ? 0.006 -1.737 -2.844 1.00 75.44 790 GLY A CA 1
ATOM 6154 C C . GLY A 1 790 ? -0.044 -1.774 -4.377 1.00 75.44 790 GLY A C 1
ATOM 6155 O O . GLY A 1 790 ? 1.005 -1.711 -5.022 1.00 75.44 790 GLY A O 1
ATOM 6156 N N . ALA A 1 791 ? -1.238 -1.896 -4.966 1.00 78.25 791 ALA A N 1
ATOM 6157 C CA . ALA A 1 791 ? -1.434 -2.164 -6.384 1.00 78.25 791 ALA A CA 1
ATOM 6158 C C . ALA A 1 791 ? -1.564 -0.862 -7.187 1.00 78.25 791 ALA A C 1
ATOM 6160 O O . ALA A 1 791 ? -2.426 -0.029 -6.918 1.00 78.25 791 ALA A O 1
ATOM 6161 N N . LYS A 1 792 ? -0.712 -0.687 -8.203 1.00 80.75 792 LYS A N 1
ATOM 6162 C CA . LYS A 1 792 ? -0.698 0.513 -9.051 1.00 80.75 792 LYS A CA 1
ATOM 6163 C C . LYS A 1 792 ? -1.437 0.267 -10.359 1.00 80.75 792 LYS A C 1
ATOM 6165 O O . LYS A 1 792 ? -1.031 -0.583 -11.153 1.00 80.75 792 LYS A O 1
ATOM 6170 N N . ILE A 1 793 ? -2.458 1.081 -10.617 1.00 84.06 793 ILE A N 1
ATOM 6171 C CA . ILE A 1 793 ? -3.235 1.046 -11.862 1.00 84.06 793 ILE A CA 1
ATOM 6172 C C . ILE A 1 793 ? -3.065 2.322 -12.691 1.00 84.06 793 ILE A C 1
ATOM 6174 O O . ILE A 1 793 ? -2.928 3.437 -12.176 1.00 84.06 793 ILE A O 1
ATOM 6178 N N . ILE A 1 794 ? -3.099 2.152 -14.009 1.00 82.50 794 ILE A N 1
ATOM 6179 C CA . ILE A 1 794 ? -3.203 3.223 -14.999 1.00 82.50 794 ILE A CA 1
ATOM 6180 C C . ILE A 1 794 ? -4.679 3.343 -15.383 1.00 82.50 794 ILE A C 1
ATOM 6182 O O . ILE A 1 794 ? -5.252 2.378 -15.878 1.00 82.50 794 ILE A O 1
ATOM 6186 N N . LEU A 1 795 ? -5.280 4.516 -15.165 1.00 84.56 795 LEU A N 1
ATOM 6187 C CA . LEU A 1 795 ? -6.644 4.819 -15.609 1.00 84.56 795 LEU A CA 1
ATOM 6188 C C . LEU A 1 795 ? -6.608 5.564 -16.950 1.00 84.56 795 LEU A C 1
ATOM 6190 O O . LEU A 1 795 ? -5.841 6.518 -17.097 1.00 84.56 795 LEU A O 1
ATOM 6194 N N . THR A 1 796 ? -7.430 5.153 -17.915 1.00 84.00 796 THR A N 1
ATOM 6195 C CA . THR A 1 796 ? -7.641 5.883 -19.175 1.00 84.00 796 THR A CA 1
ATOM 6196 C C . THR A 1 796 ? -8.496 7.127 -18.949 1.00 84.00 796 THR A C 1
ATOM 6198 O O . THR A 1 796 ? -9.038 7.351 -17.866 1.00 84.00 796 THR A O 1
ATOM 6201 N N . ALA A 1 797 ? -8.666 7.939 -19.997 1.00 78.50 797 ALA A N 1
ATOM 6202 C CA . ALA A 1 797 ? -9.645 9.017 -19.959 1.00 78.50 797 ALA A CA 1
ATOM 6203 C C . ALA A 1 797 ? -11.052 8.456 -19.651 1.00 78.50 797 ALA A C 1
ATOM 6205 O O . ALA A 1 797 ? -11.413 7.409 -20.203 1.00 78.50 797 ALA A O 1
ATOM 6206 N N . PRO A 1 798 ? -11.834 9.131 -18.790 1.00 81.88 798 PRO A N 1
ATOM 6207 C CA . PRO A 1 798 ? -13.195 8.722 -18.492 1.00 81.88 798 PRO A CA 1
ATOM 6208 C C . PRO A 1 798 ? -14.106 8.910 -19.705 1.00 81.88 798 PRO A C 1
ATOM 6210 O O . PRO A 1 798 ? -13.888 9.771 -20.558 1.00 81.88 798 PRO A O 1
ATOM 6213 N N . THR A 1 799 ? -15.131 8.074 -19.780 1.00 83.62 799 THR A N 1
ATOM 6214 C CA . THR A 1 799 ? -16.081 7.977 -20.893 1.00 83.62 799 THR A CA 1
ATOM 6215 C C . THR A 1 799 ? -17.477 7.674 -20.358 1.00 83.62 799 THR A C 1
ATOM 6217 O O . THR A 1 799 ? -17.629 7.239 -19.217 1.00 83.62 799 THR A O 1
ATOM 6220 N N . VAL A 1 800 ? -18.498 7.914 -21.178 1.00 86.75 800 VAL A N 1
ATOM 6221 C CA . VAL A 1 800 ? -19.915 7.727 -20.830 1.00 86.75 800 VAL A CA 1
ATOM 6222 C C . VAL A 1 800 ? -20.550 6.682 -21.754 1.00 86.75 800 VAL A C 1
ATOM 6224 O O . VAL A 1 800 ? -20.036 6.469 -22.855 1.00 86.75 800 VAL A O 1
ATOM 6227 N N . PRO A 1 801 ? -21.647 6.021 -21.350 1.00 87.81 801 PRO A N 1
ATOM 6228 C CA . PRO A 1 801 ? -22.290 4.998 -22.170 1.00 87.81 801 PRO A CA 1
ATOM 6229 C C . PRO A 1 801 ? -23.055 5.624 -23.346 1.00 87.81 801 PRO A C 1
ATOM 6231 O O . PRO A 1 801 ? -24.142 6.163 -23.156 1.00 87.81 801 PRO A O 1
ATOM 6234 N N . TYR A 1 802 ? -22.526 5.539 -24.568 1.00 90.75 802 TYR A N 1
ATOM 6235 C CA . TYR A 1 802 ? -23.211 6.004 -25.784 1.00 90.75 802 TYR A CA 1
ATOM 6236 C C . TYR A 1 802 ? -24.174 4.941 -26.313 1.00 90.75 802 TYR A C 1
ATOM 6238 O O . TYR A 1 802 ? -23.886 3.753 -26.218 1.00 90.75 802 TYR A O 1
ATOM 6246 N N . LYS A 1 803 ? -25.294 5.334 -26.924 1.00 92.12 803 LYS A N 1
ATOM 6247 C CA . LYS A 1 803 ? -26.239 4.388 -27.538 1.00 92.12 803 LYS A CA 1
ATOM 6248 C C . LYS A 1 803 ? -26.194 4.514 -29.060 1.00 92.12 803 LYS A C 1
ATOM 6250 O O . LYS A 1 803 ? -26.323 5.605 -29.613 1.00 92.12 803 LYS A O 1
ATOM 6255 N N . VAL A 1 804 ? -25.994 3.391 -29.739 1.00 92.94 804 VAL A N 1
ATOM 6256 C CA . VAL A 1 804 ? -25.949 3.283 -31.201 1.00 92.94 804 VAL A CA 1
ATOM 6257 C C . VAL A 1 804 ? -27.177 2.513 -31.661 1.00 92.94 804 VAL A C 1
ATOM 6259 O O . VAL A 1 804 ? -27.397 1.393 -31.205 1.00 92.94 804 VAL A O 1
ATOM 6262 N N . ILE A 1 805 ? -27.950 3.101 -32.572 1.00 91.62 805 ILE A N 1
ATOM 6263 C CA . ILE A 1 805 ? -29.056 2.432 -33.263 1.00 91.62 805 ILE A CA 1
ATOM 6264 C C . ILE A 1 805 ? -28.597 2.145 -34.690 1.00 91.62 805 ILE A C 1
ATOM 6266 O O . ILE A 1 805 ? -28.195 3.056 -35.426 1.00 91.62 805 ILE A O 1
ATOM 6270 N N . TYR A 1 806 ? -28.619 0.875 -35.070 1.00 91.38 806 TYR A N 1
ATOM 6271 C CA . TYR A 1 806 ? -28.259 0.408 -36.402 1.00 91.38 806 TYR A CA 1
ATOM 6272 C C . TYR A 1 806 ? -29.487 0.372 -37.313 1.00 91.38 806 TYR A C 1
ATOM 6274 O O . TYR A 1 806 ? -30.612 0.198 -36.859 1.00 91.38 806 TYR A O 1
ATOM 6282 N N . LYS A 1 807 ? -29.274 0.471 -38.630 1.00 89.38 807 LYS A N 1
ATOM 6283 C CA . LYS A 1 807 ? -30.362 0.472 -39.632 1.00 89.38 807 LYS A CA 1
ATOM 6284 C C . LYS A 1 807 ? -31.183 -0.819 -39.688 1.00 89.38 807 LYS A C 1
ATOM 6286 O O . LYS A 1 807 ? -32.216 -0.859 -40.347 1.00 89.38 807 LYS A O 1
ATOM 6291 N N . ASN A 1 808 ? -30.691 -1.894 -39.080 1.00 87.12 808 ASN A N 1
ATOM 6292 C CA . ASN A 1 808 ? -31.416 -3.155 -38.941 1.00 87.12 808 ASN A CA 1
ATOM 6293 C C . ASN A 1 808 ? -32.341 -3.177 -37.707 1.00 87.12 808 ASN A C 1
ATOM 6295 O O . ASN A 1 808 ? -33.004 -4.185 -37.491 1.00 87.12 808 ASN A O 1
ATOM 6299 N N . GLY A 1 809 ? -32.391 -2.092 -36.926 1.00 85.38 809 GLY A N 1
ATOM 6300 C CA . GLY A 1 809 ? -33.169 -1.979 -35.693 1.00 85.38 809 GLY A CA 1
ATOM 6301 C C . GLY A 1 809 ? -32.420 -2.409 -34.429 1.00 85.38 809 GLY A C 1
ATOM 6302 O O . GLY A 1 809 ? -32.957 -2.226 -33.339 1.00 85.38 809 GLY A O 1
ATOM 6303 N N . ASP A 1 810 ? -31.196 -2.941 -34.542 1.00 87.88 810 ASP A N 1
ATOM 6304 C CA . ASP A 1 810 ? -30.410 -3.341 -33.373 1.00 87.88 810 ASP A CA 1
ATOM 6305 C C . ASP A 1 810 ? -29.933 -2.113 -32.591 1.00 87.88 810 ASP A C 1
ATOM 6307 O O . ASP A 1 810 ? -29.479 -1.114 -33.159 1.00 87.88 810 ASP A O 1
ATOM 6311 N N . GLU A 1 811 ? -29.963 -2.219 -31.266 1.00 91.19 811 GLU A N 1
ATOM 6312 C CA . GLU A 1 811 ? -29.444 -1.203 -30.359 1.00 91.19 811 GLU A CA 1
ATOM 6313 C C . GLU A 1 811 ? -28.228 -1.745 -29.606 1.00 91.19 811 GLU A C 1
ATOM 6315 O O . GLU A 1 811 ? -28.261 -2.845 -29.054 1.00 91.19 811 GLU A O 1
ATOM 6320 N N . LYS A 1 812 ? -27.146 -0.964 -29.553 1.00 90.62 812 LYS A N 1
ATOM 6321 C CA . LYS A 1 812 ? -25.949 -1.302 -28.777 1.00 90.62 812 LYS A CA 1
ATOM 6322 C C . LYS A 1 812 ? -25.529 -0.137 -27.897 1.00 90.62 812 LYS A C 1
ATOM 6324 O O . LYS A 1 812 ? -25.379 0.988 -28.372 1.00 90.62 812 LYS A O 1
ATOM 6329 N N . LEU A 1 813 ? -25.285 -0.430 -26.625 1.00 88.56 813 LEU A N 1
ATOM 6330 C CA . LEU A 1 813 ? -24.667 0.499 -25.692 1.00 88.56 813 LEU A CA 1
ATOM 6331 C C . LEU A 1 813 ? -23.143 0.331 -25.768 1.00 88.56 813 LEU A C 1
ATOM 6333 O O . LEU A 1 813 ? -22.615 -0.769 -25.637 1.00 88.56 813 LEU A O 1
ATOM 6337 N N . VAL A 1 814 ? -22.451 1.426 -26.057 1.00 88.69 814 VAL A N 1
ATOM 6338 C CA . VAL A 1 814 ? -21.009 1.507 -26.276 1.00 88.69 814 VAL A CA 1
ATOM 6339 C C . VAL A 1 814 ? -20.403 2.250 -25.096 1.00 88.69 814 VAL A C 1
ATOM 6341 O O . VAL A 1 814 ? -20.495 3.475 -25.005 1.00 88.69 814 VAL A O 1
ATOM 6344 N N . THR A 1 815 ? -19.794 1.502 -24.179 1.00 83.62 815 THR A N 1
ATOM 6345 C CA . THR A 1 815 ? -18.987 2.067 -23.092 1.00 83.62 815 THR A CA 1
ATOM 6346 C C . THR A 1 815 ? -17.545 2.244 -23.563 1.00 83.62 815 THR A C 1
ATOM 6348 O O . THR A 1 815 ? -16.980 3.320 -23.400 1.00 83.62 815 THR A O 1
ATOM 6351 N N . ASN A 1 816 ? -16.963 1.234 -24.212 1.00 85.88 816 ASN A N 1
ATOM 6352 C CA . ASN A 1 816 ? -15.599 1.272 -24.728 1.00 85.88 816 ASN A CA 1
ATOM 6353 C C . ASN A 1 816 ? -15.501 2.038 -26.069 1.00 85.88 816 ASN A C 1
ATOM 6355 O O . ASN A 1 816 ? -16.189 1.667 -27.024 1.00 85.88 816 ASN A O 1
ATOM 6359 N N . PRO A 1 817 ? -14.623 3.056 -26.199 1.00 85.56 817 PRO A N 1
ATOM 6360 C CA . PRO A 1 817 ? -14.363 3.731 -27.471 1.00 85.56 817 PRO A CA 1
ATOM 6361 C C . PRO A 1 817 ? -14.003 2.818 -28.649 1.00 85.56 817 PRO A C 1
ATOM 6363 O O . PRO A 1 817 ? -14.316 3.162 -29.790 1.00 85.56 817 PRO A O 1
ATOM 6366 N N . ASP A 1 818 ? -13.375 1.669 -28.406 1.00 84.31 818 ASP A N 1
ATOM 6367 C CA . ASP A 1 818 ? -12.994 0.732 -29.469 1.00 84.31 818 ASP A CA 1
ATOM 6368 C C . ASP A 1 818 ? -14.183 -0.024 -30.064 1.00 84.31 818 ASP A C 1
ATOM 6370 O O . ASP A 1 818 ? -14.142 -0.439 -31.221 1.00 84.31 818 ASP A O 1
ATOM 6374 N N . GLU A 1 819 ? -15.277 -0.138 -29.314 1.00 86.88 819 GLU A N 1
ATOM 6375 C CA . GLU A 1 819 ? -16.523 -0.733 -29.792 1.00 86.88 819 GLU A CA 1
ATOM 6376 C C . GLU A 1 819 ? -17.384 0.237 -30.609 1.00 86.88 819 GLU A C 1
ATOM 6378 O O . GLU A 1 819 ? -18.452 -0.143 -31.105 1.00 86.88 819 GLU A O 1
ATOM 6383 N N . PHE A 1 820 ? -16.946 1.491 -30.742 1.00 88.50 820 PHE A N 1
ATOM 6384 C CA . PHE A 1 820 ? -17.653 2.500 -31.511 1.00 88.50 820 PHE A CA 1
ATOM 6385 C C . PHE A 1 820 ? -17.651 2.140 -33.009 1.00 88.50 820 PHE A C 1
ATOM 6387 O O . PHE A 1 820 ? -16.599 1.808 -33.561 1.00 88.50 820 PHE A O 1
ATOM 6394 N N . PRO A 1 821 ? -18.800 2.222 -33.703 1.00 86.00 821 PRO A N 1
ATOM 6395 C CA . PRO A 1 821 ? -18.932 1.738 -35.074 1.00 86.00 821 PRO A CA 1
ATOM 6396 C C . PRO A 1 821 ? -18.015 2.486 -36.051 1.00 86.00 821 PRO A C 1
ATOM 6398 O O . PRO A 1 821 ? -18.101 3.706 -36.207 1.00 86.00 821 PRO A O 1
ATOM 6401 N N . GLU A 1 822 ? -17.172 1.737 -36.767 1.00 77.00 822 GLU A N 1
ATOM 6402 C CA . GLU A 1 822 ? -16.289 2.286 -37.807 1.00 77.00 822 GLU A CA 1
ATOM 6403 C C . GLU A 1 822 ? -17.030 2.540 -39.131 1.00 77.00 822 GLU A C 1
ATOM 6405 O O . GLU A 1 822 ? -16.732 3.495 -39.854 1.00 77.00 822 GLU A O 1
ATOM 6410 N N . ASP A 1 823 ? -18.034 1.713 -39.440 1.00 77.69 823 ASP A N 1
ATOM 6411 C CA . ASP A 1 823 ? -18.837 1.815 -40.658 1.00 77.69 823 ASP A CA 1
ATOM 6412 C C . ASP A 1 823 ? -20.105 2.650 -40.434 1.00 77.69 823 ASP A C 1
ATOM 6414 O O . ASP A 1 823 ? -21.155 2.161 -40.005 1.00 77.69 823 ASP A O 1
ATOM 6418 N N . LYS A 1 824 ? -20.021 3.932 -40.796 1.00 73.62 824 LYS A N 1
ATOM 6419 C CA . LYS A 1 824 ? -21.147 4.872 -40.717 1.00 73.62 824 LYS A CA 1
ATOM 6420 C C . LYS A 1 824 ? -22.340 4.488 -41.589 1.00 73.62 824 LYS A C 1
ATOM 6422 O O . LYS A 1 824 ? -23.428 5.000 -41.352 1.00 73.62 824 LYS A O 1
ATOM 6427 N N . GLN A 1 825 ? -22.175 3.631 -42.600 1.00 79.00 825 GLN A N 1
ATOM 6428 C CA . GLN A 1 825 ? -23.285 3.272 -43.484 1.00 79.00 825 GLN A CA 1
ATOM 6429 C C . GLN A 1 825 ? -24.305 2.360 -42.798 1.00 79.00 825 GLN A C 1
ATOM 6431 O O . GLN A 1 825 ? -25.473 2.374 -43.196 1.00 79.00 825 GLN A O 1
ATOM 6436 N N . LYS A 1 826 ? -23.884 1.613 -41.769 1.00 83.12 826 LYS A N 1
ATOM 6437 C CA . LYS A 1 826 ? -24.731 0.706 -40.978 1.00 83.12 826 LYS A CA 1
ATOM 6438 C C . LYS A 1 826 ? -25.445 1.396 -39.816 1.00 83.12 826 LYS A C 1
ATOM 6440 O O . LYS A 1 826 ? -26.434 0.868 -39.315 1.00 83.12 826 LYS A O 1
ATOM 6445 N N . VAL A 1 827 ? -24.956 2.561 -39.399 1.00 88.25 827 VAL A N 1
ATOM 6446 C CA . VAL A 1 827 ? -25.499 3.327 -38.274 1.00 88.25 827 VAL A CA 1
ATOM 6447 C C . VAL A 1 827 ? -26.663 4.193 -38.748 1.00 88.25 827 VAL A C 1
ATOM 6449 O O . VAL A 1 827 ? -26.562 4.882 -39.764 1.00 88.25 827 VAL A O 1
ATOM 6452 N N . GLU A 1 828 ? -27.769 4.157 -38.011 1.00 89.00 828 GLU A N 1
ATOM 6453 C CA . GLU A 1 828 ? -28.922 5.029 -38.228 1.00 89.00 828 GLU A CA 1
ATOM 6454 C C . GLU A 1 828 ? -28.856 6.256 -37.315 1.00 89.00 828 GLU A C 1
ATOM 6456 O O . GLU A 1 828 ? -28.910 7.393 -37.793 1.00 89.00 828 GLU A O 1
ATOM 6461 N N . LEU A 1 829 ? -28.680 6.034 -36.007 1.00 90.81 829 LEU A N 1
ATOM 6462 C CA . LEU A 1 829 ? -28.633 7.093 -35.000 1.00 90.81 829 LEU A CA 1
ATOM 6463 C C . LEU A 1 829 ? -27.507 6.858 -33.994 1.00 90.81 829 LEU A C 1
ATOM 6465 O O . LEU A 1 829 ? -27.273 5.746 -33.525 1.00 90.81 829 LEU A O 1
ATOM 6469 N N . LEU A 1 830 ? -26.838 7.953 -33.641 1.00 92.94 830 LEU A N 1
ATOM 6470 C CA . LEU A 1 830 ? -25.894 8.027 -32.535 1.00 92.94 830 LEU A CA 1
ATOM 6471 C C . LEU A 1 830 ? -26.510 8.895 -31.448 1.00 92.94 830 LEU A C 1
ATOM 6473 O O . LEU A 1 830 ? -26.927 10.028 -31.711 1.00 92.94 830 LEU A O 1
ATOM 6477 N N . LEU A 1 831 ? -26.574 8.344 -30.244 1.00 93.62 831 LEU A N 1
ATOM 6478 C CA . LEU A 1 831 ? -27.174 8.977 -29.089 1.00 93.62 831 LEU A CA 1
ATOM 6479 C C . LEU A 1 831 ? -26.133 9.098 -27.973 1.00 93.62 831 LEU A C 1
ATOM 6481 O O . LEU A 1 831 ? -25.397 8.151 -27.688 1.00 93.62 831 LEU A O 1
ATOM 6485 N N . GLU A 1 832 ? -26.092 10.249 -27.315 1.00 92.69 832 GLU A N 1
ATOM 6486 C CA . GLU A 1 832 ? -25.315 10.452 -26.092 1.00 92.69 832 GLU A CA 1
ATOM 6487 C C . GLU A 1 832 ? -26.248 10.649 -24.888 1.00 92.69 832 GLU A C 1
ATOM 6489 O O . GLU A 1 832 ? -27.366 11.147 -25.067 1.00 92.69 832 GLU A O 1
ATOM 6494 N N . PRO A 1 833 ? -25.815 10.254 -23.680 1.00 91.50 833 PRO A N 1
ATOM 6495 C CA . PRO A 1 833 ? -26.592 10.464 -22.469 1.00 91.50 833 PRO A CA 1
ATOM 6496 C C . PRO A 1 833 ? -26.568 11.939 -22.064 1.00 91.50 833 PRO A C 1
ATOM 6498 O O . PRO A 1 833 ? -25.520 12.598 -22.085 1.00 91.50 833 PRO A O 1
ATOM 6501 N N . TYR A 1 834 ? -27.734 12.445 -21.688 1.00 91.69 834 TYR A N 1
ATOM 6502 C CA . TYR A 1 834 ? -27.925 13.761 -21.102 1.00 91.69 834 TYR A CA 1
ATOM 6503 C C . TYR A 1 834 ? -28.361 13.611 -19.655 1.00 91.69 834 TYR A C 1
ATOM 6505 O O . TYR A 1 834 ? -29.045 12.658 -19.295 1.00 91.69 834 TYR A O 1
ATOM 6513 N N . VAL A 1 835 ? -27.988 14.591 -18.849 1.00 87.62 835 VAL A N 1
ATOM 6514 C CA . VAL A 1 835 ? -28.468 14.719 -17.481 1.00 87.62 835 VAL A CA 1
ATOM 6515 C C . VAL A 1 835 ? -29.135 16.065 -17.296 1.00 87.62 835 VAL A C 1
ATOM 6517 O O . VAL A 1 835 ? -28.706 17.057 -17.889 1.00 87.62 835 VAL A O 1
ATOM 6520 N N . GLU A 1 836 ? -30.183 16.097 -16.488 1.00 88.44 836 GLU A N 1
ATOM 6521 C CA . GLU A 1 836 ? -30.758 17.336 -15.994 1.00 88.44 836 GLU A CA 1
ATOM 6522 C C . GLU A 1 836 ? -29.915 17.789 -14.806 1.00 88.44 836 GLU A C 1
ATOM 6524 O O . GLU A 1 836 ? -30.060 17.294 -13.699 1.00 88.44 836 GLU A O 1
ATOM 6529 N N . ALA A 1 837 ? -28.978 18.693 -15.068 1.00 84.88 837 ALA A N 1
ATOM 6530 C CA . ALA A 1 837 ? -28.166 19.362 -14.073 1.00 84.88 837 ALA A CA 1
ATOM 6531 C C . ALA A 1 837 ? -28.995 20.433 -13.355 1.00 84.88 837 ALA A C 1
ATOM 6533 O O . ALA A 1 837 ? -29.376 21.445 -13.949 1.00 84.88 837 ALA A O 1
ATOM 6534 N N . ILE A 1 838 ? -29.224 20.220 -12.066 1.00 80.44 838 ILE A N 1
ATOM 6535 C CA . ILE A 1 838 ? -29.879 21.143 -11.149 1.00 80.44 838 ILE A CA 1
ATOM 6536 C C . ILE A 1 838 ? -28.776 21.856 -10.367 1.00 80.44 838 ILE A C 1
ATOM 6538 O O . ILE A 1 838 ? -28.041 21.251 -9.589 1.00 80.44 838 ILE A O 1
ATOM 6542 N N . MET A 1 839 ? -28.621 23.153 -10.596 1.00 82.00 839 MET A N 1
ATOM 6543 C CA . MET A 1 839 ? -27.596 23.971 -9.957 1.00 82.00 839 MET A CA 1
ATOM 6544 C C . MET A 1 839 ? -28.247 25.048 -9.116 1.00 82.00 839 MET A C 1
ATOM 6546 O O . MET A 1 839 ? -29.094 25.787 -9.608 1.00 82.00 839 MET A O 1
ATOM 6550 N N . THR A 1 840 ? -27.812 25.193 -7.871 1.00 75.00 840 THR A N 1
ATOM 6551 C CA . THR A 1 840 ? -28.202 26.328 -7.037 1.00 75.00 840 THR A CA 1
ATOM 6552 C C . THR A 1 840 ? -27.007 27.254 -6.902 1.00 75.00 840 THR A C 1
ATOM 6554 O O . THR A 1 840 ? -25.939 26.841 -6.444 1.00 75.00 840 THR A O 1
ATOM 6557 N N . VAL A 1 841 ? -27.156 28.498 -7.350 1.00 84.19 841 VAL A N 1
ATOM 6558 C CA . VAL A 1 841 ? -26.056 29.466 -7.429 1.00 84.19 841 VAL A CA 1
ATOM 6559 C C . VAL A 1 841 ? -26.494 30.816 -6.868 1.00 84.19 841 VAL A C 1
ATOM 6561 O O . VAL A 1 841 ? -27.642 31.199 -7.059 1.00 84.19 841 VAL A O 1
ATOM 6564 N N . PRO A 1 842 ? -25.623 31.573 -6.184 1.00 80.75 842 PRO A N 1
ATOM 6565 C CA . PRO A 1 842 ? -25.925 32.962 -5.852 1.00 80.75 842 PRO A CA 1
ATOM 6566 C C . PRO A 1 842 ? -26.170 33.795 -7.117 1.00 80.75 842 PRO A C 1
ATOM 6568 O O . PRO A 1 842 ? -25.501 33.577 -8.133 1.00 80.75 842 PRO A O 1
ATOM 6571 N N . ASP A 1 843 ? -27.074 34.775 -7.035 1.00 81.88 843 ASP A N 1
ATOM 6572 C CA . ASP A 1 843 ? -27.450 35.647 -8.162 1.00 81.88 843 ASP A CA 1
ATOM 6573 C C . ASP A 1 843 ? -26.230 36.299 -8.847 1.00 81.88 843 ASP A C 1
ATOM 6575 O O . ASP A 1 843 ? -26.133 36.335 -10.072 1.00 81.88 843 ASP A O 1
ATOM 6579 N N . GLU A 1 844 ? -25.207 36.683 -8.076 1.00 84.81 844 GLU A N 1
ATOM 6580 C CA . GLU A 1 844 ? -23.980 37.298 -8.604 1.00 84.81 844 GLU A CA 1
ATOM 6581 C C . GLU A 1 844 ? -23.185 36.418 -9.594 1.00 84.81 844 GLU A C 1
ATOM 6583 O O . GLU A 1 844 ? -22.405 36.940 -10.395 1.00 84.81 844 GLU A O 1
ATOM 6588 N N . PHE A 1 845 ? -23.370 35.091 -9.578 1.00 87.62 845 PHE A N 1
ATOM 6589 C CA . PHE A 1 845 ? -22.636 34.158 -10.443 1.00 87.62 845 PHE A CA 1
ATOM 6590 C C . PHE A 1 845 ? -23.445 33.635 -11.632 1.00 87.62 845 PHE A C 1
ATOM 6592 O O . PHE A 1 845 ? -22.881 32.917 -12.465 1.00 87.62 845 PHE A O 1
ATOM 6599 N N . ILE A 1 846 ? -24.723 34.005 -11.753 1.00 90.75 846 ILE A N 1
ATOM 6600 C CA . ILE A 1 846 ? -25.648 33.420 -12.731 1.00 90.75 846 ILE A CA 1
ATOM 6601 C C . ILE A 1 846 ? -25.103 33.465 -14.167 1.00 90.75 846 ILE A C 1
ATOM 6603 O O . ILE A 1 846 ? -25.001 32.430 -14.822 1.00 90.75 846 ILE A O 1
ATOM 6607 N N . GLY A 1 847 ? -24.642 34.631 -14.636 1.00 91.44 847 GLY A N 1
ATOM 6608 C CA . GLY A 1 847 ? -24.166 34.802 -16.015 1.00 91.44 847 GLY A CA 1
ATOM 6609 C C . GLY A 1 847 ? -22.919 33.970 -16.336 1.00 91.44 847 GLY A C 1
ATOM 6610 O O . GLY A 1 847 ? -22.786 33.424 -17.434 1.00 91.44 847 GLY A O 1
ATOM 6611 N N . THR A 1 848 ? -22.025 33.813 -15.358 1.00 92.19 848 THR A N 1
ATOM 6612 C CA . THR A 1 848 ? -20.814 32.991 -15.487 1.00 92.19 848 THR A CA 1
ATOM 6613 C C . THR A 1 848 ? -21.167 31.505 -15.581 1.00 92.19 848 THR A C 1
ATOM 6615 O O . THR A 1 848 ? -20.595 30.784 -16.400 1.00 92.19 848 THR A O 1
ATOM 6618 N N . VAL A 1 849 ? -22.137 31.055 -14.779 1.00 91.56 849 VAL A N 1
ATOM 6619 C CA . VAL A 1 849 ? -22.616 29.665 -14.757 1.00 91.56 849 VAL A CA 1
ATOM 6620 C C . VAL A 1 849 ? -23.376 29.328 -16.035 1.00 91.56 849 VAL A C 1
ATOM 6622 O O . VAL A 1 849 ? -23.099 28.295 -16.642 1.00 91.56 849 VAL A O 1
ATOM 6625 N N . MET A 1 850 ? -24.259 30.212 -16.504 1.00 94.06 850 MET A N 1
ATOM 6626 C CA . MET A 1 850 ? -24.954 30.047 -17.786 1.00 94.06 850 MET A CA 1
ATOM 6627 C C . MET A 1 850 ? -23.954 29.921 -18.939 1.00 94.06 850 MET A C 1
ATOM 6629 O O . MET A 1 850 ? -24.007 28.957 -19.701 1.00 94.06 850 MET A O 1
ATOM 6633 N N . SER A 1 851 ? -22.952 30.807 -18.989 1.00 93.25 851 SER A N 1
ATOM 6634 C CA . SER A 1 851 ? -21.881 30.741 -19.993 1.00 93.25 851 SER A CA 1
ATOM 6635 C C . SER A 1 851 ? -21.114 29.415 -19.937 1.00 93.25 851 SER A C 1
ATOM 6637 O O . SER A 1 851 ? -20.753 28.852 -20.971 1.00 93.25 851 SER A O 1
ATOM 6639 N N . LEU A 1 852 ? -20.842 28.888 -18.737 1.00 92.38 852 LEU A N 1
ATOM 6640 C CA . LEU A 1 852 ? -20.207 27.580 -18.577 1.00 92.38 852 LEU A CA 1
ATOM 6641 C C . LEU A 1 852 ? -21.102 26.458 -19.121 1.00 92.38 852 LEU A C 1
ATOM 6643 O O . LEU A 1 852 ? -20.604 25.590 -19.838 1.00 92.38 852 LEU A O 1
ATOM 6647 N N . CYS A 1 853 ? -22.399 26.478 -18.818 1.00 92.56 853 CYS A N 1
ATOM 6648 C CA . CYS A 1 853 ? -23.353 25.484 -19.306 1.00 92.56 853 CYS A CA 1
ATOM 6649 C C . CYS A 1 853 ? -23.440 25.503 -20.834 1.00 92.56 853 CYS A C 1
ATOM 6651 O O . CYS A 1 853 ? -23.263 24.466 -21.471 1.00 92.56 853 CYS A O 1
ATOM 6653 N N . GLU A 1 854 ? -23.609 26.679 -21.436 1.00 91.31 854 GLU A N 1
ATOM 6654 C CA . GLU A 1 854 ? -23.700 26.860 -22.889 1.00 91.31 854 GLU A CA 1
ATOM 6655 C C . GLU A 1 854 ? -22.421 26.415 -23.616 1.00 91.31 854 GLU A C 1
ATOM 6657 O O . GLU A 1 854 ? -22.485 25.669 -24.597 1.00 91.31 854 GLU A O 1
ATOM 6662 N N . ASN A 1 855 ? -21.240 26.775 -23.093 1.00 89.88 855 ASN A N 1
ATOM 6663 C CA . ASN A 1 855 ? -19.951 26.323 -23.635 1.00 89.88 855 ASN A CA 1
ATOM 6664 C C . ASN A 1 855 ? -19.794 24.791 -23.595 1.00 89.88 855 ASN A C 1
ATOM 6666 O O . ASN A 1 855 ? -19.060 24.217 -24.403 1.00 89.88 855 ASN A O 1
ATOM 6670 N N . ASN A 1 856 ? -20.506 24.127 -22.683 1.00 89.62 856 ASN A N 1
ATOM 6671 C CA . ASN A 1 856 ? -20.572 22.674 -22.551 1.00 89.62 856 ASN A CA 1
ATOM 6672 C C . ASN A 1 856 ? -21.841 22.073 -23.188 1.00 89.62 856 ASN A C 1
ATOM 6674 O O . ASN A 1 856 ? -22.203 20.938 -22.887 1.00 89.62 856 ASN A O 1
ATOM 6678 N N . ARG A 1 857 ? -22.486 22.788 -24.125 1.00 91.94 857 ARG A N 1
ATOM 6679 C CA . ARG A 1 857 ? -23.676 22.336 -24.879 1.00 91.94 857 ARG A CA 1
ATOM 6680 C C . ARG A 1 857 ? -24.914 22.089 -24.007 1.00 91.94 857 ARG A C 1
ATOM 6682 O O . ARG A 1 857 ? -25.782 21.301 -24.385 1.00 91.94 857 ARG A O 1
ATOM 6689 N N . GLY A 1 858 ? -24.974 22.744 -22.853 1.00 92.31 858 GLY A N 1
ATOM 6690 C CA . GLY A 1 858 ? -26.123 22.737 -21.965 1.00 92.31 858 GLY A CA 1
ATOM 6691 C C . GLY A 1 858 ? -27.315 23.468 -22.577 1.00 92.31 858 GLY A C 1
ATOM 6692 O O . GLY A 1 858 ? -27.154 24.495 -23.234 1.00 92.31 858 GLY A O 1
ATOM 6693 N N . ILE A 1 859 ? -28.511 22.937 -22.345 1.00 93.62 859 ILE A N 1
ATOM 6694 C CA . ILE A 1 859 ? -29.780 23.533 -22.763 1.00 93.62 859 ILE A CA 1
ATOM 6695 C C . ILE A 1 859 ? -30.523 23.962 -21.505 1.00 93.62 859 ILE A C 1
ATOM 6697 O O . ILE A 1 859 ? -30.906 23.111 -20.705 1.00 93.62 859 ILE A O 1
ATOM 6701 N N . GLN A 1 860 ? -30.747 25.263 -21.339 1.00 94.88 860 GLN A N 1
ATOM 6702 C CA . GLN A 1 860 ? -31.511 25.770 -20.204 1.00 94.88 860 GLN A CA 1
ATOM 6703 C C . GLN A 1 860 ? -32.956 25.261 -20.248 1.00 94.88 860 GLN A C 1
ATOM 6705 O O . GLN A 1 860 ? -33.603 25.290 -21.299 1.00 94.88 860 GLN A O 1
ATOM 6710 N N . LYS A 1 861 ? -33.463 24.824 -19.096 1.00 93.88 861 LYS A N 1
ATOM 6711 C CA . LYS A 1 861 ? -34.856 24.412 -18.892 1.00 93.88 861 LYS A CA 1
ATOM 6712 C C . LYS A 1 861 ? -35.612 25.347 -17.995 1.00 93.88 861 LYS A C 1
ATOM 6714 O O . LYS A 1 861 ? -36.700 25.785 -18.350 1.00 93.88 861 LYS A O 1
ATOM 6719 N N . GLU A 1 862 ? -35.013 25.650 -16.860 1.00 90.50 862 GLU A N 1
ATOM 6720 C CA . GLU A 1 862 ? -35.671 26.393 -15.807 1.00 90.50 862 GLU A CA 1
ATOM 6721 C C . GLU A 1 862 ? -34.670 27.329 -15.146 1.00 90.50 862 GLU A C 1
ATOM 6723 O O . GLU A 1 862 ? -33.473 27.036 -15.058 1.00 90.50 862 GLU A O 1
ATOM 6728 N N . LEU A 1 863 ? -35.176 28.485 -14.739 1.00 90.94 863 LEU A N 1
ATOM 6729 C CA . LEU A 1 863 ? -34.467 29.481 -13.958 1.00 90.94 863 LEU A CA 1
ATOM 6730 C C . LEU A 1 863 ? -35.488 30.050 -12.984 1.00 90.94 863 LEU A C 1
ATOM 6732 O O . LEU A 1 863 ? -36.449 30.694 -13.402 1.00 90.94 863 LEU A O 1
ATOM 6736 N N . GLU A 1 864 ? -35.276 29.784 -11.705 1.00 83.06 864 GLU A N 1
ATOM 6737 C CA . GLU A 1 864 ? -36.150 30.216 -10.624 1.00 83.06 864 GLU A CA 1
ATOM 6738 C C . GLU A 1 864 ? -35.332 30.964 -9.572 1.00 83.06 864 GLU A C 1
ATOM 6740 O O . GLU A 1 864 ? -34.260 30.521 -9.161 1.00 83.06 864 GLU A O 1
ATOM 6745 N N . TYR A 1 865 ? -35.840 32.115 -9.137 1.00 80.69 865 TYR A N 1
ATOM 6746 C CA . TYR A 1 865 ? -35.262 32.875 -8.035 1.00 80.69 865 TYR A CA 1
ATOM 6747 C C . TYR A 1 865 ? -35.868 32.383 -6.721 1.00 80.69 865 TYR A C 1
ATOM 6749 O O . TYR A 1 865 ? -37.066 32.542 -6.491 1.00 80.69 865 TYR A O 1
ATOM 6757 N N . LEU A 1 866 ? -35.040 31.800 -5.857 1.00 69.00 866 LEU A N 1
ATOM 6758 C CA . LEU A 1 866 ? -35.435 31.370 -4.521 1.00 69.00 866 LEU A CA 1
ATOM 6759 C C . LEU A 1 866 ? -35.510 32.585 -3.586 1.00 69.00 866 LEU A C 1
ATOM 6761 O O . LEU A 1 866 ? -34.724 33.529 -3.696 1.00 69.00 866 LEU A O 1
ATOM 6765 N N . THR A 1 867 ? -36.419 32.542 -2.610 1.00 57.38 867 THR A N 1
ATOM 6766 C CA . THR A 1 867 ? -36.586 33.601 -1.594 1.00 57.38 867 THR A CA 1
ATOM 6767 C C . THR A 1 867 ? -35.336 33.831 -0.738 1.00 57.38 867 THR A C 1
ATOM 6769 O O . THR A 1 867 ? -35.187 34.901 -0.160 1.00 57.38 867 THR A O 1
ATOM 6772 N N . THR A 1 868 ? -34.408 32.870 -0.731 1.00 59.53 868 THR A N 1
ATOM 6773 C CA . THR A 1 868 ? -33.119 32.883 -0.022 1.00 59.53 868 THR A CA 1
ATOM 6774 C C . THR A 1 868 ? -32.008 33.669 -0.742 1.00 59.53 868 THR A C 1
ATOM 6776 O O . THR A 1 868 ? -30.861 33.664 -0.300 1.00 59.53 868 THR A O 1
ATOM 6779 N N . GLY A 1 869 ? -32.298 34.320 -1.879 1.00 67.44 869 GLY A N 1
ATOM 6780 C CA . GLY A 1 869 ? -31.300 35.055 -2.678 1.00 67.44 869 GLY A CA 1
ATOM 6781 C C . GLY A 1 869 ? -30.426 34.167 -3.576 1.00 67.44 869 GLY A C 1
ATOM 6782 O O . GLY A 1 869 ? -29.441 34.632 -4.157 1.00 67.44 869 GLY A O 1
ATOM 6783 N N . GLN A 1 870 ? -30.780 32.887 -3.702 1.00 75.31 870 GLN A N 1
ATOM 6784 C CA . GLN A 1 870 ? -30.173 31.958 -4.649 1.00 75.31 870 GLN A CA 1
ATOM 6785 C C . GLN A 1 870 ? -31.031 31.788 -5.902 1.00 75.31 870 GLN A C 1
ATOM 6787 O O . GLN A 1 870 ? -32.245 31.960 -5.880 1.00 75.31 870 GLN A O 1
ATOM 6792 N N . VAL A 1 871 ? -30.391 31.403 -6.997 1.00 81.56 871 VAL A N 1
ATOM 6793 C CA . VAL A 1 871 ? -31.034 31.056 -8.259 1.00 81.56 871 VAL A CA 1
ATOM 6794 C C . VAL A 1 871 ? -30.900 29.557 -8.470 1.00 81.56 871 VAL A C 1
ATOM 6796 O O . VAL A 1 871 ? -29.791 29.014 -8.462 1.00 81.56 871 VAL A O 1
ATOM 6799 N N . LEU A 1 872 ? -32.032 28.893 -8.667 1.00 80.69 872 LEU A N 1
ATOM 6800 C CA . LEU A 1 872 ? -32.100 27.519 -9.131 1.00 80.69 872 LEU A CA 1
ATOM 6801 C C . LEU A 1 872 ? -32.065 27.522 -10.662 1.00 80.69 872 LEU A C 1
ATOM 6803 O O . LEU A 1 872 ? -32.941 28.079 -11.319 1.00 80.69 872 LEU A O 1
ATOM 6807 N N . LEU A 1 873 ? -31.043 26.898 -11.234 1.00 88.38 873 LEU A N 1
ATOM 6808 C CA . LEU A 1 873 ? -30.869 26.708 -12.667 1.00 88.38 873 LEU A CA 1
ATOM 6809 C C . LEU A 1 873 ? -31.020 25.227 -12.992 1.00 88.38 873 LEU A C 1
ATOM 6811 O O . LEU A 1 873 ? -30.254 24.410 -12.486 1.00 88.38 873 LEU A O 1
ATOM 6815 N N . LYS A 1 874 ? -31.939 24.887 -13.894 1.00 87.19 874 LYS A N 1
ATOM 6816 C CA . LYS A 1 874 ? -31.997 23.548 -14.489 1.00 87.19 874 LYS A CA 1
ATOM 6817 C C . LYS A 1 874 ? -31.506 23.598 -15.920 1.00 87.19 874 LYS A C 1
ATOM 6819 O O . LYS A 1 874 ? -32.010 24.373 -16.738 1.00 87.19 874 LYS A O 1
ATOM 6824 N N . TYR A 1 875 ? -30.520 22.768 -16.220 1.00 93.69 875 TYR A N 1
ATOM 6825 C CA . TYR A 1 875 ? -29.926 22.628 -17.539 1.00 93.69 875 TYR A CA 1
ATOM 6826 C C . TYR A 1 875 ? -29.863 21.164 -17.926 1.00 93.69 875 TYR A C 1
ATOM 6828 O O . TYR A 1 875 ? -29.401 20.337 -17.160 1.00 93.69 875 TYR A O 1
ATOM 6836 N N . GLU A 1 876 ? -30.198 20.842 -19.163 1.00 94.06 876 GLU A N 1
ATOM 6837 C CA . GLU A 1 876 ? -29.856 19.537 -19.711 1.00 94.06 876 GLU A CA 1
ATOM 6838 C C . GLU A 1 876 ? -28.469 19.593 -20.334 1.00 94.06 876 GLU A C 1
ATOM 6840 O O . GLU A 1 876 ? -28.260 20.280 -21.338 1.00 94.06 876 GLU A O 1
ATOM 6845 N N . ILE A 1 877 ? -27.520 18.865 -19.756 1.00 92.38 877 ILE A N 1
ATOM 6846 C CA . ILE A 1 877 ? -26.115 18.872 -20.163 1.00 92.38 877 ILE A CA 1
ATOM 6847 C C . ILE A 1 877 ? -25.730 17.462 -20.623 1.00 92.38 877 ILE A C 1
ATOM 6849 O O . ILE A 1 877 ? -26.089 16.484 -19.966 1.00 92.38 877 ILE A O 1
ATOM 6853 N N . PRO A 1 878 ? -24.988 17.310 -21.735 1.00 92.31 878 PRO A N 1
ATOM 6854 C CA . PRO A 1 878 ? -24.444 16.012 -22.099 1.00 92.31 878 PRO A CA 1
ATOM 6855 C C . PRO A 1 878 ? -23.500 15.509 -21.003 1.00 92.31 878 PRO A C 1
ATOM 6857 O O . PRO A 1 878 ? -22.524 16.185 -20.662 1.00 92.31 878 PRO A O 1
ATOM 6860 N N . LEU A 1 879 ? -23.733 14.294 -20.507 1.00 87.19 879 LEU A N 1
ATOM 6861 C CA . LEU A 1 879 ? -22.977 13.716 -19.391 1.00 87.19 879 LEU A CA 1
ATOM 6862 C C . LEU A 1 879 ? -21.466 13.684 -19.676 1.00 87.19 879 LEU A C 1
ATOM 6864 O O . LEU A 1 879 ? -20.658 13.942 -18.792 1.00 87.19 879 LEU A O 1
ATOM 6868 N N . ALA A 1 880 ? -21.064 13.474 -20.936 1.00 86.75 880 ALA A N 1
ATOM 6869 C CA . ALA A 1 880 ? -19.655 13.497 -21.343 1.00 86.75 880 ALA A CA 1
ATOM 6870 C C . ALA A 1 880 ? -18.939 14.816 -20.993 1.00 86.75 880 ALA A C 1
ATOM 6872 O O . ALA A 1 880 ? -17.746 14.811 -20.707 1.00 86.75 880 ALA A O 1
ATOM 6873 N N . GLN A 1 881 ? -19.654 15.945 -21.023 1.00 85.50 881 GLN A N 1
ATOM 6874 C CA . GLN A 1 881 ? -19.094 17.253 -20.673 1.00 85.50 881 GLN A CA 1
ATOM 6875 C C . GLN A 1 881 ? -19.002 17.437 -19.161 1.00 85.50 881 GLN A C 1
ATOM 6877 O O . GLN A 1 881 ? -18.048 18.042 -18.675 1.00 85.50 881 GLN A O 1
ATOM 6882 N N . LEU A 1 882 ? -19.956 16.861 -18.425 1.00 79.56 882 LEU A N 1
ATOM 6883 C CA . LEU A 1 882 ? -19.969 16.876 -16.969 1.00 79.56 882 LEU A CA 1
ATOM 6884 C C . LEU A 1 882 ? -18.728 16.174 -16.386 1.00 79.56 882 LEU A C 1
ATOM 6886 O O . LEU A 1 882 ? -18.089 16.689 -15.469 1.00 79.56 882 LEU A O 1
ATOM 6890 N N . VAL A 1 883 ? -18.362 15.030 -16.974 1.00 76.44 883 VAL A N 1
ATOM 6891 C CA . VAL A 1 883 ? -17.313 14.114 -16.493 1.00 76.44 883 VAL A CA 1
ATOM 6892 C C . VAL A 1 883 ? -15.882 14.624 -16.710 1.00 76.44 883 VAL A C 1
ATOM 6894 O O . VAL A 1 883 ? -14.994 14.265 -15.937 1.00 76.44 883 VAL A O 1
ATOM 6897 N N . GLU A 1 884 ? -15.624 15.449 -17.733 1.00 71.38 884 GLU A N 1
ATOM 6898 C CA . GLU A 1 884 ? -14.256 15.901 -18.032 1.00 71.38 884 GLU A CA 1
ATOM 6899 C C . GLU A 1 884 ? -13.669 16.810 -16.938 1.00 71.38 884 GLU A C 1
ATOM 6901 O O . GLU A 1 884 ? -12.593 16.507 -16.426 1.00 71.38 884 GLU A O 1
ATOM 6906 N N . ASP A 1 885 ? -14.327 17.941 -16.648 1.00 72.62 885 ASP A N 1
ATOM 6907 C CA . ASP A 1 885 ? -13.919 18.944 -15.639 1.00 72.62 885 ASP A CA 1
ATOM 6908 C C . ASP A 1 885 ? -15.020 20.011 -15.417 1.00 72.62 885 ASP A C 1
ATOM 6910 O O . ASP A 1 885 ? -14.749 21.194 -15.197 1.00 72.62 885 ASP A O 1
ATOM 6914 N N . PHE A 1 886 ? -16.300 19.654 -15.571 1.00 81.12 886 PHE A N 1
ATOM 6915 C CA . PHE A 1 886 ? -17.374 20.643 -15.421 1.00 81.12 886 PHE A CA 1
ATOM 6916 C C . PHE A 1 886 ? -17.510 21.094 -13.969 1.00 81.12 886 PHE A C 1
ATOM 6918 O O . PHE A 1 886 ? -17.562 22.290 -13.699 1.00 81.12 886 PHE A O 1
ATOM 6925 N N . PHE A 1 887 ? -17.506 20.142 -13.031 1.00 72.12 887 PHE A N 1
ATOM 6926 C CA . PHE A 1 887 ? -17.629 20.432 -11.604 1.00 72.12 887 PHE A CA 1
ATOM 6927 C C . PHE A 1 887 ? -16.469 21.295 -11.087 1.00 72.12 887 PHE A C 1
ATOM 6929 O O . PHE A 1 887 ? -16.702 22.263 -10.364 1.00 72.12 887 PHE A O 1
ATOM 6936 N N . GLY A 1 888 ? -15.232 21.000 -11.508 1.00 70.88 888 GLY A N 1
ATOM 6937 C CA . GLY A 1 888 ? -14.049 21.787 -11.153 1.00 70.88 888 GLY A CA 1
ATOM 6938 C C . GLY A 1 888 ? -14.145 23.231 -11.648 1.00 70.88 888 GLY A C 1
ATOM 6939 O O . GLY A 1 888 ? -13.944 24.168 -10.871 1.00 70.88 888 GLY A O 1
ATOM 6940 N N . LYS A 1 889 ? -14.549 23.431 -12.910 1.00 82.44 889 LYS A N 1
ATOM 6941 C CA . LYS A 1 889 ? -14.787 24.768 -13.479 1.00 82.44 889 LYS A CA 1
ATOM 6942 C C . LYS A 1 889 ? -15.939 25.497 -12.803 1.00 82.44 889 LYS A C 1
ATOM 6944 O O . LYS A 1 889 ? -15.784 26.670 -12.481 1.00 82.44 889 LYS A O 1
ATOM 6949 N N . LEU A 1 890 ? -17.056 24.814 -12.555 1.00 81.62 890 LEU A N 1
ATOM 6950 C CA . LEU A 1 890 ? -18.222 25.382 -11.885 1.00 81.62 890 LEU A CA 1
ATOM 6951 C C . LEU A 1 890 ? -17.828 25.896 -10.497 1.00 81.62 890 LEU A C 1
ATOM 6953 O O . LEU A 1 890 ? -17.984 27.081 -10.216 1.00 81.62 890 LEU A O 1
ATOM 6957 N N . LYS A 1 891 ? -17.203 25.042 -9.676 1.00 73.56 891 LYS A N 1
ATOM 6958 C CA . LYS A 1 891 ? -16.680 25.430 -8.360 1.00 73.56 891 LYS A CA 1
ATOM 6959 C C . LYS A 1 891 ? -15.675 26.578 -8.467 1.00 73.56 891 LYS A C 1
ATOM 6961 O O . LYS A 1 891 ? -15.793 27.545 -7.724 1.00 73.56 891 LYS A O 1
ATOM 6966 N N . GLY A 1 892 ? -14.715 26.520 -9.389 1.00 77.56 892 GLY A N 1
ATOM 6967 C CA . GLY A 1 892 ? -13.713 27.577 -9.554 1.00 77.56 892 GLY A CA 1
ATOM 6968 C C . GLY A 1 892 ? -14.322 28.936 -9.916 1.00 77.56 892 GLY A C 1
ATOM 6969 O O . GLY A 1 892 ? -13.957 29.957 -9.335 1.00 77.56 892 GLY A O 1
ATOM 6970 N N . MET A 1 893 ? -15.288 28.949 -10.836 1.00 84.12 893 MET A N 1
ATOM 6971 C CA . MET A 1 893 ? -15.935 30.167 -11.331 1.00 84.12 893 MET A CA 1
ATOM 6972 C C . MET A 1 893 ? -16.914 30.778 -10.325 1.00 84.12 893 MET A C 1
ATOM 6974 O O . MET A 1 893 ? -17.091 31.994 -10.319 1.00 84.12 893 MET A O 1
ATOM 6978 N N . THR A 1 894 ? -17.508 29.967 -9.446 1.00 78.94 894 THR A N 1
ATOM 6979 C CA . THR A 1 894 ? -18.440 30.442 -8.414 1.00 78.94 894 THR A CA 1
ATOM 6980 C C . THR A 1 894 ? -17.814 30.522 -7.026 1.00 78.94 894 THR A C 1
ATOM 6982 O O . THR A 1 894 ? -18.546 30.502 -6.043 1.00 78.94 894 THR A O 1
ATOM 6985 N N . LYS A 1 895 ? -16.478 30.506 -6.894 1.00 72.75 895 LYS A N 1
ATOM 6986 C CA . LYS A 1 895 ? -15.776 30.453 -5.587 1.00 72.75 895 LYS A CA 1
ATOM 6987 C C . LYS A 1 895 ? -16.287 29.332 -4.667 1.00 72.75 895 LYS A C 1
ATOM 6989 O O . LYS A 1 895 ? -16.329 29.458 -3.451 1.00 72.75 895 LYS A O 1
ATOM 6994 N N . GLY A 1 896 ? -16.737 28.246 -5.276 1.00 65.19 896 GLY A N 1
ATOM 6995 C CA . GLY A 1 896 ? -17.332 27.099 -4.628 1.00 65.19 896 GLY A CA 1
ATOM 6996 C C . GLY A 1 896 ? -18.851 27.146 -4.536 1.00 65.19 896 GLY A C 1
ATOM 6997 O O . GLY A 1 896 ? -19.421 26.062 -4.550 1.00 65.19 896 GLY A O 1
ATOM 6998 N N . TYR A 1 897 ? -19.493 28.325 -4.472 1.00 69.69 897 TYR A N 1
ATOM 6999 C CA . TYR A 1 897 ? -20.896 28.527 -4.047 1.00 69.69 897 TYR A CA 1
ATOM 7000 C C . TYR A 1 897 ? -21.956 27.741 -4.814 1.00 69.69 897 TYR A C 1
ATOM 7002 O O . TYR A 1 897 ? -22.986 27.419 -4.232 1.00 69.69 897 TYR A O 1
ATOM 7010 N N . ALA A 1 898 ? -21.708 27.402 -6.077 1.00 70.75 898 ALA A N 1
ATOM 7011 C CA . ALA A 1 898 ? -22.614 26.565 -6.835 1.00 70.75 898 ALA A CA 1
ATOM 7012 C C . ALA A 1 898 ? -22.721 25.164 -6.220 1.00 70.75 898 ALA A C 1
ATOM 7014 O O . ALA A 1 898 ? -21.716 24.455 -6.053 1.00 70.75 898 ALA A O 1
ATOM 7015 N N . SER A 1 899 ? -23.945 24.748 -5.918 1.00 66.12 899 SER A N 1
ATOM 7016 C CA . SER A 1 899 ? -24.285 23.333 -5.857 1.00 66.12 899 SER A CA 1
ATOM 7017 C C . SER A 1 899 ? -24.527 22.834 -7.281 1.00 66.12 899 SER A C 1
ATOM 7019 O O . SER A 1 899 ? -24.922 23.588 -8.171 1.00 66.12 899 SER A O 1
ATOM 7021 N N . LEU A 1 900 ? -24.228 21.563 -7.504 1.00 74.06 900 LEU A N 1
ATOM 7022 C CA . LEU A 1 900 ? -24.568 20.867 -8.729 1.00 74.06 900 LEU A CA 1
ATOM 7023 C C . LEU A 1 900 ? -25.058 19.499 -8.322 1.00 74.06 900 LEU A C 1
ATOM 7025 O O . LEU A 1 900 ? -24.341 18.740 -7.669 1.00 74.06 900 LEU A O 1
ATOM 7029 N N . ASP A 1 901 ? -26.273 19.237 -8.730 1.00 64.25 901 ASP A N 1
ATOM 7030 C CA . ASP A 1 901 ? -26.925 17.959 -8.684 1.00 64.25 901 ASP A CA 1
ATOM 7031 C C . ASP A 1 901 ? -27.338 17.595 -10.106 1.00 64.25 901 ASP A C 1
ATOM 7033 O O . ASP A 1 901 ? -27.401 18.471 -10.973 1.00 64.25 901 ASP A O 1
ATOM 7037 N N . TYR A 1 902 ? -27.552 16.318 -10.388 1.00 75.62 902 TYR A N 1
ATOM 7038 C CA . TYR A 1 902 ? -28.030 15.934 -11.704 1.00 75.62 902 TYR A CA 1
ATOM 7039 C C . TYR A 1 902 ? -28.809 14.626 -11.686 1.00 75.62 902 TYR A C 1
ATOM 7041 O O . TYR A 1 902 ? -28.472 13.696 -10.957 1.00 75.62 902 TYR A O 1
ATOM 7049 N N . GLU A 1 903 ? -29.812 14.550 -12.550 1.00 71.81 903 GLU A N 1
ATOM 7050 C CA . GLU A 1 903 ? -30.641 13.363 -12.752 1.00 71.81 903 GLU A CA 1
ATOM 7051 C C . GLU A 1 903 ? -30.543 12.884 -14.202 1.00 71.81 903 GLU A C 1
ATOM 7053 O O . GLU A 1 903 ? -30.195 13.649 -15.105 1.00 71.81 903 GLU A O 1
ATOM 7058 N N . ASP A 1 904 ? -30.812 11.601 -14.448 1.00 78.88 904 ASP A N 1
ATOM 7059 C CA . ASP A 1 904 ? -30.815 11.059 -15.809 1.00 78.88 904 ASP A CA 1
ATOM 7060 C C . ASP A 1 904 ? -31.917 11.728 -16.648 1.00 78.88 904 ASP A C 1
ATOM 7062 O O . ASP A 1 904 ? -33.101 11.627 -16.336 1.00 78.88 904 ASP A O 1
ATOM 7066 N N . ALA A 1 905 ? -31.528 12.390 -17.741 1.00 86.62 905 ALA A N 1
ATOM 7067 C CA . ALA A 1 905 ? -32.443 13.007 -18.706 1.00 86.62 905 ALA A CA 1
ATOM 7068 C C . ALA A 1 905 ? -32.520 12.205 -20.018 1.00 86.62 905 ALA A C 1
ATOM 7070 O O . ALA A 1 905 ? -32.998 12.700 -21.049 1.00 86.62 905 ALA A O 1
ATOM 7071 N N . GLY A 1 906 ? -32.035 10.960 -19.992 1.00 89.31 906 GLY A N 1
ATOM 7072 C CA . GLY A 1 906 ? -32.105 10.017 -21.091 1.00 89.31 906 GLY A CA 1
ATOM 7073 C C . GLY A 1 906 ? -31.161 10.336 -22.252 1.00 89.31 906 GLY A C 1
ATOM 7074 O O . GLY A 1 906 ? -30.219 11.125 -22.173 1.00 89.31 906 GLY A O 1
ATOM 7075 N N . TYR A 1 907 ? -31.410 9.672 -23.380 1.00 92.00 907 TYR A N 1
ATOM 7076 C CA . TYR A 1 907 ? -30.527 9.683 -24.545 1.00 92.00 907 TYR A CA 1
ATOM 7077 C C . TYR A 1 907 ? -30.973 10.668 -25.623 1.00 92.00 907 TYR A C 1
ATOM 7079 O O . TYR A 1 907 ? -32.153 10.736 -25.970 1.00 92.00 907 TYR A O 1
ATOM 7087 N N . ARG A 1 908 ? -30.012 11.374 -26.232 1.00 93.19 908 ARG A N 1
ATOM 7088 C CA . ARG A 1 908 ? -30.281 12.349 -27.300 1.00 93.19 908 ARG A CA 1
ATOM 7089 C C . ARG A 1 908 ? -29.387 12.185 -28.500 1.00 93.19 908 ARG A C 1
ATOM 7091 O O . ARG A 1 908 ? -28.204 11.885 -28.377 1.00 93.19 908 ARG A O 1
ATOM 7098 N N . LYS A 1 909 ? -29.954 12.470 -29.671 1.00 93.56 909 LYS A N 1
ATOM 7099 C CA . LYS A 1 909 ? -29.231 12.469 -30.941 1.00 93.56 909 LYS A CA 1
ATOM 7100 C C . LYS A 1 909 ? -28.105 13.493 -30.923 1.00 93.56 909 LYS A C 1
ATOM 7102 O O . LYS A 1 909 ? -28.345 14.665 -30.651 1.00 93.56 909 LYS A O 1
ATOM 7107 N N . SER A 1 910 ? -26.903 13.045 -31.277 1.00 91.56 910 SER A N 1
ATOM 7108 C CA . SER A 1 910 ? -25.706 13.884 -31.260 1.00 91.56 910 SER A CA 1
ATOM 7109 C C . SER A 1 910 ? -24.717 13.524 -32.372 1.00 91.56 910 SER A C 1
ATOM 7111 O O . SER A 1 910 ? -24.657 12.381 -32.825 1.00 91.56 910 SER A O 1
ATOM 7113 N N . ASP A 1 911 ? -23.928 14.501 -32.829 1.00 90.62 911 ASP A N 1
ATOM 7114 C CA . ASP A 1 911 ? -22.868 14.315 -33.836 1.00 90.62 911 ASP A CA 1
ATOM 7115 C C . ASP A 1 911 ? -21.536 13.993 -33.145 1.00 90.62 911 ASP A C 1
ATOM 7117 O O . ASP A 1 911 ? -20.586 14.785 -33.111 1.00 90.62 911 ASP A O 1
ATOM 7121 N N . ILE A 1 912 ? -21.506 12.807 -32.542 1.00 91.75 912 ILE A N 1
ATOM 7122 C CA . ILE A 1 912 ? -20.340 12.238 -31.868 1.00 91.75 912 ILE A CA 1
ATOM 7123 C C . ILE A 1 912 ? -19.481 11.435 -32.846 1.00 91.75 912 ILE A C 1
ATOM 7125 O O . ILE A 1 912 ? -19.974 10.770 -33.761 1.00 91.75 912 ILE A O 1
ATOM 7129 N N . VAL A 1 913 ? -18.165 11.498 -32.662 1.00 91.44 913 VAL A N 1
ATOM 7130 C CA . VAL A 1 913 ? -17.198 10.756 -33.471 1.00 91.44 913 VAL A CA 1
ATOM 7131 C C . VAL A 1 913 ? -16.064 10.200 -32.615 1.00 91.44 913 VAL A C 1
ATOM 7133 O O . VAL A 1 913 ? -15.653 10.811 -31.630 1.00 91.44 913 VAL A O 1
ATOM 7136 N N . LYS A 1 914 ? -15.511 9.065 -33.047 1.00 91.69 914 LYS A N 1
ATOM 7137 C CA . LYS A 1 914 ? -14.283 8.478 -32.504 1.00 91.69 914 LYS A CA 1
ATOM 7138 C C . LYS A 1 914 ? -13.057 9.249 -33.013 1.00 91.69 914 LYS A C 1
ATOM 7140 O O . LYS A 1 914 ? -12.866 9.397 -34.225 1.00 91.69 914 LYS A O 1
ATOM 7145 N N . MET A 1 915 ? -12.243 9.750 -32.086 1.00 92.00 915 MET A N 1
ATOM 7146 C CA . MET A 1 915 ? -10.946 10.378 -32.332 1.00 92.00 915 MET A CA 1
ATOM 7147 C C . MET A 1 915 ? -9.827 9.477 -31.811 1.00 92.00 915 MET A C 1
ATOM 7149 O O . MET A 1 915 ? -9.769 9.162 -30.626 1.00 92.00 915 MET A O 1
ATOM 7153 N N . GLU A 1 916 ? -8.905 9.121 -32.697 1.00 91.75 916 GLU A N 1
ATOM 7154 C CA . GLU A 1 916 ? -7.791 8.219 -32.413 1.00 91.75 916 GLU A CA 1
ATOM 7155 C C . GLU A 1 916 ? -6.476 8.993 -32.373 1.00 91.75 916 GLU A C 1
ATOM 7157 O O . GLU A 1 916 ? -6.160 9.754 -33.297 1.00 91.75 916 GLU A O 1
ATOM 7162 N N . LEU A 1 917 ? -5.663 8.763 -31.341 1.00 90.62 917 LEU A N 1
ATOM 7163 C CA . LEU A 1 917 ? -4.289 9.250 -31.315 1.00 90.62 917 LEU A CA 1
ATOM 7164 C C . LEU A 1 917 ? -3.367 8.187 -31.916 1.00 90.62 917 LEU A C 1
ATOM 7166 O O . LEU A 1 917 ? -3.276 7.070 -31.426 1.00 90.62 917 LEU A O 1
ATOM 7170 N N . CYS A 1 918 ? -2.678 8.527 -32.997 1.00 90.19 918 CYS A N 1
ATOM 7171 C CA . CYS A 1 918 ? -1.801 7.629 -33.735 1.00 90.19 918 CYS A CA 1
ATOM 7172 C C . CYS A 1 918 ? -0.329 8.024 -33.579 1.00 90.19 918 CYS A C 1
ATOM 7174 O O . CYS A 1 918 ? 0.023 9.194 -33.747 1.00 90.19 918 CYS A O 1
ATOM 7176 N N . VAL A 1 919 ? 0.550 7.035 -33.413 1.00 88.88 919 VAL A N 1
ATOM 7177 C CA . VAL A 1 919 ? 2.008 7.193 -33.519 1.00 88.88 919 VAL A CA 1
ATOM 7178 C C . VAL A 1 919 ? 2.494 6.439 -34.746 1.00 88.88 919 VAL A C 1
ATOM 7180 O O . VAL A 1 919 ? 2.276 5.239 -34.878 1.00 88.88 919 VAL A O 1
ATOM 7183 N N . ASN A 1 920 ? 3.126 7.147 -35.684 1.00 86.38 920 ASN A N 1
ATOM 7184 C CA . ASN A 1 920 ? 3.529 6.602 -36.984 1.00 86.38 920 ASN A CA 1
ATOM 7185 C C . ASN A 1 920 ? 2.402 5.808 -37.661 1.00 86.38 920 ASN A C 1
ATOM 7187 O O . ASN A 1 920 ? 2.615 4.708 -38.156 1.00 86.38 920 ASN A O 1
ATOM 7191 N N . THR A 1 921 ? 1.201 6.393 -37.688 1.00 83.12 921 THR A N 1
ATOM 7192 C CA . THR A 1 921 ? -0.043 5.830 -38.244 1.00 83.12 921 THR A CA 1
ATOM 7193 C C . THR A 1 921 ? -0.696 4.687 -37.466 1.00 83.12 921 THR A C 1
ATOM 7195 O O . THR A 1 921 ? -1.852 4.404 -37.768 1.00 83.12 921 THR A O 1
ATOM 7198 N N . VAL A 1 922 ? -0.030 4.122 -36.453 1.00 86.69 922 VAL A N 1
ATOM 7199 C CA . VAL A 1 922 ? -0.587 3.080 -35.578 1.00 86.69 922 VAL A CA 1
ATOM 7200 C C . VAL A 1 922 ? -1.458 3.735 -34.497 1.00 86.69 922 VAL A C 1
ATOM 7202 O O . VAL A 1 922 ? -0.924 4.566 -33.751 1.00 86.69 922 VAL A O 1
ATOM 7205 N N . PRO A 1 923 ? -2.763 3.418 -34.409 1.00 86.81 923 PRO A N 1
ATOM 7206 C CA . PRO A 1 923 ? -3.642 3.953 -33.371 1.00 86.81 923 PRO A CA 1
ATOM 7207 C C . PRO A 1 923 ? -3.227 3.438 -31.989 1.00 86.81 923 PRO A C 1
ATOM 7209 O O . PRO A 1 923 ? -2.783 2.300 -31.855 1.00 86.81 923 PRO A O 1
ATOM 7212 N N . GLN A 1 924 ? -3.326 4.305 -30.984 1.00 87.44 924 GLN A N 1
ATOM 7213 C CA . GLN A 1 924 ? -3.141 3.970 -29.575 1.00 87.44 924 GLN A CA 1
ATOM 7214 C C . GLN A 1 924 ? -4.528 3.935 -28.930 1.00 87.44 924 GLN A C 1
ATOM 7216 O O . GLN A 1 924 ? -5.083 4.976 -28.578 1.00 87.44 924 GLN A O 1
ATOM 7221 N N . ASP A 1 925 ? -5.083 2.733 -28.836 1.00 80.94 925 ASP A N 1
ATOM 7222 C CA . ASP A 1 925 ? -6.415 2.415 -28.313 1.00 80.94 925 ASP A CA 1
ATOM 7223 C C . ASP A 1 925 ? -6.672 3.016 -26.923 1.00 80.94 925 ASP A C 1
ATOM 7225 O O . ASP A 1 925 ? -7.659 3.722 -26.734 1.00 80.94 925 ASP A O 1
ATOM 7229 N N . ALA A 1 926 ? -5.711 2.892 -26.002 1.00 80.50 926 ALA A N 1
ATOM 7230 C CA . ALA A 1 926 ? -5.801 3.443 -24.644 1.00 80.50 926 ALA A CA 1
ATOM 7231 C C . ALA A 1 926 ? -5.960 4.981 -24.572 1.00 80.50 926 ALA A C 1
ATOM 7233 O O . ALA A 1 926 ? -6.269 5.527 -23.510 1.00 80.50 926 ALA A O 1
ATOM 7234 N N . LEU A 1 927 ? -5.715 5.694 -25.679 1.00 86.50 927 LEU A N 1
ATOM 7235 C CA . LEU A 1 927 ? -5.818 7.155 -25.795 1.00 86.50 927 LEU A CA 1
ATOM 7236 C C . LEU A 1 927 ? -6.963 7.600 -26.722 1.00 86.50 927 LEU A C 1
ATOM 7238 O O . LEU A 1 927 ? -7.096 8.796 -27.004 1.00 86.50 927 LEU A O 1
ATOM 7242 N N . THR A 1 928 ? -7.766 6.659 -27.218 1.00 88.06 928 THR A N 1
ATOM 7243 C CA . THR A 1 928 ? -8.918 6.927 -28.082 1.00 88.06 928 THR A CA 1
ATOM 7244 C C . THR A 1 928 ? -10.054 7.554 -27.280 1.00 88.06 928 THR A C 1
ATOM 7246 O O . THR A 1 928 ? -10.330 7.171 -26.146 1.00 88.06 928 THR A O 1
ATOM 7249 N N . GLN A 1 929 ? -10.726 8.543 -27.870 1.00 88.00 929 GLN A N 1
ATOM 7250 C CA . GLN A 1 929 ? -11.804 9.292 -27.223 1.00 88.00 929 GLN A CA 1
ATOM 7251 C C . GLN A 1 929 ? -13.002 9.425 -28.162 1.00 88.00 929 GLN A C 1
ATOM 7253 O O . GLN A 1 929 ? -12.833 9.649 -29.362 1.00 88.00 929 GLN A O 1
ATOM 7258 N N . ILE A 1 930 ? -14.216 9.341 -27.619 1.00 89.81 930 ILE A N 1
ATOM 7259 C CA . ILE A 1 930 ? -15.438 9.725 -28.332 1.00 89.81 930 ILE A CA 1
ATOM 7260 C C . ILE A 1 930 ? -15.747 11.172 -27.954 1.00 89.81 930 ILE A C 1
ATOM 7262 O O . ILE A 1 930 ? -15.854 11.500 -26.777 1.00 89.81 930 ILE A O 1
ATOM 7266 N N . LEU A 1 931 ? -15.853 12.047 -28.952 1.00 90.06 931 LEU A N 1
ATOM 7267 C CA . LEU A 1 931 ? -16.052 13.481 -28.753 1.00 90.06 931 LEU A CA 1
ATOM 7268 C C . LEU A 1 931 ? -17.136 14.007 -29.688 1.00 90.06 931 LEU A C 1
ATOM 7270 O O . LEU A 1 931 ? -17.339 13.488 -30.787 1.00 90.06 931 LEU A O 1
ATOM 7274 N N . HIS A 1 932 ? -17.786 15.096 -29.285 1.00 91.62 932 HIS A N 1
ATOM 7275 C CA . HIS A 1 932 ? -18.654 15.842 -30.188 1.00 91.62 932 HIS A CA 1
ATOM 7276 C C . HIS A 1 932 ? -17.825 16.553 -31.269 1.00 91.62 932 HIS A C 1
ATOM 7278 O O . HIS A 1 932 ? -16.717 17.040 -31.008 1.00 91.62 932 HIS A O 1
ATOM 7284 N N . ARG A 1 933 ? -18.366 16.671 -32.489 1.00 90.31 933 ARG A N 1
ATOM 7285 C CA . ARG A 1 933 ? -17.625 17.221 -33.636 1.00 90.31 933 ARG A CA 1
ATOM 7286 C C . ARG A 1 933 ? -17.038 18.612 -33.407 1.00 90.31 933 ARG A C 1
ATOM 7288 O O . ARG A 1 933 ? -15.944 18.898 -33.898 1.00 90.31 933 ARG A O 1
ATOM 7295 N N . SER A 1 934 ? -17.727 19.457 -32.645 1.00 89.00 934 SER A N 1
ATOM 7296 C CA . SER A 1 934 ? -17.266 20.815 -32.326 1.00 89.00 934 SER A CA 1
ATOM 7297 C C . SER A 1 934 ? -15.933 20.852 -31.564 1.00 89.00 934 SER A C 1
ATOM 7299 O O . SER A 1 934 ? -15.209 21.838 -31.666 1.00 89.00 934 SER A O 1
ATOM 7301 N N . GLN A 1 935 ? -15.567 19.784 -30.845 1.00 87.75 935 GLN A N 1
ATOM 7302 C CA . GLN A 1 935 ? -14.399 19.761 -29.953 1.00 87.75 935 GLN A CA 1
ATOM 7303 C C . GLN A 1 935 ? -13.139 19.161 -30.593 1.00 87.75 935 GLN A C 1
ATOM 7305 O O . GLN A 1 935 ? -12.032 19.362 -30.088 1.00 87.75 935 GLN A O 1
ATOM 7310 N N . ILE A 1 936 ? -13.275 18.465 -31.727 1.00 90.44 936 ILE A N 1
ATOM 7311 C CA . ILE A 1 936 ? -12.194 17.662 -32.325 1.00 90.44 936 ILE A CA 1
ATOM 7312 C C . ILE A 1 936 ? -10.941 18.501 -32.609 1.00 90.44 936 ILE A C 1
ATOM 7314 O O . ILE A 1 936 ? -9.831 18.066 -32.318 1.00 90.44 936 ILE A O 1
ATOM 7318 N N . MET A 1 937 ? -11.088 19.696 -33.193 1.00 89.50 937 MET A N 1
ATOM 7319 C CA . MET A 1 937 ? -9.936 20.507 -33.620 1.00 89.50 937 MET A CA 1
ATOM 7320 C C . MET A 1 937 ? -9.085 20.962 -32.430 1.00 89.50 937 MET A C 1
ATOM 7322 O O . MET A 1 937 ? -7.863 20.804 -32.443 1.00 89.50 937 MET A O 1
ATOM 7326 N N . ALA A 1 938 ? -9.734 21.511 -31.399 1.00 89.31 938 ALA A N 1
ATOM 7327 C CA . ALA A 1 938 ? -9.061 21.991 -30.199 1.00 89.31 938 ALA A CA 1
ATOM 7328 C C . ALA A 1 938 ? -8.414 20.827 -29.436 1.00 89.31 938 ALA A C 1
ATOM 7330 O O . ALA A 1 938 ? -7.211 20.858 -29.163 1.00 89.31 938 ALA A O 1
ATOM 7331 N N . ARG A 1 939 ? -9.183 19.758 -29.189 1.00 87.94 939 ARG A N 1
ATOM 7332 C CA . ARG A 1 939 ? -8.733 18.600 -28.409 1.00 87.94 939 ARG A CA 1
ATOM 7333 C C . ARG A 1 939 ? -7.667 17.782 -29.125 1.00 87.94 939 ARG A C 1
ATOM 7335 O O . ARG A 1 939 ? -6.678 17.383 -28.520 1.00 87.94 939 ARG A O 1
ATOM 7342 N N . GLY A 1 940 ? -7.814 17.601 -30.435 1.00 91.44 940 GLY A N 1
ATOM 7343 C CA . GLY A 1 940 ? -6.821 16.937 -31.270 1.00 91.44 940 GLY A CA 1
ATOM 7344 C C . GLY A 1 940 ? -5.471 17.652 -31.223 1.00 91.44 940 GLY A C 1
ATOM 7345 O O . GLY A 1 940 ? -4.448 16.994 -31.043 1.00 91.44 940 GLY A O 1
ATOM 7346 N N . LYS A 1 941 ? -5.456 18.991 -31.329 1.00 92.69 941 LYS A N 1
ATOM 7347 C CA . LYS A 1 941 ? -4.229 19.800 -31.225 1.00 92.69 941 LYS A CA 1
ATOM 7348 C C . LYS A 1 941 ? -3.602 19.717 -29.832 1.00 92.69 941 LYS A C 1
ATOM 7350 O O . LYS A 1 941 ? -2.388 19.549 -29.723 1.00 92.69 941 LYS A O 1
ATOM 7355 N N . GLU A 1 942 ? -4.412 19.816 -28.784 1.00 90.25 942 GLU A N 1
ATOM 7356 C CA . GLU A 1 942 ? -3.954 19.702 -27.399 1.00 90.25 942 GLU A CA 1
ATOM 7357 C C . GLU A 1 942 ? -3.299 18.337 -27.132 1.00 90.25 942 GLU A C 1
ATOM 7359 O O . GLU A 1 942 ? -2.156 18.285 -26.675 1.00 90.25 942 GLU A O 1
ATOM 7364 N N . ASN A 1 943 ? -3.975 17.241 -27.495 1.00 89.88 943 ASN A N 1
ATOM 7365 C CA . ASN A 1 943 ? -3.503 15.879 -27.250 1.00 89.88 943 ASN A CA 1
ATOM 7366 C C . ASN A 1 943 ? -2.182 15.592 -27.981 1.00 89.88 943 ASN A C 1
ATOM 7368 O O . ASN A 1 943 ? -1.254 15.073 -27.364 1.00 89.88 943 ASN A O 1
ATOM 7372 N N . VAL A 1 944 ? -2.045 15.969 -29.264 1.00 93.06 944 VAL A N 1
ATOM 7373 C CA . VAL A 1 944 ? -0.778 15.749 -29.996 1.00 93.06 944 VAL A CA 1
ATOM 7374 C C . VAL A 1 944 ? 0.373 16.587 -29.435 1.00 93.06 944 VAL A C 1
ATOM 7376 O O . VAL A 1 944 ? 1.513 16.125 -29.447 1.00 93.06 944 VAL A O 1
ATOM 7379 N N . THR A 1 945 ? 0.083 17.795 -28.937 1.00 90.81 945 THR A N 1
ATOM 7380 C CA . THR A 1 945 ? 1.095 18.702 -28.372 1.00 90.81 945 THR A CA 1
ATOM 7381 C C . THR A 1 945 ? 1.605 18.170 -27.040 1.00 90.81 945 THR A C 1
ATOM 7383 O O . THR A 1 945 ? 2.810 18.004 -26.885 1.00 90.81 945 THR A O 1
ATOM 7386 N N . LYS A 1 946 ? 0.698 17.815 -26.123 1.00 88.19 946 LYS A N 1
ATOM 7387 C CA . LYS A 1 946 ? 1.054 17.246 -24.815 1.00 88.19 946 LYS A CA 1
ATOM 7388 C C . LYS A 1 946 ? 1.751 15.893 -24.950 1.00 88.19 946 LYS A C 1
ATOM 7390 O O . LYS A 1 946 ? 2.790 15.666 -24.343 1.00 88.19 946 LYS A O 1
ATOM 7395 N N . PHE A 1 947 ? 1.242 14.994 -25.797 1.00 88.81 947 PHE A N 1
ATOM 7396 C CA . PHE A 1 947 ? 1.819 13.652 -25.939 1.00 88.81 947 PHE A CA 1
ATOM 7397 C C . PHE A 1 947 ? 3.254 13.668 -26.492 1.00 88.81 947 PHE A C 1
ATOM 7399 O O . PHE A 1 947 ? 4.071 12.806 -26.168 1.00 88.81 947 PHE A O 1
ATOM 7406 N N . LYS A 1 948 ? 3.594 14.684 -27.295 1.00 89.12 948 LYS A N 1
ATOM 7407 C CA . LYS A 1 948 ? 4.950 14.905 -27.813 1.00 89.12 948 LYS A CA 1
ATOM 7408 C C . LYS A 1 948 ? 5.985 15.116 -26.705 1.00 89.12 948 LYS A C 1
ATOM 7410 O O . LYS A 1 948 ? 7.129 14.716 -26.900 1.00 89.12 948 LYS A O 1
ATOM 7415 N N . GLU A 1 949 ? 5.607 15.729 -25.584 1.00 87.19 949 GLU A N 1
ATOM 7416 C CA . GLU A 1 949 ? 6.523 16.072 -24.483 1.00 87.19 949 GLU A CA 1
ATOM 7417 C C . GLU A 1 949 ? 7.042 14.829 -23.748 1.00 87.19 949 GLU A C 1
ATOM 7419 O O . GLU A 1 949 ? 8.182 14.810 -23.287 1.00 87.19 949 GLU A O 1
ATOM 7424 N N . PHE A 1 950 ? 6.244 13.760 -23.708 1.00 85.56 950 PHE A N 1
ATOM 7425 C CA . PHE A 1 950 ? 6.582 12.522 -23.000 1.00 85.56 950 PHE A CA 1
ATOM 7426 C C . PHE A 1 950 ? 7.345 11.506 -23.863 1.00 85.56 950 PHE A C 1
ATOM 7428 O O . PHE A 1 950 ? 7.944 10.559 -23.348 1.00 85.56 950 PHE A O 1
ATOM 7435 N N . LEU A 1 951 ? 7.357 11.686 -25.186 1.00 83.94 951 LEU A N 1
ATOM 7436 C CA . LEU A 1 951 ? 8.023 10.774 -26.112 1.00 83.94 951 LEU A CA 1
ATOM 7437 C C . LEU A 1 951 ? 9.495 11.155 -26.328 1.00 83.94 951 LEU A C 1
ATOM 7439 O O . LEU A 1 951 ? 9.836 12.253 -26.767 1.00 83.94 951 LEU A O 1
ATOM 7443 N N . ARG A 1 952 ? 10.399 10.197 -26.092 1.00 79.06 952 ARG A N 1
ATOM 7444 C CA . ARG A 1 952 ? 11.842 10.383 -26.315 1.00 79.06 952 ARG A CA 1
ATOM 7445 C C . ARG A 1 952 ? 12.179 10.513 -27.805 1.00 79.06 952 ARG A C 1
ATOM 7447 O O . ARG A 1 952 ? 11.593 9.849 -28.662 1.00 79.06 952 ARG A O 1
ATOM 7454 N N . HIS A 1 953 ? 13.209 11.304 -28.113 1.00 80.94 953 HIS A N 1
ATOM 7455 C CA . HIS A 1 953 ? 13.748 11.417 -29.472 1.00 80.94 953 HIS A CA 1
ATOM 7456 C C . HIS A 1 953 ? 14.292 10.078 -29.993 1.00 80.94 953 HIS A C 1
ATOM 7458 O O . HIS A 1 953 ? 15.158 9.466 -29.369 1.00 80.94 953 HIS A O 1
ATOM 7464 N N . GLN A 1 954 ? 13.858 9.687 -31.193 1.00 83.69 954 GLN A N 1
ATOM 7465 C CA . GLN A 1 954 ? 14.335 8.496 -31.904 1.00 83.69 954 GLN A CA 1
ATOM 7466 C C . GLN A 1 954 ? 15.380 8.845 -32.977 1.00 83.69 954 GLN A C 1
ATOM 7468 O O . GLN A 1 954 ? 15.578 10.010 -33.332 1.00 83.69 954 GLN A O 1
ATOM 7473 N N . LEU A 1 955 ? 16.072 7.837 -33.524 1.00 82.56 955 LEU A N 1
ATOM 7474 C CA . LEU A 1 955 ? 17.015 8.014 -34.648 1.00 82.56 955 LEU A CA 1
ATOM 7475 C C . LEU A 1 955 ? 16.315 8.326 -35.982 1.00 82.56 955 LEU A C 1
ATOM 7477 O O . LEU A 1 955 ? 16.959 8.799 -36.925 1.00 82.56 955 LEU A O 1
ATOM 7481 N N . PHE A 1 956 ? 15.004 8.107 -36.044 1.00 83.88 956 PHE A N 1
ATOM 7482 C CA . PHE A 1 956 ? 14.114 8.467 -37.141 1.00 83.88 956 PHE A CA 1
ATOM 7483 C C . PHE A 1 956 ? 13.031 9.442 -36.658 1.00 83.88 956 PHE A C 1
ATOM 7485 O O . PHE A 1 956 ? 12.900 9.731 -35.472 1.00 83.88 956 PHE A O 1
ATOM 7492 N N . GLU A 1 957 ? 12.316 10.027 -37.610 1.00 85.50 957 GLU A N 1
ATOM 7493 C CA . GLU A 1 957 ? 11.247 10.990 -37.352 1.00 85.50 957 GLU A CA 1
ATOM 7494 C C . GLU A 1 957 ? 9.991 10.256 -36.869 1.00 85.50 957 GLU A C 1
ATOM 7496 O O . GLU A 1 957 ? 9.542 9.322 -37.537 1.00 85.50 957 GLU A O 1
ATOM 7501 N N . VAL A 1 958 ? 9.420 10.696 -35.746 1.00 88.50 958 VAL A N 1
ATOM 7502 C CA . VAL A 1 958 ? 8.181 10.130 -35.193 1.00 88.50 958 VAL A CA 1
ATOM 7503 C C . VAL A 1 958 ? 7.044 11.121 -35.407 1.00 88.50 958 VAL A C 1
ATOM 7505 O O . VAL A 1 958 ? 7.118 12.261 -34.947 1.00 88.50 958 VAL A O 1
ATOM 7508 N N . ALA A 1 959 ? 6.005 10.698 -36.126 1.00 90.12 959 ALA A N 1
ATOM 7509 C CA . ALA A 1 959 ? 4.808 11.493 -36.370 1.00 90.12 959 ALA A CA 1
ATOM 7510 C C . ALA A 1 959 ? 3.708 11.114 -35.373 1.00 90.12 959 ALA A C 1
ATOM 7512 O O . ALA A 1 959 ? 3.324 9.948 -35.299 1.00 90.12 959 ALA A O 1
ATOM 7513 N N . ILE A 1 960 ? 3.183 12.103 -34.655 1.00 92.81 960 ILE A N 1
ATOM 7514 C CA . ILE A 1 960 ? 2.049 11.961 -33.736 1.00 92.81 960 ILE A CA 1
ATOM 7515 C C . ILE A 1 960 ? 0.853 12.628 -34.409 1.00 92.81 960 ILE A C 1
ATOM 7517 O O . ILE A 1 960 ? 0.958 13.770 -34.856 1.00 92.81 960 ILE A O 1
ATOM 7521 N N . GLN A 1 961 ? -0.261 11.920 -34.555 1.00 94.25 961 GLN A N 1
ATOM 7522 C CA . GLN A 1 961 ? -1.409 12.384 -35.335 1.00 94.25 961 GLN A CA 1
ATOM 7523 C C . GLN A 1 961 ? -2.707 12.119 -34.582 1.00 94.25 961 GLN A C 1
ATOM 7525 O O . GLN A 1 961 ? -2.918 11.000 -34.143 1.00 94.25 961 GLN A O 1
ATOM 7530 N N . ALA A 1 962 ? -3.602 13.098 -34.504 1.00 94.25 962 ALA A N 1
ATOM 7531 C CA . ALA A 1 962 ? -4.995 12.853 -34.140 1.00 94.25 962 ALA A CA 1
ATOM 7532 C C . ALA A 1 962 ? -5.792 12.593 -35.424 1.00 94.25 962 ALA A C 1
ATOM 7534 O O . ALA A 1 962 ? -5.725 13.400 -36.361 1.00 94.25 962 ALA A O 1
ATOM 7535 N N . LYS A 1 963 ? -6.517 11.475 -35.493 1.00 93.00 963 LYS A N 1
ATOM 7536 C CA . LYS A 1 963 ? -7.330 11.079 -36.648 1.00 93.00 963 LYS A CA 1
ATOM 7537 C C . LYS A 1 963 ? -8.800 10.941 -36.276 1.00 93.00 963 LYS A C 1
ATOM 7539 O O . LYS A 1 963 ? -9.129 10.518 -35.177 1.00 93.00 963 LYS A O 1
ATOM 7544 N N . VAL A 1 964 ? -9.674 11.257 -37.227 1.00 90.56 964 VAL A N 1
ATOM 7545 C CA . VAL A 1 964 ? -11.111 10.961 -37.172 1.00 90.56 964 VAL A CA 1
ATOM 7546 C C . VAL A 1 964 ? -11.516 10.405 -38.532 1.00 90.56 964 VAL A C 1
ATOM 7548 O O . VAL A 1 964 ? -11.306 11.069 -39.548 1.00 90.56 964 VAL A O 1
ATOM 7551 N N . ASN A 1 965 ? -12.093 9.201 -38.572 1.00 84.50 965 ASN A N 1
ATOM 7552 C CA . ASN A 1 965 ? -12.455 8.496 -39.814 1.00 84.50 965 ASN A CA 1
ATOM 7553 C C . ASN A 1 965 ? -11.299 8.484 -40.840 1.00 84.50 965 ASN A C 1
ATOM 7555 O O . ASN A 1 965 ? -11.466 8.919 -41.979 1.00 84.50 965 ASN A O 1
ATOM 7559 N N . ASN A 1 966 ? -10.094 8.088 -40.414 1.00 83.44 966 ASN A N 1
ATOM 7560 C CA . ASN A 1 966 ? -8.857 8.096 -41.215 1.00 83.44 966 ASN A CA 1
ATOM 7561 C C . ASN A 1 966 ? -8.346 9.466 -41.706 1.00 83.44 966 ASN A C 1
ATOM 7563 O O . ASN A 1 966 ? -7.249 9.543 -42.266 1.00 83.44 966 ASN A O 1
ATOM 7567 N N . LYS A 1 967 ? -9.058 10.568 -41.448 1.00 89.75 967 LYS A N 1
ATOM 7568 C CA . LYS A 1 967 ? -8.589 11.925 -41.751 1.00 89.75 967 LYS A CA 1
ATOM 7569 C C . LYS A 1 967 ? -7.748 12.461 -40.597 1.00 89.75 967 LYS A C 1
ATOM 7571 O O . LYS A 1 967 ? -8.183 12.443 -39.451 1.00 89.75 967 LYS A O 1
ATOM 7576 N N . VAL A 1 968 ? -6.553 12.970 -40.897 1.00 92.88 968 VAL A N 1
ATOM 7577 C CA . VAL A 1 968 ? -5.674 13.614 -39.905 1.00 92.88 968 VAL A CA 1
ATOM 7578 C C . VAL A 1 968 ? -6.199 15.014 -39.602 1.00 92.88 968 VAL A C 1
ATOM 7580 O O . VAL A 1 968 ? -6.353 15.822 -40.516 1.00 92.88 968 VAL A O 1
ATOM 7583 N N . ILE A 1 969 ? -6.458 15.288 -38.327 1.00 93.62 969 ILE A N 1
ATOM 7584 C CA . ILE A 1 969 ? -7.047 16.545 -37.850 1.00 93.62 969 ILE A CA 1
ATOM 7585 C C . ILE A 1 969 ? -5.981 17.447 -37.222 1.00 93.62 969 ILE A C 1
ATOM 7587 O O . ILE A 1 969 ? -5.956 18.651 -37.460 1.00 93.62 969 ILE A O 1
ATOM 7591 N N . ALA A 1 970 ? -5.050 16.849 -36.477 1.00 94.31 970 ALA A N 1
ATOM 7592 C CA . ALA A 1 970 ? -3.877 17.517 -35.926 1.00 94.31 970 ALA A CA 1
ATOM 7593 C C . ALA A 1 970 ? -2.646 16.617 -36.075 1.00 94.31 970 ALA A C 1
ATOM 7595 O O . ALA A 1 970 ? -2.759 15.387 -36.064 1.00 94.31 970 ALA A O 1
ATOM 7596 N N . ARG A 1 971 ? -1.463 17.219 -36.230 1.00 93.88 971 ARG A N 1
ATOM 7597 C CA . ARG A 1 971 ? -0.199 16.491 -36.364 1.00 93.88 971 ARG A CA 1
ATOM 7598 C C . ARG A 1 971 ? 0.941 17.248 -35.707 1.00 93.88 971 ARG A C 1
ATOM 7600 O O . ARG A 1 971 ? 1.175 18.406 -36.023 1.00 93.88 971 ARG A O 1
ATOM 7607 N N . GLU A 1 972 ? 1.711 16.524 -34.911 1.00 93.81 972 GLU A N 1
ATOM 7608 C CA . GLU A 1 972 ? 3.000 16.945 -34.381 1.00 93.81 972 GLU A CA 1
ATOM 7609 C C . GLU A 1 972 ? 4.097 15.981 -34.832 1.00 93.81 972 GLU A C 1
ATOM 7611 O O . GLU A 1 972 ? 3.848 14.856 -35.276 1.00 93.81 972 GLU A O 1
ATOM 7616 N N . THR A 1 973 ? 5.347 16.435 -34.812 1.00 91.19 973 THR A N 1
ATOM 7617 C CA . THR A 1 973 ? 6.473 15.627 -35.293 1.00 91.19 973 THR A CA 1
ATOM 7618 C C . THR A 1 973 ? 7.701 15.812 -34.415 1.00 91.19 973 THR A C 1
ATOM 7620 O O . THR A 1 973 ? 8.192 16.926 -34.216 1.00 91.19 973 THR A O 1
ATOM 7623 N N . ILE A 1 974 ? 8.226 14.694 -33.916 1.00 88.75 974 ILE A N 1
ATOM 7624 C CA . ILE A 1 974 ? 9.472 14.642 -33.155 1.00 88.75 974 ILE A CA 1
ATOM 7625 C C . ILE A 1 974 ? 10.622 14.474 -34.141 1.00 88.75 974 ILE A C 1
ATOM 7627 O O . ILE A 1 974 ? 10.707 13.490 -34.885 1.00 88.75 974 ILE A O 1
ATOM 7631 N N . LYS A 1 975 ? 11.529 15.455 -34.149 1.00 86.75 975 LYS A N 1
ATOM 7632 C CA . LYS A 1 975 ? 12.703 15.435 -35.023 1.00 86.75 975 LYS A CA 1
ATOM 7633 C C . LYS A 1 975 ? 13.639 14.290 -34.634 1.00 86.75 975 LYS A C 1
ATOM 7635 O O . LYS A 1 975 ? 13.926 14.066 -33.458 1.00 86.75 975 LYS A O 1
ATOM 7640 N N . ALA A 1 976 ? 14.158 13.620 -35.658 1.00 84.00 976 ALA A N 1
ATOM 7641 C CA . ALA A 1 976 ? 15.125 12.543 -35.521 1.00 84.00 976 ALA A CA 1
ATOM 7642 C C . ALA A 1 976 ? 16.451 13.048 -34.932 1.00 84.00 976 ALA A C 1
ATOM 7644 O O . ALA A 1 976 ? 17.052 13.977 -35.485 1.00 84.00 976 ALA A O 1
ATOM 7645 N N . LYS A 1 977 ? 16.982 12.368 -33.911 1.00 82.69 977 LYS A N 1
ATOM 7646 C CA . LYS A 1 977 ? 18.328 12.626 -33.381 1.00 82.69 977 LYS A CA 1
ATOM 7647 C C . LYS A 1 977 ? 19.346 12.513 -34.518 1.00 82.69 977 LYS A C 1
ATOM 7649 O O . LYS A 1 977 ? 19.279 11.616 -35.366 1.00 82.69 977 LYS A O 1
ATOM 7654 N N . ARG A 1 978 ? 20.256 13.478 -34.624 1.00 76.81 978 ARG A N 1
ATOM 7655 C CA . ARG A 1 978 ? 21.236 13.546 -35.713 1.00 76.81 978 ARG A CA 1
ATOM 7656 C C . ARG A 1 978 ? 22.634 13.505 -35.122 1.00 76.81 978 ARG A C 1
ATOM 7658 O O . ARG A 1 978 ? 22.985 14.355 -34.318 1.00 76.81 978 ARG A O 1
ATOM 7665 N N . LYS A 1 979 ? 23.426 12.522 -35.547 1.00 80.81 979 LYS A N 1
ATOM 7666 C CA . LYS A 1 979 ? 24.874 12.547 -35.345 1.00 80.81 979 LYS A CA 1
ATOM 7667 C C . LYS A 1 979 ? 25.470 13.564 -36.311 1.00 80.81 979 LYS A C 1
ATOM 7669 O O . LYS A 1 979 ? 25.117 13.534 -37.495 1.00 80.81 979 LYS A O 1
ATOM 7674 N N . ASP A 1 980 ? 26.370 14.415 -35.837 1.00 80.94 980 ASP A N 1
ATOM 7675 C CA . ASP A 1 980 ? 27.171 15.247 -36.727 1.00 80.94 980 ASP A CA 1
ATOM 7676 C C . ASP A 1 980 ? 28.184 14.362 -37.470 1.00 80.94 980 ASP A C 1
ATOM 7678 O O . ASP A 1 980 ? 29.263 14.035 -36.982 1.00 80.94 980 ASP A O 1
ATOM 7682 N N . VAL A 1 981 ? 27.791 13.903 -38.658 1.00 81.19 981 VAL A N 1
ATOM 7683 C CA . VAL A 1 981 ? 28.641 13.093 -39.544 1.00 81.19 981 VAL A CA 1
ATOM 7684 C C . VAL A 1 981 ? 29.719 13.928 -40.238 1.00 81.19 981 VAL A C 1
ATOM 7686 O O . VAL A 1 981 ? 30.583 13.363 -40.899 1.00 81.19 981 VAL A O 1
ATOM 7689 N N . THR A 1 982 ? 29.679 15.255 -40.088 1.00 79.62 982 THR A N 1
ATOM 7690 C CA . THR A 1 982 ? 30.610 16.201 -40.711 1.00 79.62 982 THR A CA 1
ATOM 7691 C C . THR A 1 982 ? 31.688 16.716 -39.759 1.00 79.62 982 THR A C 1
ATOM 7693 O O . THR A 1 982 ? 32.662 17.287 -40.233 1.00 79.62 982 THR A O 1
ATOM 7696 N N . GLN A 1 983 ? 31.587 16.428 -38.456 1.00 80.56 983 GLN A N 1
ATOM 7697 C CA . GLN A 1 983 ? 32.505 16.905 -37.410 1.00 80.56 983 GLN A CA 1
ATOM 7698 C C . GLN A 1 983 ? 33.995 16.598 -37.668 1.00 80.56 983 GLN A C 1
ATOM 7700 O O . GLN A 1 983 ? 34.861 17.344 -37.229 1.00 80.56 983 GLN A O 1
ATOM 7705 N N . LYS A 1 984 ? 34.313 15.502 -38.375 1.00 77.31 984 LYS A N 1
ATOM 7706 C CA . LYS A 1 984 ? 35.695 15.080 -38.690 1.00 77.31 984 LYS A CA 1
ATOM 7707 C C . LYS A 1 984 ? 36.168 15.482 -40.100 1.00 77.31 984 LYS A C 1
ATOM 7709 O O . LYS A 1 984 ? 37.154 14.931 -40.581 1.00 77.31 984 LYS A O 1
ATOM 7714 N N . LEU A 1 985 ? 35.445 16.361 -40.802 1.00 76.94 985 LEU A N 1
ATOM 7715 C CA . LEU A 1 985 ? 35.797 16.808 -42.157 1.00 76.94 985 LEU A CA 1
ATOM 7716 C C . LEU A 1 985 ? 36.460 18.193 -42.139 1.00 76.94 985 LEU A C 1
ATOM 7718 O O . LEU A 1 985 ? 35.954 19.115 -41.507 1.00 76.94 985 LEU A O 1
ATOM 7722 N N . HIS A 1 986 ? 37.545 18.355 -42.901 1.00 61.91 986 HIS A N 1
ATOM 7723 C CA . HIS A 1 986 ? 38.125 19.666 -43.210 1.00 61.91 986 HIS A CA 1
ATOM 7724 C C . HIS A 1 986 ? 37.286 20.397 -44.276 1.00 61.91 986 HIS A C 1
ATOM 7726 O O . HIS A 1 986 ? 36.691 19.767 -45.152 1.00 61.91 986 HIS A O 1
ATOM 7732 N N . ALA A 1 987 ? 37.251 21.733 -44.212 1.00 60.62 987 ALA A N 1
ATOM 7733 C CA . ALA A 1 987 ? 36.296 22.600 -44.916 1.00 60.62 987 ALA A CA 1
ATOM 7734 C C . ALA A 1 987 ? 36.284 22.514 -46.463 1.00 60.62 987 ALA A C 1
ATOM 7736 O O . ALA A 1 987 ? 35.349 23.016 -47.082 1.00 60.62 987 ALA A O 1
ATOM 7737 N N . ALA A 1 988 ? 37.272 21.868 -47.092 1.00 61.94 988 ALA A N 1
ATOM 7738 C CA . ALA A 1 988 ? 37.461 21.878 -48.545 1.00 61.94 988 ALA A CA 1
ATOM 7739 C C . ALA A 1 988 ? 36.796 20.715 -49.322 1.00 61.94 988 ALA A C 1
ATOM 7741 O O . ALA A 1 988 ? 36.707 20.790 -50.545 1.00 61.94 988 ALA A O 1
ATOM 7742 N N . ASP A 1 989 ? 36.298 19.651 -48.672 1.00 72.69 989 ASP A N 1
ATOM 7743 C CA . ASP A 1 989 ? 35.791 18.453 -49.379 1.00 72.69 989 ASP A CA 1
ATOM 7744 C C . ASP A 1 989 ? 34.251 18.348 -49.389 1.00 72.69 989 ASP A C 1
ATOM 7746 O O . ASP A 1 989 ? 33.611 17.673 -48.570 1.00 72.69 989 ASP A O 1
ATOM 7750 N N . ILE A 1 990 ? 33.635 19.029 -50.362 1.00 76.19 990 ILE A N 1
ATOM 7751 C CA . ILE A 1 990 ? 32.175 19.060 -50.573 1.00 76.19 990 ILE A CA 1
ATOM 7752 C C . ILE A 1 990 ? 31.633 17.679 -50.983 1.00 76.19 990 ILE A C 1
ATOM 7754 O O . ILE A 1 990 ? 30.510 17.318 -50.614 1.00 76.19 990 ILE A O 1
ATOM 7758 N N . SER A 1 991 ? 32.421 16.889 -51.721 1.00 79.12 991 SER A N 1
ATOM 7759 C CA . SER A 1 991 ? 32.003 15.582 -52.243 1.00 79.12 991 SER A CA 1
ATOM 7760 C C . SER A 1 991 ? 31.780 14.574 -51.111 1.00 79.12 991 SER A C 1
ATOM 7762 O O . SER A 1 991 ? 30.725 13.937 -51.014 1.00 79.12 991 SER A O 1
ATOM 7764 N N . ARG A 1 992 ? 32.727 14.511 -50.167 1.00 77.69 992 ARG A N 1
ATOM 7765 C CA . ARG A 1 992 ? 32.688 13.611 -49.013 1.00 77.69 992 ARG A CA 1
ATOM 7766 C C . ARG A 1 992 ? 31.623 14.028 -48.006 1.00 77.69 992 ARG A C 1
ATOM 7768 O O . ARG A 1 992 ? 30.949 13.167 -47.436 1.00 77.69 992 ARG A O 1
ATOM 7775 N N . ARG A 1 993 ? 31.395 15.339 -47.857 1.00 80.06 993 ARG A N 1
ATOM 7776 C CA . ARG A 1 993 ? 30.268 15.890 -47.091 1.00 80.06 993 ARG A CA 1
ATOM 7777 C C . ARG A 1 993 ? 28.924 15.419 -47.651 1.00 80.06 993 ARG A C 1
ATOM 7779 O O . ARG A 1 993 ? 28.113 14.906 -46.882 1.00 80.06 993 ARG A O 1
ATOM 7786 N N . LYS A 1 994 ? 28.689 15.541 -48.966 1.00 83.75 994 LYS A N 1
ATOM 7787 C CA . LYS A 1 994 ? 27.444 15.072 -49.608 1.00 83.75 994 LYS A CA 1
ATOM 7788 C C . LYS A 1 994 ? 27.235 13.567 -49.411 1.00 83.75 994 LYS A C 1
ATOM 7790 O O . LYS A 1 994 ? 26.176 13.173 -48.932 1.00 83.75 994 LYS A O 1
ATOM 7795 N N . LYS A 1 995 ? 28.272 12.751 -49.634 1.00 84.50 995 LYS A N 1
ATOM 7796 C CA . LYS A 1 995 ? 28.211 11.286 -49.475 1.00 84.50 995 LYS A CA 1
ATOM 7797 C C . LYS A 1 995 ? 27.821 10.843 -48.058 1.00 84.50 995 LYS A C 1
ATOM 7799 O O . LYS A 1 995 ? 27.001 9.943 -47.886 1.00 84.50 995 LYS A O 1
ATOM 7804 N N . LEU A 1 996 ? 28.387 11.467 -47.019 1.00 84.94 996 LEU A N 1
ATOM 7805 C CA . LEU A 1 996 ? 28.043 11.141 -45.626 1.00 84.94 996 LEU A CA 1
ATOM 7806 C C . LEU A 1 996 ? 26.617 11.572 -45.257 1.00 84.94 996 LEU A C 1
ATOM 7808 O O . LEU A 1 996 ? 25.944 10.878 -44.491 1.00 84.94 996 LEU A O 1
ATOM 7812 N N . LEU A 1 997 ? 26.145 12.692 -45.810 1.00 84.25 997 LEU A N 1
ATOM 7813 C CA . LEU A 1 997 ? 24.776 13.170 -45.620 1.00 84.25 997 LEU A CA 1
ATOM 7814 C C . LEU A 1 997 ? 23.748 12.280 -46.325 1.00 84.25 997 LEU A C 1
ATOM 7816 O O . LEU A 1 997 ? 22.719 11.969 -45.725 1.00 84.25 997 LEU A O 1
ATOM 7820 N N . GLU A 1 998 ? 24.033 11.833 -47.548 1.00 86.25 998 GLU A N 1
ATOM 7821 C CA . GLU A 1 998 ? 23.193 10.883 -48.287 1.00 86.25 998 GLU A CA 1
ATOM 7822 C C . GLU A 1 998 ? 23.097 9.547 -47.554 1.00 86.25 998 GLU A C 1
ATOM 7824 O O . GLU A 1 998 ? 21.990 9.091 -47.271 1.00 86.25 998 GLU A O 1
ATOM 7829 N N . ARG A 1 999 ? 24.227 8.995 -47.093 1.00 85.00 999 ARG A N 1
ATOM 7830 C CA . ARG A 1 999 ? 24.239 7.756 -46.299 1.00 85.00 999 ARG A CA 1
ATOM 7831 C C . ARG A 1 999 ? 23.448 7.888 -44.991 1.00 85.00 999 ARG A C 1
ATOM 7833 O O . ARG A 1 999 ? 22.729 6.970 -44.603 1.00 85.00 999 ARG A O 1
ATOM 7840 N N . GLN A 1 1000 ? 23.545 9.033 -44.305 1.00 81.56 1000 GLN A N 1
ATOM 7841 C CA . GLN A 1 1000 ? 22.736 9.309 -43.110 1.00 81.56 1000 GLN A CA 1
ATOM 7842 C C . GLN A 1 1000 ? 21.238 9.422 -43.450 1.00 81.56 1000 GLN A C 1
ATOM 7844 O O . GLN A 1 1000 ? 20.402 8.963 -42.670 1.00 81.56 1000 GLN A O 1
ATOM 7849 N N . LYS A 1 1001 ? 20.887 10.020 -44.595 1.00 83.62 1001 LYS A N 1
ATOM 7850 C CA . LYS A 1 1001 ? 19.502 10.166 -45.067 1.00 83.62 1001 LYS A CA 1
ATOM 7851 C C . LYS A 1 1001 ? 18.885 8.813 -45.433 1.00 83.62 1001 LYS A C 1
ATOM 7853 O O . LYS A 1 1001 ? 17.766 8.536 -45.005 1.00 83.62 1001 LYS A O 1
ATOM 7858 N N . GLU A 1 1002 ? 19.613 7.966 -46.154 1.00 83.12 1002 GLU A N 1
ATOM 7859 C CA . GLU A 1 1002 ? 19.186 6.606 -46.507 1.00 83.12 1002 GLU A CA 1
ATOM 7860 C C . GLU A 1 1002 ? 19.011 5.725 -45.270 1.00 83.12 1002 GLU A C 1
ATOM 7862 O O . GLU A 1 1002 ? 17.946 5.134 -45.095 1.00 83.12 1002 GLU A O 1
ATOM 7867 N N . GLY A 1 1003 ? 19.983 5.731 -44.349 1.00 81.56 1003 GLY A N 1
ATOM 7868 C CA . GLY A 1 1003 ? 19.879 4.980 -43.095 1.00 81.56 1003 GLY A CA 1
ATOM 7869 C C . GLY A 1 1003 ? 18.662 5.395 -42.260 1.00 81.56 1003 GLY A C 1
ATOM 7870 O O . GLY A 1 1003 ? 17.953 4.547 -41.725 1.00 81.56 1003 GLY A O 1
ATOM 7871 N N . LYS A 1 1004 ? 18.348 6.698 -42.199 1.00 79.38 1004 LYS A N 1
ATOM 7872 C CA . LYS A 1 1004 ? 17.127 7.190 -41.536 1.00 79.38 1004 LYS A CA 1
ATOM 7873 C C . LYS A 1 1004 ? 15.843 6.776 -42.252 1.00 79.38 1004 LYS A C 1
ATOM 7875 O O . LYS A 1 1004 ? 14.858 6.485 -41.578 1.00 79.38 1004 LYS A O 1
ATOM 7880 N N . LYS A 1 1005 ? 15.837 6.740 -43.588 1.00 79.88 1005 LYS A N 1
ATOM 7881 C CA . LYS A 1 1005 ? 14.685 6.284 -44.381 1.00 79.88 1005 LYS A CA 1
ATOM 7882 C C . LYS A 1 1005 ? 14.406 4.799 -44.135 1.00 79.88 1005 LYS A C 1
ATOM 7884 O O . LYS A 1 1005 ? 13.258 4.445 -43.896 1.00 79.88 1005 LYS A O 1
ATOM 7889 N N . GLN A 1 1006 ? 15.453 3.973 -44.105 1.00 78.31 1006 GLN A N 1
ATOM 7890 C CA . GLN A 1 1006 ? 15.354 2.543 -43.809 1.00 78.31 1006 GLN A CA 1
ATOM 7891 C C . GLN A 1 1006 ? 14.867 2.292 -42.373 1.00 78.31 1006 GLN A C 1
ATOM 7893 O O . GLN A 1 1006 ? 13.932 1.522 -42.170 1.00 78.31 1006 GLN A O 1
ATOM 7898 N N . MET A 1 1007 ? 15.424 3.009 -41.387 1.00 76.75 1007 MET A N 1
ATOM 7899 C CA . MET A 1 1007 ? 14.968 2.933 -39.992 1.00 76.75 1007 MET A CA 1
ATOM 7900 C C . MET A 1 1007 ? 13.511 3.387 -39.816 1.00 76.75 1007 MET A C 1
ATOM 7902 O O . MET A 1 1007 ? 12.815 2.849 -38.967 1.00 76.75 1007 MET A O 1
ATOM 7906 N N . LYS A 1 1008 ? 13.023 4.346 -40.615 1.00 72.50 1008 LYS A N 1
ATOM 7907 C CA . LYS A 1 1008 ? 11.622 4.800 -40.567 1.00 72.50 1008 LYS A CA 1
ATOM 7908 C C . LYS A 1 1008 ? 10.642 3.749 -41.102 1.00 72.50 1008 LYS A C 1
ATOM 7910 O O . LYS A 1 1008 ? 9.534 3.662 -40.591 1.00 72.50 1008 LYS A O 1
ATOM 7915 N N . SER A 1 1009 ? 11.025 2.971 -42.120 1.00 68.94 1009 SER A N 1
ATOM 7916 C CA . SER A 1 1009 ? 10.158 1.929 -42.697 1.00 68.94 1009 SER A CA 1
ATOM 7917 C C . SER A 1 1009 ? 10.046 0.669 -41.837 1.00 68.94 1009 SER A C 1
ATOM 7919 O O . SER A 1 1009 ? 9.022 -0.001 -41.894 1.00 68.94 1009 SER A O 1
ATOM 7921 N N . THR A 1 1010 ? 11.075 0.338 -41.051 1.00 62.47 1010 THR A N 1
ATOM 7922 C CA . THR A 1 1010 ? 11.103 -0.877 -40.214 1.00 62.47 1010 THR A CA 1
ATOM 7923 C C . THR A 1 1010 ? 10.957 -0.596 -38.716 1.00 62.47 1010 THR A C 1
ATOM 7925 O O . THR A 1 1010 ? 10.664 -1.507 -37.945 1.00 62.47 1010 THR A O 1
ATOM 7928 N N . GLY A 1 1011 ? 11.150 0.651 -38.281 1.00 62.59 1011 GLY A N 1
ATOM 7929 C CA . GLY A 1 1011 ? 11.124 1.046 -36.877 1.00 62.59 1011 GLY A CA 1
ATOM 7930 C C . GLY A 1 1011 ? 9.709 1.170 -36.320 1.00 62.59 1011 GLY A C 1
ATOM 7931 O O . GLY A 1 1011 ? 9.037 2.180 -36.531 1.00 62.59 1011 GLY A O 1
ATOM 7932 N N . ARG A 1 1012 ? 9.280 0.177 -35.535 1.00 66.94 1012 ARG A N 1
ATOM 7933 C CA . ARG A 1 1012 ? 8.139 0.332 -34.621 1.00 66.94 1012 ARG A CA 1
ATOM 7934 C C . ARG A 1 1012 ? 8.580 1.159 -33.415 1.00 66.94 1012 ARG A C 1
ATOM 7936 O O . ARG A 1 1012 ? 9.601 0.867 -32.796 1.00 66.94 1012 ARG A O 1
ATOM 7943 N N . VAL A 1 1013 ? 7.827 2.210 -33.099 1.00 73.06 1013 VAL A N 1
ATOM 7944 C CA . VAL A 1 1013 ? 8.040 2.990 -31.876 1.00 73.06 1013 VAL A CA 1
ATOM 7945 C C . VAL A 1 1013 ? 7.376 2.220 -30.746 1.00 73.06 1013 VAL A C 1
ATOM 7947 O O . VAL A 1 1013 ? 6.153 2.144 -30.712 1.00 73.06 1013 VAL A O 1
ATOM 7950 N N . ASN A 1 1014 ? 8.173 1.623 -29.861 1.00 70.94 1014 ASN A N 1
ATOM 7951 C CA . ASN A 1 1014 ? 7.637 1.025 -28.646 1.00 70.94 1014 ASN A CA 1
ATOM 7952 C C . ASN A 1 1014 ? 7.428 2.134 -27.608 1.00 70.94 1014 ASN A C 1
ATOM 7954 O O . ASN A 1 1014 ? 8.365 2.881 -27.308 1.00 70.94 1014 ASN A O 1
ATOM 7958 N N . ILE A 1 1015 ? 6.198 2.283 -27.128 1.00 79.06 1015 ILE A N 1
ATOM 7959 C CA . ILE A 1 1015 ? 5.822 3.310 -26.158 1.00 79.06 1015 ILE A CA 1
ATOM 7960 C C . ILE A 1 1015 ? 5.753 2.621 -24.802 1.00 79.06 1015 ILE A C 1
ATOM 7962 O O . ILE A 1 1015 ? 4.936 1.729 -24.600 1.00 79.06 1015 ILE A O 1
ATOM 7966 N N . ASN A 1 1016 ? 6.632 3.015 -23.885 1.00 76.38 1016 ASN A N 1
ATOM 7967 C CA . ASN A 1 1016 ? 6.646 2.443 -22.542 1.00 76.38 1016 ASN A CA 1
ATOM 7968 C C . ASN A 1 1016 ? 5.366 2.821 -21.782 1.00 76.38 1016 ASN A C 1
ATOM 7970 O O . ASN A 1 1016 ? 4.860 3.934 -21.941 1.00 76.38 1016 ASN A O 1
ATOM 7974 N N . GLN A 1 1017 ? 4.906 1.941 -20.889 1.00 73.00 1017 GLN A N 1
ATOM 7975 C CA . GLN A 1 1017 ? 3.757 2.190 -20.004 1.00 73.00 1017 GLN A CA 1
ATOM 7976 C C . GLN A 1 1017 ? 3.906 3.488 -19.189 1.00 73.00 1017 GLN A C 1
ATOM 7978 O O . GLN A 1 1017 ? 2.937 4.223 -19.029 1.00 73.00 1017 GLN A O 1
ATOM 7983 N N . GLU A 1 1018 ? 5.130 3.852 -18.789 1.00 74.50 1018 GLU A N 1
ATOM 7984 C CA . GLU A 1 1018 ? 5.440 5.126 -18.117 1.00 74.50 1018 GLU A CA 1
ATOM 7985 C C . GLU A 1 1018 ? 5.001 6.366 -18.918 1.00 74.50 1018 GLU A C 1
ATOM 7987 O O . GLU A 1 1018 ? 4.582 7.363 -18.336 1.00 74.50 1018 GLU A O 1
ATOM 7992 N N . VAL A 1 1019 ? 5.077 6.322 -20.255 1.00 81.19 1019 VAL A N 1
ATOM 7993 C CA . VAL A 1 1019 ? 4.680 7.440 -21.132 1.00 81.19 1019 VAL A CA 1
ATOM 7994 C C . VAL A 1 1019 ? 3.162 7.593 -21.139 1.00 81.19 1019 VAL A C 1
ATOM 7996 O O . VAL A 1 1019 ? 2.658 8.712 -21.053 1.00 81.19 1019 VAL A O 1
ATOM 7999 N N . TYR A 1 1020 ? 2.431 6.475 -21.193 1.00 77.81 1020 TYR A N 1
ATOM 8000 C CA . TYR A 1 1020 ? 0.976 6.477 -21.045 1.00 77.81 1020 TYR A CA 1
ATOM 8001 C C . TYR A 1 1020 ? 0.569 6.990 -19.671 1.00 77.81 1020 TYR A C 1
ATOM 8003 O O . TYR A 1 1020 ? -0.283 7.867 -19.574 1.00 77.81 1020 TYR A O 1
ATOM 8011 N N . GLN A 1 1021 ? 1.229 6.507 -18.619 1.00 72.25 1021 GLN A N 1
ATOM 8012 C CA . GLN A 1 1021 ? 0.974 6.938 -17.252 1.00 72.25 1021 GLN A CA 1
ATOM 8013 C C . GLN A 1 1021 ? 1.237 8.437 -17.068 1.00 72.25 1021 GLN A C 1
ATOM 8015 O O . GLN A 1 1021 ? 0.447 9.112 -16.419 1.00 72.25 1021 GLN A O 1
ATOM 8020 N N . ALA A 1 1022 ? 2.312 8.975 -17.649 1.00 76.69 1022 ALA A N 1
ATOM 8021 C CA . ALA A 1 1022 ? 2.629 10.398 -17.573 1.00 76.69 1022 ALA A CA 1
ATOM 8022 C C . ALA A 1 1022 ? 1.626 11.268 -18.347 1.00 76.69 1022 ALA A C 1
ATOM 8024 O O . ALA A 1 1022 ? 1.263 12.337 -17.872 1.00 76.69 1022 ALA A O 1
ATOM 8025 N N . PHE A 1 1023 ? 1.143 10.804 -19.504 1.00 81.38 1023 PHE A N 1
ATOM 8026 C CA . PHE A 1 1023 ? 0.140 11.528 -20.288 1.00 81.38 1023 PHE A CA 1
ATOM 8027 C C . PHE A 1 1023 ? -1.265 11.480 -19.664 1.00 81.38 1023 PHE A C 1
ATOM 8029 O O . PHE A 1 1023 ? -2.024 12.441 -19.779 1.00 81.38 1023 PHE A O 1
ATOM 8036 N N . LEU A 1 1024 ? -1.614 10.361 -19.020 1.00 73.62 1024 LEU A N 1
ATOM 8037 C CA . LEU A 1 1024 ? -2.918 10.136 -18.388 1.00 73.62 1024 LEU A CA 1
ATOM 8038 C C . LEU A 1 1024 ? -2.989 10.650 -16.940 1.00 73.62 1024 LEU A C 1
ATOM 8040 O O . LEU A 1 1024 ? -4.089 10.864 -16.434 1.00 73.62 1024 LEU A O 1
ATOM 8044 N N . ARG A 1 1025 ? -1.849 10.890 -16.275 1.00 63.06 1025 ARG A N 1
ATOM 8045 C CA . ARG A 1 1025 ? -1.778 11.666 -15.025 1.00 63.06 1025 ARG A CA 1
ATOM 8046 C C . ARG A 1 1025 ? -2.114 13.125 -15.341 1.00 63.06 1025 ARG A C 1
ATOM 8048 O O . ARG A 1 1025 ? -1.243 13.884 -15.756 1.00 63.06 1025 ARG A O 1
ATOM 8055 N N . ARG A 1 1026 ? -3.387 13.486 -15.191 1.00 50.59 1026 ARG A N 1
ATOM 8056 C CA . ARG A 1 1026 ? -3.813 14.886 -15.110 1.00 50.59 1026 ARG A CA 1
ATOM 8057 C C . ARG A 1 1026 ? -3.612 15.422 -13.709 1.00 50.59 1026 ARG A C 1
ATOM 8059 O O . ARG A 1 1026 ? -3.935 14.670 -12.763 1.00 50.59 1026 ARG A O 1
#

Solvent-accessible surface area (backbone atoms only — not comparable to full-atom values): 54544 Å² total; per-residue (Å²): 130,84,75,85,81,71,81,81,68,79,87,74,43,57,18,40,78,53,67,24,63,70,46,64,71,50,53,44,50,48,56,48,28,48,60,35,33,94,81,68,78,40,19,50,72,73,56,55,57,83,36,69,71,42,45,48,40,53,51,52,30,45,52,41,49,33,67,61,47,62,54,53,87,63,42,46,72,42,49,45,69,37,39,63,72,53,47,35,55,32,50,52,34,42,47,38,38,17,38,15,48,78,59,78,47,46,70,52,26,39,32,30,40,26,48,36,68,61,29,41,49,36,50,51,46,33,44,74,73,71,45,53,70,42,74,36,38,72,27,65,90,61,70,24,21,48,72,80,62,74,89,77,39,55,85,69,54,55,90,47,33,44,30,40,37,38,46,40,38,23,76,78,46,12,34,23,67,83,72,76,82,51,70,92,63,49,42,85,85,41,34,36,30,34,38,28,28,54,48,57,83,40,49,83,62,73,50,86,72,37,39,30,41,37,28,23,27,17,32,25,55,25,44,72,48,38,23,44,37,43,31,32,53,82,59,52,51,58,59,54,75,70,53,31,55,72,48,70,43,77,78,50,56,76,94,51,28,58,50,59,30,54,78,42,74,26,47,66,55,90,45,57,51,49,42,45,42,45,33,28,47,44,42,48,51,38,53,78,67,60,30,34,67,50,44,23,53,52,30,48,50,43,32,49,57,42,51,55,52,42,63,74,37,57,88,51,38,41,54,63,40,70,40,74,77,22,46,27,52,32,24,46,40,36,30,50,89,41,71,68,57,41,54,47,50,52,51,56,32,40,77,71,52,45,35,47,36,72,32,49,93,92,75,48,47,35,25,42,25,50,30,78,51,49,50,62,67,48,47,49,53,52,35,52,52,54,47,51,54,46,50,55,50,44,61,56,39,74,71,58,82,82,86,63,60,68,61,44,53,53,42,47,51,52,46,47,37,45,52,51,49,55,50,55,73,69,39,54,56,81,39,30,37,30,28,32,54,45,31,30,80,80,34,43,60,55,48,35,51,40,46,55,34,35,76,41,63,65,42,76,86,59,90,90,58,71,41,72,74,55,80,47,74,67,23,64,74,69,55,44,49,83,60,74,37,60,34,48,43,54,46,70,40,87,88,80,70,46,60,32,46,36,35,42,38,43,43,39,63,51,72,73,43,41,75,54,34,53,40,51,50,73,61,31,37,16,31,41,38,37,28,23,12,56,77,26,82,46,28,50,34,54,46,52,46,54,53,42,49,77,70,67,34,42,74,43,43,31,32,19,46,61,80,43,94,69,36,37,58,71,60,27,44,50,43,43,28,69,64,68,72,42,62,65,89,61,50,44,66,19,16,47,87,81,50,48,56,52,81,56,48,61,63,47,49,66,72,67,30,50,42,52,89,40,41,55,86,45,67,35,36,30,39,32,46,43,65,41,65,40,98,87,65,26,27,39,36,35,29,28,27,47,20,3,63,51,41,57,71,40,45,35,24,36,69,81,75,72,45,76,33,52,24,69,42,30,26,36,28,64,65,52,89,39,68,41,78,58,52,41,27,53,41,68,31,38,37,28,37,62,42,75,57,50,89,73,68,52,56,29,34,27,36,26,35,60,96,53,49,89,93,62,79,73,63,84,72,62,62,84,72,68,54,57,32,33,27,46,38,25,55,66,55,95,85,43,65,68,65,49,47,54,52,50,54,56,51,37,49,54,36,77,48,45,45,81,43,84,39,77,39,93,74,67,39,66,34,29,39,37,26,18,61,29,67,65,50,48,52,51,55,50,51,47,42,34,68,79,70,67,45,59,68,38,56,38,75,74,38,42,63,27,40,38,34,30,72,87,71,52,74,45,78,32,61,54,60,84,70,51,81,85,60,66,88,52,49,66,47,45,26,39,43,26,21,39,34,42,28,42,30,46,61,95,40,46,71,62,52,50,51,52,37,49,77,46,64,28,42,83,75,46,78,45,79,45,96,70,59,32,29,42,36,33,26,42,27,40,45,66,46,51,66,75,55,38,63,61,50,48,27,63,76,39,79,35,41,41,34,73,46,71,44,88,60,48,74,40,83,50,69,64,42,61,36,36,37,18,54,72,81,47,70,37,65,74,64,40,42,71,42,50,63,91,48,47,65,64,52,25,42,50,52,30,57,58,54,54,76,63,55,76,78,39,70,29,68,47,40,31,31,18,29,44,91,88,41,76,74,23,76,38,72,47,69,40,57,74,81,76,82,57,79,88,59,68,95,82,53,65,67,63,51,49,54,51,50,50,53,52,51,50,52,31,52,54,45,51,78,71,55,78,85,83,77,56,66,66,42,55,47,59,68,54,59,123

Mean predicted aligned error: 18.4 Å

Foldseek 3Di:
DPPPDDLDDDQFLAQAQWQARAASVLVSVLVVQQQQNPNPRHHLQRDACQDPVLLVLLVLLQVLLCVQQVFDPLKDKAKAWAFLLLVLQLVLQLLQQLVCVVLVQARFEEEFAALEDSSVSSQVNCVVVPGHYDHQHHCVVLVSQDDDDLVSTHADDLNRYSAYEDAQAHQQQQFHAPDDDDCVRQPPNHFYEYECQQCRLQAHDDNVRGQKYKHQCSRFAWHHTMIMMMHRPSSLDGDDPVSCVVSVRDHRDCSSNVNNCVVSRNPPDRGSSSRSNSSSSRSVVCVVVPHSVVSNVQLQLLQVLLCVLLVVQCLAWPRSNPDPNGGHSFKGWTAGPDLVVQVVLQVVCVVVSNHNQFHDPVPGGGIRGCHSSNGSVSSVSVSVSSNVVSVVVVVVCVVDDDDDVVCVVVVVLVVVLVVVQVLVVPADLQQEFEEEAAEDQPLQRLLLVVLVCCVLVLDPDDPVCGSVQQPAPLCVVRSWDPAWAKAWGWDQDPPVRHIHIYIYIYFTLDQLCVLLRLLSLVLGQAYEQGAEQLPADFQSSLVSLVSSVVVNHHYQYEHEDPVDPNGHNVVNLVRCCLQVVDDSVSYQYYYSPVSRRSVVVVVSSSVGGGRQPEEQPDFWKKAFSAWFADPPLGIKTWIATAYHKDAQQFWKAWPVPRDIFGWHFKAAPSVHGRTHRMDGHRDGIMTRRSDHQLLVRQHRIIIGGPPRCPPPDTDPSRDHQEFFKKKWKAFLDPPCAPVLVVLLVNLCSGVVNKDWDWDAFPQRGTTIIITGSADVRVVSSQVCSCPVPVTHIFIFQMFGFKWWQFPVRDIDTDRALVPPDLDPVGTDFIKFWKKWKKKKAAPVLVVVLVVLCVVQVWDWDDWDQDPSRIIITTITGGSRSVRRCSQVSNCVSRVNNMDIDIDTPGIDTAQKFKKFKDKLNHTRSSHIDIDGPVCCLVVFAVLQVLLLVLDDAAQEKIKIFIDTSNDTRDIDIRHHDDDPQCPPPDPPDPPVVVVSVVVSVVVRVVCSVPPDDRDRSVSSRVSSPD

Secondary structure (DSSP, 8-state):
------S--PPP-B--SSSPP--HHHHHHHHHHHH-STTSSS-TTTS-TTSHHHHHHHHHHHHHHHHHHT--TTEEEEEEES-HHHHHHHHHHHHHHHHHHHTTS---EEEEEE-SHHHHHHHHHHHHTT--EEEEEE-TTTTT-----GGGSPPP-TTTEEEEEEESEETTTTEE--SPPPTTTS-TTPEEEEE-TTTTTSS---GGG-SEEEEEHHHHTS-TTEEEEEEEGGGG----HHHHHHTTPPPPPGGG-HHHHHHTTT-SS---HHHHHHHHHHHHHHHHTTHHHHHHHHHHHHHHHHHHHHHT-TTTSB-S---GGGB-SSEEEEB-SSHHHHHHHHHHHHHTT-B--BPPTTT-SEEEE--TTS-HHHHHHHHHHHHHHHHHHHHHHTT-SSSSHHHHHHHHHHHHHHHHHHHHHHS-GGGEEEEEEEE-TTSSHHHHHHHHHHHTTSS--STT-SSSS--SHHHHHHT---S-EEEEEEEE-TTT--EEEEEEEE---SGGGHHHHHHHHTT-SEEEEEEETTTBS-HHHHHHHHHHHHTTPEEEEEEE-TTSTT--HHHHHHHHHHHH---GGG-EE--TTT-TTGGGHHHHHHHHSPPP---TTSPPEEEEEEEEEETTTEEEEEEEEEESEEETTPEEEETTT--EEE--EEEEESSSEEEESEEETT-EEEEE-----GGG--TT-EEEETTS-TTPPPPS--------EEEEEEESSTT-HHHHHHHHHHHHHH-TT-EEEEEEETTTEEEEEEEESSHHHHHHHHHHHHHHH---EEE---B--EEEEETTS-EEEE-SGGGS-S-TTTEEEEEEEEEEEEEEEEGGGHHHHHHHHHHTT-EEEEEEE-TTSEEEEEEEEEHHHHHHHHHHHHHHHTTT--EEEEEEEEEEE--EEEEEEEETTEEEEEEEEEEEGGGHHHHHHHHHHHHHHHSPPPSS-EEEEEEETTEEEEEEEEPPP---TTTT--TT-HHHHHHHHHHHHHHHHHHHHH------HHHHHHHH--

Organism: NCBI:txid984485

pLDDT: mean 86.62, std 11.14, range [32.94, 98.56]

InterPro domains:
  IPR000192 Aminotransferase class V domain [PF00266] (15-382)
  IPR000640 Elongation factor EFG, domain V-like [PF00679] (830-915)
  IPR000795 Translational (tr)-type GTP-binding domain [PF00009] (431-610)
  IPR000795 Translational (tr)-type GTP-binding domain [PR00315] (434-447)
  IPR000795 Translational (tr)-type GTP-binding domain [PR00315] (477-485)
  IPR000795 Translational (tr)-type GTP-binding domain [PR00315] (503-513)
  IPR000795 Translational (tr)-type GTP-binding domain [PR00315] (519-530)
  IPR000795 Translational (tr)-type GTP-binding domain [PR00315] (555-564)
  IPR000795 Translational (tr)-type GTP-binding domain [PS51722] (430-613)
  IPR004161 Translation elongation factor EFTu-like, domain 2 [PF03144] (634-703)
  IPR005225 Small GTP-binding domain [TIGR00231] (432-604)
  IPR006297 Elongation factor 4 [MF_00071] (428-1026)
  IPR006297 Elongation factor 4 [PTHR43512] (404-1025)
  IPR006297 Elongation factor 4 [TIGR01393] (431-1024)
  IPR009000 Translation protein, beta-barrel domain superfamily [SSF50447] (611-714)
  IPR013842 GTP-binding protein LepA, C-terminal [PF06421] (919-1024)
  IPR015421 Pyridoxal phosphate-dependent transferase, major domain [G3DSA:3.40.640.10] (24-288)
  IPR015422 Pyridoxal phosphate-dependent transferase, small domain [G3DSA:3.90.1150.10] (289-392)
  IPR015424 Pyridoxal phosphate-dependent transferase [SSF53383] (14-385)
  IPR020578 Aminotransferase class-V, pyridoxal-phosphate binding site [PS00595] (210-229)

Sequence (1026 aa):
MAQTRTLDREEPNYFGAGPALLPTSVLQQAAYDLINYNDENLGIGEISHRSKPAIQVIDDTKANLKSLLNIPDTHEVFFMQGGGTTGFSSIVYNLFANYAKKTNGKKGKAAYAVTGSWSKKSAEEAQRLGFDVDIVVNTKDKKFAEIPPYSEWKPIDAESTAYLYVCDNETVHGNEYKDTPAPDYLPEGVELVADMSSN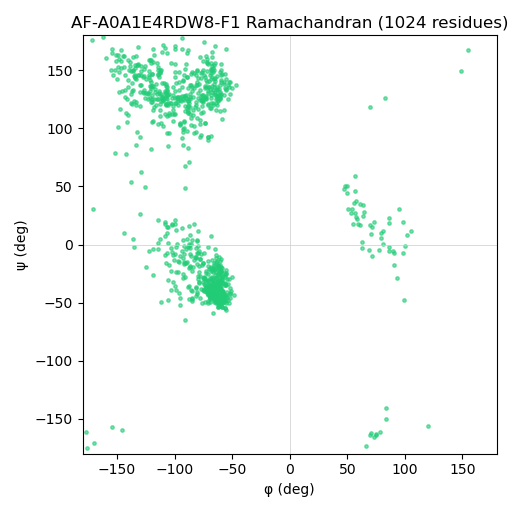ILSKKIDVSKYGLIMAGAQKNIGLAGLTIYIIKKSLLEQPSDEELNKYGIPLPPIAFHYPTVVSNNSAYNTIPIFTCHILKLVTQRLLDNGGLEKQEEINKKKAQVLYEALAKYPNFYRLPVTSESARSNMNVVFTLPSDELEAKFIKEASENKLTGLKGHRSVGGMRASIYNAVTLNSVELLVDFSRLLSRSAVSLAAKNVVSVEEKKKTLDRDNFAKDVQERIARIPISNYRNFSIVAHVDHGKSTLSDRLLELTGVIQPGDANKQVLDKLDVERERGITVKAQTCSMFYKDPETNEDYLLHLVDTPGHVDFRAEVSRSYASCGGALLIVDAAQGVQAQTVANFFLAYSMGLKLIPVINKIDLDSANIPKAIEQVETTFELPREECIPVSAKTGLGVDKIIPTVIRDIPPPTGDPLKPLKLLLVDSWHDPYVGVVMLVHVVDGTVKKGMKLLSAHSDRRYDVKEVGIMYPDKLPMKNIQAGQVAYIIPGMRNPKEAMIGDTFYQYGNHEGLEPLPGFEEPKPMVFVGAFPADGGEFNVMNDHLEYLVLNDRAVTLEKETSNALGLGWRLGFLGSLHASVFKERLEKEYGAKIILTAPTVPYKVIYKNGDEKLVTNPDEFPEDKQKVELLLEPYVEAIMTVPDEFIGTVMSLCENNRGIQKELEYLTTGQVLLKYEIPLAQLVEDFFGKLKGMTKGYASLDYEDAGYRKSDIVKMELCVNTVPQDALTQILHRSQIMARGKENVTKFKEFLRHQLFEVAIQAKVNNKVIARETIKAKRKDVTQKLHAADISRRKKLLERQKEGKKQMKSTGRVNINQEVYQAFLRR

Nearest PDB structures (foldseek):
  2ywf-assembly1_A  TM=9.114E-01  e=5.891E-69  Aquifex aeolicus VF5
  2ywe-assembly1_A  TM=9.131E-01  e=9.123E-66  Aquifex aeolicus VF5
  5j8b-assembly1_z  TM=8.630E-01  e=2.229E-68  Thermus thermophilus HB8
  2ywg-assembly1_A  TM=9.122E-01  e=4.685E-64  Aquifex aeolicus VF5
  3jce-assembly1_x  TM=8.848E-01  e=2.603E-60  Escherichia coli K-12

Radius of gyration: 36.64 Å; Cα contacts (8 Å, |Δi|>4): 2079; chains: 1; bounding box: 99×78×88 Å